Protein AF-0000000087411114 (afdb_homodimer)

Sequence (1046 aa):
MENKIKITYPSSEKIYMKGEIHPELRVGMRKINLTPTVMKVNGERKERANAPIMVYDTSGAYSDPTIDIDLRKGLPKLRNSWIAKRKGTQMYYAKLGVITEEMEYVAIRENMNCRELGVESRITPEFVREEVAAGRAVIPANIKHPESEPMIIGTNFLVKINTNIGNSHNNSGIEEEVEKAVWSCKWGGDTLMDLSTGENIHETREWILRNCPVPVGTVPMYQAFEKVNGKVEDLNWEVFRDTLVEQCEQGVDYFTIHCGIRLKNICLADGRLTGIVSRGGSIISKWCKIHQRENFLYSHFDEICDICAQYDAALSLGDGLRPGSTHDANDAAQFAELDTMGELVERAWKKNVQAFIEGPGHVPMNKIRENMERQVEKCHGAPFYTLGPIVTDIAPAYDHITSAIGAAMIGWYGTAMLCYVTPKEHLALPNKEDVREGVIAYKIAAHAADLAKGHPGARIRDNALSKARYEFRWKDQFNLSLDPEKALAYWKSSNKVGGKYCTMCGPNFCAMKISRELDECNDMENKIKITYPSSEKIYMKGEIHPELRVGMRKINLTPTVMKVNGERKERANAPIMVYDTSGAYSDPTIDIDLRKGLPKLRNSWIAKRKGTQMYYAKLGVITEEMEYVAIRENMNCRELGVESRITPEFVREEVAAGRAVIPANIKHPESEPMIIGTNFLVKINTNIGNSHNNSGIEEEVEKAVWSCKWGGDTLMDLSTGENIHETREWILRNCPVPVGTVPMYQAFEKVNGKVEDLNWEVFRDTLVEQCEQGVDYFTIHCGIRLKNICLADGRLTGIVSRGGSIISKWCKIHQRENFLYSHFDEICDICAQYDAALSLGDGLRPGSTHDANDAAQFAELDTMGELVERAWKKNVQAFIEGPGHVPMNKIRENMERQVEKCHGAPFYTLGPIVTDIAPAYDHITSAIGAAMIGWYGTAMLCYVTPKEHLALPNKEDVREGVIAYKIAAHAADLAKGHPGARIRDNALSKARYEFRWKDQFNLSLDPEKALAYWKSSNKVGGKYCTMCGPNFCAMKISRELDECND

Nearest PDB structures (foldseek):
  3epn-assembly1_B  TM=9.359E-01  e=6.806E-66  Caulobacter vibrioides
  3epo-assembly1_B  TM=9.364E-01  e=1.035E-65  Caulobacter vibrioides
  4n7q-assembly1_A  TM=9.557E-01  e=3.667E-63  Arabidopsis thaliana
  4s26-assembly1_A  TM=9.471E-01  e=1.671E-63  Arabidopsis thaliana
  4s2a-assembly1_A  TM=8.951E-01  e=4.030E-66  Caulobacter vibrioides CB15

Organism: NCBI:txid2508867

Structure (mmCIF, N/CA/C/O backbone):
data_AF-0000000087411114-model_v1
#
loop_
_entity.id
_entity.type
_entity.pdbx_description
1 polymer 'Phosphomethylpyrimidine synthase'
#
loop_
_atom_site.group_PDB
_atom_site.id
_atom_site.type_symbol
_atom_site.label_atom_id
_atom_site.label_alt_id
_atom_site.label_comp_id
_atom_site.label_asym_id
_atom_site.label_entity_id
_atom_site.label_seq_id
_atom_site.pdbx_PDB_ins_code
_atom_site.Cartn_x
_atom_site.Cartn_y
_atom_site.Cartn_z
_atom_site.occupancy
_atom_site.B_iso_or_equiv
_atom_site.auth_seq_id
_atom_site.auth_comp_id
_atom_site.auth_asym_id
_atom_site.auth_atom_id
_atom_site.pdbx_PDB_model_num
ATOM 1 N N . MET A 1 1 ? -3.324 -34.125 17.188 1 36.25 1 MET A N 1
ATOM 2 C CA . MET A 1 1 ? -2.596 -33.25 16.297 1 36.25 1 MET A CA 1
ATOM 3 C C . MET A 1 1 ? -3.48 -32.781 15.141 1 36.25 1 MET A C 1
ATOM 5 O O . MET A 1 1 ? -3.203 -31.781 14.5 1 36.25 1 MET A O 1
ATOM 9 N N . GLU A 1 2 ? -4.48 -33.844 14.695 1 48 2 GLU A N 1
ATOM 10 C CA . GLU A 1 2 ? -5.379 -33.938 13.547 1 48 2 GLU A CA 1
ATOM 11 C C . GLU A 1 2 ? -6.449 -32.844 13.594 1 48 2 GLU A C 1
ATOM 13 O O . GLU A 1 2 ? -6.773 -32.25 12.57 1 48 2 GLU A O 1
ATOM 18 N N . ASN A 1 3 ? -6.977 -32.594 14.812 1 54.03 3 ASN A N 1
ATOM 19 C CA . ASN A 1 3 ? -8.18 -31.781 14.953 1 54.03 3 ASN A CA 1
ATOM 20 C C . ASN A 1 3 ? -7.844 -30.297 14.906 1 54.03 3 ASN A C 1
ATOM 22 O O . ASN A 1 3 ? -8.711 -29.469 14.602 1 54.03 3 ASN A O 1
ATOM 26 N N . LYS A 1 4 ? -6.531 -29.969 14.82 1 70.44 4 LYS A N 1
ATOM 27 C CA . LYS A 1 4 ? -6.145 -28.562 15.016 1 70.44 4 LYS A CA 1
ATOM 28 C C . LYS A 1 4 ? -5.961 -27.859 13.68 1 70.44 4 LYS A C 1
ATOM 30 O O . LYS A 1 4 ? -5.684 -26.656 13.641 1 70.44 4 LYS A O 1
ATOM 35 N N . ILE A 1 5 ? -6.223 -28.516 12.539 1 89.19 5 ILE A N 1
ATOM 36 C CA . ILE A 1 5 ? -5.883 -27.938 11.25 1 89.19 5 ILE A CA 1
ATOM 37 C C . ILE A 1 5 ? -7.148 -27.406 10.57 1 89.19 5 ILE A C 1
ATOM 39 O O . ILE A 1 5 ? -7.074 -26.703 9.562 1 89.19 5 ILE A O 1
ATOM 43 N N . LYS A 1 6 ? -8.281 -27.562 11.109 1 93.38 6 LYS A N 1
ATOM 44 C CA . LYS A 1 6 ? -9.539 -27.047 10.586 1 93.38 6 LYS A CA 1
ATOM 45 C C . LYS A 1 6 ? -9.594 -25.531 10.68 1 93.38 6 LYS A C 1
ATOM 47 O O . LYS A 1 6 ? -8.93 -24.922 11.531 1 93.38 6 LYS A O 1
ATOM 52 N N . ILE A 1 7 ? -10.32 -25.016 9.773 1 95.62 7 ILE A N 1
ATOM 53 C CA . ILE A 1 7 ? -10.469 -23.562 9.711 1 95.62 7 ILE A CA 1
ATOM 54 C C . ILE A 1 7 ? -11.891 -23.172 10.102 1 95.62 7 ILE A C 1
ATOM 56 O O . ILE A 1 7 ? -12.859 -23.766 9.617 1 95.62 7 ILE A O 1
ATOM 60 N N . THR A 1 8 ? -12.039 -22.281 11.039 1 94.81 8 THR A N 1
ATOM 61 C CA . THR A 1 8 ? -13.32 -21.688 11.391 1 94.81 8 THR A CA 1
ATOM 62 C C . THR A 1 8 ? -13.281 -20.172 11.219 1 94.81 8 THR A C 1
ATOM 64 O O . THR A 1 8 ? -12.344 -19.516 11.672 1 94.81 8 THR A O 1
ATOM 67 N N . TYR A 1 9 ? -14.258 -19.625 10.555 1 95.69 9 TYR A N 1
ATOM 68 C CA . TYR A 1 9 ? -14.43 -18.188 10.414 1 95.69 9 TYR A CA 1
ATOM 69 C C . TYR A 1 9 ? -15.594 -17.703 11.273 1 95.69 9 TYR A C 1
ATOM 71 O O . TYR A 1 9 ? -16.625 -18.375 11.383 1 95.69 9 TYR A O 1
ATOM 79 N N . PRO A 1 10 ? -15.414 -16.547 11.844 1 96.94 10 PRO A N 1
ATOM 80 C CA . PRO A 1 10 ? -16.516 -16.062 12.688 1 96.94 10 PRO A CA 1
ATOM 81 C C . PRO A 1 10 ? -17.766 -15.727 11.891 1 96.94 10 PRO A C 1
ATOM 83 O O . PRO A 1 10 ? -17.688 -15.195 10.773 1 96.94 10 PRO A O 1
ATOM 86 N N . SER A 1 11 ? -18.953 -16.141 12.5 1 97.69 11 SER A N 1
ATOM 87 C CA . SER A 1 11 ? -20.266 -15.844 11.945 1 97.69 11 SER A CA 1
ATOM 88 C C . SER A 1 11 ? -20.359 -16.266 10.484 1 97.69 11 SER A C 1
ATOM 90 O O . SER A 1 11 ? -20.953 -15.547 9.664 1 97.69 11 SER A O 1
ATOM 92 N N . SER A 1 12 ? -19.703 -17.312 10.148 1 97.69 12 SER A N 1
ATOM 93 C CA . SER A 1 12 ? -19.625 -17.766 8.758 1 97.69 12 SER A CA 1
ATOM 94 C C . SER A 1 12 ? -20 -19.234 8.633 1 97.69 12 SER A C 1
ATOM 96 O O . SER A 1 12 ? -19.906 -19.984 9.602 1 97.69 12 SER A O 1
ATOM 98 N N . GLU A 1 13 ? -20.469 -19.609 7.551 1 96.94 13 GLU A N 1
ATOM 99 C CA . GLU A 1 13 ? -20.75 -21.016 7.227 1 96.94 13 GLU A CA 1
ATOM 100 C C . GLU A 1 13 ? -20.25 -21.359 5.828 1 96.94 13 GLU A C 1
ATOM 102 O O . GLU A 1 13 ? -20.234 -20.516 4.938 1 96.94 13 GLU A O 1
ATOM 107 N N . LYS A 1 14 ? -19.781 -22.625 5.695 1 97.5 14 LYS A N 1
ATOM 108 C CA . LYS A 1 14 ? -19.469 -23.156 4.371 1 97.5 14 LYS A CA 1
ATOM 109 C C . LYS A 1 14 ? -20.734 -23.5 3.604 1 97.5 14 LYS A C 1
ATOM 111 O O . LYS A 1 14 ? -21.625 -24.172 4.133 1 97.5 14 LYS A O 1
ATOM 116 N N . ILE A 1 15 ? -20.844 -22.969 2.418 1 96.69 15 ILE A N 1
ATOM 117 C CA . ILE A 1 15 ? -21.984 -23.297 1.577 1 96.69 15 ILE A CA 1
ATOM 118 C C . ILE A 1 15 ? -21.5 -23.781 0.213 1 96.69 15 ILE A C 1
ATOM 120 O O . ILE A 1 15 ? -20.344 -23.578 -0.15 1 96.69 15 ILE A O 1
ATOM 124 N N . TYR A 1 16 ? -22.328 -24.469 -0.508 1 96.94 16 TYR A N 1
ATOM 125 C CA . TYR A 1 16 ? -22 -25 -1.831 1 96.94 16 TYR A CA 1
ATOM 126 C C . TYR A 1 16 ? -23.047 -24.578 -2.855 1 96.94 16 TYR A C 1
ATOM 128 O O . TYR A 1 16 ? -24.25 -24.812 -2.656 1 96.94 16 TYR A O 1
ATOM 136 N N . MET A 1 17 ? -22.641 -23.938 -3.863 1 96.19 17 MET A N 1
ATOM 137 C CA . MET A 1 17 ? -23.516 -23.562 -4.969 1 96.19 17 MET A CA 1
ATOM 138 C C . MET A 1 17 ? -23.531 -24.656 -6.035 1 96.19 17 MET A C 1
ATOM 140 O O . MET A 1 17 ? -22.516 -25.281 -6.305 1 96.19 17 MET A O 1
ATOM 144 N N . LYS A 1 18 ? -24.656 -24.812 -6.703 1 95.5 18 LYS A N 1
ATOM 145 C CA . LYS A 1 18 ? -24.828 -25.891 -7.676 1 95.5 18 LYS A CA 1
ATOM 146 C C . LYS A 1 18 ? -24.594 -25.375 -9.094 1 95.5 18 LYS A C 1
ATOM 148 O O . LYS A 1 18 ? -24.797 -24.203 -9.383 1 95.5 18 LYS A O 1
ATOM 153 N N . GLY A 1 19 ? -24.141 -26.359 -9.953 1 96.06 19 GLY A N 1
ATOM 154 C CA . GLY A 1 19 ? -24.016 -26.047 -11.367 1 96.06 19 GLY A CA 1
ATOM 155 C C . GLY A 1 19 ? -25.328 -26.156 -12.117 1 96.06 19 GLY A C 1
ATOM 156 O O . GLY A 1 19 ? -26.312 -26.703 -11.602 1 96.06 19 GLY A O 1
ATOM 157 N N . GLU A 1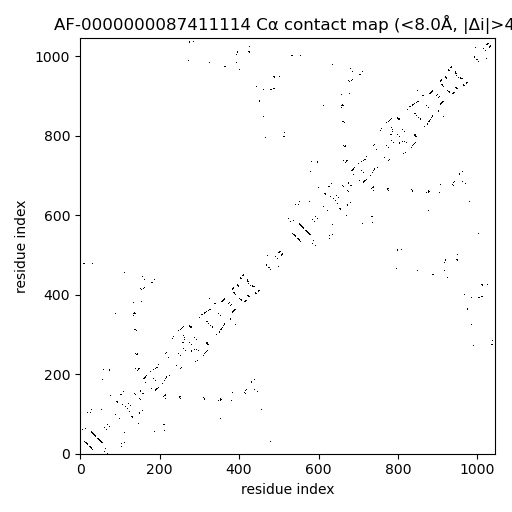 20 ? -25.391 -25.5 -13.258 1 95.62 20 GLU A N 1
ATOM 158 C CA . GLU A 1 20 ? -26.547 -25.609 -14.141 1 95.62 20 GLU A CA 1
ATOM 159 C C . GLU A 1 20 ? -26.281 -26.562 -15.297 1 95.62 20 GLU A C 1
ATOM 161 O O . GLU A 1 20 ? -27.141 -27.391 -15.625 1 95.62 20 GLU A O 1
ATOM 166 N N . ILE A 1 21 ? -25.125 -26.391 -15.891 1 97.81 21 ILE A N 1
ATOM 167 C CA . ILE A 1 21 ? -24.719 -27.281 -16.984 1 97.81 21 ILE A CA 1
ATOM 168 C C . ILE A 1 21 ? -24.344 -28.656 -16.422 1 97.81 21 ILE A C 1
ATOM 170 O O . ILE A 1 21 ? -24.766 -29.688 -16.953 1 97.81 21 ILE A O 1
ATOM 174 N N . HIS A 1 22 ? -23.609 -28.625 -15.312 1 97.56 22 HIS A N 1
ATOM 175 C CA . HIS A 1 22 ? -23.25 -29.812 -14.562 1 97.56 22 HIS A CA 1
ATOM 176 C C . HIS A 1 22 ? -23.875 -29.797 -13.172 1 97.56 22 HIS A C 1
ATOM 178 O O . HIS A 1 22 ? -23.234 -29.375 -12.203 1 97.56 22 HIS A O 1
ATOM 184 N N . PRO A 1 23 ? -24.969 -30.359 -12.961 1 96.38 23 PRO A N 1
ATOM 185 C CA . PRO A 1 23 ? -25.766 -30.219 -11.734 1 96.38 23 PRO A CA 1
ATOM 186 C C . PRO A 1 23 ? -25.078 -30.828 -10.516 1 96.38 23 PRO A C 1
ATOM 188 O O . PRO A 1 23 ? -25.453 -30.531 -9.375 1 96.38 23 PRO A O 1
ATOM 191 N N . GLU A 1 24 ? -24.188 -31.688 -10.734 1 94.69 24 GLU A N 1
ATOM 192 C CA . GLU A 1 24 ? -23.516 -32.375 -9.633 1 94.69 24 GLU A CA 1
ATOM 193 C C . GLU A 1 24 ? -22.438 -31.484 -9.008 1 94.69 24 GLU A C 1
ATOM 195 O O . GLU A 1 24 ? -21.891 -31.812 -7.953 1 94.69 24 GLU A O 1
ATOM 200 N N . LEU A 1 25 ? -22.141 -30.359 -9.617 1 96.94 25 LEU A N 1
ATOM 201 C CA . LEU A 1 25 ? -21.094 -29.469 -9.109 1 96.94 25 LEU A CA 1
ATOM 202 C C . LEU A 1 25 ? -21.469 -28.922 -7.734 1 96.94 25 LEU A C 1
ATOM 204 O O . LEU A 1 25 ? -22.641 -28.609 -7.484 1 96.94 25 LEU A O 1
ATOM 208 N N . ARG A 1 26 ? -20.531 -28.906 -6.852 1 95.94 26 ARG A N 1
ATOM 209 C CA . ARG A 1 26 ? -20.594 -28.266 -5.543 1 95.94 26 ARG A CA 1
ATOM 210 C C . ARG A 1 26 ? -19.484 -27.234 -5.379 1 95.94 26 ARG A C 1
ATOM 212 O O . ARG A 1 26 ? -18.391 -27.547 -4.918 1 95.94 26 ARG A O 1
ATOM 219 N N . VAL A 1 27 ? -19.812 -26 -5.68 1 97.5 27 VAL A N 1
ATOM 220 C CA . VAL A 1 27 ? -18.828 -24.922 -5.648 1 97.5 27 VAL A CA 1
ATOM 221 C C . VAL A 1 27 ? -18.781 -24.312 -4.25 1 97.5 27 VAL A C 1
ATOM 223 O O . VAL A 1 27 ? -19.734 -23.672 -3.811 1 97.5 27 VAL A O 1
ATOM 226 N N . GLY A 1 28 ? -17.641 -24.5 -3.537 1 96.12 28 GLY A N 1
ATOM 227 C CA . GLY A 1 28 ? -17.5 -24.031 -2.164 1 96.12 28 GLY A CA 1
ATOM 228 C C . GLY A 1 28 ? -17.375 -22.531 -2.047 1 96.12 28 GLY A C 1
ATOM 229 O O . GLY A 1 28 ? -16.625 -21.906 -2.803 1 96.12 28 GLY A O 1
ATOM 230 N N . MET A 1 29 ? -18.172 -21.906 -1.105 1 96.62 29 MET A N 1
ATOM 231 C CA . MET A 1 29 ? -18.141 -20.484 -0.763 1 96.62 29 MET A CA 1
ATOM 232 C C . MET A 1 29 ? -18.266 -20.281 0.744 1 96.62 29 MET A C 1
ATOM 234 O O . MET A 1 29 ? -18.578 -21.234 1.476 1 96.62 29 MET A O 1
ATOM 238 N N . ARG A 1 30 ? -17.891 -19.156 1.182 1 97.62 30 ARG A N 1
ATOM 239 C CA . ARG A 1 30 ? -18.109 -18.75 2.566 1 97.62 30 ARG A CA 1
ATOM 240 C C . ARG A 1 30 ? -19.25 -17.75 2.674 1 97.62 30 ARG A C 1
ATOM 242 O O . ARG A 1 30 ? -19.25 -16.719 1.985 1 97.62 30 ARG A O 1
ATOM 249 N N . LYS A 1 31 ? -20.234 -18.047 3.422 1 97.88 31 LYS A N 1
ATOM 250 C CA . LYS A 1 31 ? -21.359 -17.172 3.697 1 97.88 31 LYS A CA 1
ATOM 251 C C . LYS A 1 31 ? -21.203 -16.469 5.047 1 97.88 31 LYS A C 1
ATOM 253 O O . LYS A 1 31 ? -21.109 -17.125 6.086 1 97.88 31 LYS A O 1
ATOM 258 N N . ILE A 1 32 ? -21.109 -15.164 5.062 1 98.25 32 ILE A N 1
ATOM 259 C CA . ILE A 1 32 ? -20.969 -14.383 6.281 1 98.25 32 ILE A CA 1
ATOM 260 C C . ILE A 1 32 ? -22.344 -13.875 6.734 1 98.25 32 ILE A C 1
ATOM 262 O O . ILE A 1 32 ? -22.984 -13.102 6.023 1 98.25 32 ILE A O 1
ATOM 266 N N . ASN A 1 33 ? -22.734 -14.289 7.859 1 98.12 33 ASN A N 1
ATOM 267 C CA . ASN A 1 33 ? -24.016 -13.859 8.406 1 98.12 33 ASN A CA 1
ATOM 268 C C . ASN A 1 33 ? -23.891 -12.516 9.117 1 98.12 33 ASN A C 1
ATOM 270 O O . ASN A 1 33 ? -22.906 -12.266 9.828 1 98.12 33 ASN A O 1
ATOM 274 N N . LEU A 1 34 ? -24.859 -11.648 8.914 1 98.19 34 LEU A N 1
ATOM 275 C CA . LEU A 1 34 ? -24.797 -10.289 9.461 1 98.19 34 LEU A CA 1
ATOM 276 C C . LEU A 1 34 ? -25.906 -10.055 10.469 1 98.19 34 LEU A C 1
ATOM 278 O O . LEU A 1 34 ? -26.969 -10.672 10.375 1 98.19 34 LEU A O 1
ATOM 282 N N . THR A 1 35 ? -25.672 -9.203 11.398 1 97.19 35 THR A N 1
ATOM 283 C CA . THR A 1 35 ? -26.672 -8.781 12.359 1 97.19 35 THR A CA 1
ATOM 284 C C . THR A 1 35 ? -27.641 -7.773 11.727 1 97.19 35 THR A C 1
ATOM 286 O O . THR A 1 35 ? -27.312 -7.156 10.711 1 97.19 35 THR A O 1
ATOM 289 N N . PRO A 1 36 ? -28.797 -7.637 12.281 1 95.88 36 PRO A N 1
ATOM 290 C CA . PRO A 1 36 ? -29.781 -6.707 11.695 1 95.88 36 PRO A CA 1
ATOM 291 C C . PRO A 1 36 ? -29.422 -5.246 11.969 1 95.88 36 PRO A C 1
ATOM 293 O O . PRO A 1 36 ? -28.734 -4.938 12.938 1 95.88 36 PRO A O 1
ATOM 296 N N . THR A 1 37 ? -29.844 -4.355 11.086 1 94.5 37 THR A N 1
ATOM 297 C CA . THR A 1 37 ? -29.859 -2.918 11.336 1 94.5 37 THR A CA 1
ATOM 298 C C . THR A 1 37 ? -30.922 -2.559 12.367 1 94.5 37 THR A C 1
ATOM 300 O O . THR A 1 37 ? -32.062 -2.99 12.266 1 94.5 37 THR A O 1
ATOM 303 N N . VAL A 1 38 ? -30.484 -1.812 13.344 1 91 38 VAL A N 1
ATOM 304 C CA . VAL A 1 38 ? -31.422 -1.373 14.375 1 91 38 VAL A CA 1
ATOM 305 C C . VAL A 1 38 ? -31.703 0.119 14.219 1 91 38 VAL A C 1
ATOM 307 O O . VAL A 1 38 ? -30.781 0.931 14.156 1 91 38 VAL A O 1
ATOM 310 N N . MET A 1 39 ? -32.875 0.501 14.086 1 85.69 39 MET A N 1
ATOM 311 C CA . MET A 1 39 ? -33.281 1.898 13.961 1 85.69 39 MET A CA 1
ATOM 312 C C . MET A 1 39 ? -34.406 2.223 14.922 1 85.69 39 MET A C 1
ATOM 314 O O . MET A 1 39 ? -35.094 1.321 15.398 1 85.69 39 MET A O 1
ATOM 318 N N . LYS A 1 40 ? -34.5 3.465 15.352 1 80.75 40 LYS A N 1
ATOM 319 C CA . LYS A 1 40 ? -35.625 3.957 16.109 1 80.75 40 LYS A CA 1
ATOM 320 C C . LYS A 1 40 ? -36.656 4.66 15.211 1 80.75 40 LYS A C 1
ATOM 322 O O . LYS A 1 40 ? -36.312 5.641 14.539 1 80.75 40 LYS A O 1
ATOM 327 N N . VAL A 1 41 ? -37.688 4.129 15.008 1 79.06 41 VAL A N 1
ATOM 328 C CA . VAL A 1 41 ? -38.781 4.734 14.242 1 79.06 41 VAL A CA 1
ATOM 329 C C . VAL A 1 41 ? -39.938 5.086 15.18 1 79.06 41 VAL A C 1
ATOM 331 O O . VAL A 1 41 ? -40.5 4.207 15.82 1 79.06 41 VAL A O 1
ATOM 334 N N . ASN A 1 42 ? -40.281 6.348 15.188 1 84.12 42 ASN A N 1
ATOM 335 C CA . ASN A 1 42 ? -41.344 6.84 16.062 1 84.12 42 ASN A CA 1
ATOM 336 C C . ASN A 1 42 ? -41.125 6.367 17.5 1 84.12 42 ASN A C 1
ATOM 338 O O . ASN A 1 42 ? -42.062 5.891 18.141 1 84.12 42 ASN A O 1
ATOM 342 N N . GLY A 1 43 ? -39.875 6.395 17.938 1 79.25 43 GLY A N 1
ATOM 343 C CA . GLY A 1 43 ? -39.531 6.066 19.312 1 79.25 43 GLY A CA 1
ATOM 344 C C . GLY A 1 43 ? -39.469 4.574 19.562 1 79.25 43 GLY A C 1
ATOM 345 O O . GLY A 1 43 ? -39.094 4.145 20.656 1 79.25 43 GLY A O 1
ATOM 346 N N . GLU A 1 44 ? -39.844 3.791 18.609 1 84.88 44 GLU A N 1
ATOM 347 C CA . GLU A 1 44 ? -39.844 2.34 18.766 1 84.88 44 GLU A CA 1
ATOM 348 C C . GLU A 1 44 ? -38.656 1.706 18.047 1 84.88 44 GLU A C 1
ATOM 350 O O . GLU A 1 44 ? -38.281 2.137 16.953 1 84.88 44 GLU A O 1
ATOM 355 N N . ARG A 1 45 ? -38.125 0.736 18.734 1 87.69 45 ARG A N 1
ATOM 356 C CA . ARG A 1 45 ? -37 -0.027 18.172 1 87.69 45 ARG A CA 1
ATOM 357 C C . ARG A 1 45 ? -37.469 -0.928 17.031 1 87.69 45 ARG A C 1
ATOM 359 O O . ARG A 1 45 ? -38.406 -1.728 17.219 1 87.69 45 ARG A O 1
ATOM 366 N N . LYS A 1 46 ? -36.969 -0.738 15.859 1 91.31 46 LYS A N 1
ATOM 367 C CA . LYS A 1 46 ? -37.25 -1.575 14.695 1 91.31 46 LYS A CA 1
ATOM 368 C C . LYS A 1 46 ? -35.969 -2.199 14.148 1 91.31 46 LYS A C 1
ATOM 370 O O . LYS A 1 46 ? -34.906 -1.561 14.133 1 91.31 46 LYS A O 1
ATOM 375 N N . GLU A 1 47 ? -36.125 -3.432 13.734 1 93.06 47 GLU A N 1
ATOM 376 C CA . GLU A 1 47 ? -34.969 -4.156 13.188 1 93.06 47 GLU A CA 1
ATOM 377 C C . GLU A 1 47 ? -35.219 -4.551 11.734 1 93.06 47 GLU A C 1
ATOM 379 O O . GLU A 1 47 ? -36.312 -4.926 11.359 1 93.06 47 GLU A O 1
ATOM 384 N N . ARG A 1 48 ? -34.25 -4.301 10.945 1 94.75 48 ARG A N 1
ATOM 385 C CA . ARG A 1 48 ? -34.25 -4.746 9.555 1 94.75 48 ARG A CA 1
ATOM 386 C C . ARG A 1 48 ? -33.125 -5.715 9.289 1 94.75 48 ARG A C 1
ATOM 388 O O . ARG A 1 48 ? -31.953 -5.375 9.492 1 94.75 48 ARG A O 1
ATOM 395 N N . ALA A 1 49 ? -33.438 -6.859 8.812 1 95.19 49 ALA A N 1
ATOM 396 C CA . ALA A 1 49 ? -32.438 -7.883 8.547 1 95.19 49 ALA A CA 1
ATOM 397 C C . ALA A 1 49 ? -31.5 -7.449 7.43 1 95.19 49 ALA A C 1
ATOM 399 O O . ALA A 1 49 ? -31.922 -6.832 6.453 1 95.19 49 ALA A O 1
ATOM 400 N N . ASN A 1 50 ? -30.234 -7.742 7.551 1 96.06 50 ASN A N 1
ATOM 401 C CA . ASN A 1 50 ? -29.25 -7.586 6.48 1 96.06 50 ASN A CA 1
ATOM 402 C C . ASN A 1 50 ? -28.953 -8.914 5.801 1 96.06 50 ASN A C 1
ATOM 404 O O . ASN A 1 50 ? -28.734 -9.93 6.473 1 96.06 50 ASN A O 1
ATOM 408 N N . ALA A 1 51 ? -29.016 -8.969 4.508 1 94.56 51 ALA A N 1
ATOM 409 C CA . ALA A 1 51 ? -28.688 -10.188 3.771 1 94.56 51 ALA A CA 1
ATOM 410 C C . ALA A 1 51 ? -27.25 -10.609 4.023 1 94.56 51 ALA A C 1
ATOM 412 O O . ALA A 1 51 ? -26.359 -9.766 4.133 1 94.56 51 ALA A O 1
ATOM 413 N N . PRO A 1 52 ? -27 -11.977 4.168 1 96.25 52 PRO A N 1
ATOM 414 C CA . PRO A 1 52 ? -25.609 -12.445 4.273 1 96.25 52 PRO A CA 1
ATOM 415 C C . PRO A 1 52 ? -24.781 -12.125 3.029 1 96.25 52 PRO A C 1
ATOM 417 O O . PRO A 1 52 ? -25.344 -11.852 1.966 1 96.25 52 PRO A O 1
ATOM 420 N N . ILE A 1 53 ? -23.516 -12.109 3.203 1 96.81 53 ILE A N 1
ATOM 421 C CA . ILE A 1 53 ? -22.594 -11.836 2.113 1 96.81 53 ILE A CA 1
ATOM 422 C C . ILE A 1 53 ? -21.828 -13.109 1.755 1 96.81 53 ILE A C 1
ATOM 424 O O . ILE A 1 53 ? -21.219 -13.742 2.623 1 96.81 53 ILE A O 1
ATOM 428 N N . MET A 1 54 ? -21.859 -13.516 0.528 1 96.5 54 MET A N 1
ATOM 429 C CA . MET A 1 54 ? -21.062 -14.641 0.044 1 96.5 54 MET A CA 1
ATOM 430 C C . MET A 1 54 ? -19.703 -14.18 -0.457 1 96.5 54 MET A C 1
ATOM 432 O O . MET A 1 54 ? -19.609 -13.195 -1.196 1 96.5 54 MET A O 1
ATOM 436 N N . VAL A 1 55 ? -18.656 -14.852 0.004 1 96.31 55 VAL A N 1
ATOM 437 C CA . VAL A 1 55 ? -17.328 -14.445 -0.437 1 96.31 55 VAL A CA 1
ATOM 438 C C . VAL A 1 55 ? -16.578 -15.656 -0.979 1 96.31 55 VAL A C 1
ATOM 440 O O . VAL A 1 55 ? -16.906 -16.797 -0.66 1 96.31 55 VAL A O 1
ATOM 443 N N . TYR A 1 56 ? -15.586 -15.367 -1.886 1 95.81 56 TYR A N 1
ATOM 444 C CA . TYR A 1 56 ? -14.672 -16.375 -2.434 1 95.81 56 TYR A CA 1
ATOM 445 C C . TYR A 1 56 ? -13.93 -17.094 -1.32 1 95.81 56 TYR A C 1
ATOM 447 O O . TYR A 1 56 ? -13.367 -16.469 -0.424 1 95.81 56 TYR A O 1
ATOM 455 N N . ASP A 1 57 ? -13.961 -18.406 -1.312 1 95.44 57 ASP A N 1
ATOM 456 C CA . ASP A 1 57 ? -13.398 -19.219 -0.232 1 95.44 57 ASP A CA 1
ATOM 457 C C . ASP A 1 57 ? -12.289 -20.125 -0.747 1 95.44 57 ASP A C 1
ATOM 459 O O . ASP A 1 57 ? -12.531 -21.016 -1.573 1 95.44 57 ASP A O 1
ATOM 463 N N . THR A 1 58 ? -11.078 -19.938 -0.218 1 97.81 58 THR A N 1
ATOM 464 C CA . THR A 1 58 ? -9.938 -20.734 -0.663 1 97.81 58 THR A CA 1
ATOM 465 C C . THR A 1 58 ? -9.625 -21.844 0.341 1 97.81 58 THR A C 1
ATOM 467 O O . THR A 1 58 ? -8.664 -22.594 0.164 1 97.81 58 THR A O 1
ATOM 470 N N . SER A 1 59 ? -10.43 -22.094 1.38 1 97.19 59 SER A N 1
ATOM 471 C CA . SER A 1 59 ? -10.094 -22.984 2.479 1 97.19 59 SER A CA 1
ATOM 472 C C . SER A 1 59 ? -10.445 -24.438 2.143 1 97.19 59 SER A C 1
ATOM 474 O O . SER A 1 59 ? -10.039 -25.359 2.846 1 97.19 59 SER A O 1
ATOM 476 N N . GLY A 1 60 ? -11.164 -24.625 1.015 1 96.94 60 GLY A N 1
ATOM 477 C CA . GLY A 1 60 ? -11.539 -25.984 0.632 1 96.94 60 GLY A CA 1
ATOM 478 C C . GLY A 1 60 ? -12.281 -26.719 1.726 1 96.94 60 GLY A C 1
ATOM 479 O O . GLY A 1 60 ? -13.164 -26.156 2.375 1 96.94 60 GLY A O 1
ATOM 480 N N . ALA A 1 61 ? -11.938 -27.969 1.922 1 96.94 61 ALA A N 1
ATOM 481 C CA . ALA A 1 61 ? -12.625 -28.844 2.863 1 96.94 61 ALA A CA 1
ATOM 482 C C . ALA A 1 61 ? -12.297 -28.469 4.305 1 96.94 61 ALA A C 1
ATOM 484 O O . ALA A 1 61 ? -12.977 -28.906 5.238 1 96.94 61 ALA A O 1
ATOM 485 N N . TYR A 1 62 ? -11.281 -27.656 4.52 1 97.56 62 TYR A N 1
ATOM 486 C CA . TYR A 1 62 ? -10.805 -27.344 5.867 1 97.56 62 TYR A CA 1
ATOM 487 C C . TYR A 1 62 ? -11.836 -26.531 6.633 1 97.56 62 TYR A C 1
ATOM 489 O O . TYR A 1 62 ? -11.844 -26.531 7.867 1 97.56 62 TYR A O 1
ATOM 497 N N . SER A 1 63 ? -12.695 -25.797 5.949 1 97.12 63 SER A N 1
ATOM 498 C CA . SER A 1 63 ? -13.68 -24.953 6.613 1 97.12 63 SER A CA 1
ATOM 499 C C . SER A 1 63 ? -15.055 -25.609 6.625 1 97.12 63 SER A C 1
ATOM 501 O O . SER A 1 63 ? -16.047 -25 7.039 1 97.12 63 SER A O 1
ATOM 503 N N . ASP A 1 64 ? -15.18 -26.812 6.07 1 96.94 64 ASP A N 1
ATOM 504 C CA . ASP A 1 64 ? -16.422 -27.594 6.105 1 96.94 64 ASP A CA 1
ATOM 505 C C . ASP A 1 64 ? -16.5 -28.438 7.371 1 96.94 64 ASP A C 1
ATOM 507 O O . ASP A 1 64 ? -15.758 -29.406 7.531 1 96.94 64 ASP A O 1
ATOM 511 N N . PRO A 1 65 ? -17.406 -28.141 8.242 1 95.25 65 PRO A N 1
ATOM 512 C CA . PRO A 1 65 ? -17.484 -28.859 9.516 1 95.25 65 PRO A CA 1
ATOM 513 C C . PRO A 1 65 ? -17.906 -30.312 9.344 1 95.25 65 PRO A C 1
ATOM 515 O O . PRO A 1 65 ? -17.719 -31.125 10.25 1 95.25 65 PRO A O 1
ATOM 518 N N . THR A 1 66 ? -18.438 -30.703 8.273 1 95.5 66 THR A N 1
ATOM 519 C CA . THR A 1 66 ? -18.984 -32.062 8.062 1 95.5 66 THR A CA 1
ATOM 520 C C . THR A 1 66 ? -17.922 -33 7.508 1 95.5 66 THR A C 1
ATOM 522 O O . THR A 1 66 ? -18.141 -34.188 7.406 1 95.5 66 THR A O 1
ATOM 525 N N . ILE A 1 67 ? -16.828 -32.469 7.129 1 95.5 67 ILE A N 1
ATOM 526 C CA . ILE A 1 67 ? -15.758 -33.281 6.551 1 95.5 67 ILE A CA 1
ATOM 527 C C . ILE A 1 67 ? -14.656 -33.5 7.586 1 95.5 67 ILE A C 1
ATOM 529 O O . ILE A 1 67 ? -14.148 -32.531 8.164 1 95.5 67 ILE A O 1
ATOM 533 N N . ASP A 1 68 ? -14.289 -34.75 7.777 1 93.75 68 ASP A N 1
ATOM 534 C CA . ASP A 1 68 ? -13.156 -35.062 8.648 1 93.75 68 ASP A CA 1
ATOM 535 C C . ASP A 1 68 ? -11.836 -34.969 7.895 1 93.75 68 ASP A C 1
ATOM 537 O O . ASP A 1 68 ? -11.711 -35.438 6.766 1 93.75 68 ASP A O 1
ATOM 541 N N . ILE A 1 69 ? -10.938 -34.344 8.477 1 94.5 69 ILE A N 1
ATOM 542 C CA . ILE A 1 69 ? -9.641 -34.125 7.836 1 94.5 69 ILE A CA 1
ATOM 543 C C . ILE A 1 69 ? -8.617 -35.125 8.398 1 94.5 69 ILE A C 1
ATOM 545 O O . ILE A 1 69 ? -8.375 -35.125 9.602 1 94.5 69 ILE A O 1
ATOM 549 N N . ASP A 1 70 ? -8.078 -35.969 7.633 1 94.06 70 ASP A N 1
ATOM 550 C CA . ASP A 1 70 ? -6.945 -36.844 7.891 1 94.06 70 ASP A CA 1
ATOM 551 C C . ASP A 1 70 ? -5.828 -36.625 6.875 1 94.06 70 ASP A C 1
ATOM 553 O O . ASP A 1 70 ? -5.926 -37.062 5.727 1 94.06 70 ASP A O 1
ATOM 557 N N . LEU A 1 71 ? -4.789 -36.031 7.289 1 93 71 LEU A N 1
ATOM 558 C CA . LEU A 1 71 ? -3.711 -35.625 6.387 1 93 71 LEU A CA 1
ATOM 559 C C . LEU A 1 71 ? -3.127 -36.844 5.676 1 93 71 LEU A C 1
ATOM 561 O O . LEU A 1 71 ? -2.574 -36.719 4.578 1 93 71 LEU A O 1
ATOM 565 N N . ARG A 1 72 ? -3.199 -37.969 6.25 1 93.81 72 ARG A N 1
ATOM 566 C CA . ARG A 1 72 ? -2.648 -39.188 5.652 1 93.81 72 ARG A CA 1
ATOM 567 C C . ARG A 1 72 ? -3.506 -39.656 4.48 1 93.81 72 ARG A C 1
ATOM 569 O O . ARG A 1 72 ? -2.996 -40.25 3.535 1 93.81 72 ARG A O 1
ATOM 576 N N . LYS A 1 73 ? -4.75 -39.344 4.59 1 95 73 LYS A N 1
ATOM 577 C CA . LYS A 1 73 ? -5.672 -39.719 3.533 1 95 73 LYS A CA 1
ATOM 578 C C . LYS A 1 73 ? -5.785 -38.656 2.461 1 95 73 LYS A C 1
ATOM 580 O O . LYS A 1 73 ? -6.207 -38.938 1.334 1 95 73 LYS A O 1
ATOM 585 N N . GLY A 1 74 ? -5.434 -37.438 2.789 1 96.06 74 GLY A N 1
ATOM 586 C CA . GLY A 1 74 ? -5.59 -36.312 1.878 1 96.06 74 GLY A CA 1
ATOM 587 C C . GLY A 1 74 ? -7.008 -35.781 1.838 1 96.06 74 GLY A C 1
ATOM 588 O O . GLY A 1 74 ? -7.902 -36.312 2.502 1 96.06 74 GLY A O 1
ATOM 589 N N . LEU A 1 75 ? -7.195 -34.719 1.11 1 97.62 75 LEU A N 1
ATOM 590 C CA . LEU A 1 75 ? -8.5 -34.094 0.95 1 97.62 75 LEU A CA 1
ATOM 591 C C . LEU A 1 75 ? -9.391 -34.906 0.023 1 97.62 75 LEU A C 1
ATOM 593 O O . LEU A 1 75 ? -8.906 -35.75 -0.714 1 97.62 75 LEU A O 1
ATOM 597 N N . PRO A 1 76 ? -10.742 -34.656 0.118 1 96.94 76 PRO A N 1
ATOM 598 C CA . PRO A 1 76 ? -11.625 -35.312 -0.86 1 96.94 76 PRO A CA 1
ATOM 599 C C . PRO A 1 76 ? -11.227 -35 -2.303 1 96.94 76 PRO A C 1
ATOM 601 O O . PRO A 1 76 ? -10.82 -33.875 -2.613 1 96.94 76 PRO A O 1
ATOM 604 N N . LYS A 1 77 ? -11.289 -36.031 -3.121 1 97.38 77 LYS A N 1
ATOM 605 C CA . LYS A 1 77 ? -10.922 -35.875 -4.531 1 97.38 77 LYS A CA 1
ATOM 606 C C . LYS A 1 77 ? -12.109 -35.406 -5.359 1 97.38 77 LYS A C 1
ATOM 608 O O . LYS A 1 77 ? -12.68 -36.156 -6.141 1 97.38 77 LYS A O 1
ATOM 613 N N . LEU A 1 78 ? -12.336 -34.156 -5.293 1 95.06 78 LEU A N 1
ATOM 614 C CA . LEU A 1 78 ? -13.508 -33.5 -5.836 1 95.06 78 LEU A CA 1
ATOM 615 C C . LEU A 1 78 ? -13.609 -33.719 -7.344 1 95.06 78 LEU A C 1
ATOM 617 O O . LEU A 1 78 ? -14.711 -33.875 -7.879 1 95.06 78 LEU A O 1
ATOM 621 N N . ARG A 1 79 ? -12.477 -33.781 -8.109 1 97.25 79 ARG A N 1
ATOM 622 C CA . ARG A 1 79 ? -12.492 -33.75 -9.57 1 97.25 79 ARG A CA 1
ATOM 623 C C . ARG A 1 79 ? -12.336 -35.125 -10.156 1 97.25 79 ARG A C 1
ATOM 625 O O . ARG A 1 79 ? -12.352 -35.312 -11.383 1 97.25 79 ARG A O 1
ATOM 632 N N . ASN A 1 80 ? -12.242 -36.125 -9.352 1 96.88 80 ASN A N 1
ATOM 633 C CA . ASN A 1 80 ? -11.945 -37.469 -9.828 1 96.88 80 ASN A CA 1
ATOM 634 C C . ASN A 1 80 ? -12.93 -37.906 -10.906 1 96.88 80 ASN A C 1
ATOM 636 O O . ASN A 1 80 ? -12.523 -38.375 -11.969 1 96.88 80 ASN A O 1
ATOM 640 N N . SER A 1 81 ? -14.18 -37.75 -10.664 1 96.75 81 SER A N 1
ATOM 641 C CA . SER A 1 81 ? -15.195 -38.188 -11.617 1 96.75 81 SER A CA 1
ATOM 642 C C . SER A 1 81 ? -15.195 -37.312 -12.875 1 96.75 81 SER A C 1
ATOM 644 O O . SER A 1 81 ? -15.555 -37.781 -13.953 1 96.75 81 SER A O 1
ATOM 646 N N . TRP A 1 82 ? -14.82 -36 -12.719 1 97.06 82 TRP A N 1
ATOM 647 C CA . TRP A 1 82 ? -14.75 -35.094 -13.859 1 97.06 82 TRP A CA 1
ATOM 648 C C . TRP A 1 82 ? -13.641 -35.5 -14.812 1 97.06 82 TRP A C 1
ATOM 650 O O . TRP A 1 82 ? -13.844 -35.594 -16.031 1 97.06 82 TRP A O 1
ATOM 660 N N . ILE A 1 83 ? -12.5 -35.844 -14.219 1 96.56 83 ILE A N 1
ATOM 661 C CA . ILE A 1 83 ? -11.273 -36.188 -14.938 1 96.56 83 ILE A CA 1
ATOM 662 C C . ILE A 1 83 ? -11.461 -37.5 -15.688 1 96.56 83 ILE A C 1
ATOM 664 O O . ILE A 1 83 ? -10.969 -37.656 -16.797 1 96.56 83 ILE A O 1
ATOM 668 N N . ALA A 1 84 ? -12.18 -38.406 -15.117 1 95.81 84 ALA A N 1
ATOM 669 C CA . ALA A 1 84 ? -12.383 -39.719 -15.695 1 95.81 84 ALA A CA 1
ATOM 670 C C . ALA A 1 84 ? -13.156 -39.625 -17.016 1 95.81 84 ALA A C 1
ATOM 672 O O . ALA A 1 84 ? -13.039 -40.5 -17.875 1 95.81 84 ALA A O 1
ATOM 673 N N . LYS A 1 85 ? -13.82 -38.531 -17.203 1 92.81 85 LYS A N 1
ATOM 674 C CA . LYS A 1 85 ? -14.688 -38.375 -18.375 1 92.81 85 LYS A CA 1
ATOM 675 C C . LYS A 1 85 ? -13.914 -37.781 -19.562 1 92.81 85 LYS A C 1
ATOM 677 O O . LYS A 1 85 ? -14.391 -37.844 -20.688 1 92.81 85 LYS A O 1
ATOM 682 N N . ARG A 1 86 ? -12.742 -37.375 -19.281 1 92 86 ARG A N 1
ATOM 683 C CA . ARG A 1 86 ? -12.086 -36.594 -20.312 1 92 86 ARG A CA 1
ATOM 684 C C . ARG A 1 86 ? -10.641 -37.031 -20.516 1 92 86 ARG A C 1
ATOM 686 O O . ARG A 1 86 ? -10.023 -37.594 -19.594 1 92 86 ARG A O 1
ATOM 693 N N . LYS A 1 87 ? -10.062 -36.781 -21.766 1 89.69 87 LYS A N 1
ATOM 694 C CA . LYS A 1 87 ? -8.688 -37.156 -22.078 1 89.69 87 LYS A CA 1
ATOM 695 C C . LYS A 1 87 ? -7.875 -35.938 -22.531 1 89.69 87 LYS A C 1
ATOM 697 O O . LYS A 1 87 ? -6.645 -36 -22.562 1 89.69 87 LYS A O 1
ATOM 702 N N . GLY A 1 88 ? -8.398 -34.812 -22.766 1 94.25 88 GLY A N 1
ATOM 703 C CA . GLY A 1 88 ? -7.684 -33.656 -23.25 1 94.25 88 GLY A CA 1
ATOM 704 C C . GLY A 1 88 ? -7.52 -32.562 -22.188 1 94.25 88 GLY A C 1
ATOM 705 O O . GLY A 1 88 ? -7.918 -32.75 -21.031 1 94.25 88 GLY A O 1
ATOM 706 N N . THR A 1 89 ? -6.781 -31.5 -22.547 1 98.19 89 THR A N 1
ATOM 707 C CA . THR A 1 89 ? -6.547 -30.375 -21.641 1 98.19 89 THR A CA 1
ATOM 708 C C . THR A 1 89 ? -7.77 -29.469 -21.578 1 98.19 89 THR A C 1
ATOM 710 O O . THR A 1 89 ? -8.688 -29.594 -22.391 1 98.19 89 THR A O 1
ATOM 713 N N . GLN A 1 90 ? -7.863 -28.609 -20.562 1 98.56 90 GLN A N 1
ATOM 714 C CA . GLN A 1 90 ? -8.914 -27.594 -20.469 1 98.56 90 GLN A CA 1
ATOM 715 C C . GLN A 1 90 ? -8.969 -26.75 -21.734 1 98.56 90 GLN A C 1
ATOM 717 O O . GLN A 1 90 ? -10.047 -26.469 -22.266 1 98.56 90 GLN A O 1
ATOM 722 N N . MET A 1 91 ? -7.777 -26.312 -22.25 1 98.81 91 MET A N 1
ATOM 723 C CA . MET A 1 91 ? -7.73 -25.484 -23.469 1 98.81 91 MET A CA 1
ATOM 724 C C . MET A 1 91 ? -8.242 -26.266 -24.672 1 98.81 91 MET A C 1
ATOM 726 O O . MET A 1 91 ? -8.93 -25.719 -25.531 1 98.81 91 MET A O 1
ATOM 730 N N . TYR A 1 92 ? -7.871 -27.547 -24.781 1 98.56 92 TYR A N 1
ATOM 731 C CA . TYR A 1 92 ? -8.352 -28.406 -25.859 1 98.56 92 TYR A CA 1
ATOM 732 C C . TYR A 1 92 ? -9.875 -28.422 -25.906 1 98.56 92 TYR A C 1
ATOM 734 O O . TYR A 1 92 ? -10.469 -28.188 -26.969 1 98.56 92 TYR A O 1
ATOM 742 N N . TYR A 1 93 ? -10.508 -28.672 -24.797 1 98.5 93 TYR A N 1
ATOM 743 C CA . TYR A 1 93 ? -11.961 -28.734 -24.734 1 98.5 93 TYR A CA 1
ATOM 744 C C . TYR A 1 93 ? -12.578 -27.359 -24.984 1 98.5 93 TYR A C 1
ATOM 746 O O . TYR A 1 93 ? -13.617 -27.25 -25.641 1 98.5 93 TYR A O 1
ATOM 754 N N . ALA A 1 94 ? -11.969 -26.328 -24.406 1 98.88 94 ALA A N 1
ATOM 755 C CA . ALA A 1 94 ? -12.453 -24.969 -24.641 1 98.88 94 ALA A CA 1
ATOM 756 C C . ALA A 1 94 ? -12.492 -24.672 -26.141 1 98.88 94 ALA A C 1
ATOM 758 O O . ALA A 1 94 ? -13.469 -24.109 -26.641 1 98.88 94 ALA A O 1
ATOM 759 N N . LYS A 1 95 ? -11.438 -24.953 -26.812 1 98.69 95 LYS A N 1
ATOM 760 C CA . LYS A 1 95 ? -11.336 -24.703 -28.25 1 98.69 95 LYS A CA 1
ATOM 761 C C . LYS A 1 95 ? -12.375 -25.516 -29.031 1 98.69 95 LYS A C 1
ATOM 763 O O . LYS A 1 95 ? -12.812 -25.109 -30.094 1 98.69 95 LYS A O 1
ATOM 768 N N . LEU A 1 96 ? -12.82 -26.625 -28.516 1 98.31 96 LEU A N 1
ATOM 769 C CA . LEU A 1 96 ? -13.828 -27.469 -29.141 1 98.31 96 LEU A CA 1
ATOM 770 C C . LEU A 1 96 ? -15.234 -26.969 -28.828 1 98.31 96 LEU A C 1
ATOM 772 O O . LEU A 1 96 ? -16.219 -27.547 -29.281 1 98.31 96 LEU A O 1
ATOM 776 N N . GLY A 1 97 ? -15.352 -25.969 -27.969 1 98.38 97 GLY A N 1
ATOM 777 C CA . GLY A 1 97 ? -16.656 -25.422 -27.609 1 98.38 97 GLY A CA 1
ATOM 778 C C . GLY A 1 97 ? -17.312 -26.156 -26.453 1 98.38 97 GLY A C 1
ATOM 779 O O . GLY A 1 97 ? -18.516 -25.984 -26.219 1 98.38 97 GLY A O 1
ATOM 780 N N . VAL A 1 98 ? -16.578 -26.969 -25.75 1 98.25 98 VAL A N 1
ATOM 781 C CA . VAL A 1 98 ? -17.125 -27.75 -24.641 1 98.25 98 VAL A CA 1
ATOM 782 C C . VAL A 1 98 ? -16.906 -27.016 -23.328 1 98.25 98 VAL A C 1
ATOM 784 O O . VAL A 1 98 ? -15.797 -26.562 -23.031 1 98.25 98 VAL A O 1
ATOM 787 N N . ILE A 1 99 ? -17.938 -26.828 -22.547 1 98.62 99 ILE A N 1
ATOM 788 C CA . ILE A 1 99 ? -17.828 -26.266 -21.203 1 98.62 99 ILE A CA 1
ATOM 789 C C . ILE A 1 99 ? -17.625 -27.391 -20.203 1 98.62 99 ILE A C 1
ATOM 791 O O . ILE A 1 99 ? -18.547 -28.141 -19.906 1 98.62 99 ILE A O 1
ATOM 795 N N . THR A 1 100 ? -16.469 -27.516 -19.688 1 98.5 100 THR A N 1
ATOM 796 C CA . THR A 1 100 ? -16.141 -28.562 -18.734 1 98.5 100 THR A CA 1
ATOM 797 C C . THR A 1 100 ? -16.688 -28.234 -17.344 1 98.5 100 THR A C 1
ATOM 799 O O . THR A 1 100 ? -17.172 -27.125 -17.125 1 98.5 100 THR A O 1
ATOM 802 N N . GLU A 1 101 ? -16.672 -29.219 -16.406 1 98.5 101 GLU A N 1
ATOM 803 C CA . GLU A 1 101 ? -17.062 -29 -15.016 1 98.5 101 GLU A CA 1
ATOM 804 C C . GLU A 1 101 ? -16.188 -27.922 -14.375 1 98.5 101 GLU A C 1
ATOM 806 O O . GLU A 1 101 ? -16.703 -27.062 -13.648 1 98.5 101 GLU A O 1
ATOM 811 N N . GLU A 1 102 ? -14.883 -27.953 -14.664 1 98.56 102 GLU A N 1
ATOM 812 C CA . GLU A 1 102 ? -13.977 -26.938 -14.133 1 98.56 102 GLU A CA 1
ATOM 813 C C . GLU A 1 102 ? -14.375 -25.547 -14.586 1 98.56 102 GLU A C 1
ATOM 815 O O . GLU A 1 102 ? -14.352 -24.594 -13.797 1 98.56 102 GLU A O 1
ATOM 820 N N . MET A 1 103 ? -14.734 -25.375 -15.82 1 98.81 103 MET A N 1
ATOM 821 C CA . MET A 1 103 ? -15.07 -24.062 -16.391 1 98.81 103 MET A CA 1
ATOM 822 C C . MET A 1 103 ? -16.344 -23.516 -15.758 1 98.81 103 MET A C 1
ATOM 824 O O . MET A 1 103 ? -16.406 -22.312 -15.445 1 98.81 103 MET A O 1
ATOM 828 N N . GLU A 1 104 ? -17.375 -24.375 -15.602 1 98.69 104 GLU A N 1
ATOM 829 C CA . GLU A 1 104 ? -18.578 -23.891 -14.922 1 98.69 104 GLU A CA 1
ATOM 830 C C . GLU A 1 104 ? -18.297 -23.594 -13.453 1 98.69 104 GLU A C 1
ATOM 832 O O . GLU A 1 104 ? -18.828 -22.625 -12.898 1 98.69 104 GLU A O 1
ATOM 837 N N . TYR A 1 105 ? -17.484 -24.422 -12.805 1 98.44 105 TYR A N 1
ATOM 838 C CA . TYR A 1 105 ? -17.109 -24.219 -11.406 1 98.44 105 TYR A CA 1
ATOM 839 C C . TYR A 1 105 ? -16.547 -22.828 -11.195 1 98.44 105 TYR A C 1
ATOM 841 O O . TYR A 1 105 ? -16.984 -22.094 -10.312 1 98.44 105 TYR A O 1
ATOM 849 N N . VAL A 1 106 ? -15.562 -22.406 -12.039 1 98.56 106 VAL A N 1
ATOM 850 C CA . VAL A 1 106 ? -14.883 -21.141 -11.828 1 98.56 106 VAL A CA 1
ATOM 851 C C . VAL A 1 106 ? -15.82 -19.984 -12.195 1 98.56 106 VAL A C 1
ATOM 853 O O . VAL A 1 106 ? -15.734 -18.906 -11.617 1 98.56 106 VAL A O 1
ATOM 856 N N . ALA A 1 107 ? -16.703 -20.156 -13.133 1 98.06 107 ALA A N 1
ATOM 857 C CA . ALA A 1 107 ? -17.688 -19.141 -13.453 1 98.06 107 ALA A CA 1
ATOM 858 C C . ALA A 1 107 ? -18.562 -18.828 -12.25 1 98.06 107 ALA A C 1
ATOM 860 O O . ALA A 1 107 ? -18.797 -17.656 -11.922 1 98.06 107 ALA A O 1
ATOM 861 N N . ILE A 1 108 ? -19.016 -19.922 -11.617 1 97.12 108 ILE A N 1
ATOM 862 C CA . ILE A 1 108 ? -19.875 -19.781 -10.445 1 97.12 108 ILE A CA 1
ATOM 863 C C . ILE A 1 108 ? -19.094 -19.109 -9.312 1 97.12 108 ILE A C 1
ATOM 865 O O . ILE A 1 108 ? -19.594 -18.188 -8.672 1 97.12 108 ILE A O 1
ATOM 869 N N . ARG A 1 109 ? -17.906 -19.516 -9.109 1 96.62 109 ARG A N 1
ATOM 870 C CA . ARG A 1 109 ? -17.078 -19.016 -8.031 1 96.62 109 ARG A CA 1
ATOM 871 C C . ARG A 1 109 ? -16.781 -17.516 -8.211 1 96.62 109 ARG A C 1
ATOM 873 O O . ARG A 1 109 ? -16.859 -16.75 -7.25 1 96.62 109 ARG A O 1
ATOM 880 N N . GLU A 1 110 ? -16.469 -17.094 -9.406 1 96.88 110 GLU A N 1
ATOM 881 C CA . GLU A 1 110 ? -16.125 -15.711 -9.727 1 96.88 110 GLU A CA 1
ATOM 882 C C . GLU A 1 110 ? -17.297 -14.781 -9.477 1 96.88 110 GLU A C 1
ATOM 884 O O . GLU A 1 110 ? -17.125 -13.609 -9.141 1 96.88 110 GLU A O 1
ATOM 889 N N . ASN A 1 111 ? -18.484 -15.289 -9.633 1 92.88 111 ASN A N 1
ATOM 890 C CA . ASN A 1 111 ? -19.688 -14.484 -9.5 1 92.88 111 ASN A CA 1
ATOM 891 C C . ASN A 1 111 ? -20.188 -14.43 -8.055 1 92.88 111 ASN A C 1
ATOM 893 O O . ASN A 1 111 ? -20.922 -13.516 -7.68 1 92.88 111 ASN A O 1
ATOM 897 N N . MET A 1 112 ? -19.719 -15.391 -7.34 1 90.5 112 MET A N 1
ATOM 898 C CA . MET A 1 112 ? -20.234 -15.531 -5.98 1 90.5 112 MET A CA 1
ATOM 899 C C . MET A 1 112 ? -21.766 -15.5 -5.98 1 90.5 112 MET A C 1
ATOM 901 O O . MET A 1 112 ? -22.406 -16.406 -6.523 1 90.5 112 MET A O 1
ATOM 905 N N . ASN A 1 113 ? -22.484 -14.531 -5.551 1 88.56 113 ASN A N 1
ATOM 906 C CA . ASN A 1 113 ? -23.938 -14.484 -5.477 1 88.56 113 ASN A CA 1
ATOM 907 C C . ASN A 1 113 ? -24.5 -13.281 -6.227 1 88.56 113 ASN A C 1
ATOM 909 O O . ASN A 1 113 ? -25.578 -12.773 -5.883 1 88.56 113 ASN A O 1
ATOM 913 N N . CYS A 1 114 ? -23.797 -12.898 -7.219 1 91.38 114 CYS A N 1
ATOM 914 C CA . CYS A 1 114 ? -24.172 -11.703 -7.973 1 91.38 114 CYS A CA 1
ATOM 915 C C . CYS A 1 114 ? -25.578 -11.836 -8.547 1 91.38 114 CYS A C 1
ATOM 917 O O . CYS A 1 114 ? -26.375 -10.906 -8.461 1 91.38 114 CYS A O 1
ATOM 919 N N . ARG A 1 115 ? -25.906 -12.945 -9.055 1 88.5 115 ARG A N 1
ATOM 920 C CA . ARG A 1 115 ? -27.203 -13.156 -9.68 1 88.5 115 ARG A CA 1
ATOM 921 C C . ARG A 1 115 ? -28.344 -12.945 -8.672 1 88.5 115 ARG A C 1
ATOM 923 O O . ARG A 1 115 ? -29.281 -12.203 -8.945 1 88.5 115 ARG A O 1
ATOM 930 N N . GLU A 1 116 ? -28.234 -13.523 -7.566 1 88.12 116 GLU A N 1
ATOM 931 C CA . GLU A 1 116 ? -29.25 -13.406 -6.531 1 88.12 116 GLU A CA 1
ATOM 932 C C . GLU A 1 116 ? -29.359 -11.977 -6.016 1 88.12 116 GLU A C 1
ATOM 934 O O . GLU A 1 116 ? -30.422 -11.555 -5.555 1 88.12 116 GLU A O 1
ATOM 939 N N . LEU A 1 117 ? -28.281 -11.242 -6.117 1 90.38 117 LEU A N 1
ATOM 940 C CA . LEU A 1 117 ? -28.25 -9.867 -5.629 1 90.38 117 LEU A CA 1
ATOM 941 C C . LEU A 1 117 ? -28.656 -8.891 -6.73 1 90.38 117 LEU A C 1
ATOM 943 O O . LEU A 1 117 ? -28.641 -7.672 -6.527 1 90.38 117 LEU A O 1
ATOM 947 N N . GLY A 1 118 ? -28.938 -9.398 -7.852 1 90.62 118 GLY A N 1
ATOM 948 C CA . GLY A 1 118 ? -29.359 -8.57 -8.969 1 90.62 118 GLY A CA 1
ATOM 949 C C . GLY A 1 118 ? -28.219 -7.832 -9.633 1 90.62 118 GLY A C 1
ATOM 950 O O . GLY A 1 118 ? -28.422 -6.805 -10.281 1 90.62 118 GLY A O 1
ATOM 951 N N . VAL A 1 119 ? -27.031 -8.312 -9.422 1 92.56 119 VAL A N 1
ATOM 952 C CA . VAL A 1 119 ? -25.859 -7.715 -10.031 1 92.56 119 VAL A CA 1
ATOM 953 C C . VAL A 1 119 ? -25.547 -8.414 -11.359 1 92.56 119 VAL A C 1
ATOM 955 O O . VAL A 1 119 ? -25.359 -9.633 -11.398 1 92.56 119 VAL A O 1
ATOM 958 N N . GLU A 1 120 ? -25.547 -7.641 -12.422 1 93 120 GLU A N 1
ATOM 959 C CA . GLU A 1 120 ? -25.219 -8.195 -13.734 1 93 120 GLU A CA 1
ATOM 960 C C . GLU A 1 120 ? -23.734 -8.523 -13.844 1 93 120 GLU A C 1
ATOM 962 O O . GLU A 1 120 ? -22.891 -7.746 -13.406 1 93 120 GLU A O 1
ATOM 967 N N . SER A 1 121 ? -23.469 -9.789 -14.352 1 94.56 121 SER A N 1
ATOM 968 C CA . SER A 1 121 ? -22.094 -10.219 -14.539 1 94.56 121 SER A CA 1
ATOM 969 C C . SER A 1 121 ? -21.875 -10.82 -15.922 1 94.56 121 SER A C 1
ATOM 971 O O . SER A 1 121 ? -22.719 -11.578 -16.406 1 94.56 121 SER A O 1
ATOM 973 N N . ARG A 1 122 ? -20.797 -10.453 -16.531 1 94.38 122 ARG A N 1
ATOM 974 C CA . ARG A 1 122 ? -20.453 -11.023 -17.828 1 94.38 122 ARG A CA 1
ATOM 975 C C . ARG A 1 122 ? -19.75 -12.367 -17.672 1 94.38 122 ARG A C 1
ATOM 977 O O . ARG A 1 122 ? -19.469 -13.055 -18.656 1 94.38 122 ARG A O 1
ATOM 984 N N . ILE A 1 123 ? -19.469 -12.836 -16.484 1 97.5 123 ILE A N 1
ATOM 985 C CA . ILE A 1 123 ? -18.703 -14.055 -16.234 1 97.5 123 ILE A CA 1
ATOM 986 C C . ILE A 1 123 ? -19.625 -15.266 -16.25 1 97.5 123 ILE A C 1
ATOM 988 O O . ILE A 1 123 ? -20.094 -15.719 -15.203 1 97.5 123 ILE A O 1
ATOM 992 N N . THR A 1 124 ? -19.906 -15.719 -17.391 1 97.69 124 THR A N 1
ATOM 993 C CA . THR A 1 124 ? -20.672 -16.938 -17.609 1 97.69 124 THR A CA 1
ATOM 994 C C . THR A 1 124 ? -19.75 -18.109 -17.938 1 97.69 124 THR A C 1
ATOM 996 O O . THR A 1 124 ? -18.578 -17.906 -18.25 1 97.69 124 THR A O 1
ATOM 999 N N . PRO A 1 125 ? -20.25 -19.359 -17.781 1 98.38 125 PRO A N 1
ATOM 1000 C CA . PRO A 1 125 ? -19.438 -20.484 -18.203 1 98.38 125 PRO A CA 1
ATOM 1001 C C . PRO A 1 125 ? -18.953 -20.359 -19.656 1 98.38 125 PRO A C 1
ATOM 1003 O O . PRO A 1 125 ? -17.812 -20.703 -19.969 1 98.38 125 PRO A O 1
ATOM 1006 N N . GLU A 1 126 ? -19.812 -19.828 -20.484 1 98.75 126 GLU A N 1
ATOM 1007 C CA . GLU A 1 126 ? -19.438 -19.609 -21.875 1 98.75 126 GLU A CA 1
ATOM 1008 C C . GLU A 1 126 ? -18.312 -18.578 -22 1 98.75 126 GLU A C 1
ATOM 1010 O O . GLU A 1 126 ? -17.391 -18.75 -22.797 1 98.75 126 GLU A O 1
ATOM 1015 N N . PHE A 1 127 ? -18.422 -17.531 -21.266 1 98.69 127 PHE A N 1
ATOM 1016 C CA . PHE A 1 127 ? -17.375 -16.516 -21.266 1 98.69 127 PHE A CA 1
ATOM 1017 C C . PHE A 1 127 ? -16.047 -17.109 -20.812 1 98.69 127 PHE A C 1
ATOM 1019 O O . PHE A 1 127 ? -15 -16.844 -21.406 1 98.69 127 PHE A O 1
ATOM 1026 N N . VAL A 1 128 ? -16.125 -17.906 -19.719 1 98.81 128 VAL A N 1
ATOM 1027 C CA . VAL A 1 128 ? -14.938 -18.594 -19.219 1 98.81 128 VAL A CA 1
ATOM 1028 C C . VAL A 1 128 ? -14.344 -19.469 -20.328 1 98.81 128 VAL A C 1
ATOM 1030 O O . VAL A 1 128 ? -13.133 -19.406 -20.594 1 98.81 128 VAL A O 1
ATOM 1033 N N . ARG A 1 129 ? -15.188 -20.266 -20.984 1 98.88 129 ARG A N 1
ATOM 1034 C CA . ARG A 1 129 ? -14.75 -21.125 -22.062 1 98.88 129 ARG A CA 1
ATOM 1035 C C . ARG A 1 129 ? -14.047 -20.328 -23.156 1 98.88 129 ARG A C 1
ATOM 1037 O O . ARG A 1 129 ? -12.977 -20.719 -23.641 1 98.88 129 ARG A O 1
ATOM 1044 N N . GLU A 1 130 ? -14.586 -19.188 -23.562 1 98.88 130 GLU A N 1
ATOM 1045 C CA . GLU A 1 130 ? -14.031 -18.344 -24.609 1 98.88 130 GLU A CA 1
ATOM 1046 C C . GLU A 1 130 ? -12.656 -17.797 -24.203 1 98.88 130 GLU A C 1
ATOM 1048 O O . GLU A 1 130 ? -11.734 -17.781 -25.016 1 98.88 130 GLU A O 1
ATOM 1053 N N . GLU A 1 131 ? -12.555 -17.375 -22.984 1 98.88 131 GLU A N 1
ATOM 1054 C CA . GLU A 1 131 ? -11.297 -16.812 -22.5 1 98.88 131 GLU A CA 1
ATOM 1055 C C . GLU A 1 131 ? -10.203 -17.875 -22.453 1 98.88 131 GLU A C 1
ATOM 1057 O O . GLU A 1 131 ? -9.047 -17.594 -22.781 1 98.88 131 GLU A O 1
ATOM 1062 N N . VAL A 1 132 ? -10.562 -19.078 -22 1 98.88 132 VAL A N 1
ATOM 1063 C CA . VAL A 1 132 ? -9.602 -20.172 -21.938 1 98.88 132 VAL A CA 1
ATOM 1064 C C . VAL A 1 132 ? -9.195 -20.578 -23.344 1 98.88 132 VAL A C 1
ATOM 1066 O O . VAL A 1 132 ? -8.016 -20.797 -23.625 1 98.88 132 VAL A O 1
ATOM 1069 N N . ALA A 1 133 ? -10.141 -20.625 -24.266 1 98.88 133 ALA A N 1
ATOM 1070 C CA . ALA A 1 133 ? -9.875 -20.984 -25.656 1 98.88 133 ALA A CA 1
ATOM 1071 C C . ALA A 1 133 ? -8.922 -19.984 -26.312 1 98.88 133 ALA A C 1
ATOM 1073 O O . ALA A 1 133 ? -8.055 -20.375 -27.094 1 98.88 133 ALA A O 1
ATOM 1074 N N . ALA A 1 134 ? -9.109 -18.75 -25.953 1 98.69 134 ALA A N 1
ATOM 1075 C CA . ALA A 1 134 ? -8.328 -17.672 -26.562 1 98.69 134 ALA A CA 1
ATOM 1076 C C . ALA A 1 134 ? -6.973 -17.531 -25.875 1 98.69 134 ALA A C 1
ATOM 1078 O O . ALA A 1 134 ? -6.109 -16.781 -26.344 1 98.69 134 ALA A O 1
ATOM 1079 N N . GLY A 1 135 ? -6.75 -18.25 -24.797 1 98.75 135 GLY A N 1
ATOM 1080 C CA . GLY A 1 135 ? -5.496 -18.188 -24.062 1 98.75 135 GLY A CA 1
ATOM 1081 C C . GLY A 1 135 ? -5.418 -17 -23.109 1 98.75 135 GLY A C 1
ATOM 1082 O O . GLY A 1 135 ? -4.371 -16.75 -22.516 1 98.75 135 GLY A O 1
ATOM 1083 N N . ARG A 1 136 ? -6.496 -16.312 -22.906 1 98.69 136 ARG A N 1
ATOM 1084 C CA . ARG A 1 136 ? -6.523 -15.102 -22.094 1 98.69 136 ARG A CA 1
ATOM 1085 C C . ARG A 1 136 ? -6.859 -15.438 -20.641 1 98.69 136 ARG A C 1
ATOM 1087 O O . ARG A 1 136 ? -6.879 -14.555 -19.781 1 98.69 136 ARG A O 1
ATOM 1094 N N . ALA A 1 137 ? -7.125 -16.672 -20.344 1 98.88 137 ALA A N 1
ATOM 1095 C CA . ALA A 1 137 ? -7.297 -17.188 -18.984 1 98.88 137 ALA A CA 1
ATOM 1096 C C . ALA A 1 137 ? -6.77 -18.625 -18.875 1 98.88 137 ALA A C 1
ATOM 1098 O O . ALA A 1 137 ? -6.68 -19.328 -19.875 1 98.88 137 ALA A O 1
ATOM 1099 N N . VAL A 1 138 ? -6.414 -18.953 -17.672 1 98.88 138 VAL A N 1
ATOM 1100 C CA . VAL A 1 138 ? -5.852 -20.266 -17.391 1 98.88 138 VAL A CA 1
ATOM 1101 C C . VAL A 1 138 ? -6.566 -20.891 -16.188 1 98.88 138 VAL A C 1
ATOM 1103 O O . VAL A 1 138 ? -6.898 -20.188 -15.234 1 98.88 138 VAL A O 1
ATOM 1106 N N . ILE A 1 139 ? -6.875 -22.156 -16.266 1 98.88 139 ILE A N 1
ATOM 1107 C CA . ILE A 1 139 ? -7.348 -22.969 -15.156 1 98.88 139 ILE A CA 1
ATOM 1108 C C . ILE A 1 139 ? -6.34 -24.062 -14.852 1 98.88 139 ILE A C 1
ATOM 1110 O O . ILE A 1 139 ? -6.387 -25.141 -15.445 1 98.88 139 ILE A O 1
ATOM 1114 N N . PRO A 1 140 ? -5.379 -23.766 -13.961 1 98.62 140 PRO A N 1
ATOM 1115 C CA . PRO A 1 140 ? -4.445 -24.828 -13.609 1 98.62 140 PRO A CA 1
ATOM 1116 C C . PRO A 1 140 ? -5.137 -26.016 -12.938 1 98.62 140 PRO A C 1
ATOM 1118 O O . PRO A 1 140 ? -5.668 -25.891 -11.836 1 98.62 140 PRO A O 1
ATOM 1121 N N . ALA A 1 141 ? -5.113 -27.156 -13.609 1 96.31 141 ALA A N 1
ATOM 1122 C CA . ALA A 1 141 ? -5.887 -28.312 -13.148 1 96.31 141 ALA A CA 1
ATOM 1123 C C . ALA A 1 141 ? -5.234 -29.625 -13.578 1 96.31 141 ALA A C 1
ATOM 1125 O O . ALA A 1 141 ? -5.848 -30.422 -14.289 1 96.31 141 ALA A O 1
ATOM 1126 N N . ASN A 1 142 ? -4.059 -29.859 -13.078 1 98.56 142 ASN A N 1
ATOM 1127 C CA . ASN A 1 142 ? -3.424 -31.141 -13.359 1 98.56 142 ASN A CA 1
ATOM 1128 C C . ASN A 1 142 ? -4.344 -32.312 -13.023 1 98.56 142 ASN A C 1
ATOM 1130 O O . ASN A 1 142 ? -4.977 -32.344 -11.961 1 98.56 142 ASN A O 1
ATOM 1134 N N . ILE A 1 143 ? -4.449 -33.344 -13.906 1 98.25 143 ILE A N 1
ATOM 1135 C CA . ILE A 1 143 ? -5.379 -34.469 -13.773 1 98.25 143 ILE A CA 1
ATOM 1136 C C . ILE A 1 143 ? -4.953 -35.344 -12.609 1 98.25 143 ILE A C 1
ATOM 1138 O O . ILE A 1 143 ? -5.734 -36.188 -12.133 1 98.25 143 ILE A O 1
ATOM 1142 N N . LYS A 1 144 ? -3.713 -35.188 -12.109 1 98.38 144 LYS A N 1
ATOM 1143 C CA . LYS A 1 144 ? -3.199 -36 -10.992 1 98.38 144 LYS A CA 1
ATOM 1144 C C . LYS A 1 144 ? -3.354 -35.25 -9.672 1 98.38 144 LYS A C 1
ATOM 1146 O O . LYS A 1 144 ? -2.873 -35.688 -8.633 1 98.38 144 LYS A O 1
ATOM 1151 N N . HIS A 1 145 ? -4 -34.094 -9.586 1 98.38 145 HIS A N 1
ATOM 1152 C CA . HIS A 1 145 ? -4.344 -33.344 -8.391 1 98.38 145 HIS A CA 1
ATOM 1153 C C . HIS A 1 145 ? -5.855 -33.156 -8.273 1 98.38 145 HIS A C 1
ATOM 1155 O O . HIS A 1 145 ? -6.344 -32.031 -8.25 1 98.38 145 HIS A O 1
ATOM 1161 N N . PRO A 1 146 ? -6.586 -34.188 -8.125 1 98.12 146 PRO A N 1
ATOM 1162 C CA . PRO A 1 146 ? -8.047 -34.125 -8.125 1 98.12 146 PRO A CA 1
ATOM 1163 C C . PRO A 1 146 ? -8.617 -33.469 -6.871 1 98.12 146 PRO A C 1
ATOM 1165 O O . PRO A 1 146 ? -9.805 -33.156 -6.812 1 98.12 146 PRO A O 1
ATOM 1168 N N . GLU A 1 147 ? -7.781 -33.281 -5.844 1 97.69 147 GLU A N 1
ATOM 1169 C CA . GLU A 1 147 ? -8.203 -32.625 -4.598 1 97.69 147 GLU A CA 1
ATOM 1170 C C . GLU A 1 147 ? -8.422 -31.141 -4.781 1 97.69 147 GLU A C 1
ATOM 1172 O O . GLU A 1 147 ? -9.141 -30.516 -4.004 1 97.69 147 GLU A O 1
ATOM 1177 N N . SER A 1 148 ? -7.766 -30.516 -5.758 1 97.44 148 SER A N 1
ATOM 1178 C CA . SER A 1 148 ? -7.738 -29.062 -5.926 1 97.44 148 SER A CA 1
ATOM 1179 C C . SER A 1 148 ? -9.07 -28.547 -6.453 1 97.44 148 SER A C 1
ATOM 1181 O O . SER A 1 148 ? -9.641 -29.109 -7.387 1 97.44 148 SER A O 1
ATOM 1183 N N . GLU A 1 149 ? -9.57 -27.484 -5.809 1 97.88 149 GLU A N 1
ATOM 1184 C CA . GLU A 1 149 ? -10.719 -26.75 -6.344 1 97.88 149 GLU A CA 1
ATOM 1185 C C . GLU A 1 149 ? -10.312 -25.875 -7.527 1 97.88 149 GLU A C 1
ATOM 1187 O O . GLU A 1 149 ? -9.305 -25.172 -7.469 1 97.88 149 GLU A O 1
ATOM 1192 N N . PRO A 1 150 ? -11.086 -25.953 -8.625 1 98.19 150 PRO A N 1
ATOM 1193 C CA . PRO A 1 150 ? -10.734 -25.156 -9.805 1 98.19 150 PRO A CA 1
ATOM 1194 C C . PRO A 1 150 ? -10.719 -23.656 -9.531 1 98.19 150 PRO A C 1
ATOM 1196 O O . PRO A 1 150 ? -11.562 -23.156 -8.781 1 98.19 150 PRO A O 1
ATOM 1199 N N . MET A 1 151 ? -9.812 -23 -10.07 1 97.38 151 MET A N 1
ATOM 1200 C CA . MET A 1 151 ? -9.68 -21.547 -10.031 1 97.38 151 MET A CA 1
ATOM 1201 C C . MET A 1 151 ? -9.219 -21 -11.383 1 97.38 151 MET A C 1
ATOM 1203 O O . MET A 1 151 ? -8.594 -21.734 -12.164 1 97.38 151 MET A O 1
ATOM 1207 N N . ILE A 1 152 ? -9.586 -19.797 -11.68 1 98.81 152 ILE A N 1
ATOM 1208 C CA . ILE A 1 152 ? -9.25 -19.234 -12.984 1 98.81 152 ILE A CA 1
ATOM 1209 C C . ILE A 1 152 ? -8.32 -18.031 -12.812 1 98.81 152 ILE A C 1
ATOM 1211 O O . ILE A 1 152 ? -8.484 -17.25 -11.875 1 98.81 152 ILE A O 1
ATOM 1215 N N . ILE A 1 153 ? -7.293 -17.922 -13.594 1 98.88 153 ILE A N 1
ATOM 1216 C CA . ILE A 1 153 ? -6.352 -16.812 -13.656 1 98.88 153 ILE A CA 1
ATOM 1217 C C . ILE A 1 153 ? -6.5 -16.078 -14.984 1 98.88 153 ILE A C 1
ATOM 1219 O O . ILE A 1 153 ? -6.207 -16.641 -16.047 1 98.88 153 ILE A O 1
ATOM 1223 N N . GLY A 1 154 ? -6.957 -14.844 -14.93 1 98.69 154 GLY A N 1
ATOM 1224 C CA . GLY A 1 154 ? -7.133 -14.039 -16.125 1 98.69 154 GLY A CA 1
ATOM 1225 C C . GLY A 1 154 ? -7.492 -12.594 -15.836 1 98.69 154 GLY A C 1
ATOM 1226 O O . GLY A 1 154 ? -8.016 -12.289 -14.766 1 98.69 154 GLY A O 1
ATOM 1227 N N . THR A 1 155 ? -7.273 -11.781 -16.812 1 97.81 155 THR A N 1
ATOM 1228 C CA . THR A 1 155 ? -7.41 -10.336 -16.656 1 97.81 155 THR A CA 1
ATOM 1229 C C . THR A 1 155 ? -8.852 -9.961 -16.328 1 97.81 155 THR A C 1
ATOM 1231 O O . THR A 1 155 ? -9.094 -8.992 -15.609 1 97.81 155 THR A O 1
ATOM 1234 N N . ASN A 1 156 ? -9.82 -10.703 -16.828 1 97.62 156 ASN A N 1
ATOM 1235 C CA . ASN A 1 156 ? -11.219 -10.305 -16.75 1 97.62 156 ASN A CA 1
ATOM 1236 C C . ASN A 1 156 ? -11.891 -10.906 -15.508 1 97.62 156 ASN A C 1
ATOM 1238 O O . ASN A 1 156 ? -13.102 -10.766 -15.328 1 97.62 156 ASN A O 1
ATOM 1242 N N . PHE A 1 157 ? -11.172 -11.531 -14.672 1 98.5 157 PHE A N 1
ATOM 1243 C CA . PHE A 1 157 ? -11.672 -12.172 -13.461 1 98.5 157 PHE A CA 1
ATOM 1244 C C . PHE A 1 157 ? -11.078 -11.523 -12.219 1 98.5 157 PHE A C 1
ATOM 1246 O O . PHE A 1 157 ? -10.398 -10.5 -12.312 1 98.5 157 PHE A O 1
ATOM 1253 N N . LEU A 1 158 ? -11.383 -12.016 -11.008 1 98.31 158 LEU A N 1
ATOM 1254 C CA . LEU A 1 158 ? -10.766 -11.523 -9.781 1 98.31 158 LEU A CA 1
ATOM 1255 C C . LEU A 1 158 ? -9.25 -11.68 -9.836 1 98.31 158 LEU A C 1
ATOM 1257 O O . LEU A 1 158 ? -8.742 -12.68 -10.344 1 98.31 158 LEU A O 1
ATOM 1261 N N . VAL A 1 159 ? -8.555 -10.703 -9.359 1 98.75 159 VAL A N 1
ATOM 1262 C CA . VAL A 1 159 ? -7.105 -10.812 -9.266 1 98.75 159 VAL A CA 1
ATOM 1263 C C . VAL A 1 159 ? -6.73 -11.867 -8.227 1 98.75 159 VAL A C 1
ATOM 1265 O O . VAL A 1 159 ? -7.195 -11.82 -7.086 1 98.75 159 VAL A O 1
ATOM 1268 N N . LYS A 1 160 ? -5.938 -12.82 -8.609 1 98.81 160 LYS A N 1
ATOM 1269 C CA . LYS A 1 160 ? -5.535 -13.906 -7.719 1 98.81 160 LYS A CA 1
ATOM 1270 C C . LYS A 1 160 ? -4.203 -13.586 -7.039 1 98.81 160 LYS A C 1
ATOM 1272 O O . LYS A 1 160 ? -3.441 -12.742 -7.52 1 98.81 160 LYS A O 1
ATOM 1277 N N . ILE A 1 161 ? -3.941 -14.195 -5.918 1 98.56 161 ILE A N 1
ATOM 1278 C CA . ILE A 1 161 ? -2.641 -14.07 -5.27 1 98.56 161 ILE A CA 1
ATOM 1279 C C . ILE A 1 161 ? -2.008 -15.453 -5.113 1 98.56 161 ILE A C 1
ATOM 1281 O O . ILE A 1 161 ? -2.705 -16.438 -4.848 1 98.56 161 ILE A O 1
ATOM 1285 N N . ASN A 1 162 ? -0.764 -15.492 -5.328 1 98.5 162 ASN A N 1
ATOM 1286 C CA . ASN A 1 162 ? 0.03 -16.688 -5.09 1 98.5 162 ASN A CA 1
ATOM 1287 C C . ASN A 1 162 ? 0.884 -16.562 -3.832 1 98.5 162 ASN A C 1
ATOM 1289 O O . ASN A 1 162 ? 1.447 -15.492 -3.568 1 98.5 162 ASN A O 1
ATOM 1293 N N . THR A 1 163 ? 0.878 -17.609 -3.055 1 97 163 THR A N 1
ATOM 1294 C CA . THR A 1 163 ? 1.763 -17.641 -1.896 1 97 163 THR A CA 1
ATOM 1295 C C . THR A 1 163 ? 2.883 -18.656 -2.105 1 97 163 THR A C 1
ATOM 1297 O O . THR A 1 163 ? 2.729 -19.609 -2.871 1 97 163 THR A O 1
ATOM 1300 N N . ASN A 1 164 ? 3.99 -18.375 -1.52 1 93.25 164 ASN A N 1
ATOM 1301 C CA . ASN A 1 164 ? 5.145 -19.25 -1.61 1 93.25 164 ASN A CA 1
ATOM 1302 C C . ASN A 1 164 ? 5.488 -19.859 -0.254 1 93.25 164 ASN A C 1
ATOM 1304 O O . ASN A 1 164 ? 5.496 -19.172 0.761 1 93.25 164 ASN A O 1
ATOM 1308 N N . ILE A 1 165 ? 5.645 -21.188 -0.317 1 87.5 165 ILE A N 1
ATOM 1309 C CA . ILE A 1 165 ? 6.125 -21.859 0.888 1 87.5 165 ILE A CA 1
ATOM 1310 C C . ILE A 1 165 ? 7.387 -22.656 0.569 1 87.5 165 ILE A C 1
ATOM 1312 O O . ILE A 1 165 ? 7.691 -22.906 -0.599 1 87.5 165 ILE A O 1
ATOM 1316 N N . GLY A 1 166 ? 8.219 -22.875 1.525 1 77.56 166 GLY A N 1
ATOM 1317 C CA . GLY A 1 166 ? 9.406 -23.703 1.317 1 77.56 166 GLY A CA 1
ATOM 1318 C C . GLY A 1 166 ? 10.047 -24.156 2.613 1 77.56 166 GLY A C 1
ATOM 1319 O O . GLY A 1 166 ? 9.758 -23.625 3.684 1 77.56 166 GLY A O 1
ATOM 1320 N N . ASN A 1 167 ? 10.625 -25.484 2.59 1 65.81 167 ASN A N 1
ATOM 1321 C CA . ASN A 1 167 ? 11.367 -26.016 3.732 1 65.81 167 ASN A CA 1
ATOM 1322 C C . ASN A 1 167 ? 12.789 -25.469 3.777 1 65.81 167 ASN A C 1
ATOM 1324 O O . ASN A 1 167 ? 13.375 -25.156 2.736 1 65.81 167 ASN A O 1
ATOM 1328 N N . SER A 1 168 ? 13.125 -24.672 4.836 1 55.12 168 SER A N 1
ATOM 1329 C CA . SER A 1 168 ? 14.57 -24.453 4.887 1 55.12 168 SER A CA 1
ATOM 1330 C C . SER A 1 168 ? 15.289 -25.703 5.383 1 55.12 168 SER A C 1
ATOM 1332 O O . SER A 1 168 ? 14.672 -26.594 5.984 1 55.12 168 SER A O 1
ATOM 1334 N N . HIS A 1 169 ? 16.547 -26.016 4.918 1 49.97 169 HIS A N 1
ATOM 1335 C CA . HIS A 1 169 ? 17.438 -27.141 5.152 1 49.97 169 HIS A CA 1
ATOM 1336 C C . HIS A 1 169 ? 17.125 -27.812 6.492 1 49.97 169 HIS A C 1
ATOM 1338 O O . HIS A 1 169 ? 17.297 -29.016 6.637 1 49.97 169 HIS A O 1
ATOM 1344 N N . ASN A 1 170 ? 16.969 -27.031 7.582 1 48.28 170 ASN A N 1
ATOM 1345 C CA . ASN A 1 170 ? 17.266 -27.688 8.852 1 48.28 170 ASN A CA 1
ATOM 1346 C C . ASN A 1 170 ? 16 -28.188 9.547 1 48.28 170 ASN A C 1
ATOM 1348 O O . ASN A 1 170 ? 16.062 -28.922 10.523 1 48.28 170 ASN A O 1
ATOM 1352 N N . ASN A 1 171 ? 14.773 -27.641 9.445 1 51.88 171 ASN A N 1
ATOM 1353 C CA . ASN A 1 171 ? 13.945 -27.922 10.617 1 51.88 171 ASN A CA 1
ATOM 1354 C C . ASN A 1 171 ? 12.508 -28.219 10.227 1 51.88 171 ASN A C 1
ATOM 1356 O O . ASN A 1 171 ? 11.641 -28.359 11.094 1 51.88 171 ASN A O 1
ATOM 1360 N N . SER A 1 172 ? 11.992 -28.141 8.961 1 60.28 172 SER A N 1
ATOM 1361 C CA . SER A 1 172 ? 10.539 -28.219 9.031 1 60.28 172 SER A CA 1
ATOM 1362 C C . SER A 1 172 ? 10.023 -29.594 8.648 1 60.28 172 SER A C 1
ATOM 1364 O O . SER A 1 172 ? 10.492 -30.188 7.676 1 60.28 172 SER A O 1
ATOM 1366 N N . GLY A 1 173 ? 9.328 -30.359 9.664 1 71.19 173 GLY A N 1
ATOM 1367 C CA . GLY A 1 173 ? 8.641 -31.609 9.375 1 71.19 173 GLY A CA 1
ATOM 1368 C C . GLY A 1 173 ? 7.531 -31.453 8.352 1 71.19 173 GLY A C 1
ATOM 1369 O O . GLY A 1 173 ? 7.121 -30.328 8.031 1 71.19 173 GLY A O 1
ATOM 1370 N N . ILE A 1 174 ? 7.176 -32.469 7.562 1 79.31 174 ILE A N 1
ATOM 1371 C CA . ILE A 1 174 ? 6.176 -32.562 6.504 1 79.31 174 ILE A CA 1
ATOM 1372 C C . ILE A 1 174 ? 4.855 -31.969 6.992 1 79.31 174 ILE A C 1
ATOM 1374 O O . ILE A 1 174 ? 4.203 -31.219 6.27 1 79.31 174 ILE A O 1
ATOM 1378 N N . GLU A 1 175 ? 4.551 -32.219 8.203 1 84.56 175 GLU A N 1
ATOM 1379 C CA . GLU A 1 175 ? 3.307 -31.703 8.773 1 84.56 175 GLU A CA 1
ATOM 1380 C C . GLU A 1 175 ? 3.346 -30.172 8.883 1 84.56 175 GLU A C 1
ATOM 1382 O O . GLU A 1 175 ? 2.33 -29.516 8.68 1 84.56 175 GLU A O 1
ATOM 1387 N N . GLU A 1 176 ? 4.457 -29.719 9.125 1 86 176 GLU A N 1
ATOM 1388 C CA . GLU A 1 176 ? 4.617 -28.281 9.242 1 86 176 GLU A CA 1
ATOM 1389 C C . GLU A 1 176 ? 4.434 -27.578 7.895 1 86 176 GLU A C 1
ATOM 1391 O O . GLU A 1 176 ? 3.869 -26.484 7.82 1 86 176 GLU A O 1
ATOM 1396 N N . GLU A 1 177 ? 4.898 -28.234 6.883 1 86.69 177 GLU A N 1
ATOM 1397 C CA . GLU A 1 177 ? 4.75 -27.641 5.555 1 86.69 177 GLU A CA 1
ATOM 1398 C C . GLU A 1 177 ? 3.287 -27.641 5.117 1 86.69 177 GLU A C 1
ATOM 1400 O O . GLU A 1 177 ? 2.826 -26.688 4.492 1 86.69 177 GLU A O 1
ATOM 1405 N N . VAL A 1 178 ? 2.654 -28.672 5.426 1 91.62 178 VAL A N 1
ATOM 1406 C CA . VAL A 1 178 ? 1.231 -28.75 5.109 1 91.62 178 VAL A CA 1
ATOM 1407 C C . VAL A 1 178 ? 0.477 -27.672 5.891 1 91.62 178 VAL A C 1
ATOM 1409 O O . VAL A 1 178 ? -0.428 -27.031 5.355 1 91.62 178 VAL A O 1
ATOM 1412 N N . GLU A 1 179 ? 0.894 -27.5 7.098 1 92.12 179 GLU A N 1
ATOM 1413 C CA . GLU A 1 179 ? 0.254 -26.484 7.922 1 92.12 179 GLU A CA 1
ATOM 1414 C C . GLU A 1 179 ? 0.453 -25.078 7.336 1 92.12 179 GLU A C 1
ATOM 1416 O O . GLU A 1 179 ? -0.445 -24.25 7.402 1 92.12 179 GLU A O 1
ATOM 1421 N N . LYS A 1 180 ? 1.586 -24.859 6.789 1 90.69 180 LYS A N 1
ATOM 1422 C CA . LYS A 1 180 ? 1.854 -23.578 6.145 1 90.69 180 LYS A CA 1
ATOM 1423 C C . LYS A 1 180 ? 0.934 -23.359 4.945 1 90.69 180 LYS A C 1
ATOM 1425 O O . LYS A 1 180 ? 0.436 -22.25 4.73 1 90.69 180 LYS A O 1
ATOM 1430 N N . ALA A 1 181 ? 0.803 -24.406 4.215 1 94.06 181 ALA A N 1
ATOM 1431 C CA . ALA A 1 181 ? -0.082 -24.344 3.057 1 94.06 181 ALA A CA 1
ATOM 1432 C C . ALA A 1 181 ? -1.513 -24.016 3.479 1 94.06 181 ALA A C 1
ATOM 1434 O O . ALA A 1 181 ? -2.148 -23.125 2.908 1 94.06 181 ALA A O 1
ATOM 1435 N N . VAL A 1 182 ? -1.967 -24.719 4.465 1 95.94 182 VAL A N 1
ATOM 1436 C CA . VAL A 1 182 ? -3.326 -24.516 4.965 1 95.94 182 VAL A CA 1
ATOM 1437 C C . VAL A 1 182 ? -3.479 -23.109 5.527 1 95.94 182 VAL A C 1
ATOM 1439 O O . VAL A 1 182 ? -4.516 -22.469 5.344 1 95.94 182 VAL A O 1
ATOM 1442 N N . TRP A 1 183 ? -2.436 -22.656 6.195 1 95.88 183 TRP A N 1
ATOM 1443 C CA . TRP A 1 183 ? -2.414 -21.312 6.758 1 95.88 183 TRP A CA 1
ATOM 1444 C C . TRP A 1 183 ? -2.572 -20.266 5.664 1 95.88 183 TRP A C 1
ATOM 1446 O O . TRP A 1 183 ? -3.342 -19.312 5.816 1 95.88 183 TRP A O 1
ATOM 1456 N N . SER A 1 184 ? -1.91 -20.453 4.57 1 96.44 184 SER A N 1
ATOM 1457 C CA . SER A 1 184 ? -2.029 -19.562 3.424 1 96.44 184 SER A CA 1
ATOM 1458 C C . SER A 1 184 ? -3.447 -19.562 2.863 1 96.44 184 SER A C 1
ATOM 1460 O O . SER A 1 184 ? -3.998 -18.516 2.543 1 96.44 184 SER A O 1
ATOM 1462 N N . CYS A 1 185 ? -4.012 -20.688 2.773 1 97.56 185 CYS A N 1
ATOM 1463 C CA . CYS A 1 185 ? -5.363 -20.812 2.244 1 97.56 185 CYS A CA 1
ATOM 1464 C C . CYS A 1 185 ? -6.379 -20.172 3.17 1 97.56 185 CYS A C 1
ATOM 1466 O O . CYS A 1 185 ? -7.34 -19.547 2.705 1 97.56 185 CYS A O 1
ATOM 1468 N N . LYS A 1 186 ? -6.18 -20.297 4.473 1 97.12 186 LYS A N 1
ATOM 1469 C CA . LYS A 1 186 ? -7.062 -19.688 5.457 1 97.12 186 LYS A CA 1
ATOM 1470 C C . LYS A 1 186 ? -7.211 -18.188 5.215 1 97.12 186 LYS A C 1
ATOM 1472 O O . LYS A 1 186 ? -8.312 -17.641 5.324 1 97.12 186 LYS A O 1
ATOM 1477 N N . TRP A 1 187 ? -6.094 -17.609 4.824 1 97.44 187 TRP A N 1
ATOM 1478 C CA . TRP A 1 187 ? -6.074 -16.141 4.75 1 97.44 187 TRP A CA 1
ATOM 1479 C C . TRP A 1 187 ? -6.336 -15.672 3.326 1 97.44 187 TRP A C 1
ATOM 1481 O O . TRP A 1 187 ? -6.363 -14.469 3.062 1 97.44 187 TRP A O 1
ATOM 1491 N N . GLY A 1 188 ? -6.48 -16.609 2.41 1 97.44 188 GLY A N 1
ATOM 1492 C CA . GLY A 1 188 ? -7 -16.203 1.114 1 97.44 188 GLY A CA 1
ATOM 1493 C C . GLY A 1 188 ? -6.039 -16.484 -0.026 1 97.44 188 GLY A C 1
ATOM 1494 O O . GLY A 1 188 ? -6.234 -15.992 -1.143 1 97.44 188 GLY A O 1
ATOM 1495 N N . GLY A 1 189 ? -4.922 -17.219 0.174 1 98.06 189 GLY A N 1
ATOM 1496 C CA . GLY A 1 189 ? -4.059 -17.609 -0.931 1 98.06 189 GLY A CA 1
ATOM 1497 C C . GLY A 1 189 ? -4.785 -18.391 -2.008 1 98.06 189 GLY A C 1
ATOM 1498 O O . GLY A 1 189 ? -5.391 -19.422 -1.728 1 98.06 189 GLY A O 1
ATOM 1499 N N . ASP A 1 190 ? -4.691 -17.906 -3.25 1 98.5 190 ASP A N 1
ATOM 1500 C CA . ASP A 1 190 ? -5.449 -18.531 -4.336 1 98.5 190 ASP A CA 1
ATOM 1501 C C . ASP A 1 190 ? -4.676 -19.688 -4.953 1 98.5 190 ASP A C 1
ATOM 1503 O O . ASP A 1 190 ? -5.27 -20.625 -5.488 1 98.5 190 ASP A O 1
ATOM 1507 N N . THR A 1 191 ? -3.41 -19.531 -5 1 98.44 191 THR A N 1
ATOM 1508 C CA . THR A 1 191 ? -2.486 -20.578 -5.414 1 98.44 191 THR A CA 1
ATOM 1509 C C . THR A 1 191 ? -1.293 -20.656 -4.469 1 98.44 191 THR A C 1
ATOM 1511 O O . THR A 1 191 ? -1.094 -19.766 -3.639 1 98.44 191 THR A O 1
ATOM 1514 N N . LEU A 1 192 ? -0.637 -21.812 -4.559 1 97.56 192 LEU A N 1
ATOM 1515 C CA . LEU A 1 192 ? 0.523 -22.047 -3.705 1 97.56 192 LEU A CA 1
ATOM 1516 C C . LEU A 1 192 ? 1.701 -22.562 -4.52 1 97.56 192 LEU A C 1
ATOM 1518 O O . LEU A 1 192 ? 1.54 -23.469 -5.344 1 97.56 192 LEU A O 1
ATOM 1522 N N . MET A 1 193 ? 2.83 -21.953 -4.352 1 96.75 193 MET A N 1
ATOM 1523 C CA . MET A 1 193 ? 4.031 -22.547 -4.945 1 96.75 193 MET A CA 1
ATOM 1524 C C . MET A 1 193 ? 4.902 -23.188 -3.877 1 96.75 193 MET A C 1
ATOM 1526 O O . MET A 1 193 ? 5.207 -22.578 -2.855 1 96.75 193 MET A O 1
ATOM 1530 N N . ASP A 1 194 ? 5.262 -24.375 -4.059 1 93.69 194 ASP A N 1
ATOM 1531 C CA . ASP A 1 194 ? 6.211 -25.109 -3.227 1 93.69 194 ASP A CA 1
ATOM 1532 C C . ASP A 1 194 ? 7.641 -24.906 -3.717 1 93.69 194 ASP A C 1
ATOM 1534 O O . ASP A 1 194 ? 8.047 -25.484 -4.73 1 93.69 194 ASP A O 1
ATOM 1538 N N . LEU A 1 195 ? 8.406 -24.156 -2.99 1 86.81 195 LEU A N 1
ATOM 1539 C CA . LEU A 1 195 ? 9.773 -23.844 -3.367 1 86.81 195 LEU A CA 1
ATOM 1540 C C . LEU A 1 195 ? 10.773 -24.578 -2.473 1 86.81 195 LEU A C 1
ATOM 1542 O O . LEU A 1 195 ? 11.898 -24.109 -2.289 1 86.81 195 LEU A O 1
ATOM 1546 N N . SER A 1 196 ? 10.312 -25.641 -1.983 1 81.25 196 SER A N 1
ATOM 1547 C CA . SER A 1 196 ? 11.133 -26.453 -1.09 1 81.25 196 SER A CA 1
ATOM 1548 C C . SER A 1 196 ? 12.398 -26.938 -1.788 1 81.25 196 SER A C 1
ATOM 1550 O O . SER A 1 196 ? 12.383 -27.219 -2.986 1 81.25 196 SER A O 1
ATOM 1552 N N . THR A 1 197 ? 13.414 -26.906 -1.022 1 73.81 197 THR A N 1
ATOM 1553 C CA . THR A 1 197 ? 14.688 -27.469 -1.44 1 73.81 197 THR A CA 1
ATOM 1554 C C . THR A 1 197 ? 15.219 -28.438 -0.388 1 73.81 197 THR A C 1
ATOM 1556 O O . THR A 1 197 ? 14.695 -28.5 0.724 1 73.81 197 THR A O 1
ATOM 1559 N N . GLY A 1 198 ? 16.094 -29.375 -0.783 1 73.38 198 GLY A N 1
ATOM 1560 C CA . GLY A 1 198 ? 16.734 -30.25 0.198 1 73.38 198 GLY A CA 1
ATOM 1561 C C . GLY A 1 198 ? 16.375 -31.719 0.013 1 73.38 198 GLY A C 1
ATOM 1562 O O . GLY A 1 198 ? 16.016 -32.125 -1.089 1 73.38 198 GLY A O 1
ATOM 1563 N N . GLU A 1 199 ? 16.5 -32.531 1.08 1 70.94 199 GLU A N 1
ATOM 1564 C CA . GLU A 1 199 ? 16.562 -34 0.982 1 70.94 199 GLU A CA 1
ATOM 1565 C C . GLU A 1 199 ? 15.164 -34.594 0.794 1 70.94 199 GLU A C 1
ATOM 1567 O O . GLU A 1 199 ? 15 -35.625 0.135 1 70.94 199 GLU A O 1
ATOM 1572 N N . ASN A 1 200 ? 14.055 -34 1.269 1 82.44 200 ASN A N 1
ATOM 1573 C CA . ASN A 1 200 ? 12.742 -34.656 1.208 1 82.44 200 ASN A CA 1
ATOM 1574 C C . ASN A 1 200 ? 11.758 -33.844 0.369 1 82.44 200 ASN A C 1
ATOM 1576 O O . ASN A 1 200 ? 10.586 -33.719 0.725 1 82.44 200 ASN A O 1
ATOM 1580 N N . ILE A 1 201 ? 12.266 -33.438 -0.797 1 87.94 201 ILE A N 1
ATOM 1581 C CA . ILE A 1 201 ? 11.461 -32.562 -1.624 1 87.94 201 ILE A CA 1
ATOM 1582 C C . ILE A 1 201 ? 10.273 -33.312 -2.213 1 87.94 201 ILE A C 1
ATOM 1584 O O . ILE A 1 201 ? 9.148 -32.844 -2.217 1 87.94 201 ILE A O 1
ATOM 1588 N N . HIS A 1 202 ? 10.523 -34.531 -2.695 1 91.06 202 HIS A N 1
ATOM 1589 C CA . HIS A 1 202 ? 9.484 -35.344 -3.334 1 91.06 202 HIS A CA 1
ATOM 1590 C C . HIS A 1 202 ? 8.359 -35.656 -2.354 1 91.06 202 HIS A C 1
ATOM 1592 O O . HIS A 1 202 ? 7.184 -35.469 -2.662 1 91.06 202 HIS A O 1
ATOM 1598 N N . GLU A 1 203 ? 8.695 -36.156 -1.224 1 91.56 203 GLU A N 1
ATOM 1599 C CA . GLU A 1 203 ? 7.707 -36.562 -0.218 1 91.56 203 GLU A CA 1
ATOM 1600 C C . GLU A 1 203 ? 6.934 -35.344 0.293 1 91.56 203 GLU A C 1
ATOM 1602 O O . GLU A 1 203 ? 5.719 -35.406 0.486 1 91.56 203 GLU A O 1
ATOM 1607 N N . THR A 1 204 ? 7.664 -34.281 0.559 1 91.12 204 THR A N 1
ATOM 1608 C CA . THR A 1 204 ? 7.027 -33.062 1.027 1 91.12 204 THR A CA 1
ATOM 1609 C C . THR A 1 204 ? 5.996 -32.562 0.017 1 91.12 204 THR A C 1
ATOM 1611 O O . THR A 1 204 ? 4.867 -32.25 0.385 1 91.12 204 THR A O 1
ATOM 1614 N N . ARG A 1 205 ? 6.375 -32.562 -1.209 1 95.06 205 ARG A N 1
ATOM 1615 C CA . ARG A 1 205 ? 5.488 -32.094 -2.268 1 95.06 205 ARG A CA 1
ATOM 1616 C C . ARG A 1 205 ? 4.25 -32.969 -2.383 1 95.06 205 ARG A C 1
ATOM 1618 O O . ARG A 1 205 ? 3.145 -32.469 -2.607 1 95.06 205 ARG A O 1
ATOM 1625 N N . GLU A 1 206 ? 4.453 -34.281 -2.275 1 95.62 206 GLU A N 1
ATOM 1626 C CA . GLU A 1 206 ? 3.324 -35.219 -2.318 1 95.62 206 GLU A CA 1
ATOM 1627 C C . GLU A 1 206 ? 2.301 -34.875 -1.235 1 95.62 206 GLU A C 1
ATOM 1629 O O . GLU A 1 206 ? 1.098 -34.844 -1.501 1 95.62 206 GLU A O 1
ATOM 1634 N N . TRP A 1 207 ? 2.795 -34.656 -0.059 1 93.94 207 TRP A N 1
ATOM 1635 C CA . TRP A 1 207 ? 1.925 -34.312 1.063 1 93.94 207 TRP A CA 1
ATOM 1636 C C . TRP A 1 207 ? 1.189 -33 0.807 1 93.94 207 TRP A C 1
ATOM 1638 O O . TRP A 1 207 ? -0.001 -32.875 1.108 1 93.94 207 TRP A O 1
ATOM 1648 N N . ILE A 1 208 ? 1.896 -32 0.292 1 95.62 208 ILE A N 1
ATOM 1649 C CA . ILE A 1 208 ? 1.283 -30.719 0.001 1 95.62 208 ILE A CA 1
ATOM 1650 C C . ILE A 1 208 ? 0.185 -30.891 -1.045 1 95.62 208 ILE A C 1
ATOM 1652 O O . ILE A 1 208 ? -0.937 -30.422 -0.861 1 95.62 208 ILE A O 1
ATOM 1656 N N . LEU A 1 209 ? 0.457 -31.656 -2.076 1 97.56 209 LEU A N 1
ATOM 1657 C CA . LEU A 1 209 ? -0.476 -31.828 -3.186 1 97.56 209 LEU A CA 1
ATOM 1658 C C . LEU A 1 209 ? -1.746 -32.531 -2.719 1 97.56 209 LEU A C 1
ATOM 1660 O O . LEU A 1 209 ? -2.854 -32.125 -3.07 1 97.56 209 LEU A O 1
ATOM 1664 N N . ARG A 1 210 ? -1.61 -33.531 -1.876 1 97.88 210 ARG A N 1
ATOM 1665 C CA . ARG A 1 210 ? -2.762 -34.312 -1.422 1 97.88 210 ARG A CA 1
ATOM 1666 C C . ARG A 1 210 ? -3.598 -33.531 -0.426 1 97.88 210 ARG A C 1
ATOM 1668 O O . ARG A 1 210 ? -4.785 -33.781 -0.24 1 97.88 210 ARG A O 1
ATOM 1675 N N . ASN A 1 211 ? -2.973 -32.5 0.133 1 97.19 211 ASN A N 1
ATOM 1676 C CA . ASN A 1 211 ? -3.65 -31.797 1.226 1 97.19 211 ASN A CA 1
ATOM 1677 C C . ASN A 1 211 ? -3.9 -30.328 0.895 1 97.19 211 ASN A C 1
ATOM 1679 O O . ASN A 1 211 ? -4.266 -29.547 1.772 1 97.19 211 ASN A O 1
ATOM 1683 N N . CYS A 1 212 ? -3.691 -29.891 -0.268 1 97.12 212 CYS A N 1
ATOM 1684 C CA . CYS A 1 212 ? -3.881 -28.5 -0.66 1 97.12 212 CYS A CA 1
ATOM 1685 C C . CYS A 1 212 ? -5.129 -28.328 -1.518 1 97.12 212 CYS A C 1
ATOM 1687 O O . CYS A 1 212 ? -5.25 -28.969 -2.568 1 97.12 212 CYS A O 1
ATOM 1689 N N . PRO A 1 213 ? -6.012 -27.453 -1.092 1 97.88 213 PRO A N 1
ATOM 1690 C CA . PRO A 1 213 ? -7.27 -27.312 -1.826 1 97.88 213 PRO A CA 1
ATOM 1691 C C . PRO A 1 213 ? -7.145 -26.375 -3.029 1 97.88 213 PRO A C 1
ATOM 1693 O O . PRO A 1 213 ? -8.086 -26.25 -3.818 1 97.88 213 PRO A O 1
ATOM 1696 N N . VAL A 1 214 ? -6.016 -25.688 -3.18 1 98.38 214 VAL A N 1
ATOM 1697 C CA . VAL A 1 214 ? -5.82 -24.766 -4.293 1 98.38 214 VAL A CA 1
ATOM 1698 C C . VAL A 1 214 ? -4.719 -25.297 -5.211 1 98.38 214 VAL A C 1
ATOM 1700 O O . VAL A 1 214 ? -3.938 -26.156 -4.82 1 98.38 214 VAL A O 1
ATOM 1703 N N . PRO A 1 215 ? -4.633 -24.766 -6.453 1 98.75 215 PRO A N 1
ATOM 1704 C CA . PRO A 1 215 ? -3.576 -25.219 -7.359 1 98.75 215 PRO A CA 1
ATOM 1705 C C . PRO A 1 215 ? -2.176 -25 -6.793 1 98.75 215 PRO A C 1
ATOM 1707 O O . PRO A 1 215 ? -1.929 -23.969 -6.145 1 98.75 215 PRO A O 1
ATOM 1710 N N . VAL A 1 216 ? -1.298 -25.953 -7.051 1 98.56 216 VAL A N 1
ATOM 1711 C CA . VAL A 1 216 ? 0.068 -25.922 -6.539 1 98.56 216 VAL A CA 1
ATOM 1712 C C . VAL A 1 216 ? 1.052 -25.812 -7.703 1 98.56 216 VAL A C 1
ATOM 1714 O O . VAL A 1 216 ? 0.953 -26.562 -8.68 1 98.56 216 VAL A O 1
ATOM 1717 N N . GLY A 1 217 ? 1.926 -24.812 -7.605 1 98.38 217 GLY A N 1
ATOM 1718 C CA . GLY A 1 217 ? 2.99 -24.656 -8.586 1 98.38 217 GLY A CA 1
ATOM 1719 C C . GLY A 1 217 ? 4.371 -24.938 -8.016 1 98.38 217 GLY A C 1
ATOM 1720 O O . GLY A 1 217 ? 4.543 -25 -6.797 1 98.38 217 GLY A O 1
ATOM 1721 N N . THR A 1 218 ? 5.316 -25.188 -8.852 1 97.69 218 THR A N 1
ATOM 1722 C CA . THR A 1 218 ? 6.719 -25.344 -8.477 1 97.69 218 THR A CA 1
ATOM 1723 C C . THR A 1 218 ? 7.637 -24.688 -9.508 1 97.69 218 THR A C 1
ATOM 1725 O O . THR A 1 218 ? 7.168 -24.203 -10.539 1 97.69 218 THR A O 1
ATOM 1728 N N . VAL A 1 219 ? 8.906 -24.656 -9.164 1 96.56 219 VAL A N 1
ATOM 1729 C CA . VAL A 1 219 ? 10 -24.344 -10.078 1 96.56 219 VAL A CA 1
ATOM 1730 C C . VAL A 1 219 ? 10.891 -25.562 -10.266 1 96.56 219 VAL A C 1
ATOM 1732 O O . VAL A 1 219 ? 11.867 -25.75 -9.531 1 96.56 219 VAL A O 1
ATOM 1735 N N . PRO A 1 220 ? 10.648 -26.312 -11.312 1 97.31 220 PRO A N 1
ATOM 1736 C CA . PRO A 1 220 ? 11.352 -27.594 -11.461 1 97.31 220 PRO A CA 1
ATOM 1737 C C . PRO A 1 220 ? 12.867 -27.453 -11.453 1 97.31 220 PRO A C 1
ATOM 1739 O O . PRO A 1 220 ? 13.586 -28.359 -11.016 1 97.31 220 PRO A O 1
ATOM 1742 N N . MET A 1 221 ? 13.336 -26.328 -11.875 1 95.75 221 MET A N 1
ATOM 1743 C CA . MET A 1 221 ? 14.773 -26.078 -11.922 1 95.75 221 MET A CA 1
ATOM 1744 C C . MET A 1 221 ? 15.398 -26.25 -10.547 1 95.75 221 MET A C 1
ATOM 1746 O O . MET A 1 221 ? 16.547 -26.688 -10.43 1 95.75 221 MET A O 1
ATOM 1750 N N . TYR A 1 222 ? 14.68 -25.906 -9.5 1 92.12 222 TYR A N 1
ATOM 1751 C CA . TYR A 1 222 ? 15.234 -25.984 -8.148 1 92.12 222 TYR A CA 1
ATOM 1752 C C . TYR A 1 222 ? 15.562 -27.438 -7.781 1 92.12 222 TYR A C 1
ATOM 1754 O O . TYR A 1 222 ? 16.656 -27.719 -7.293 1 92.12 222 TYR A O 1
ATOM 1762 N N . GLN A 1 223 ? 14.656 -28.328 -8.016 1 93.88 223 GLN A N 1
ATOM 1763 C CA . GLN A 1 223 ? 14.914 -29.75 -7.742 1 93.88 223 GLN A CA 1
ATOM 1764 C C . GLN A 1 223 ? 15.945 -30.312 -8.711 1 93.88 223 GLN A C 1
ATOM 1766 O O . GLN A 1 223 ? 16.797 -31.109 -8.312 1 93.88 223 GLN A O 1
ATOM 1771 N N . ALA A 1 224 ? 15.82 -29.953 -9.992 1 95.94 224 ALA A N 1
ATOM 1772 C CA . ALA A 1 224 ? 16.812 -30.406 -10.969 1 95.94 224 ALA A CA 1
ATOM 1773 C C . ALA A 1 224 ? 18.219 -30.016 -10.547 1 95.94 224 ALA A C 1
ATOM 1775 O O . ALA A 1 224 ? 19.156 -30.812 -10.688 1 95.94 224 ALA A O 1
ATOM 1776 N N . PHE A 1 225 ? 18.375 -28.797 -10.062 1 93.62 225 PHE A N 1
ATOM 1777 C CA . PHE A 1 225 ? 19.656 -28.281 -9.617 1 93.62 225 PHE A CA 1
ATOM 1778 C C . PHE A 1 225 ? 20.188 -29.078 -8.438 1 93.62 225 PHE A C 1
ATOM 1780 O O . PHE A 1 225 ? 21.375 -29.359 -8.344 1 93.62 225 PHE A O 1
ATOM 1787 N N . GLU A 1 226 ? 19.281 -29.484 -7.598 1 90.75 226 GLU A N 1
ATOM 1788 C CA . GLU A 1 226 ? 19.656 -30.312 -6.465 1 90.75 226 GLU A CA 1
ATOM 1789 C C . GLU A 1 226 ? 20.141 -31.688 -6.934 1 90.75 226 GLU A C 1
ATOM 1791 O O . GLU A 1 226 ? 21.078 -32.25 -6.367 1 90.75 226 GLU A O 1
ATOM 1796 N N . LYS A 1 227 ? 19.516 -32.219 -7.93 1 93.69 227 LYS A N 1
ATOM 1797 C CA . LYS A 1 227 ? 19.844 -33.562 -8.445 1 93.69 227 LYS A CA 1
ATOM 1798 C C . LYS A 1 227 ? 21.266 -33.594 -9.016 1 93.69 227 LYS A C 1
ATOM 1800 O O . LYS A 1 227 ? 21.875 -34.656 -9.133 1 93.69 227 LYS A O 1
ATOM 1805 N N . VAL A 1 228 ? 21.781 -32.469 -9.375 1 95.31 228 VAL A N 1
ATOM 1806 C CA . VAL A 1 228 ? 23.156 -32.406 -9.891 1 95.31 228 VAL A CA 1
ATOM 1807 C C . VAL A 1 228 ? 24.078 -31.797 -8.844 1 95.31 228 VAL A C 1
ATOM 1809 O O . VAL A 1 228 ? 25.078 -31.156 -9.18 1 95.31 228 VAL A O 1
ATOM 1812 N N . ASN A 1 229 ? 23.688 -31.75 -7.598 1 92.06 229 ASN A N 1
ATOM 1813 C CA . ASN A 1 229 ? 24.453 -31.328 -6.438 1 92.06 229 ASN A CA 1
ATOM 1814 C C . ASN A 1 229 ? 24.844 -29.844 -6.535 1 92.06 229 ASN A C 1
ATOM 1816 O O . ASN A 1 229 ? 25.953 -29.469 -6.168 1 92.06 229 ASN A O 1
ATOM 1820 N N . GLY A 1 230 ? 23.984 -29.109 -7.18 1 90 230 GLY A N 1
ATOM 1821 C CA . GLY A 1 230 ? 24.188 -27.672 -7.254 1 90 230 GLY A CA 1
ATOM 1822 C C . GLY A 1 230 ? 25.234 -27.266 -8.281 1 90 230 GLY A C 1
ATOM 1823 O O . GLY A 1 230 ? 25.734 -26.141 -8.266 1 90 230 GLY A O 1
ATOM 1824 N N . LYS A 1 231 ? 25.641 -28.141 -9.133 1 94.44 231 LYS A N 1
ATOM 1825 C CA . LYS A 1 231 ? 26.609 -27.844 -10.188 1 94.44 231 LYS A CA 1
ATOM 1826 C C . LYS A 1 231 ? 25.906 -27.484 -11.492 1 94.44 231 LYS A C 1
ATOM 1828 O O . LYS A 1 231 ? 25.406 -28.375 -12.203 1 94.44 231 LYS A O 1
ATOM 1833 N N . VAL A 1 232 ? 26.016 -26.266 -11.797 1 95.25 232 VAL A N 1
ATOM 1834 C CA . VAL A 1 232 ? 25.312 -25.734 -12.961 1 95.25 232 VAL A CA 1
ATOM 1835 C C . VAL A 1 232 ? 25.75 -26.469 -14.219 1 95.25 232 VAL A C 1
ATOM 1837 O O . VAL A 1 232 ? 24.938 -26.766 -15.102 1 95.25 232 VAL A O 1
ATOM 1840 N N . GLU A 1 233 ? 27.031 -26.797 -14.312 1 95.19 233 GLU A N 1
ATOM 1841 C CA . GLU A 1 233 ? 27.609 -27.406 -15.508 1 95.19 233 GLU A CA 1
ATOM 1842 C C . GLU A 1 233 ? 27.047 -28.797 -15.758 1 95.19 233 GLU A C 1
ATOM 1844 O O . GLU A 1 233 ? 27.078 -29.297 -16.891 1 95.19 233 GLU A O 1
ATOM 1849 N N . ASP A 1 234 ? 26.484 -29.391 -14.719 1 97.31 234 ASP A N 1
ATOM 1850 C CA . ASP A 1 234 ? 26 -30.766 -14.812 1 97.31 234 ASP A CA 1
ATOM 1851 C C . ASP A 1 234 ? 24.516 -30.797 -15.172 1 97.31 234 ASP A C 1
ATOM 1853 O O . ASP A 1 234 ? 23.953 -31.859 -15.445 1 97.31 234 ASP A O 1
ATOM 1857 N N . LEU A 1 235 ? 23.859 -29.672 -15.195 1 97.56 235 LEU A N 1
ATOM 1858 C CA . LEU A 1 235 ? 22.469 -29.578 -15.625 1 97.56 235 LEU A CA 1
ATOM 1859 C C . LEU A 1 235 ? 22.344 -29.906 -17.109 1 97.56 235 LEU A C 1
ATOM 1861 O O . LEU A 1 235 ? 23.219 -29.547 -17.906 1 97.56 235 LEU A O 1
ATOM 1865 N N . ASN A 1 236 ? 21.328 -30.562 -17.438 1 97.75 236 ASN A N 1
ATOM 1866 C CA . ASN A 1 236 ? 21 -30.828 -18.844 1 97.75 236 ASN A CA 1
ATOM 1867 C C . ASN A 1 236 ? 19.516 -31.141 -19.016 1 97.75 236 ASN A C 1
ATOM 1869 O O . ASN A 1 236 ? 18.766 -31.188 -18.047 1 97.75 236 ASN A O 1
ATOM 1873 N N . TRP A 1 237 ? 19.125 -31.312 -20.234 1 98.25 237 TRP A N 1
ATOM 1874 C CA . TRP A 1 237 ? 17.719 -31.531 -20.578 1 98.25 237 TRP A CA 1
ATOM 1875 C C . TRP A 1 237 ? 17.188 -32.781 -19.906 1 98.25 237 TRP A C 1
ATOM 1877 O O . TRP A 1 237 ? 16.062 -32.781 -19.375 1 98.25 237 TRP A O 1
ATOM 1887 N N . GLU A 1 238 ? 17.922 -33.812 -19.875 1 98.5 238 GLU A N 1
ATOM 1888 C CA . GLU A 1 238 ? 17.469 -35.125 -19.375 1 98.5 238 GLU A CA 1
ATOM 1889 C C . GLU A 1 238 ? 17.109 -35.031 -17.891 1 98.5 238 GLU A C 1
ATOM 1891 O O . GLU A 1 238 ? 16.062 -35.531 -17.469 1 98.5 238 GLU A O 1
ATOM 1896 N N . VAL A 1 239 ? 18.016 -34.375 -17.156 1 98.25 239 VAL A N 1
ATOM 1897 C CA . VAL A 1 239 ? 17.766 -34.219 -15.719 1 98.25 239 VAL A CA 1
ATOM 1898 C C . VAL A 1 239 ? 16.516 -33.375 -15.508 1 98.25 239 VAL A C 1
ATOM 1900 O O . VAL A 1 239 ? 15.695 -33.688 -14.633 1 98.25 239 VAL A O 1
ATOM 1903 N N . PHE A 1 240 ? 16.422 -32.375 -16.266 1 98.44 240 PHE A N 1
ATOM 1904 C CA . PHE A 1 240 ? 15.266 -31.484 -16.141 1 98.44 240 PHE A CA 1
ATOM 1905 C C . PHE A 1 240 ? 13.984 -32.219 -16.547 1 98.44 240 PHE A C 1
ATOM 1907 O O . PHE A 1 240 ? 12.977 -32.125 -15.836 1 98.44 240 PHE A O 1
ATOM 1914 N N . ARG A 1 241 ? 14.031 -32.844 -17.719 1 98.69 241 ARG A N 1
ATOM 1915 C CA . ARG A 1 241 ? 12.883 -33.594 -18.234 1 98.69 241 ARG A CA 1
ATOM 1916 C C . ARG A 1 241 ? 12.383 -34.594 -17.203 1 98.69 241 ARG A C 1
ATOM 1918 O O . ARG A 1 241 ? 11.18 -34.688 -16.953 1 98.69 241 ARG A O 1
ATOM 1925 N N . ASP A 1 242 ? 13.289 -35.312 -16.609 1 98.44 242 ASP A N 1
ATOM 1926 C CA . ASP A 1 242 ? 12.922 -36.312 -15.625 1 98.44 242 ASP A CA 1
ATOM 1927 C C . ASP A 1 242 ? 12.25 -35.688 -14.414 1 98.44 242 ASP A C 1
ATOM 1929 O O . ASP A 1 242 ? 11.289 -36.219 -13.867 1 98.44 242 ASP A O 1
ATOM 1933 N N . THR A 1 243 ? 12.781 -34.562 -14.039 1 98.06 243 THR A N 1
ATOM 1934 C CA . THR A 1 243 ? 12.211 -33.812 -12.922 1 98.06 243 THR A CA 1
ATOM 1935 C C . THR A 1 243 ? 10.805 -33.344 -13.258 1 98.06 243 THR A C 1
ATOM 1937 O O . THR A 1 243 ? 9.898 -33.438 -12.43 1 98.06 243 THR A O 1
ATOM 1940 N N . LEU A 1 244 ? 10.633 -32.812 -14.438 1 98.69 244 LEU A N 1
ATOM 1941 C CA . LEU A 1 244 ? 9.344 -32.312 -14.891 1 98.69 244 LEU A CA 1
ATOM 1942 C C . LEU A 1 244 ? 8.297 -33.406 -14.906 1 98.69 244 LEU A C 1
ATOM 1944 O O . LEU A 1 244 ? 7.184 -33.219 -14.398 1 98.69 244 LEU A O 1
ATOM 1948 N N . VAL A 1 245 ? 8.648 -34.562 -15.453 1 98.75 245 VAL A N 1
ATOM 1949 C CA . VAL A 1 245 ? 7.738 -35.688 -15.539 1 98.75 245 VAL A CA 1
ATOM 1950 C C . VAL A 1 245 ? 7.367 -36.188 -14.133 1 98.75 245 VAL A C 1
ATOM 1952 O O . VAL A 1 245 ? 6.195 -36.438 -13.852 1 98.75 245 VAL A O 1
ATOM 1955 N N . GLU A 1 246 ? 8.383 -36.25 -13.289 1 98.12 246 GLU A N 1
ATOM 1956 C CA . GLU A 1 246 ? 8.164 -36.656 -11.898 1 98.12 246 GLU A CA 1
ATOM 1957 C C . GLU A 1 246 ? 7.125 -35.75 -11.227 1 98.12 246 GLU A C 1
ATOM 1959 O O . GLU A 1 246 ? 6.199 -36.25 -10.578 1 98.12 246 GLU A O 1
ATOM 1964 N N . GLN A 1 247 ? 7.285 -34.5 -11.367 1 98.5 247 GLN A N 1
ATOM 1965 C CA . GLN A 1 247 ? 6.398 -33.531 -10.719 1 98.5 247 GLN A CA 1
ATOM 1966 C C . GLN A 1 247 ? 5.016 -33.531 -11.367 1 98.5 247 GLN A C 1
ATOM 1968 O O . GLN A 1 247 ? 4.004 -33.375 -10.68 1 98.5 247 GLN A O 1
ATOM 1973 N N . CYS A 1 248 ? 4.953 -33.688 -12.68 1 98.62 248 CYS A N 1
ATOM 1974 C CA . CYS A 1 248 ? 3.67 -33.844 -13.352 1 98.62 248 CYS A CA 1
ATOM 1975 C C . CYS A 1 248 ? 2.893 -35.031 -12.789 1 98.62 248 CYS A C 1
ATOM 1977 O O . CYS A 1 248 ? 1.698 -34.906 -12.516 1 98.62 248 CYS A O 1
ATOM 1979 N N . GLU A 1 249 ? 3.588 -36.125 -12.609 1 98.62 249 GLU A N 1
ATOM 1980 C CA . GLU A 1 249 ? 2.973 -37.344 -12.141 1 98.62 249 GLU A CA 1
ATOM 1981 C C . GLU A 1 249 ? 2.455 -37.219 -10.711 1 98.62 249 GLU A C 1
ATOM 1983 O O . GLU A 1 249 ? 1.453 -37.812 -10.344 1 98.62 249 GLU A O 1
ATOM 1988 N N . GLN A 1 250 ? 3.113 -36.344 -9.961 1 98.25 250 GLN A N 1
ATOM 1989 C CA . GLN A 1 250 ? 2.654 -36.094 -8.602 1 98.25 250 GLN A CA 1
ATOM 1990 C C . GLN A 1 250 ? 1.401 -35.219 -8.602 1 98.25 250 GLN A C 1
ATOM 1992 O O . GLN A 1 250 ? 0.604 -35.281 -7.66 1 98.25 250 GLN A O 1
ATOM 1997 N N . GLY A 1 251 ? 1.304 -34.312 -9.586 1 98.75 251 GLY A N 1
ATOM 1998 C CA . GLY A 1 251 ? 0.068 -33.531 -9.664 1 98.75 251 GLY A CA 1
ATOM 1999 C C . GLY A 1 251 ? 0.288 -32.031 -9.625 1 98.75 251 GLY A C 1
ATOM 2000 O O . GLY A 1 251 ? -0.646 -31.281 -9.367 1 98.75 251 GLY A O 1
ATOM 2001 N N . VAL A 1 252 ? 1.544 -31.562 -9.82 1 98.81 252 VAL A N 1
ATOM 2002 C CA . VAL A 1 252 ? 1.804 -30.125 -9.836 1 98.81 252 VAL A CA 1
ATOM 2003 C C . VAL A 1 252 ? 0.95 -29.469 -10.914 1 98.81 252 VAL A C 1
ATOM 2005 O O . VAL A 1 252 ? 0.932 -29.906 -12.062 1 98.81 252 VAL A O 1
ATOM 2008 N N . ASP A 1 253 ? 0.272 -28.391 -10.531 1 98.88 253 ASP A N 1
ATOM 2009 C CA . ASP A 1 253 ? -0.755 -27.812 -11.391 1 98.88 253 ASP A CA 1
ATOM 2010 C C . ASP A 1 253 ? -0.142 -26.859 -12.414 1 98.88 253 ASP A C 1
ATOM 2012 O O . ASP A 1 253 ? -0.696 -26.656 -13.5 1 98.88 253 ASP A O 1
ATOM 2016 N N . TYR A 1 254 ? 0.924 -26.203 -12.047 1 98.81 254 TYR A N 1
ATOM 2017 C CA . TYR A 1 254 ? 1.604 -25.312 -12.984 1 98.81 254 TYR A CA 1
ATOM 2018 C C . TYR A 1 254 ? 3.086 -25.203 -12.648 1 98.81 254 TYR A C 1
ATOM 2020 O O . TYR A 1 254 ? 3.488 -25.391 -11.5 1 98.81 254 TYR A O 1
ATOM 2028 N N . PHE A 1 255 ? 3.895 -24.922 -13.688 1 98.81 255 PHE A N 1
ATOM 2029 C CA . PHE A 1 255 ? 5.344 -24.859 -13.555 1 98.81 255 PHE A CA 1
ATOM 2030 C C . PHE A 1 255 ? 5.867 -23.5 -13.984 1 98.81 255 PHE A C 1
ATOM 2032 O O . PHE A 1 255 ? 5.531 -23.016 -15.062 1 98.81 255 PHE A O 1
ATOM 2039 N N . THR A 1 256 ? 6.672 -22.891 -13.078 1 98.56 256 THR A N 1
ATOM 2040 C CA . THR A 1 256 ? 7.48 -21.766 -13.531 1 98.56 256 THR A CA 1
ATOM 2041 C C . THR A 1 256 ? 8.758 -22.25 -14.211 1 98.56 256 THR A C 1
ATOM 2043 O O . THR A 1 256 ? 9.578 -22.938 -13.586 1 98.56 256 THR A O 1
ATOM 2046 N N . ILE A 1 257 ? 8.922 -21.984 -15.422 1 98.69 257 ILE A N 1
ATOM 2047 C CA . ILE A 1 257 ? 10.094 -22.391 -16.188 1 98.69 257 ILE A CA 1
ATOM 2048 C C . ILE A 1 257 ? 10.672 -21.188 -16.922 1 98.69 257 ILE A C 1
ATOM 2050 O O . ILE A 1 257 ? 9.945 -20.469 -17.625 1 98.69 257 ILE A O 1
ATOM 2054 N N . HIS A 1 258 ? 11.961 -20.953 -16.812 1 98.25 258 HIS A N 1
ATOM 2055 C CA . HIS A 1 258 ? 12.633 -19.781 -17.359 1 98.25 258 HIS A CA 1
ATOM 2056 C C . HIS A 1 258 ? 13.055 -20.016 -18.797 1 98.25 258 HIS A C 1
ATOM 2058 O O . HIS A 1 258 ? 14.234 -19.875 -19.141 1 98.25 258 HIS A O 1
ATOM 2064 N N . CYS A 1 259 ? 12.125 -20.203 -19.641 1 98.12 259 CYS A N 1
ATOM 2065 C CA . CYS A 1 259 ? 12.344 -20.562 -21.047 1 98.12 259 CYS A CA 1
ATOM 2066 C C . CYS A 1 259 ? 12.609 -19.312 -21.891 1 98.12 259 CYS A C 1
ATOM 2068 O O . CYS A 1 259 ? 13.109 -19.422 -23 1 98.12 259 CYS A O 1
ATOM 2070 N N . GLY A 1 260 ? 12.352 -18.141 -21.344 1 98.19 260 GLY A N 1
ATOM 2071 C CA . GLY A 1 260 ? 12.414 -16.922 -22.141 1 98.19 260 GLY A CA 1
ATOM 2072 C C . GLY A 1 260 ? 13.812 -16.344 -22.25 1 98.19 260 GLY A C 1
ATOM 2073 O O . GLY A 1 260 ? 14.062 -15.453 -23.047 1 98.19 260 GLY A O 1
ATOM 2074 N N . ILE A 1 261 ? 14.75 -16.891 -21.484 1 98.12 261 ILE A N 1
ATOM 2075 C CA . ILE A 1 261 ? 16.125 -16.422 -21.516 1 98.12 261 ILE A CA 1
ATOM 2076 C C . ILE A 1 261 ? 16.844 -16.984 -22.734 1 98.12 261 ILE A C 1
ATOM 2078 O O . ILE A 1 261 ? 16.875 -18.188 -22.953 1 98.12 261 ILE A O 1
ATOM 2082 N N . ARG A 1 262 ? 17.391 -16.125 -23.578 1 98.38 262 ARG A N 1
ATOM 2083 C CA . ARG A 1 262 ? 18.188 -16.5 -24.75 1 98.38 262 ARG A CA 1
ATOM 2084 C C . ARG A 1 262 ? 19.656 -16.172 -24.531 1 98.38 262 ARG A C 1
ATOM 2086 O O . ARG A 1 262 ? 20 -15.133 -23.969 1 98.38 262 ARG A O 1
ATOM 2093 N N . LEU A 1 263 ? 20.5 -17.016 -25.047 1 98.12 263 LEU A N 1
ATOM 2094 C CA . LEU A 1 263 ? 21.938 -16.797 -24.922 1 98.12 263 LEU A CA 1
ATOM 2095 C C . LEU A 1 263 ? 22.312 -15.398 -25.375 1 98.12 263 LEU A C 1
ATOM 2097 O O . LEU A 1 263 ? 23.062 -14.695 -24.703 1 98.12 263 LEU A O 1
ATOM 2101 N N . LYS A 1 264 ? 21.812 -14.875 -26.438 1 97.31 264 LYS A N 1
ATOM 2102 C CA . LYS A 1 264 ? 22.188 -13.602 -27.062 1 97.31 264 LYS A CA 1
ATOM 2103 C C . LYS A 1 264 ? 21.719 -12.422 -26.219 1 97.31 264 LYS A C 1
ATOM 2105 O O . LYS A 1 264 ? 22.188 -11.297 -26.391 1 97.31 264 LYS A O 1
ATOM 2110 N N . ASN A 1 265 ? 20.766 -12.648 -25.281 1 96.94 265 ASN A N 1
ATOM 2111 C CA . ASN A 1 265 ? 20.172 -11.539 -24.547 1 96.94 265 ASN A CA 1
ATOM 2112 C C . ASN A 1 265 ? 20.734 -11.453 -23.125 1 96.94 265 ASN A C 1
ATOM 2114 O O . ASN A 1 265 ? 20.469 -10.477 -22.422 1 96.94 265 ASN A O 1
ATOM 2118 N N . ILE A 1 266 ? 21.453 -12.445 -22.672 1 97.25 266 ILE A N 1
ATOM 2119 C CA . ILE A 1 266 ? 21.953 -12.492 -21.312 1 97.25 266 ILE A CA 1
ATOM 2120 C C . ILE A 1 266 ? 22.844 -11.273 -21.047 1 97.25 266 ILE A C 1
ATOM 2122 O O . ILE A 1 266 ? 22.781 -10.688 -19.969 1 97.25 266 ILE A O 1
ATOM 2126 N N . CYS A 1 267 ? 23.594 -10.789 -22.031 1 96.19 267 CYS A N 1
ATOM 2127 C CA . CYS A 1 267 ? 24.531 -9.688 -21.891 1 96.19 267 CYS A CA 1
ATOM 2128 C C . CYS A 1 267 ? 23.812 -8.367 -21.688 1 96.19 267 CYS A C 1
ATOM 2130 O O . CYS A 1 267 ? 24.406 -7.383 -21.25 1 96.19 267 CYS A O 1
ATOM 2132 N N . LEU A 1 268 ? 22.531 -8.344 -22.016 1 97.38 268 LEU A N 1
ATOM 2133 C CA . LEU A 1 268 ? 21.75 -7.125 -21.812 1 97.38 268 LEU A CA 1
ATOM 2134 C C . LEU A 1 268 ? 21.625 -6.789 -20.344 1 97.38 268 LEU A C 1
ATOM 2136 O O . LEU A 1 268 ? 21.281 -5.66 -19.984 1 97.38 268 LEU A O 1
ATOM 2140 N N . ALA A 1 269 ? 21.828 -7.738 -19.453 1 95.88 269 ALA A N 1
ATOM 2141 C CA . ALA A 1 269 ? 21.75 -7.516 -18.016 1 95.88 269 ALA A CA 1
ATOM 2142 C C . ALA A 1 269 ? 23.094 -7.023 -17.469 1 95.88 269 ALA A C 1
ATOM 2144 O O . ALA A 1 269 ? 23.203 -6.676 -16.297 1 95.88 269 ALA A O 1
ATOM 2145 N N . ASP A 1 270 ? 24.047 -6.961 -18.453 1 93.56 270 ASP A N 1
ATOM 2146 C CA . ASP A 1 270 ? 25.359 -6.457 -18.031 1 93.56 270 ASP A CA 1
ATOM 2147 C C . ASP A 1 270 ? 25.281 -4.977 -17.672 1 93.56 270 ASP A C 1
ATOM 2149 O O . ASP A 1 270 ? 24.641 -4.191 -18.359 1 93.56 270 ASP A O 1
ATOM 2153 N N . GLY A 1 271 ? 25.781 -4.566 -16.578 1 92.75 271 GLY A N 1
ATOM 2154 C CA . GLY A 1 271 ? 25.812 -3.172 -16.172 1 92.75 271 GLY A CA 1
ATOM 2155 C C . GLY A 1 271 ? 24.656 -2.799 -15.258 1 92.75 271 GLY A C 1
ATOM 2156 O O . GLY A 1 271 ? 24.594 -1.674 -14.758 1 92.75 271 GLY A O 1
ATOM 2157 N N . ARG A 1 272 ? 23.719 -3.738 -15.109 1 96.31 272 ARG A N 1
ATOM 2158 C CA . ARG A 1 272 ? 22.656 -3.5 -14.141 1 96.31 272 ARG A CA 1
ATOM 2159 C C . ARG A 1 272 ? 23.219 -3.156 -12.766 1 96.31 272 ARG A C 1
ATOM 2161 O O . ARG A 1 272 ? 24.281 -3.666 -12.383 1 96.31 272 ARG A O 1
ATOM 2168 N N . LEU A 1 273 ? 22.453 -2.283 -12.07 1 97.31 273 LEU A N 1
ATOM 2169 C CA . LEU A 1 273 ? 22.797 -1.971 -10.688 1 97.31 273 LEU A CA 1
ATOM 2170 C C . LEU A 1 273 ? 22.766 -3.227 -9.82 1 97.31 273 LEU A C 1
ATOM 2172 O O . LEU A 1 273 ? 23.609 -3.391 -8.93 1 97.31 273 LEU A O 1
ATOM 2176 N N . THR A 1 274 ? 21.75 -4.199 -10.078 1 96.12 274 THR A N 1
ATOM 2177 C CA . THR A 1 274 ? 21.594 -5.367 -9.219 1 96.12 274 THR A CA 1
ATOM 2178 C C . THR A 1 274 ? 21.688 -6.656 -10.031 1 96.12 274 THR A C 1
ATOM 2180 O O . THR A 1 274 ? 21.188 -7.695 -9.617 1 96.12 274 THR A O 1
ATOM 2183 N N . GLY A 1 275 ? 22.234 -6.66 -11.211 1 94.81 275 GLY A N 1
ATOM 2184 C CA . GLY A 1 275 ? 22.469 -7.859 -11.992 1 94.81 275 GLY A CA 1
ATOM 2185 C C . GLY A 1 275 ? 21.219 -8.695 -12.203 1 94.81 275 GLY A C 1
ATOM 2186 O O . GLY A 1 275 ? 20.156 -8.156 -12.508 1 94.81 275 GLY A O 1
ATOM 2187 N N . ILE A 1 276 ? 21.422 -10.008 -12.242 1 95.31 276 ILE A N 1
ATOM 2188 C CA . ILE A 1 276 ? 20.328 -10.969 -12.344 1 95.31 276 ILE A CA 1
ATOM 2189 C C . ILE A 1 276 ? 19.922 -11.438 -10.953 1 95.31 276 ILE A C 1
ATOM 2191 O O . ILE A 1 276 ? 20.734 -12.016 -10.219 1 95.31 276 ILE A O 1
ATOM 2195 N N . VAL A 1 277 ? 18.641 -11.172 -10.602 1 93.19 277 VAL A N 1
ATOM 2196 C CA . VAL A 1 277 ? 18.234 -11.422 -9.227 1 93.19 277 VAL A CA 1
ATOM 2197 C C . VAL A 1 277 ? 17.297 -12.617 -9.164 1 93.19 277 VAL A C 1
ATOM 2199 O O . VAL A 1 277 ? 16.859 -13.023 -8.078 1 93.19 277 VAL A O 1
ATOM 2202 N N . SER A 1 278 ? 16.859 -13.195 -10.242 1 93.81 278 SER A N 1
ATOM 2203 C CA . SER A 1 278 ? 16.078 -14.422 -10.305 1 93.81 278 SER A CA 1
ATOM 2204 C C . SER A 1 278 ? 16.953 -15.656 -10.109 1 93.81 278 SER A C 1
ATOM 2206 O O . SER A 1 278 ? 17.906 -15.867 -10.844 1 93.81 278 SER A O 1
ATOM 2208 N N . ARG A 1 279 ? 16.578 -16.469 -9.148 1 90.56 279 ARG A N 1
ATOM 2209 C CA . ARG A 1 279 ? 17.359 -17.672 -8.891 1 90.56 279 ARG A CA 1
ATOM 2210 C C . ARG A 1 279 ? 17.359 -18.594 -10.109 1 90.56 279 ARG A C 1
ATOM 2212 O O . ARG A 1 279 ? 18.438 -18.969 -10.594 1 90.56 279 ARG A O 1
ATOM 2219 N N . GLY A 1 280 ? 16.156 -18.906 -10.602 1 93 280 GLY A N 1
ATOM 2220 C CA . GLY A 1 280 ? 16.094 -19.719 -11.805 1 93 280 GLY A CA 1
ATOM 2221 C C . GLY A 1 280 ? 16.75 -19.078 -13 1 93 280 GLY A C 1
ATOM 2222 O O . GLY A 1 280 ? 17.438 -19.75 -13.773 1 93 280 GLY A O 1
ATOM 2223 N N . GLY A 1 281 ? 16.594 -17.781 -13.109 1 94.75 281 GLY A N 1
ATOM 2224 C CA . GLY A 1 281 ? 17.203 -17.047 -14.203 1 94.75 281 GLY A CA 1
ATOM 2225 C C . GLY A 1 281 ? 18.719 -17.047 -14.141 1 94.75 281 GLY A C 1
ATOM 2226 O O . GLY A 1 281 ? 19.391 -17.188 -15.164 1 94.75 281 GLY A O 1
ATOM 2227 N N . SER A 1 282 ? 19.25 -16.891 -12.961 1 94.94 282 SER A N 1
ATOM 2228 C CA . SER A 1 282 ? 20.688 -16.859 -12.805 1 94.94 282 SER A CA 1
ATOM 2229 C C . SER A 1 282 ? 21.312 -18.219 -13.117 1 94.94 282 SER A C 1
ATOM 2231 O O . SER A 1 282 ? 22.375 -18.297 -13.727 1 94.94 282 SER A O 1
ATOM 2233 N N . ILE A 1 283 ? 20.625 -19.312 -12.711 1 94.62 283 ILE A N 1
ATOM 2234 C CA . ILE A 1 283 ? 21.125 -20.672 -12.93 1 94.62 283 ILE A CA 1
ATOM 2235 C C . ILE A 1 283 ? 21.219 -20.953 -14.43 1 94.62 283 ILE A C 1
ATOM 2237 O O . ILE A 1 283 ? 22.266 -21.344 -14.938 1 94.62 283 ILE A O 1
ATOM 2241 N N . ILE A 1 284 ? 20.156 -20.688 -15.148 1 96.88 284 ILE A N 1
ATOM 2242 C CA . ILE A 1 284 ? 20.125 -21.031 -16.562 1 96.88 284 ILE A CA 1
ATOM 2243 C C . ILE A 1 284 ? 21.031 -20.094 -17.344 1 96.88 284 ILE A C 1
ATOM 2245 O O . ILE A 1 284 ? 21.641 -20.5 -18.344 1 96.88 284 ILE A O 1
ATOM 2249 N N . SER A 1 285 ? 21.125 -18.812 -16.953 1 96.69 285 SER A N 1
ATOM 2250 C CA . SER A 1 285 ? 22.047 -17.875 -17.594 1 96.69 285 SER A CA 1
ATOM 2251 C C . SER A 1 285 ? 23.5 -18.344 -17.453 1 96.69 285 SER A C 1
ATOM 2253 O O . SER A 1 285 ? 24.25 -18.312 -18.422 1 96.69 285 SER A O 1
ATOM 2255 N N . LYS A 1 286 ? 23.844 -18.75 -16.25 1 95.94 286 LYS A N 1
ATOM 2256 C CA . LYS A 1 286 ? 25.188 -19.266 -16.016 1 95.94 286 LYS A CA 1
ATOM 2257 C C . LYS A 1 286 ? 25.453 -20.531 -16.859 1 95.94 286 LYS A C 1
ATOM 2259 O O . LYS A 1 286 ? 26.531 -20.688 -17.422 1 95.94 286 LYS A O 1
ATOM 2264 N N . TRP A 1 287 ? 24.484 -21.422 -16.922 1 97.44 287 TRP A N 1
ATOM 2265 C CA . TRP A 1 287 ? 24.594 -22.641 -17.734 1 97.44 287 TRP A CA 1
ATOM 2266 C C . TRP A 1 287 ? 24.906 -22.281 -19.188 1 97.44 287 TRP A C 1
ATOM 2268 O O . TRP A 1 287 ? 25.812 -22.859 -19.781 1 97.44 287 TRP A O 1
ATOM 2278 N N . CYS A 1 288 ? 24.141 -21.359 -19.766 1 97.75 288 CYS A N 1
ATOM 2279 C CA . CYS A 1 288 ? 24.328 -20.938 -21.141 1 97.75 288 CYS A CA 1
ATOM 2280 C C . CYS A 1 288 ? 25.734 -20.391 -21.359 1 97.75 288 CYS A C 1
ATOM 2282 O O . CYS A 1 288 ? 26.375 -20.719 -22.375 1 97.75 288 CYS A O 1
ATOM 2284 N N . LYS A 1 289 ? 26.156 -19.656 -20.453 1 95.5 289 LYS A N 1
ATOM 2285 C CA . LYS A 1 289 ? 27.469 -19.016 -20.578 1 95.5 289 LYS A CA 1
ATOM 2286 C C . LYS A 1 289 ? 28.594 -20.047 -20.484 1 95.5 289 LYS A C 1
ATOM 2288 O O . LYS A 1 289 ? 29.562 -20 -21.234 1 95.5 289 LYS A O 1
ATOM 2293 N N . ILE A 1 290 ? 28.484 -20.969 -19.531 1 95.94 290 ILE A N 1
ATOM 2294 C CA . ILE A 1 290 ? 29.484 -22 -19.328 1 95.94 290 ILE A CA 1
ATOM 2295 C C . ILE A 1 290 ? 29.594 -22.875 -20.578 1 95.94 290 ILE A C 1
ATOM 2297 O O . ILE A 1 290 ? 30.688 -23.172 -21.031 1 95.94 290 ILE A O 1
ATOM 2301 N N . HIS A 1 291 ? 28.484 -23.281 -21.094 1 97.19 291 HIS A N 1
ATOM 2302 C CA . HIS A 1 291 ? 28.453 -24.219 -22.188 1 97.19 291 HIS A CA 1
ATOM 2303 C C . HIS A 1 291 ? 28.484 -23.5 -23.531 1 97.19 291 HIS A C 1
ATOM 2305 O O . HIS A 1 291 ? 28.672 -24.125 -24.578 1 97.19 291 HIS A O 1
ATOM 2311 N N . GLN A 1 292 ? 28.281 -22.188 -23.516 1 97.06 292 GLN A N 1
ATOM 2312 C CA . GLN A 1 292 ? 28.172 -21.406 -24.75 1 97.06 292 GLN A CA 1
ATOM 2313 C C . GLN A 1 292 ? 27.141 -22.031 -25.703 1 97.06 292 GLN A C 1
ATOM 2315 O O . GLN A 1 292 ? 27.438 -22.234 -26.875 1 97.06 292 GLN A O 1
ATOM 2320 N N . ARG A 1 293 ? 26.047 -22.375 -25.141 1 98.12 293 ARG A N 1
ATOM 2321 C CA . ARG A 1 293 ? 24.922 -22.984 -25.859 1 98.12 293 ARG A CA 1
ATOM 2322 C C . ARG A 1 293 ? 23.609 -22.297 -25.516 1 98.12 293 ARG A C 1
ATOM 2324 O O . ARG A 1 293 ? 23.5 -21.656 -24.469 1 98.12 293 ARG A O 1
ATOM 2331 N N . GLU A 1 294 ? 22.703 -22.375 -26.422 1 98.44 294 GLU A N 1
ATOM 2332 C CA . GLU A 1 294 ? 21.375 -21.828 -26.172 1 98.44 294 GLU A CA 1
ATOM 2333 C C . GLU A 1 294 ? 20.719 -22.5 -24.984 1 98.44 294 GLU A C 1
ATOM 2335 O O . GLU A 1 294 ? 21 -23.672 -24.688 1 98.44 294 GLU A O 1
ATOM 2340 N N . ASN A 1 295 ? 19.859 -21.766 -24.281 1 98.25 295 ASN A N 1
ATOM 2341 C CA . ASN A 1 295 ? 19.016 -22.25 -23.188 1 98.25 295 ASN A CA 1
ATOM 2342 C C . ASN A 1 295 ? 18.312 -23.547 -23.562 1 98.25 295 ASN A C 1
ATOM 2344 O O . ASN A 1 295 ? 17.469 -23.578 -24.453 1 98.25 295 ASN A O 1
ATOM 2348 N N . PHE A 1 296 ? 18.703 -24.641 -22.859 1 98.5 296 PHE A N 1
ATOM 2349 C CA . PHE A 1 296 ? 18.141 -25.922 -23.25 1 98.5 296 PHE A CA 1
ATOM 2350 C C . PHE A 1 296 ? 16.641 -25.969 -22.984 1 98.5 296 PHE A C 1
ATOM 2352 O O . PHE A 1 296 ? 15.914 -26.781 -23.578 1 98.5 296 PHE A O 1
ATOM 2359 N N . LEU A 1 297 ? 16.094 -25.078 -22.094 1 98.69 297 LEU A N 1
ATOM 2360 C CA . LEU A 1 297 ? 14.656 -24.984 -21.859 1 98.69 297 LEU A CA 1
ATOM 2361 C C . LEU A 1 297 ? 13.953 -24.375 -23.062 1 98.69 297 LEU A C 1
ATOM 2363 O O . LEU A 1 297 ? 12.836 -24.766 -23.406 1 98.69 297 LEU A O 1
ATOM 2367 N N . TYR A 1 298 ? 14.578 -23.359 -23.625 1 98.62 298 TYR A N 1
ATOM 2368 C CA . TYR A 1 298 ? 14.055 -22.781 -24.844 1 98.62 298 TYR A CA 1
ATOM 2369 C C . TYR A 1 298 ? 14.094 -23.781 -26 1 98.62 298 TYR A C 1
ATOM 2371 O O . TYR A 1 298 ? 13.109 -23.953 -26.719 1 98.62 298 TYR A O 1
ATOM 2379 N N . SER A 1 299 ? 15.188 -24.484 -26.156 1 98.62 299 SER A N 1
ATOM 2380 C CA . SER A 1 299 ? 15.414 -25.406 -27.266 1 98.62 299 SER A CA 1
ATOM 2381 C C . SER A 1 299 ? 14.438 -26.578 -27.203 1 98.62 299 SER A C 1
ATOM 2383 O O . SER A 1 299 ? 14.047 -27.125 -28.25 1 98.62 299 SER A O 1
ATOM 2385 N N . HIS A 1 300 ? 14.102 -26.953 -26 1 98.75 300 HIS A N 1
ATOM 2386 C CA . HIS A 1 300 ? 13.227 -28.109 -25.844 1 98.75 300 HIS A CA 1
ATOM 2387 C C . HIS A 1 300 ? 11.828 -27.688 -25.391 1 98.75 300 HIS A C 1
ATOM 2389 O O . HIS A 1 300 ? 11.125 -28.469 -24.75 1 98.75 300 HIS A O 1
ATOM 2395 N N . PHE A 1 301 ? 11.438 -26.531 -25.719 1 98.81 301 PHE A N 1
ATOM 2396 C CA . PHE A 1 301 ? 10.188 -25.969 -25.234 1 98.81 301 PHE A CA 1
ATOM 2397 C C . PHE A 1 301 ? 9 -26.812 -25.719 1 98.81 301 PHE A C 1
ATOM 2399 O O . PHE A 1 301 ? 8.062 -27.047 -24.953 1 98.81 301 PHE A O 1
ATOM 2406 N N . ASP A 1 302 ? 9.008 -27.172 -26.953 1 98.81 302 ASP A N 1
ATOM 2407 C CA . ASP A 1 302 ? 7.902 -27.953 -27.5 1 98.81 302 ASP A CA 1
ATOM 2408 C C . ASP A 1 302 ? 7.766 -29.281 -26.766 1 98.81 302 ASP A C 1
ATOM 2410 O O . ASP A 1 302 ? 6.648 -29.766 -26.531 1 98.81 302 ASP A O 1
ATOM 2414 N N . GLU A 1 303 ? 8.875 -29.906 -26.422 1 98.75 303 GLU A N 1
ATOM 2415 C CA . GLU A 1 303 ? 8.836 -31.141 -25.641 1 98.75 303 GLU A CA 1
ATOM 2416 C C . GLU A 1 303 ? 8.258 -30.906 -24.25 1 98.75 303 GLU A C 1
ATOM 2418 O O . GLU A 1 303 ? 7.543 -31.75 -23.703 1 98.75 303 GLU A O 1
ATOM 2423 N N . ILE A 1 304 ? 8.633 -29.781 -23.656 1 98.94 304 ILE A N 1
ATOM 2424 C CA . ILE A 1 304 ? 8.062 -29.375 -22.375 1 98.94 304 ILE A CA 1
ATOM 2425 C C . ILE A 1 304 ? 6.539 -29.297 -22.484 1 98.94 304 ILE A C 1
ATOM 2427 O O . ILE A 1 304 ? 5.82 -29.828 -21.641 1 98.94 304 ILE A O 1
ATOM 2431 N N . CYS A 1 305 ? 6.047 -28.672 -23.547 1 98.88 305 CYS A N 1
ATOM 2432 C CA . CYS A 1 305 ? 4.613 -28.531 -23.781 1 98.88 305 CYS A CA 1
ATOM 2433 C C . CYS A 1 305 ? 3.959 -29.906 -23.938 1 98.88 305 CYS A C 1
ATOM 2435 O O . CYS A 1 305 ? 2.869 -30.141 -23.406 1 98.88 305 CYS A O 1
ATOM 2437 N N . ASP A 1 306 ? 4.633 -30.797 -24.672 1 98.81 306 ASP A N 1
ATOM 2438 C CA . ASP A 1 306 ? 4.102 -32.156 -24.859 1 98.81 306 ASP A CA 1
ATOM 2439 C C . ASP A 1 306 ? 3.916 -32.844 -23.516 1 98.81 306 ASP A C 1
ATOM 2441 O O . ASP A 1 306 ? 2.902 -33.531 -23.297 1 98.81 306 ASP A O 1
ATOM 2445 N N . ILE A 1 307 ? 4.887 -32.688 -22.688 1 98.81 307 ILE A N 1
ATOM 2446 C CA . ILE A 1 307 ? 4.828 -33.312 -21.359 1 98.81 307 ILE A CA 1
ATOM 2447 C C . ILE A 1 307 ? 3.676 -32.719 -20.562 1 98.81 307 ILE A C 1
ATOM 2449 O O . ILE A 1 307 ? 2.857 -33.469 -20 1 98.81 307 ILE A O 1
ATOM 2453 N N . CYS A 1 308 ? 3.594 -31.406 -20.516 1 98.81 308 CYS A N 1
ATOM 2454 C CA . CYS A 1 308 ? 2.561 -30.719 -19.734 1 98.81 308 CYS A CA 1
ATOM 2455 C C . CYS A 1 308 ? 1.171 -31.078 -20.25 1 98.81 308 CYS A C 1
ATOM 2457 O O . CYS A 1 308 ? 0.234 -31.234 -19.469 1 98.81 308 CYS A O 1
ATOM 2459 N N . ALA A 1 309 ? 0.997 -31.203 -21.562 1 98.56 309 ALA A N 1
ATOM 2460 C CA . ALA A 1 309 ? -0.288 -31.5 -22.188 1 98.56 309 ALA A CA 1
ATOM 2461 C C . ALA A 1 309 ? -0.829 -32.844 -21.719 1 98.56 309 ALA A C 1
ATOM 2463 O O . ALA A 1 309 ? -2.041 -33.031 -21.578 1 98.56 309 ALA A O 1
ATOM 2464 N N . GLN A 1 310 ? 0.083 -33.812 -21.469 1 98.19 310 GLN A N 1
ATOM 2465 C CA . GLN A 1 310 ? -0.322 -35.156 -21.062 1 98.19 310 GLN A CA 1
ATOM 2466 C C . GLN A 1 310 ? -1.028 -35.125 -19.703 1 98.19 310 GLN A C 1
ATOM 2468 O O . GLN A 1 310 ? -1.825 -36 -19.406 1 98.19 310 GLN A O 1
ATOM 2473 N N . TYR A 1 311 ? -0.79 -34.094 -18.922 1 98.31 311 TYR A N 1
ATOM 2474 C CA . TYR A 1 311 ? -1.301 -34.062 -17.562 1 98.31 311 TYR A CA 1
ATOM 2475 C C . TYR A 1 311 ? -2.223 -32.875 -17.344 1 98.31 311 TYR A C 1
ATOM 2477 O O . TYR A 1 311 ? -2.781 -32.688 -16.266 1 98.31 311 TYR A O 1
ATOM 2485 N N . ASP A 1 312 ? -2.338 -31.984 -18.328 1 98.31 312 ASP A N 1
ATOM 2486 C CA . ASP A 1 312 ? -3.059 -30.719 -18.266 1 98.31 312 ASP A CA 1
ATOM 2487 C C . ASP A 1 312 ? -2.416 -29.766 -17.25 1 98.31 312 ASP A C 1
ATOM 2489 O O . ASP A 1 312 ? -3.117 -29.062 -16.531 1 98.31 312 ASP A O 1
ATOM 2493 N N . ALA A 1 313 ? -1.115 -29.828 -17.078 1 98.75 313 ALA A N 1
ATOM 2494 C CA . ALA A 1 313 ? -0.375 -28.844 -16.297 1 98.75 313 ALA A CA 1
ATOM 2495 C C . ALA A 1 313 ? -0.183 -27.547 -17.078 1 98.75 313 ALA A C 1
ATOM 2497 O O . ALA A 1 313 ? 0.051 -27.578 -18.281 1 98.75 313 ALA A O 1
ATOM 2498 N N . ALA A 1 314 ? -0.316 -26.422 -16.375 1 98.88 314 ALA A N 1
ATOM 2499 C CA . ALA A 1 314 ? -0.135 -25.125 -17.016 1 98.88 314 ALA A CA 1
ATOM 2500 C C . ALA A 1 314 ? 1.313 -24.656 -16.906 1 98.88 314 ALA A C 1
ATOM 2502 O O . ALA A 1 314 ? 2.098 -25.219 -16.141 1 98.88 314 ALA A O 1
ATOM 2503 N N . LEU A 1 315 ? 1.661 -23.719 -17.766 1 98.88 315 LEU A N 1
ATOM 2504 C CA . LEU A 1 315 ? 3.006 -23.141 -17.766 1 98.88 315 LEU A CA 1
ATOM 2505 C C . LEU A 1 315 ? 2.979 -21.688 -17.312 1 98.88 315 LEU A C 1
ATOM 2507 O O . LEU A 1 315 ? 2.176 -20.891 -17.812 1 98.88 315 LEU A O 1
ATOM 2511 N N . SER A 1 316 ? 3.754 -21.406 -16.297 1 98.69 316 SER A N 1
ATOM 2512 C CA . SER A 1 316 ? 4.125 -20.031 -15.945 1 98.69 316 SER A CA 1
ATOM 2513 C C . SER A 1 316 ? 5.496 -19.672 -16.5 1 98.69 316 SER A C 1
ATOM 2515 O O . SER A 1 316 ? 6.523 -20.062 -15.938 1 98.69 316 SER A O 1
ATOM 2517 N N . LEU A 1 317 ? 5.488 -18.922 -17.547 1 98.75 317 LEU A N 1
ATOM 2518 C CA . LEU A 1 317 ? 6.77 -18.578 -18.172 1 98.75 317 LEU A CA 1
ATOM 2519 C C . LEU A 1 317 ? 7.531 -17.578 -17.312 1 98.75 317 LEU A C 1
ATOM 2521 O O . LEU A 1 317 ? 7.133 -16.406 -17.219 1 98.75 317 LEU A O 1
ATOM 2525 N N . GLY A 1 318 ? 8.648 -18.047 -16.781 1 97.38 318 GLY A N 1
ATOM 2526 C CA . GLY A 1 318 ? 9.383 -17.328 -15.766 1 97.38 318 GLY A CA 1
ATOM 2527 C C . GLY A 1 318 ? 10.07 -16.078 -16.297 1 97.38 318 GLY A C 1
ATOM 2528 O O . GLY A 1 318 ? 10.469 -16.031 -17.469 1 97.38 318 GLY A O 1
ATOM 2529 N N . ASP A 1 319 ? 10.258 -15.133 -15.406 1 96.19 319 ASP A N 1
ATOM 2530 C CA . ASP A 1 319 ? 10.938 -13.875 -15.688 1 96.19 319 ASP A CA 1
ATOM 2531 C C . ASP A 1 319 ? 12.336 -13.852 -15.07 1 96.19 319 ASP A C 1
ATOM 2533 O O . ASP A 1 319 ? 12.562 -13.18 -14.07 1 96.19 319 ASP A O 1
ATOM 2537 N N . GLY A 1 320 ? 13.195 -14.461 -15.828 1 96.62 320 GLY A N 1
ATOM 2538 C CA . GLY A 1 320 ? 14.539 -14.688 -15.312 1 96.62 320 GLY A CA 1
ATOM 2539 C C . GLY A 1 320 ? 15.391 -13.43 -15.281 1 96.62 320 GLY A C 1
ATOM 2540 O O . GLY A 1 320 ? 16.359 -13.344 -14.523 1 96.62 320 GLY A O 1
ATOM 2541 N N . LEU A 1 321 ? 15.094 -12.469 -16.109 1 97.44 321 LEU A N 1
ATOM 2542 C CA . LEU A 1 321 ? 15.867 -11.234 -16.188 1 97.44 321 LEU A CA 1
ATOM 2543 C C . LEU A 1 321 ? 15.07 -10.062 -15.625 1 97.44 321 LEU A C 1
ATOM 2545 O O . LEU A 1 321 ? 15.188 -8.93 -16.109 1 97.44 321 LEU A O 1
ATOM 2549 N N . ARG A 1 322 ? 14.195 -10.375 -14.664 1 96.44 322 ARG A N 1
ATOM 2550 C CA . ARG A 1 322 ? 13.43 -9.312 -14.016 1 96.44 322 ARG A CA 1
ATOM 2551 C C . ARG A 1 322 ? 14.352 -8.32 -13.312 1 96.44 322 ARG A C 1
ATOM 2553 O O . ARG A 1 322 ? 15.438 -8.695 -12.859 1 96.44 322 ARG A O 1
ATOM 2560 N N . PRO A 1 323 ? 13.93 -7.062 -13.219 1 97.31 323 PRO A N 1
ATOM 2561 C CA . PRO A 1 323 ? 14.734 -6.09 -12.484 1 97.31 323 PRO A CA 1
ATOM 2562 C C . PRO A 1 323 ? 14.719 -6.332 -10.977 1 97.31 323 PRO A C 1
ATOM 2564 O O . PRO A 1 323 ? 13.68 -6.707 -10.422 1 97.31 323 PRO A O 1
ATOM 2567 N N . GLY A 1 324 ? 15.875 -6.137 -10.328 1 96 324 GLY A N 1
ATOM 2568 C CA . GLY A 1 324 ? 16 -6.293 -8.891 1 96 324 GLY A CA 1
ATOM 2569 C C . GLY A 1 324 ? 16.078 -4.973 -8.148 1 96 324 GLY A C 1
ATOM 2570 O O . GLY A 1 324 ? 16.344 -4.945 -6.941 1 96 324 GLY A O 1
ATOM 2571 N N . SER A 1 325 ? 15.969 -3.852 -8.859 1 97.81 325 SER A N 1
ATOM 2572 C CA . SER A 1 325 ? 15.945 -2.492 -8.328 1 97.81 325 SER A CA 1
ATOM 2573 C C . SER A 1 325 ? 15.086 -1.58 -9.195 1 97.81 325 SER A C 1
ATOM 2575 O O . SER A 1 325 ? 14.844 -1.872 -10.367 1 97.81 325 SER A O 1
ATOM 2577 N N . THR A 1 326 ? 14.602 -0.543 -8.594 1 98.19 326 THR A N 1
ATOM 2578 C CA . THR A 1 326 ? 13.836 0.424 -9.375 1 98.19 326 THR A CA 1
ATOM 2579 C C . THR A 1 326 ? 14.695 1.041 -10.469 1 98.19 326 THR A C 1
ATOM 2581 O O . THR A 1 326 ? 14.195 1.407 -11.531 1 98.19 326 THR A O 1
ATOM 2584 N N . HIS A 1 327 ? 15.984 1.089 -10.266 1 98.06 327 HIS A N 1
ATOM 2585 C CA . HIS A 1 327 ? 16.938 1.615 -11.234 1 98.06 327 HIS A CA 1
ATOM 2586 C C . HIS A 1 327 ? 16.938 0.784 -12.516 1 98.06 327 HIS A C 1
ATOM 2588 O O . HIS A 1 327 ? 17.047 1.327 -13.617 1 98.06 327 HIS A O 1
ATOM 2594 N N . ASP A 1 328 ? 16.797 -0.522 -12.383 1 98.19 328 ASP A N 1
ATOM 2595 C CA . ASP A 1 328 ? 16.922 -1.456 -13.5 1 98.19 328 ASP A CA 1
ATOM 2596 C C . ASP A 1 328 ? 15.578 -1.704 -14.172 1 98.19 328 ASP A C 1
ATOM 2598 O O . ASP A 1 328 ? 15.461 -2.566 -15.039 1 98.19 328 ASP A O 1
ATOM 2602 N N . ALA A 1 329 ? 14.531 -0.981 -13.828 1 98.12 329 ALA A N 1
ATOM 2603 C CA . ALA A 1 329 ? 13.172 -1.252 -14.273 1 98.12 329 ALA A CA 1
ATOM 2604 C C . ALA A 1 329 ? 13.023 -1.017 -15.773 1 98.12 329 ALA A C 1
ATOM 2606 O O . ALA A 1 329 ? 13.547 -0.04 -16.312 1 98.12 329 ALA A O 1
ATOM 2607 N N . ASN A 1 330 ? 12.312 -1.868 -16.422 1 97.94 330 ASN A N 1
ATOM 2608 C CA . ASN A 1 330 ? 11.922 -1.757 -17.828 1 97.94 330 ASN A CA 1
ATOM 2609 C C . ASN A 1 330 ? 13.141 -1.677 -18.734 1 97.94 330 ASN A C 1
ATOM 2611 O O . ASN A 1 330 ? 13.148 -0.917 -19.719 1 97.94 330 ASN A O 1
ATOM 2615 N N . ASP A 1 331 ? 14.156 -2.396 -18.359 1 97.62 331 ASP A N 1
ATOM 2616 C CA . ASP A 1 331 ? 15.375 -2.324 -19.156 1 97.62 331 ASP A CA 1
ATOM 2617 C C . ASP A 1 331 ? 15.305 -3.287 -20.344 1 97.62 331 ASP A C 1
ATOM 2619 O O . ASP A 1 331 ? 14.297 -3.982 -20.531 1 97.62 331 ASP A O 1
ATOM 2623 N N . ALA A 1 332 ? 16.344 -3.275 -21.109 1 98.06 332 ALA A N 1
ATOM 2624 C CA . ALA A 1 332 ? 16.375 -4.07 -22.328 1 98.06 332 ALA A CA 1
ATOM 2625 C C . ALA A 1 332 ? 16.375 -5.566 -22.016 1 98.06 332 ALA A C 1
ATOM 2627 O O . ALA A 1 332 ? 15.797 -6.359 -22.766 1 98.06 332 ALA A O 1
ATOM 2628 N N . ALA A 1 333 ? 16.969 -5.973 -20.938 1 97.75 333 ALA A N 1
ATOM 2629 C CA . ALA A 1 333 ? 17.062 -7.387 -20.578 1 97.75 333 ALA A CA 1
ATOM 2630 C C . ALA A 1 333 ? 15.68 -7.957 -20.266 1 97.75 333 ALA A C 1
ATOM 2632 O O . ALA A 1 333 ? 15.297 -8.992 -20.812 1 97.75 333 ALA A O 1
ATOM 2633 N N . GLN A 1 334 ? 14.984 -7.289 -19.391 1 97.69 334 GLN A N 1
ATOM 2634 C CA . GLN A 1 334 ? 13.641 -7.738 -19.016 1 97.69 334 GLN A CA 1
ATOM 2635 C C . GLN A 1 334 ? 12.727 -7.816 -20.234 1 97.69 334 GLN A C 1
ATOM 2637 O O . GLN A 1 334 ? 12.008 -8.797 -20.422 1 97.69 334 GLN A O 1
ATOM 2642 N N . PHE A 1 335 ? 12.734 -6.793 -21.109 1 98.12 335 PHE A N 1
ATOM 2643 C CA . PHE A 1 335 ? 11.789 -6.703 -22.219 1 98.12 335 PHE A CA 1
ATOM 2644 C C . PHE A 1 335 ? 12.156 -7.691 -23.328 1 98.12 335 PHE A C 1
ATOM 2646 O O . PHE A 1 335 ? 11.281 -8.227 -24.016 1 98.12 335 PHE A O 1
ATOM 2653 N N . ALA A 1 336 ? 13.453 -7.926 -23.5 1 98.31 336 ALA A N 1
ATOM 2654 C CA . ALA A 1 336 ? 13.859 -8.945 -24.453 1 98.31 336 ALA A CA 1
ATOM 2655 C C . ALA A 1 336 ? 13.328 -10.32 -24.062 1 98.31 336 ALA A C 1
ATOM 2657 O O . ALA A 1 336 ? 12.867 -11.078 -24.922 1 98.31 336 ALA A O 1
ATOM 2658 N N . GLU A 1 337 ? 13.391 -10.609 -22.844 1 98.31 337 GLU A N 1
ATOM 2659 C CA . GLU A 1 337 ? 12.859 -11.883 -22.359 1 98.31 337 GLU A CA 1
ATOM 2660 C C . GLU A 1 337 ? 11.336 -11.938 -22.516 1 98.31 337 GLU A C 1
ATOM 2662 O O . GLU A 1 337 ? 10.789 -12.953 -22.953 1 98.31 337 GLU A O 1
ATOM 2667 N N . LEU A 1 338 ? 10.656 -10.844 -22.203 1 98.38 338 LEU A N 1
ATOM 2668 C CA . LEU A 1 338 ? 9.211 -10.758 -22.344 1 98.38 338 LEU A CA 1
ATOM 2669 C C . LEU A 1 338 ? 8.789 -11.016 -23.797 1 98.38 338 LEU A C 1
ATOM 2671 O O . LEU A 1 338 ? 7.812 -11.734 -24.031 1 98.38 338 LEU A O 1
ATOM 2675 N N . ASP A 1 339 ? 9.516 -10.445 -24.719 1 98.19 339 ASP A N 1
ATOM 2676 C CA . ASP A 1 339 ? 9.227 -10.633 -26.141 1 98.19 339 ASP A CA 1
ATOM 2677 C C . ASP A 1 339 ? 9.375 -12.102 -26.531 1 98.19 339 ASP A C 1
ATOM 2679 O O . ASP A 1 339 ? 8.562 -12.625 -27.297 1 98.19 339 ASP A O 1
ATOM 2683 N N . THR A 1 340 ? 10.383 -12.711 -26 1 98.69 340 THR A N 1
ATOM 2684 C CA . THR A 1 340 ? 10.57 -14.133 -26.266 1 98.69 340 THR A CA 1
ATOM 2685 C C . THR A 1 340 ? 9.422 -14.953 -25.703 1 98.69 340 THR A C 1
ATOM 2687 O O . THR A 1 340 ? 8.953 -15.906 -26.328 1 98.69 340 THR A O 1
ATOM 2690 N N . MET A 1 341 ? 8.945 -14.57 -24.547 1 98.62 341 MET A N 1
ATOM 2691 C CA . MET A 1 341 ? 7.832 -15.281 -23.922 1 98.62 341 MET A CA 1
ATOM 2692 C C . MET A 1 341 ? 6.566 -15.141 -24.766 1 98.62 341 MET A C 1
ATOM 2694 O O . MET A 1 341 ? 5.734 -16.047 -24.797 1 98.62 341 MET A O 1
ATOM 2698 N N . GLY A 1 342 ? 6.449 -14.039 -25.438 1 98.5 342 GLY A N 1
ATOM 2699 C CA . GLY A 1 342 ? 5.34 -13.875 -26.375 1 98.5 342 GLY A CA 1
ATOM 2700 C C . GLY A 1 342 ? 5.332 -14.922 -27.469 1 98.5 342 GLY A C 1
ATOM 2701 O O . GLY A 1 342 ? 4.277 -15.445 -27.828 1 98.5 342 GLY A O 1
ATOM 2702 N N . GLU A 1 343 ? 6.477 -15.234 -27.938 1 98.31 343 GLU A N 1
ATOM 2703 C CA . GLU A 1 343 ? 6.617 -16.281 -28.953 1 98.31 343 GLU A CA 1
ATOM 2704 C C . GLU A 1 343 ? 6.289 -17.656 -28.375 1 98.31 343 GLU A C 1
ATOM 2706 O O . GLU A 1 343 ? 5.617 -18.469 -29.016 1 98.31 343 GLU A O 1
ATOM 2711 N N . LEU A 1 344 ? 6.75 -17.844 -27.219 1 98.88 344 LEU A N 1
ATOM 2712 C CA . LEU A 1 344 ? 6.613 -19.156 -26.578 1 98.88 344 LEU A CA 1
ATOM 2713 C C . LEU A 1 344 ? 5.16 -19.438 -26.219 1 98.88 344 LEU A C 1
ATOM 2715 O O . LEU A 1 344 ? 4.711 -20.578 -26.281 1 98.88 344 LEU A O 1
ATOM 2719 N N . VAL A 1 345 ? 4.457 -18.422 -25.828 1 98.62 345 VAL A N 1
ATOM 2720 C CA . VAL A 1 345 ? 3.074 -18.625 -25.422 1 98.62 345 VAL A CA 1
ATOM 2721 C C . VAL A 1 345 ? 2.238 -19.109 -26.609 1 98.62 345 VAL A C 1
ATOM 2723 O O . VAL A 1 345 ? 1.365 -19.953 -26.453 1 98.62 345 VAL A O 1
ATOM 2726 N N . GLU A 1 346 ? 2.479 -18.609 -27.781 1 98.56 346 GLU A N 1
ATOM 2727 C CA . GLU A 1 346 ? 1.777 -19.062 -28.984 1 98.56 346 GLU A CA 1
ATOM 2728 C C . GLU A 1 346 ? 2.09 -20.531 -29.281 1 98.56 346 GLU A C 1
ATOM 2730 O O . GLU A 1 346 ? 1.207 -21.297 -29.688 1 98.56 346 GLU A O 1
ATOM 2735 N N . ARG A 1 347 ? 3.314 -20.875 -29.062 1 98.81 347 ARG A N 1
ATOM 2736 C CA . ARG A 1 347 ? 3.709 -22.266 -29.25 1 98.81 347 ARG A CA 1
ATOM 2737 C C . ARG A 1 347 ? 3 -23.172 -28.25 1 98.81 347 ARG A C 1
ATOM 2739 O O . ARG A 1 347 ? 2.574 -24.281 -28.609 1 98.81 347 ARG A O 1
ATOM 2746 N N . ALA A 1 348 ? 2.902 -22.703 -27.031 1 98.94 348 ALA A N 1
ATOM 2747 C CA . ALA A 1 348 ? 2.168 -23.469 -26.016 1 98.94 348 ALA A CA 1
ATOM 2748 C C . ALA A 1 348 ? 0.707 -23.641 -26.422 1 98.94 348 ALA A C 1
ATOM 2750 O O . ALA A 1 348 ? 0.166 -24.75 -26.344 1 98.94 348 ALA A O 1
ATOM 2751 N N . TRP A 1 349 ? 0.083 -22.578 -26.891 1 98.81 349 TRP A N 1
ATOM 2752 C CA . TRP A 1 349 ? -1.324 -22.594 -27.281 1 98.81 349 TRP A CA 1
ATOM 2753 C C . TRP A 1 349 ? -1.562 -23.547 -28.438 1 98.81 349 TRP A C 1
ATOM 2755 O O . TRP A 1 349 ? -2.598 -24.219 -28.5 1 98.81 349 TRP A O 1
ATOM 2765 N N . LYS A 1 350 ? -0.637 -23.641 -29.359 1 98.56 350 LYS A N 1
ATOM 2766 C CA . LYS A 1 350 ? -0.753 -24.547 -30.5 1 98.56 350 LYS A CA 1
ATOM 2767 C C . LYS A 1 350 ? -0.821 -26 -30.031 1 98.56 350 LYS A C 1
ATOM 2769 O O . LYS A 1 350 ? -1.406 -26.844 -30.719 1 98.56 350 LYS A O 1
ATOM 2774 N N . LYS A 1 351 ? -0.31 -26.25 -28.875 1 98.62 351 LYS A N 1
ATOM 2775 C CA . LYS A 1 351 ? -0.299 -27.609 -28.328 1 98.62 351 LYS A CA 1
ATOM 2776 C C . LYS A 1 351 ? -1.355 -27.766 -27.234 1 98.62 351 LYS A C 1
ATOM 2778 O O . LYS A 1 351 ? -1.346 -28.766 -26.5 1 98.62 351 LYS A O 1
ATOM 2783 N N . ASN A 1 352 ? -2.217 -26.781 -27.094 1 98.62 352 ASN A N 1
ATOM 2784 C CA . ASN A 1 352 ? -3.312 -26.75 -26.125 1 98.62 352 ASN A CA 1
ATOM 2785 C C . ASN A 1 352 ? -2.797 -26.75 -24.688 1 98.62 352 ASN A C 1
ATOM 2787 O O . ASN A 1 352 ? -3.393 -27.391 -23.828 1 98.62 352 ASN A O 1
ATOM 2791 N N . VAL A 1 353 ? -1.659 -26.188 -24.484 1 98.88 353 VAL A N 1
ATOM 2792 C CA . VAL A 1 353 ? -1.129 -26.016 -23.141 1 98.88 353 VAL A CA 1
ATOM 2793 C C . VAL A 1 353 ? -1.418 -24.594 -22.641 1 98.88 353 VAL A C 1
ATOM 2795 O O . VAL A 1 353 ? -1.094 -23.625 -23.328 1 98.88 353 VAL A O 1
ATOM 2798 N N . GLN A 1 354 ? -2.117 -24.531 -21.5 1 98.88 354 GLN A N 1
ATOM 2799 C CA . GLN A 1 354 ? -2.402 -23.234 -20.891 1 98.88 354 GLN A CA 1
ATOM 2800 C C . GLN A 1 354 ? -1.127 -22.562 -20.391 1 98.88 354 GLN A C 1
ATOM 2802 O O . GLN A 1 354 ? -0.263 -23.234 -19.812 1 98.88 354 GLN A O 1
ATOM 2807 N N . ALA A 1 355 ? -0.987 -21.234 -20.656 1 98.81 355 ALA A N 1
ATOM 2808 C CA . ALA A 1 355 ? 0.24 -20.547 -20.266 1 98.81 355 ALA A CA 1
ATOM 2809 C C . ALA A 1 355 ? -0.057 -19.141 -19.75 1 98.81 355 ALA A C 1
ATOM 2811 O O . ALA A 1 355 ? -0.992 -18.484 -20.234 1 98.81 355 ALA A O 1
ATOM 2812 N N . PHE A 1 356 ? 0.638 -18.719 -18.734 1 98.69 356 PHE A N 1
ATOM 2813 C CA . PHE A 1 356 ? 0.634 -17.328 -18.297 1 98.69 356 PHE A CA 1
ATOM 2814 C C . PHE A 1 356 ? 2.057 -16.812 -18.094 1 98.69 356 PHE A C 1
ATOM 2816 O O . PHE A 1 356 ? 3.016 -17.578 -18.188 1 98.69 356 PHE A O 1
ATOM 2823 N N . ILE A 1 357 ? 2.195 -15.508 -18.016 1 98.69 357 ILE A N 1
ATOM 2824 C CA . ILE A 1 357 ? 3.475 -14.82 -18.172 1 98.69 357 ILE A CA 1
ATOM 2825 C C . ILE A 1 357 ? 3.887 -14.203 -16.828 1 98.69 357 ILE A C 1
ATOM 2827 O O . ILE A 1 357 ? 3.102 -13.484 -16.203 1 98.69 357 ILE A O 1
ATOM 2831 N N . GLU A 1 358 ? 5.105 -14.531 -16.391 1 98 358 GLU A N 1
ATOM 2832 C CA . GLU A 1 358 ? 5.609 -13.852 -15.195 1 98 358 GLU A CA 1
ATOM 2833 C C . GLU A 1 358 ? 6.203 -12.492 -15.547 1 98 358 GLU A C 1
ATOM 2835 O O . GLU A 1 358 ? 6.734 -12.305 -16.641 1 98 358 GLU A O 1
ATOM 2840 N N . GLY A 1 359 ? 6.023 -11.555 -14.609 1 94.62 359 GLY A N 1
ATOM 2841 C CA . GLY A 1 359 ? 6.453 -10.188 -14.859 1 94.62 359 GLY A CA 1
ATOM 2842 C C . GLY A 1 359 ? 7.426 -9.672 -13.812 1 94.62 359 GLY A C 1
ATOM 2843 O O . GLY A 1 359 ? 7.969 -10.445 -13.023 1 94.62 359 GLY A O 1
ATOM 2844 N N . PRO A 1 360 ? 7.586 -8.344 -13.852 1 92.44 360 PRO A N 1
ATOM 2845 C CA . PRO A 1 360 ? 8.742 -7.754 -13.164 1 92.44 360 PRO A CA 1
ATOM 2846 C C . PRO A 1 360 ? 8.578 -7.742 -11.648 1 92.44 360 PRO A C 1
ATOM 2848 O O . PRO A 1 360 ? 7.484 -8.008 -11.141 1 92.44 360 PRO A O 1
ATOM 2851 N N . GLY A 1 361 ? 9.781 -7.441 -10.93 1 92.69 361 GLY A N 1
ATOM 2852 C CA . GLY A 1 361 ? 9.852 -7.363 -9.484 1 92.69 361 GLY A CA 1
ATOM 2853 C C . GLY A 1 361 ? 9.836 -5.938 -8.961 1 92.69 361 GLY A C 1
ATOM 2854 O O . GLY A 1 361 ? 8.836 -5.5 -8.375 1 92.69 361 GLY A O 1
ATOM 2855 N N . HIS A 1 362 ? 10.93 -5.188 -9.281 1 97.81 362 HIS A N 1
ATOM 2856 C CA . HIS A 1 362 ? 11.055 -3.807 -8.836 1 97.81 362 HIS A CA 1
ATOM 2857 C C . HIS A 1 362 ? 10.773 -2.832 -9.969 1 97.81 362 HIS A C 1
ATOM 2859 O O . HIS A 1 362 ? 11.477 -2.834 -10.984 1 97.81 362 HIS A O 1
ATOM 2865 N N . VAL A 1 363 ? 9.75 -2.02 -9.891 1 98.69 363 VAL A N 1
ATOM 2866 C CA . VAL A 1 363 ? 9.359 -1.043 -10.898 1 98.69 363 VAL A CA 1
ATOM 2867 C C . VAL A 1 363 ? 8.734 0.177 -10.227 1 98.69 363 VAL A C 1
ATOM 2869 O O . VAL A 1 363 ? 7.719 0.06 -9.539 1 98.69 363 VAL A O 1
ATOM 2872 N N . PRO A 1 364 ? 9.344 1.378 -10.406 1 98.69 364 PRO A N 1
ATOM 2873 C CA . PRO A 1 364 ? 8.664 2.557 -9.859 1 98.69 364 PRO A CA 1
ATOM 2874 C C . PRO A 1 364 ? 7.293 2.783 -10.484 1 98.69 364 PRO A C 1
ATOM 2876 O O . PRO A 1 364 ? 7.039 2.355 -11.609 1 98.69 364 PRO A O 1
ATOM 2879 N N . MET A 1 365 ? 6.422 3.477 -9.797 1 98.81 365 MET A N 1
ATOM 2880 C CA . MET A 1 365 ? 5 3.582 -10.117 1 98.81 365 MET A CA 1
ATOM 2881 C C . MET A 1 365 ? 4.797 4.109 -11.531 1 98.81 365 MET A C 1
ATOM 2883 O O . MET A 1 365 ? 3.941 3.617 -12.266 1 98.81 365 MET A O 1
ATOM 2887 N N . ASN A 1 366 ? 5.602 5.094 -11.938 1 98.44 366 ASN A N 1
ATOM 2888 C CA . ASN A 1 366 ? 5.41 5.77 -13.219 1 98.44 366 ASN A CA 1
ATOM 2889 C C . ASN A 1 366 ? 5.746 4.855 -14.391 1 98.44 366 ASN A C 1
ATOM 2891 O O . ASN A 1 366 ? 5.414 5.16 -15.539 1 98.44 366 ASN A O 1
ATOM 2895 N N . LYS A 1 367 ? 6.363 3.701 -14.125 1 98.44 367 LYS A N 1
ATOM 2896 C CA . LYS A 1 367 ? 6.793 2.807 -15.195 1 98.44 367 LYS A CA 1
ATOM 2897 C C . LYS A 1 367 ? 5.949 1.537 -15.227 1 98.44 367 LYS A C 1
ATOM 2899 O O . LYS A 1 367 ? 6.098 0.707 -16.125 1 98.44 367 LYS A O 1
ATOM 2904 N N . ILE A 1 368 ? 5.02 1.353 -14.344 1 98.56 368 ILE A N 1
ATOM 2905 C CA . ILE A 1 368 ? 4.273 0.108 -14.203 1 98.56 368 ILE A CA 1
ATOM 2906 C C . ILE A 1 368 ? 3.352 -0.077 -15.406 1 98.56 368 ILE A C 1
ATOM 2908 O O . ILE A 1 368 ? 3.252 -1.177 -15.961 1 98.56 368 ILE A O 1
ATOM 2912 N N . ARG A 1 369 ? 2.662 0.98 -15.82 1 97.94 369 ARG A N 1
ATOM 2913 C CA . ARG A 1 369 ? 1.721 0.886 -16.938 1 97.94 369 ARG A CA 1
ATOM 2914 C C . ARG A 1 369 ? 2.42 0.413 -18.203 1 97.94 369 ARG A C 1
ATOM 2916 O O . ARG A 1 369 ? 1.869 -0.393 -18.953 1 97.94 369 ARG A O 1
ATOM 2923 N N . GLU A 1 370 ? 3.609 0.912 -18.438 1 97.94 370 GLU A N 1
ATOM 2924 C CA . GLU A 1 370 ? 4.379 0.527 -19.609 1 97.94 370 GLU A CA 1
ATOM 2925 C C . GLU A 1 370 ? 4.641 -0.976 -19.625 1 97.94 370 GLU A C 1
ATOM 2927 O O . GLU A 1 370 ? 4.59 -1.604 -20.688 1 97.94 370 GLU A O 1
ATOM 2932 N N . ASN A 1 371 ? 4.93 -1.539 -18.469 1 96.06 371 ASN A N 1
ATOM 2933 C CA . ASN A 1 371 ? 5.156 -2.977 -18.359 1 96.06 371 ASN A CA 1
ATOM 2934 C C . ASN A 1 371 ? 3.912 -3.77 -18.75 1 96.06 371 ASN A C 1
ATOM 2936 O O . ASN A 1 371 ? 3.994 -4.73 -19.516 1 96.06 371 ASN A O 1
ATOM 2940 N N . MET A 1 372 ? 2.787 -3.352 -18.234 1 97.19 372 MET A N 1
ATOM 2941 C CA . MET A 1 372 ? 1.521 -4.031 -18.5 1 97.19 372 MET A CA 1
ATOM 2942 C C . MET A 1 372 ? 1.149 -3.928 -19.984 1 97.19 372 MET A C 1
ATOM 2944 O O . MET A 1 372 ? 0.766 -4.922 -20.594 1 97.19 372 MET A O 1
ATOM 2948 N N . GLU A 1 373 ? 1.296 -2.734 -20.562 1 97.75 373 GLU A N 1
ATOM 2949 C CA . GLU A 1 373 ? 0.94 -2.512 -21.953 1 97.75 373 GLU A CA 1
ATOM 2950 C C . GLU A 1 373 ? 1.819 -3.34 -22.891 1 97.75 373 GLU A C 1
ATOM 2952 O O . GLU A 1 373 ? 1.33 -3.918 -23.859 1 97.75 373 GLU A O 1
ATOM 2957 N N . ARG A 1 374 ? 3.057 -3.402 -22.562 1 97.81 374 ARG A N 1
ATOM 2958 C CA . ARG A 1 374 ? 3.961 -4.207 -23.375 1 97.81 374 ARG A CA 1
ATOM 2959 C C . ARG A 1 374 ? 3.604 -5.688 -23.297 1 97.81 374 ARG A C 1
ATOM 2961 O O . ARG A 1 374 ? 3.619 -6.391 -24.312 1 97.81 374 ARG A O 1
ATOM 2968 N N . GLN A 1 375 ? 3.346 -6.133 -22.094 1 98.19 375 GLN A N 1
ATOM 2969 C CA . GLN A 1 375 ? 2.965 -7.527 -21.906 1 98.19 375 GLN A CA 1
ATOM 2970 C C . GLN A 1 375 ? 1.727 -7.879 -22.719 1 98.19 375 GLN A C 1
ATOM 2972 O O . GLN A 1 375 ? 1.688 -8.914 -23.391 1 98.19 375 GLN A O 1
ATOM 2977 N N . VAL A 1 376 ? 0.682 -7.039 -22.719 1 97.69 376 VAL A N 1
ATOM 2978 C CA . VAL A 1 376 ? -0.551 -7.281 -23.469 1 97.69 376 VAL A CA 1
ATOM 2979 C C . VAL A 1 376 ? -0.257 -7.316 -24.953 1 97.69 376 VAL A C 1
ATOM 2981 O O . VAL A 1 376 ? -0.747 -8.195 -25.672 1 97.69 376 VAL A O 1
ATOM 2984 N N . GLU A 1 377 ? 0.556 -6.434 -25.391 1 98.06 377 GLU A N 1
ATOM 2985 C CA . GLU A 1 377 ? 0.881 -6.324 -26.812 1 98.06 377 GLU A CA 1
ATOM 2986 C C . GLU A 1 377 ? 1.71 -7.516 -27.281 1 98.06 377 GLU A C 1
ATOM 2988 O O . GLU A 1 377 ? 1.38 -8.156 -28.281 1 98.06 377 GLU A O 1
ATOM 2993 N N . LYS A 1 378 ? 2.719 -7.875 -26.5 1 98.38 378 LYS A N 1
ATOM 2994 C CA . LYS A 1 378 ? 3.711 -8.836 -26.969 1 98.38 378 LYS A CA 1
ATOM 2995 C C . LYS A 1 378 ? 3.285 -10.266 -26.641 1 98.38 378 LYS A C 1
ATOM 2997 O O . LYS A 1 378 ? 3.645 -11.203 -27.359 1 98.38 378 LYS A O 1
ATOM 3002 N N . CYS A 1 379 ? 2.512 -10.398 -25.562 1 98.44 379 CYS A N 1
ATOM 3003 C CA . CYS A 1 379 ? 2.158 -11.742 -25.141 1 98.44 379 CYS A CA 1
ATOM 3004 C C . CYS A 1 379 ? 0.685 -12.031 -25.406 1 98.44 379 CYS A C 1
ATOM 3006 O O . CYS A 1 379 ? 0.096 -12.906 -24.766 1 98.44 379 CYS A O 1
ATOM 3008 N N . HIS A 1 380 ? 0.06 -11.266 -26.25 1 97.94 380 HIS A N 1
ATOM 3009 C CA . HIS A 1 380 ? -1.212 -11.539 -26.922 1 97.94 380 HIS A CA 1
ATOM 3010 C C . HIS A 1 380 ? -2.334 -11.703 -25.891 1 97.94 380 HIS A C 1
ATOM 3012 O O . HIS A 1 380 ? -3.24 -12.516 -26.094 1 97.94 380 HIS A O 1
ATOM 3018 N N . GLY A 1 381 ? -2.211 -11.102 -24.781 1 97.62 381 GLY A N 1
ATOM 3019 C CA . GLY A 1 381 ? -3.283 -11.109 -23.797 1 97.62 381 GLY A CA 1
ATOM 3020 C C . GLY A 1 381 ? -3.199 -12.273 -22.828 1 97.62 381 GLY A C 1
ATOM 3021 O O . GLY A 1 381 ? -4.094 -12.469 -22 1 97.62 381 GLY A O 1
ATOM 3022 N N . ALA A 1 382 ? -2.152 -13.133 -22.938 1 98.81 382 ALA A N 1
ATOM 3023 C CA . ALA A 1 382 ? -1.938 -14.156 -21.906 1 98.81 382 ALA A CA 1
ATOM 3024 C C . ALA A 1 382 ? -1.9 -13.539 -20.516 1 98.81 382 ALA A C 1
ATOM 3026 O O . ALA A 1 382 ? -1.385 -12.438 -20.328 1 98.81 382 ALA A O 1
ATOM 3027 N N . PRO A 1 383 ? -2.479 -14.242 -19.5 1 98.81 383 PRO A N 1
ATOM 3028 C CA . PRO A 1 383 ? -2.5 -13.656 -18.156 1 98.81 383 PRO A CA 1
ATOM 3029 C C . PRO A 1 383 ? -1.108 -13.281 -17.656 1 98.81 383 PRO A C 1
ATOM 3031 O O . PRO A 1 383 ? -0.146 -14.016 -17.891 1 98.81 383 PRO A O 1
ATOM 3034 N N . PHE A 1 384 ? -1.03 -12.125 -17.062 1 98.69 384 PHE A N 1
ATOM 3035 C CA . PHE A 1 384 ? 0.203 -11.648 -16.438 1 98.69 384 PHE A CA 1
ATOM 3036 C C . PHE A 1 384 ? 0.265 -12.031 -14.969 1 98.69 384 PHE A C 1
ATOM 3038 O O . PHE A 1 384 ? -0.738 -11.953 -14.258 1 98.69 384 PHE A O 1
ATOM 3045 N N . TYR A 1 385 ? 1.354 -12.539 -14.523 1 98.5 385 TYR A N 1
ATOM 3046 C CA . TYR A 1 385 ? 1.664 -12.945 -13.156 1 98.5 385 TYR A CA 1
ATOM 3047 C C . TYR A 1 385 ? 2.887 -12.203 -12.633 1 98.5 385 TYR A C 1
ATOM 3049 O O . TYR A 1 385 ? 4.016 -12.492 -13.031 1 98.5 385 TYR A O 1
ATOM 3057 N N . THR A 1 386 ? 2.709 -11.258 -11.68 1 97.81 386 THR A N 1
ATOM 3058 C CA . THR A 1 386 ? 3.811 -10.367 -11.336 1 97.81 386 THR A CA 1
ATOM 3059 C C . THR A 1 386 ? 4.164 -10.492 -9.852 1 97.81 386 THR A C 1
ATOM 3061 O O . THR A 1 386 ? 3.283 -10.711 -9.016 1 97.81 386 THR A O 1
ATOM 3064 N N . LEU A 1 387 ? 5.445 -10.375 -9.609 1 93.69 387 LEU A N 1
ATOM 3065 C CA . LEU A 1 387 ? 5.918 -10.18 -8.242 1 93.69 387 LEU A CA 1
ATOM 3066 C C . LEU A 1 387 ? 5.758 -8.719 -7.816 1 93.69 387 LEU A C 1
ATOM 3068 O O . LEU A 1 387 ? 6.496 -7.848 -8.281 1 93.69 387 LEU A O 1
ATOM 3072 N N . GLY A 1 388 ? 4.984 -8.391 -6.867 1 89.94 388 GLY A N 1
ATOM 3073 C CA . GLY A 1 388 ? 4.684 -7 -6.578 1 89.94 388 GLY A CA 1
ATOM 3074 C C . GLY A 1 388 ? 3.986 -6.289 -7.723 1 89.94 388 GLY A C 1
ATOM 3075 O O . GLY A 1 388 ? 2.912 -6.711 -8.156 1 89.94 388 GLY A O 1
ATOM 3076 N N . PRO A 1 389 ? 4.816 -5.227 -8.273 1 97 389 PRO A N 1
ATOM 3077 C CA . PRO A 1 389 ? 6.234 -4.875 -8.18 1 97 389 PRO A CA 1
ATOM 3078 C C . PRO A 1 389 ? 6.551 -4.043 -6.934 1 97 389 PRO A C 1
ATOM 3080 O O . PRO A 1 389 ? 5.664 -3.393 -6.383 1 97 389 PRO A O 1
ATOM 3083 N N . ILE A 1 390 ? 7.719 -4.078 -6.473 1 98.31 390 ILE A N 1
ATOM 3084 C CA . ILE A 1 390 ? 8.242 -3.227 -5.41 1 98.31 390 ILE A CA 1
ATOM 3085 C C . ILE A 1 390 ? 8.531 -1.831 -5.961 1 98.31 390 ILE A C 1
ATOM 3087 O O . ILE A 1 390 ? 9.344 -1.672 -6.879 1 98.31 390 ILE A O 1
ATOM 3091 N N . VAL A 1 391 ? 7.93 -0.804 -5.391 1 98.81 391 VAL A N 1
ATOM 3092 C CA . VAL A 1 391 ? 7.902 0.503 -6.039 1 98.81 391 VAL A CA 1
ATOM 3093 C C . VAL A 1 391 ? 9.031 1.375 -5.492 1 98.81 391 VAL A C 1
ATOM 3095 O O . VAL A 1 391 ? 9.344 2.424 -6.059 1 98.81 391 VAL A O 1
ATOM 3098 N N . THR A 1 392 ? 9.648 0.986 -4.418 1 98.75 392 THR A N 1
ATOM 3099 C CA . THR A 1 392 ? 10.836 1.624 -3.854 1 98.75 392 THR A CA 1
ATOM 3100 C C . THR A 1 392 ? 11.711 0.602 -3.135 1 98.75 392 THR A C 1
ATOM 3102 O O . THR A 1 392 ? 11.211 -0.402 -2.623 1 98.75 392 THR A O 1
ATOM 3105 N N . ASP A 1 393 ? 12.969 0.86 -3.078 1 98.12 393 ASP A N 1
ATOM 3106 C CA . ASP A 1 393 ? 13.906 -0.134 -2.572 1 98.12 393 ASP A CA 1
ATOM 3107 C C . ASP A 1 393 ? 14.359 0.206 -1.153 1 98.12 393 ASP A C 1
ATOM 3109 O O . ASP A 1 393 ? 15.125 -0.541 -0.543 1 98.12 393 ASP A O 1
ATOM 3113 N N . ILE A 1 394 ? 13.773 1.242 -0.517 1 98.44 394 ILE A N 1
ATOM 3114 C CA . ILE A 1 394 ? 14.453 1.766 0.664 1 98.44 394 ILE A CA 1
ATOM 3115 C C . ILE A 1 394 ? 13.719 1.32 1.923 1 98.44 394 ILE A C 1
ATOM 3117 O O . ILE A 1 394 ? 13.852 1.941 2.98 1 98.44 394 ILE A O 1
ATOM 3121 N N . ALA A 1 395 ? 12.867 0.321 1.813 1 98.38 395 ALA A N 1
ATOM 3122 C CA . ALA A 1 395 ? 12.102 -0.022 3.01 1 98.38 395 ALA A CA 1
ATOM 3123 C C . ALA A 1 395 ? 12.133 -1.525 3.268 1 98.38 395 ALA A C 1
ATOM 3125 O O . ALA A 1 395 ? 11.086 -2.15 3.459 1 98.38 395 ALA A O 1
ATOM 3126 N N . PRO A 1 396 ? 13.359 -2.133 3.328 1 97.44 396 PRO A N 1
ATOM 3127 C CA . PRO A 1 396 ? 13.375 -3.506 3.838 1 97.44 396 PRO A CA 1
ATOM 3128 C C . PRO A 1 396 ? 12.688 -3.641 5.191 1 97.44 396 PRO A C 1
ATOM 3130 O O . PRO A 1 396 ? 12.719 -2.709 6 1 97.44 396 PRO A O 1
ATOM 3133 N N . ALA A 1 397 ? 12.078 -4.777 5.512 1 97.38 397 ALA A N 1
ATOM 3134 C CA . ALA A 1 397 ? 11.258 -5.062 6.684 1 97.38 397 ALA A CA 1
ATOM 3135 C C . ALA A 1 397 ? 9.805 -4.668 6.445 1 97.38 397 ALA A C 1
ATOM 3137 O O . ALA A 1 397 ? 8.914 -5.055 7.207 1 97.38 397 ALA A O 1
ATOM 3138 N N . TYR A 1 398 ? 9.547 -3.865 5.406 1 98.38 398 TYR A N 1
ATOM 3139 C CA . TYR A 1 398 ? 8.203 -3.443 5.043 1 98.38 398 TYR A CA 1
ATOM 3140 C C . TYR A 1 398 ? 7.91 -3.746 3.578 1 98.38 398 TYR A C 1
ATOM 3142 O O . TYR A 1 398 ? 7.16 -3.016 2.926 1 98.38 398 TYR A O 1
ATOM 3150 N N . ASP A 1 399 ? 8.508 -4.797 3.066 1 97.5 399 ASP A N 1
ATOM 3151 C CA . ASP A 1 399 ? 8.422 -5.109 1.644 1 97.5 399 ASP A CA 1
ATOM 3152 C C . ASP A 1 399 ? 6.984 -5.438 1.241 1 97.5 399 ASP A C 1
ATOM 3154 O O . ASP A 1 399 ? 6.59 -5.223 0.093 1 97.5 399 ASP A O 1
ATOM 3158 N N . HIS A 1 400 ? 6.176 -5.934 2.225 1 98.44 400 HIS A N 1
ATOM 3159 C CA . HIS A 1 400 ? 4.773 -6.207 1.939 1 98.44 400 HIS A CA 1
ATOM 3160 C C . HIS A 1 400 ? 4.02 -4.926 1.608 1 98.44 400 HIS A C 1
ATOM 3162 O O . HIS A 1 400 ? 3.061 -4.945 0.832 1 98.44 400 HIS A O 1
ATOM 3168 N N . ILE A 1 401 ? 4.473 -3.773 2.105 1 98.75 401 ILE A N 1
ATOM 3169 C CA . ILE A 1 401 ? 3.799 -2.508 1.838 1 98.75 401 ILE A CA 1
ATOM 3170 C C . ILE A 1 401 ? 4.297 -1.928 0.517 1 98.75 401 ILE A C 1
ATOM 3172 O O . ILE A 1 401 ? 3.498 -1.537 -0.338 1 98.75 401 ILE A O 1
ATOM 3176 N N . THR A 1 402 ? 5.676 -1.863 0.301 1 98.69 402 THR A N 1
ATOM 3177 C CA . THR A 1 402 ? 6.219 -1.324 -0.94 1 98.69 402 THR A CA 1
ATOM 3178 C C . THR A 1 402 ? 5.676 -2.084 -2.146 1 98.69 402 THR A C 1
ATOM 3180 O O . THR A 1 402 ? 5.355 -1.48 -3.174 1 98.69 402 THR A O 1
ATOM 3183 N N . SER A 1 403 ? 5.535 -3.393 -1.967 1 98.56 403 SER A N 1
ATOM 3184 C CA . SER A 1 403 ? 5.086 -4.223 -3.08 1 98.56 403 SER A CA 1
ATOM 3185 C C . SER A 1 403 ? 3.57 -4.176 -3.23 1 98.56 403 SER A C 1
ATOM 3187 O O . SER A 1 403 ? 3.047 -4.293 -4.34 1 98.56 403 SER A O 1
ATOM 3189 N N . ALA A 1 404 ? 2.785 -4.031 -2.127 1 98.81 404 ALA A N 1
ATOM 3190 C CA . ALA A 1 404 ? 1.33 -3.963 -2.219 1 98.81 404 ALA A CA 1
ATOM 3191 C C . ALA A 1 404 ? 0.889 -2.752 -3.035 1 98.81 404 ALA A C 1
ATOM 3193 O O . ALA A 1 404 ? -0.116 -2.809 -3.748 1 98.81 404 ALA A O 1
ATOM 3194 N N . ILE A 1 405 ? 1.651 -1.646 -2.939 1 98.88 405 ILE A N 1
ATOM 3195 C CA . ILE A 1 405 ? 1.368 -0.454 -3.732 1 98.88 405 ILE A CA 1
ATOM 3196 C C . ILE A 1 405 ? 1.478 -0.785 -5.219 1 98.88 405 ILE A C 1
ATOM 3198 O O . ILE A 1 405 ? 0.55 -0.526 -5.988 1 98.88 405 ILE A O 1
ATOM 3202 N N . GLY A 1 406 ? 2.545 -1.396 -5.59 1 98.81 406 GLY A N 1
ATOM 3203 C CA . GLY A 1 406 ? 2.736 -1.782 -6.977 1 98.81 406 GLY A CA 1
ATOM 3204 C C . GLY A 1 406 ? 1.775 -2.861 -7.438 1 98.81 406 GLY A C 1
ATOM 3205 O O . GLY A 1 406 ? 1.28 -2.822 -8.562 1 98.81 406 GLY A O 1
ATOM 3206 N N . ALA A 1 407 ? 1.529 -3.826 -6.547 1 98.81 407 ALA A N 1
ATOM 3207 C CA . ALA A 1 407 ? 0.62 -4.926 -6.852 1 98.81 407 ALA A CA 1
ATOM 3208 C C . ALA A 1 407 ? -0.787 -4.414 -7.145 1 98.81 407 ALA A C 1
ATOM 3210 O O . ALA A 1 407 ? -1.436 -4.867 -8.086 1 98.81 407 ALA A O 1
ATOM 3211 N N . ALA A 1 408 ? -1.269 -3.473 -6.344 1 98.88 408 ALA A N 1
ATOM 3212 C CA . ALA A 1 408 ? -2.594 -2.898 -6.566 1 98.88 408 ALA A CA 1
ATOM 3213 C C . ALA A 1 408 ? -2.668 -2.199 -7.918 1 98.88 408 ALA A C 1
ATOM 3215 O O . ALA A 1 408 ? -3.641 -2.369 -8.656 1 98.88 408 ALA A O 1
ATOM 3216 N N . MET A 1 409 ? -1.659 -1.466 -8.273 1 98.69 409 MET A N 1
ATOM 3217 C CA . MET A 1 409 ? -1.641 -0.7 -9.516 1 98.69 409 MET A CA 1
ATOM 3218 C C . MET A 1 409 ? -1.602 -1.628 -10.727 1 98.69 409 MET A C 1
ATOM 3220 O O . MET A 1 409 ? -2.4 -1.48 -11.656 1 98.69 409 MET A O 1
ATOM 3224 N N . ILE A 1 410 ? -0.667 -2.566 -10.68 1 98.69 410 ILE A N 1
ATOM 3225 C CA . ILE A 1 410 ? -0.52 -3.414 -11.859 1 98.69 410 ILE A CA 1
ATOM 3226 C C . ILE A 1 410 ? -1.724 -4.348 -11.977 1 98.69 410 ILE A C 1
ATOM 3228 O O . ILE A 1 410 ? -2.143 -4.691 -13.086 1 98.69 410 ILE A O 1
ATOM 3232 N N . GLY A 1 411 ? -2.291 -4.809 -10.828 1 98.62 411 GLY A N 1
ATOM 3233 C CA . GLY A 1 411 ? -3.557 -5.527 -10.852 1 98.62 411 GLY A CA 1
ATOM 3234 C C . GLY A 1 411 ? -4.68 -4.734 -11.492 1 98.62 411 GLY A C 1
ATOM 3235 O O . GLY A 1 411 ? -5.441 -5.273 -12.305 1 98.62 411 GLY A O 1
ATOM 3236 N N . TRP A 1 412 ? -4.789 -3.463 -11.133 1 98.62 412 TRP A N 1
ATOM 3237 C CA . TRP A 1 412 ? -5.773 -2.568 -11.734 1 98.62 412 TRP A CA 1
ATOM 3238 C C . TRP A 1 412 ? -5.594 -2.492 -13.242 1 98.62 412 TRP A C 1
ATOM 3240 O O . TRP A 1 412 ? -6.574 -2.438 -13.992 1 98.62 412 TRP A O 1
ATOM 3250 N N . TYR A 1 413 ? -4.32 -2.518 -13.719 1 98.12 413 TYR A N 1
ATOM 3251 C CA . TYR A 1 413 ? -4.031 -2.365 -15.141 1 98.12 413 TYR A CA 1
ATOM 3252 C C . TYR A 1 413 ? -4.285 -3.668 -15.891 1 98.12 413 TYR A C 1
ATOM 3254 O O . TYR A 1 413 ? -4.328 -3.684 -17.125 1 98.12 413 TYR A O 1
ATOM 3262 N N . GLY A 1 414 ? -4.387 -4.832 -15.133 1 97.88 414 GLY A N 1
ATOM 3263 C CA . GLY A 1 414 ? -4.824 -6.004 -15.875 1 97.88 414 GLY A CA 1
ATOM 3264 C C . GLY A 1 414 ? -4.133 -7.281 -15.445 1 97.88 414 GLY A C 1
ATOM 3265 O O . GLY A 1 414 ? -4.504 -8.375 -15.875 1 97.88 414 GLY A O 1
ATOM 3266 N N . THR A 1 415 ? -3.1 -7.156 -14.57 1 98.5 415 THR A N 1
ATOM 3267 C CA . THR A 1 415 ? -2.428 -8.359 -14.094 1 98.5 415 THR A CA 1
ATOM 3268 C C . THR A 1 415 ? -3.426 -9.32 -13.453 1 98.5 415 THR A C 1
ATOM 3270 O O . THR A 1 415 ? -4.293 -8.898 -12.688 1 98.5 415 THR A O 1
ATOM 3273 N N . ALA A 1 416 ? -3.252 -10.625 -13.758 1 98.75 416 ALA A N 1
ATOM 3274 C CA . ALA A 1 416 ? -4.242 -11.625 -13.375 1 98.75 416 ALA A CA 1
ATOM 3275 C C . ALA A 1 416 ? -3.885 -12.266 -12.031 1 98.75 416 ALA A C 1
ATOM 3277 O O . ALA A 1 416 ? -4.766 -12.734 -11.312 1 98.75 416 ALA A O 1
ATOM 3278 N N . MET A 1 417 ? -2.648 -12.344 -11.703 1 98.81 417 MET A N 1
ATOM 3279 C CA . MET A 1 417 ? -2.188 -12.984 -10.477 1 98.81 417 MET A CA 1
ATOM 3280 C C . MET A 1 417 ? -0.974 -12.258 -9.906 1 98.81 417 MET A C 1
ATOM 3282 O O . MET A 1 417 ? -0.1 -11.82 -10.656 1 98.81 417 MET A O 1
ATOM 3286 N N . LEU A 1 418 ? -0.994 -12.133 -8.602 1 98.75 418 LEU A N 1
ATOM 3287 C CA . LEU A 1 418 ? 0.076 -11.453 -7.887 1 98.75 418 LEU A CA 1
ATOM 3288 C C . LEU A 1 418 ? 0.819 -12.414 -6.965 1 98.75 418 LEU A C 1
ATOM 3290 O O . LEU A 1 418 ? 0.197 -13.125 -6.176 1 98.75 418 LEU A O 1
ATOM 3294 N N . CYS A 1 419 ? 2.109 -12.453 -7.105 1 97.69 419 CYS A N 1
ATOM 3295 C CA . CYS A 1 419 ? 2.932 -13.195 -6.16 1 97.69 419 CYS A CA 1
ATOM 3296 C C . CYS A 1 419 ? 3.186 -12.383 -4.898 1 97.69 419 CYS A C 1
ATOM 3298 O O . CYS A 1 419 ? 3.857 -11.352 -4.945 1 97.69 419 CYS A O 1
ATOM 3300 N N . TYR A 1 420 ? 2.736 -12.797 -3.768 1 96.5 420 TYR A N 1
ATOM 3301 C CA . TYR A 1 420 ? 2.768 -11.992 -2.555 1 96.5 420 TYR A CA 1
ATOM 3302 C C . TYR A 1 420 ? 4.199 -11.797 -2.064 1 96.5 420 TYR A C 1
ATOM 3304 O O . TYR A 1 420 ? 5.098 -12.555 -2.441 1 96.5 420 TYR A O 1
ATOM 3312 N N . VAL A 1 421 ? 4.434 -10.789 -1.328 1 96.38 421 VAL A N 1
ATOM 3313 C CA . VAL A 1 421 ? 5.703 -10.445 -0.695 1 96.38 421 VAL A CA 1
ATOM 3314 C C . VAL A 1 421 ? 5.508 -10.297 0.812 1 96.38 421 VAL A C 1
ATOM 3316 O O . VAL A 1 421 ? 4.562 -9.633 1.256 1 96.38 421 VAL A O 1
ATOM 3319 N N . THR A 1 422 ? 6.305 -10.961 1.581 1 95.94 422 THR A N 1
ATOM 3320 C CA . THR A 1 422 ? 6.211 -10.859 3.033 1 95.94 422 THR A CA 1
ATOM 3321 C C . THR A 1 422 ? 7.043 -9.688 3.545 1 95.94 422 THR A C 1
ATOM 3323 O O . THR A 1 422 ? 7.844 -9.117 2.803 1 95.94 422 THR A O 1
ATOM 3326 N N . PRO A 1 423 ? 6.867 -9.328 4.844 1 95.88 423 PRO A N 1
ATOM 3327 C CA . PRO A 1 423 ? 7.66 -8.234 5.41 1 95.88 423 PRO A CA 1
ATOM 3328 C C . PRO A 1 423 ? 9.156 -8.523 5.41 1 95.88 423 PRO A C 1
ATOM 3330 O O . PRO A 1 423 ? 9.977 -7.605 5.324 1 95.88 423 PRO A O 1
ATOM 3333 N N . LYS A 1 424 ? 9.594 -9.797 5.363 1 91.81 424 LYS A N 1
ATOM 3334 C CA . LYS A 1 424 ? 10.992 -10.188 5.543 1 91.81 424 LYS A CA 1
ATOM 3335 C C . LYS A 1 424 ? 11.641 -10.531 4.207 1 91.81 424 LYS A C 1
ATOM 3337 O O . LYS A 1 424 ? 12.75 -11.078 4.172 1 91.81 424 LYS A O 1
ATOM 3342 N N . GLU A 1 425 ? 11 -10.391 3.023 1 82.94 425 GLU A N 1
ATOM 3343 C CA . GLU A 1 425 ? 11.406 -10.82 1.69 1 82.94 425 GLU A CA 1
ATOM 3344 C C . GLU A 1 425 ? 12.906 -10.617 1.478 1 82.94 425 GLU A C 1
ATOM 3346 O O . GLU A 1 425 ? 13.586 -11.492 0.947 1 82.94 425 GLU A O 1
ATOM 3351 N N . HIS A 1 426 ? 13.531 -9.547 1.886 1 81.19 426 HIS A N 1
ATOM 3352 C CA . HIS A 1 426 ? 14.922 -9.211 1.606 1 81.19 426 HIS A CA 1
ATOM 3353 C C . HIS A 1 426 ? 15.805 -9.453 2.824 1 81.19 426 HIS A C 1
ATOM 3355 O O . HIS A 1 426 ? 17.016 -9.211 2.779 1 81.19 426 HIS A O 1
ATOM 3361 N N . LEU A 1 427 ? 15.195 -10.078 3.855 1 89.19 427 LEU A N 1
ATOM 3362 C CA . LEU A 1 427 ? 15.953 -10.039 5.102 1 89.19 427 LEU A CA 1
ATOM 3363 C C . LEU A 1 427 ? 16.047 -11.422 5.727 1 89.19 427 LEU A C 1
ATOM 3365 O O . LEU A 1 427 ? 17.078 -11.789 6.285 1 89.19 427 LEU A O 1
ATOM 3369 N N . ALA A 1 428 ? 14.898 -12.141 5.598 1 87.5 428 ALA A N 1
ATOM 3370 C CA . ALA A 1 428 ? 14.828 -13.391 6.344 1 87.5 428 ALA A CA 1
ATOM 3371 C C . ALA A 1 428 ? 13.68 -14.266 5.844 1 87.5 428 ALA A C 1
ATOM 3373 O O . ALA A 1 428 ? 12.797 -13.797 5.125 1 87.5 428 ALA A O 1
ATOM 3374 N N . LEU A 1 429 ? 13.711 -15.578 6.195 1 84.5 429 LEU A N 1
ATOM 3375 C CA . LEU A 1 429 ? 12.594 -16.469 5.918 1 84.5 429 LEU A CA 1
ATOM 3376 C C . LEU A 1 429 ? 11.359 -16.078 6.723 1 84.5 429 LEU A C 1
ATOM 3378 O O . LEU A 1 429 ? 11.469 -15.703 7.891 1 84.5 429 LEU A O 1
ATOM 3382 N N . PRO A 1 430 ? 10.289 -16.125 6.129 1 88.75 430 PRO A N 1
ATOM 3383 C CA . PRO A 1 430 ? 9.07 -15.711 6.828 1 88.75 430 PRO A CA 1
ATOM 3384 C C . PRO A 1 430 ? 8.562 -16.75 7.816 1 88.75 430 PRO A C 1
ATOM 3386 O O . PRO A 1 430 ? 8.688 -17.953 7.566 1 88.75 430 PRO A O 1
ATOM 3389 N N . ASN A 1 431 ? 8.008 -16.328 8.93 1 89 431 ASN A N 1
ATOM 3390 C CA . ASN A 1 431 ? 7.242 -17.203 9.828 1 89 431 ASN A CA 1
ATOM 3391 C C . ASN A 1 431 ? 5.746 -17.109 9.539 1 89 431 ASN A C 1
ATOM 3393 O O . ASN A 1 431 ? 5.328 -16.469 8.578 1 89 431 ASN A O 1
ATOM 3397 N N . LYS A 1 432 ? 4.977 -17.812 10.32 1 91.19 432 LYS A N 1
ATOM 3398 C CA . LYS A 1 432 ? 3.533 -17.906 10.109 1 91.19 432 LYS A CA 1
ATOM 3399 C C . LYS A 1 432 ? 2.889 -16.516 10.133 1 91.19 432 LYS A C 1
ATOM 3401 O O . LYS A 1 432 ? 1.986 -16.234 9.344 1 91.19 432 LYS A O 1
ATOM 3406 N N . GLU A 1 433 ? 3.328 -15.672 11 1 94.44 433 GLU A N 1
ATOM 3407 C CA . GLU A 1 433 ? 2.754 -14.336 11.102 1 94.44 433 GLU A CA 1
ATOM 3408 C C . GLU A 1 433 ? 3.148 -13.469 9.906 1 94.44 433 GLU A C 1
ATOM 3410 O O . GLU A 1 433 ? 2.363 -12.641 9.445 1 94.44 433 GLU A O 1
ATOM 3415 N N . ASP A 1 434 ? 4.371 -13.695 9.445 1 94.25 434 ASP A N 1
ATOM 3416 C CA . ASP A 1 434 ? 4.805 -12.969 8.25 1 94.25 434 ASP A CA 1
ATOM 3417 C C . ASP A 1 434 ? 3.965 -13.367 7.035 1 94.25 434 ASP A C 1
ATOM 3419 O O . ASP A 1 434 ? 3.629 -12.516 6.203 1 94.25 434 ASP A O 1
ATOM 3423 N N . VAL A 1 435 ? 3.672 -14.656 7 1 95.06 435 VAL A N 1
ATOM 3424 C CA . VAL A 1 435 ? 2.838 -15.156 5.91 1 95.06 435 VAL A CA 1
ATOM 3425 C C . VAL A 1 435 ? 1.449 -14.523 5.996 1 95.06 435 VAL A C 1
ATOM 3427 O O . VAL A 1 435 ? 0.918 -14.039 4.996 1 95.06 435 VAL A O 1
ATOM 3430 N N . ARG A 1 436 ? 0.875 -14.5 7.188 1 97.31 436 ARG A N 1
ATOM 3431 C CA . ARG A 1 436 ? -0.423 -13.867 7.402 1 97.31 436 ARG A CA 1
ATOM 3432 C C . ARG A 1 436 ? -0.409 -12.422 6.934 1 97.31 436 ARG A C 1
ATOM 3434 O O . ARG A 1 436 ? -1.28 -12 6.164 1 97.31 436 ARG A O 1
ATOM 3441 N N . GLU A 1 437 ? 0.639 -11.656 7.273 1 97.81 437 GLU A N 1
ATOM 3442 C CA . GLU A 1 437 ? 0.755 -10.242 6.922 1 97.81 437 GLU A CA 1
ATOM 3443 C C . GLU A 1 437 ? 0.892 -10.062 5.414 1 97.81 437 GLU A C 1
ATOM 3445 O O . GLU A 1 437 ? 0.269 -9.172 4.832 1 97.81 437 GLU A O 1
ATOM 3450 N N . GLY A 1 438 ? 1.72 -10.906 4.852 1 97.94 438 GLY A N 1
ATOM 3451 C CA . GLY A 1 438 ? 1.907 -10.836 3.412 1 97.94 438 GLY A CA 1
ATOM 3452 C C . GLY A 1 438 ? 0.649 -11.164 2.631 1 97.94 438 GLY A C 1
ATOM 3453 O O . GLY A 1 438 ? 0.298 -10.453 1.684 1 97.94 438 GLY A O 1
ATOM 3454 N N . VAL A 1 439 ? -0.056 -12.227 3.053 1 98.44 439 VAL A N 1
ATOM 3455 C CA . VAL A 1 439 ? -1.261 -12.656 2.355 1 98.44 439 VAL A CA 1
ATOM 3456 C C . VAL A 1 439 ? -2.332 -11.578 2.447 1 98.44 439 VAL A C 1
ATOM 3458 O O . VAL A 1 439 ? -2.934 -11.203 1.438 1 98.44 439 VAL A O 1
ATOM 3461 N N . ILE A 1 440 ? -2.514 -11 3.607 1 98.75 440 ILE A N 1
ATOM 3462 C CA . ILE A 1 440 ? -3.553 -9.992 3.789 1 98.75 440 ILE A CA 1
ATOM 3463 C C . ILE A 1 440 ? -3.205 -8.742 2.986 1 98.75 440 ILE A C 1
ATOM 3465 O O . ILE A 1 440 ? -4.074 -8.148 2.34 1 98.75 440 ILE A O 1
ATOM 3469 N N . ALA A 1 441 ? -1.928 -8.328 3.025 1 98.75 441 ALA A N 1
ATOM 3470 C CA . ALA A 1 441 ? -1.501 -7.172 2.238 1 98.75 441 ALA A CA 1
ATOM 3471 C C . ALA A 1 441 ? -1.831 -7.363 0.76 1 98.75 441 ALA A C 1
ATOM 3473 O O . ALA A 1 441 ? -2.305 -6.438 0.098 1 98.75 441 ALA A O 1
ATOM 3474 N N . TYR A 1 442 ? -1.641 -8.531 0.291 1 98.81 442 TYR A N 1
ATOM 3475 C CA . TYR A 1 442 ? -1.843 -8.766 -1.135 1 98.81 442 TYR A CA 1
ATOM 3476 C C . TYR A 1 442 ? -3.316 -9 -1.445 1 98.81 442 TYR A C 1
ATOM 3478 O O . TYR A 1 442 ? -3.777 -8.711 -2.553 1 98.81 442 TYR A O 1
ATOM 3486 N N . LYS A 1 443 ? -4.078 -9.555 -0.496 1 98.81 443 LYS A N 1
ATOM 3487 C CA . LYS A 1 443 ? -5.527 -9.578 -0.685 1 98.81 443 LYS A CA 1
ATOM 3488 C C . LYS A 1 443 ? -6.094 -8.164 -0.762 1 98.81 443 LYS A C 1
ATOM 3490 O O . LYS A 1 443 ? -7.043 -7.91 -1.51 1 98.81 443 LYS A O 1
ATOM 3495 N N . ILE A 1 444 ? -5.516 -7.273 0.023 1 98.88 444 ILE A N 1
ATOM 3496 C CA . ILE A 1 444 ? -5.898 -5.867 -0.055 1 98.88 444 ILE A CA 1
ATOM 3497 C C . ILE A 1 444 ? -5.598 -5.328 -1.451 1 98.88 444 ILE A C 1
ATOM 3499 O O . ILE A 1 444 ? -6.465 -4.719 -2.086 1 98.88 444 ILE A O 1
ATOM 3503 N N . ALA A 1 445 ? -4.379 -5.566 -1.938 1 98.94 445 ALA A N 1
ATOM 3504 C CA . ALA A 1 445 ? -3.971 -5.086 -3.256 1 98.94 445 ALA A CA 1
ATOM 3505 C C . ALA A 1 445 ? -4.875 -5.652 -4.348 1 98.94 445 ALA A C 1
ATOM 3507 O O . ALA A 1 445 ? -5.348 -4.914 -5.215 1 98.94 445 ALA A O 1
ATOM 3508 N N . ALA A 1 446 ? -5.129 -6.949 -4.27 1 98.88 446 ALA A N 1
ATOM 3509 C CA . ALA A 1 446 ? -5.961 -7.617 -5.266 1 98.88 446 ALA A CA 1
ATOM 3510 C C . ALA A 1 446 ? -7.387 -7.066 -5.25 1 98.88 446 ALA A C 1
ATOM 3512 O O . ALA A 1 446 ? -7.957 -6.781 -6.305 1 98.88 446 ALA A O 1
ATOM 3513 N N . HIS A 1 447 ? -7.945 -6.938 -4.09 1 98.81 447 HIS A N 1
ATOM 3514 C CA . HIS A 1 447 ? -9.312 -6.441 -3.971 1 98.81 447 HIS A CA 1
ATOM 3515 C C . HIS A 1 447 ? -9.414 -4.992 -4.438 1 98.81 447 HIS A C 1
ATOM 3517 O O . HIS A 1 447 ? -10.383 -4.617 -5.102 1 98.81 447 HIS A O 1
ATOM 3523 N N . ALA A 1 448 ? -8.445 -4.164 -4.008 1 98.88 448 ALA A N 1
ATOM 3524 C CA . ALA A 1 448 ? -8.422 -2.785 -4.488 1 98.88 448 ALA A CA 1
ATOM 3525 C C . ALA A 1 448 ? -8.398 -2.736 -6.012 1 98.88 448 ALA A C 1
ATOM 3527 O O . ALA A 1 448 ? -9.07 -1.902 -6.625 1 98.88 448 ALA A O 1
ATOM 3528 N N . ALA A 1 449 ? -7.613 -3.578 -6.641 1 98.88 449 ALA A N 1
ATOM 3529 C CA . ALA A 1 449 ? -7.555 -3.674 -8.094 1 98.88 449 ALA A CA 1
ATOM 3530 C C . ALA A 1 449 ? -8.906 -4.078 -8.672 1 98.88 449 ALA A C 1
ATOM 3532 O O . ALA A 1 449 ? -9.352 -3.527 -9.688 1 98.88 449 ALA A O 1
ATOM 3533 N N . ASP A 1 450 ? -9.547 -5.035 -8.055 1 98.56 450 ASP A N 1
ATOM 3534 C CA . ASP A 1 450 ? -10.852 -5.504 -8.523 1 98.56 450 ASP A CA 1
ATOM 3535 C C . ASP A 1 450 ? -11.883 -4.383 -8.477 1 98.56 450 ASP A C 1
ATOM 3537 O O . ASP A 1 450 ? -12.719 -4.258 -9.375 1 98.56 450 ASP A O 1
ATOM 3541 N N . LEU A 1 451 ? -11.852 -3.582 -7.379 1 98.5 451 LEU A N 1
ATOM 3542 C CA . LEU A 1 451 ? -12.719 -2.416 -7.293 1 98.5 451 LEU A CA 1
ATOM 3543 C C . LEU A 1 451 ? -12.469 -1.463 -8.461 1 98.5 451 LEU A C 1
ATOM 3545 O O . LEU A 1 451 ? -13.406 -1.001 -9.102 1 98.5 451 LEU A O 1
ATOM 3549 N N . ALA A 1 452 ? -11.227 -1.245 -8.711 1 98.44 452 ALA A N 1
ATOM 3550 C CA . ALA A 1 452 ? -10.828 -0.274 -9.727 1 98.44 452 ALA A CA 1
ATOM 3551 C C . ALA A 1 452 ? -11.188 -0.767 -11.125 1 98.44 452 ALA A C 1
ATOM 3553 O O . ALA A 1 452 ? -11.547 0.029 -12 1 98.44 452 ALA A O 1
ATOM 3554 N N . LYS A 1 453 ? -11.102 -2.07 -11.336 1 96.75 453 LYS A N 1
ATOM 3555 C CA . LYS A 1 453 ? -11.438 -2.672 -12.625 1 96.75 453 LYS A CA 1
ATOM 3556 C C . LYS A 1 453 ? -12.945 -2.711 -12.836 1 96.75 453 LYS A C 1
ATOM 3558 O O . LYS A 1 453 ? -13.414 -2.889 -13.961 1 96.75 453 LYS A O 1
ATOM 3563 N N . GLY A 1 454 ? -13.672 -2.648 -11.75 1 95.5 454 GLY A N 1
ATOM 3564 C CA . GLY A 1 454 ? -15.125 -2.723 -11.844 1 95.5 454 GLY A CA 1
ATOM 3565 C C . GLY A 1 454 ? -15.648 -4.148 -11.883 1 95.5 454 GLY A C 1
ATOM 3566 O O . GLY A 1 454 ? -16.609 -4.441 -12.594 1 95.5 454 GLY A O 1
ATOM 3567 N N . HIS A 1 455 ? -14.922 -5.09 -11.227 1 95.88 455 HIS A N 1
ATOM 3568 C CA . HIS A 1 455 ? -15.484 -6.43 -11.094 1 95.88 455 HIS A CA 1
ATOM 3569 C C . HIS A 1 455 ? -16.891 -6.387 -10.5 1 95.88 455 HIS A C 1
ATOM 3571 O O . HIS A 1 455 ? -17.125 -5.688 -9.508 1 95.88 455 HIS A O 1
ATOM 3577 N N . PRO A 1 456 ? -17.797 -7.105 -11 1 93.94 456 PRO A N 1
ATOM 3578 C CA . PRO A 1 456 ? -19.203 -6.957 -10.625 1 93.94 456 PRO A CA 1
ATOM 3579 C C . PRO A 1 456 ? -19.453 -7.203 -9.141 1 93.94 456 PRO A C 1
ATOM 3581 O O . PRO A 1 456 ? -20.312 -6.543 -8.531 1 93.94 456 PRO A O 1
ATOM 3584 N N . GLY A 1 457 ? -18.781 -8.062 -8.547 1 94.06 457 GLY A N 1
ATOM 3585 C CA . GLY A 1 457 ? -19.047 -8.438 -7.164 1 94.06 457 GLY A CA 1
ATOM 3586 C C . GLY A 1 457 ? -18.172 -7.703 -6.168 1 94.06 457 GLY A C 1
ATOM 3587 O O . GLY A 1 457 ? -18.344 -7.844 -4.957 1 94.06 457 GLY A O 1
ATOM 3588 N N . ALA A 1 458 ? -17.297 -6.836 -6.633 1 94.69 458 ALA A N 1
ATOM 3589 C CA . ALA A 1 458 ? -16.219 -6.32 -5.781 1 94.69 458 ALA A CA 1
ATOM 3590 C C . ALA A 1 458 ? -16.766 -5.348 -4.742 1 94.69 458 ALA A C 1
ATOM 3592 O O . ALA A 1 458 ? -16.281 -5.309 -3.605 1 94.69 458 ALA A O 1
ATOM 3593 N N . ARG A 1 459 ? -17.828 -4.609 -5.008 1 96.19 459 ARG A N 1
ATOM 3594 C CA . ARG A 1 459 ? -18.297 -3.533 -4.145 1 96.19 459 ARG A CA 1
ATOM 3595 C C . ARG A 1 459 ? -19.188 -4.078 -3.025 1 96.19 459 ARG A C 1
ATOM 3597 O O . ARG A 1 459 ? -19.453 -3.381 -2.045 1 96.19 459 ARG A O 1
ATOM 3604 N N . ILE A 1 460 ? -19.688 -5.293 -3.189 1 96.88 460 ILE A N 1
ATOM 3605 C CA . ILE A 1 460 ? -20.719 -5.832 -2.309 1 96.88 460 ILE A CA 1
ATOM 3606 C C . ILE A 1 460 ? -20.188 -5.902 -0.877 1 96.88 460 ILE A C 1
ATOM 3608 O O . ILE A 1 460 ? -20.828 -5.398 0.052 1 96.88 460 ILE A O 1
ATOM 3612 N N . ARG A 1 461 ? -19.016 -6.473 -0.75 1 97.5 461 ARG A N 1
ATOM 3613 C CA . ARG A 1 461 ? -18.422 -6.637 0.573 1 97.5 461 ARG A CA 1
ATOM 3614 C C . ARG A 1 461 ? -18.016 -5.289 1.163 1 97.5 461 ARG A C 1
ATOM 3616 O O . ARG A 1 461 ? -18.203 -5.051 2.357 1 97.5 461 ARG A O 1
ATOM 3623 N N . ASP A 1 462 ? -17.5 -4.344 0.387 1 98.31 462 ASP A N 1
ATOM 3624 C CA . ASP A 1 462 ? -17.141 -2.998 0.825 1 98.31 462 ASP A CA 1
ATOM 3625 C C . ASP A 1 462 ? -18.359 -2.258 1.37 1 98.31 462 ASP A C 1
ATOM 3627 O O . ASP A 1 462 ? -18.312 -1.673 2.453 1 98.31 462 ASP A O 1
ATOM 3631 N N . ASN A 1 463 ? -19.422 -2.316 0.555 1 97.88 463 ASN A N 1
ATOM 3632 C CA . ASN A 1 463 ? -20.625 -1.619 0.963 1 97.88 463 ASN A CA 1
ATOM 3633 C C . ASN A 1 463 ? -21.188 -2.186 2.264 1 97.88 463 ASN A C 1
ATOM 3635 O O . ASN A 1 463 ? -21.625 -1.433 3.141 1 97.88 463 ASN A O 1
ATOM 3639 N N . ALA A 1 464 ? -21.141 -3.492 2.35 1 98 464 ALA A N 1
ATOM 3640 C CA . ALA A 1 464 ? -21.672 -4.133 3.551 1 98 464 ALA A CA 1
ATOM 3641 C C . ALA A 1 464 ? -20.875 -3.721 4.785 1 98 464 ALA A C 1
ATOM 3643 O O . ALA A 1 464 ? -21.453 -3.42 5.832 1 98 464 ALA A O 1
ATOM 3644 N N . LEU A 1 465 ? -19.609 -3.736 4.68 1 98.38 465 LEU A N 1
ATOM 3645 C CA . LEU A 1 465 ? -18.781 -3.379 5.82 1 98.38 465 LEU A CA 1
ATOM 3646 C C . LEU A 1 465 ? -18.938 -1.904 6.176 1 98.38 465 LEU A C 1
ATOM 3648 O O . LEU A 1 465 ? -19.031 -1.552 7.352 1 98.38 465 LEU A O 1
ATOM 3652 N N . SER A 1 466 ? -18.938 -1.038 5.184 1 98.06 466 SER A N 1
ATOM 3653 C CA . SER A 1 466 ? -19.094 0.392 5.422 1 98.06 466 SER A CA 1
ATOM 3654 C C . SER A 1 466 ? -20.438 0.688 6.094 1 98.06 466 SER A C 1
ATOM 3656 O O . SER A 1 466 ? -20.516 1.519 7.004 1 98.06 466 SER A O 1
ATOM 3658 N N . LYS A 1 467 ? -21.453 0.023 5.613 1 97.44 467 LYS A N 1
ATOM 3659 C CA . LYS A 1 467 ? -22.766 0.164 6.25 1 97.44 467 LYS A CA 1
ATOM 3660 C C . LYS A 1 467 ? -22.703 -0.266 7.715 1 97.44 467 LYS A C 1
ATOM 3662 O O . LYS A 1 467 ? -23.25 0.417 8.586 1 97.44 467 LYS A O 1
ATOM 3667 N N . ALA A 1 468 ? -22.094 -1.393 7.934 1 97.19 468 ALA A N 1
ATOM 3668 C CA . ALA A 1 468 ? -21.938 -1.883 9.305 1 97.19 468 ALA A CA 1
ATOM 3669 C C . ALA A 1 468 ? -21.188 -0.871 10.172 1 97.19 468 ALA A C 1
ATOM 3671 O O . ALA A 1 468 ? -21.562 -0.64 11.32 1 97.19 468 ALA A O 1
ATOM 3672 N N . ARG A 1 469 ? -20.141 -0.295 9.633 1 95.31 469 ARG A N 1
ATOM 3673 C CA . ARG A 1 469 ? -19.344 0.697 10.359 1 95.31 469 ARG A CA 1
ATOM 3674 C C . ARG A 1 469 ? -20.203 1.91 10.719 1 95.31 469 ARG A C 1
ATOM 3676 O O . ARG A 1 469 ? -20.172 2.365 11.867 1 95.31 469 ARG A O 1
ATOM 3683 N N . TYR A 1 470 ? -20.969 2.385 9.773 1 94.25 470 TYR A N 1
ATOM 3684 C CA . TYR A 1 470 ? -21.797 3.566 9.977 1 94.25 470 TYR A CA 1
ATOM 3685 C C . TYR A 1 470 ? -22.875 3.295 11.016 1 94.25 470 TYR A C 1
ATOM 3687 O O . TYR A 1 470 ? -23.25 4.188 11.781 1 94.25 470 TYR A O 1
ATOM 3695 N N . GLU A 1 471 ? -23.312 2.016 11.07 1 92.88 471 GLU A N 1
ATOM 3696 C CA . GLU A 1 471 ? -24.391 1.632 11.977 1 92.88 471 GLU A CA 1
ATOM 3697 C C . GLU A 1 471 ? -23.844 1.122 13.305 1 92.88 471 GLU A C 1
ATOM 3699 O O . GLU A 1 471 ? -24.594 0.631 14.148 1 92.88 471 GLU A O 1
ATOM 3704 N N . PHE A 1 472 ? -22.531 1.076 13.547 1 89.81 472 PHE A N 1
ATOM 3705 C CA . PHE A 1 472 ? -21.828 0.678 14.766 1 89.81 472 PHE A CA 1
ATOM 3706 C C . PHE A 1 472 ? -22.062 -0.797 15.062 1 89.81 472 PHE A C 1
ATOM 3708 O O . PHE A 1 472 ? -22.156 -1.193 16.234 1 89.81 472 PHE A O 1
ATOM 3715 N N . ARG A 1 473 ? -22.297 -1.556 13.984 1 93.81 473 ARG A N 1
ATOM 3716 C CA . ARG A 1 473 ? -22.328 -3.008 14.141 1 93.81 473 ARG A CA 1
ATOM 3717 C C . ARG A 1 473 ? -20.922 -3.598 14.141 1 93.81 473 ARG A C 1
ATOM 3719 O O . ARG A 1 473 ? -20.5 -4.207 13.156 1 93.81 473 ARG A O 1
ATOM 3726 N N . TRP A 1 474 ? -20.203 -3.541 15.219 1 93.06 474 TRP A N 1
ATOM 3727 C CA . TRP A 1 474 ? -18.797 -3.859 15.359 1 93.06 474 TRP A CA 1
ATOM 3728 C C . TRP A 1 474 ? -18.516 -5.305 14.953 1 93.06 474 TRP A C 1
ATOM 3730 O O . TRP A 1 474 ? -17.578 -5.574 14.188 1 93.06 474 TRP A O 1
ATOM 3740 N N . LYS A 1 475 ? -19.328 -6.215 15.414 1 95.12 475 LYS A N 1
ATOM 3741 C CA . LYS A 1 475 ? -19.109 -7.625 15.102 1 95.12 475 LYS A CA 1
ATOM 3742 C C . LYS A 1 475 ? -19.141 -7.863 13.594 1 95.12 475 LYS A C 1
ATOM 3744 O O . LYS A 1 475 ? -18.312 -8.609 13.062 1 95.12 475 LYS A O 1
ATOM 3749 N N . ASP A 1 476 ? -20.125 -7.223 12.945 1 97.69 476 ASP A N 1
ATOM 3750 C CA . ASP A 1 476 ? -20.219 -7.363 11.5 1 97.69 476 ASP A CA 1
ATOM 3751 C C . ASP A 1 476 ? -18.984 -6.793 10.805 1 97.69 476 ASP A C 1
ATOM 3753 O O . ASP A 1 476 ? -18.516 -7.34 9.805 1 97.69 476 ASP A O 1
ATOM 3757 N N . GLN A 1 477 ? -18.469 -5.648 11.359 1 96.94 477 GLN A N 1
ATOM 3758 C CA . GLN A 1 477 ? -17.266 -5.07 10.797 1 96.94 477 GLN A CA 1
ATOM 3759 C C . GLN A 1 477 ? -16.109 -6.07 10.828 1 96.94 477 GLN A C 1
ATOM 3761 O O . GLN A 1 477 ? -15.414 -6.254 9.828 1 96.94 477 GLN A O 1
ATOM 3766 N N . PHE A 1 478 ? -15.977 -6.77 11.977 1 97.31 478 PHE A N 1
ATOM 3767 C CA . PHE A 1 478 ? -14.906 -7.754 12.117 1 97.31 478 PHE A CA 1
ATOM 3768 C C . PHE A 1 478 ? -15.133 -8.938 11.18 1 97.31 478 PHE A C 1
ATOM 3770 O O . PHE A 1 478 ? -14.219 -9.344 10.461 1 97.31 478 PHE A O 1
ATOM 3777 N N . ASN A 1 479 ? -16.344 -9.414 11.172 1 98.06 479 ASN A N 1
ATOM 3778 C CA . ASN A 1 479 ? -16.672 -10.625 10.43 1 98.06 479 ASN A CA 1
ATOM 3779 C C . ASN A 1 479 ? -16.5 -10.43 8.93 1 98.06 479 ASN A C 1
ATOM 3781 O O . ASN A 1 479 ? -16.156 -11.375 8.211 1 98.06 479 ASN A O 1
ATOM 3785 N N . LEU A 1 480 ? -16.734 -9.219 8.453 1 98.38 480 LEU A N 1
ATOM 3786 C CA . LEU A 1 480 ? -16.688 -8.906 7.027 1 98.38 480 LEU A CA 1
ATOM 3787 C C . LEU A 1 480 ? -15.25 -8.602 6.598 1 98.38 480 LEU A C 1
ATOM 3789 O O . LEU A 1 480 ? -14.953 -8.562 5.402 1 98.38 480 LEU A O 1
ATOM 3793 N N . SER A 1 481 ? -14.344 -8.414 7.566 1 98.25 481 SER A N 1
ATOM 3794 C CA . SER A 1 481 ? -12.984 -7.984 7.258 1 98.25 481 SER A CA 1
ATOM 3795 C C . SER A 1 481 ? -12.148 -9.141 6.73 1 98.25 481 SER A C 1
ATOM 3797 O O . SER A 1 481 ? -12.523 -10.305 6.867 1 98.25 481 SER A O 1
ATOM 3799 N N . LEU A 1 482 ? -10.992 -8.852 6.109 1 98.38 482 LEU A N 1
ATOM 3800 C CA . LEU A 1 482 ? -10.055 -9.852 5.605 1 98.38 482 LEU A CA 1
ATOM 3801 C C . LEU A 1 482 ? -9.383 -10.594 6.754 1 98.38 482 LEU A C 1
ATOM 3803 O O . LEU A 1 482 ? -8.938 -11.734 6.586 1 98.38 482 LEU A O 1
ATOM 3807 N N . ASP A 1 483 ? -9.281 -9.953 7.895 1 98.12 483 ASP A N 1
ATOM 3808 C CA . ASP A 1 483 ? -8.664 -10.516 9.086 1 98.12 483 ASP A CA 1
ATOM 3809 C C . ASP A 1 483 ? -9.508 -10.242 10.328 1 98.12 483 ASP A C 1
ATOM 3811 O O . ASP A 1 483 ? -9.156 -9.391 11.148 1 98.12 483 ASP A O 1
ATOM 3815 N N . PRO A 1 484 ? -10.523 -11.016 10.484 1 97.88 484 PRO A N 1
ATOM 3816 C CA . PRO A 1 484 ? -11.438 -10.781 11.609 1 97.88 484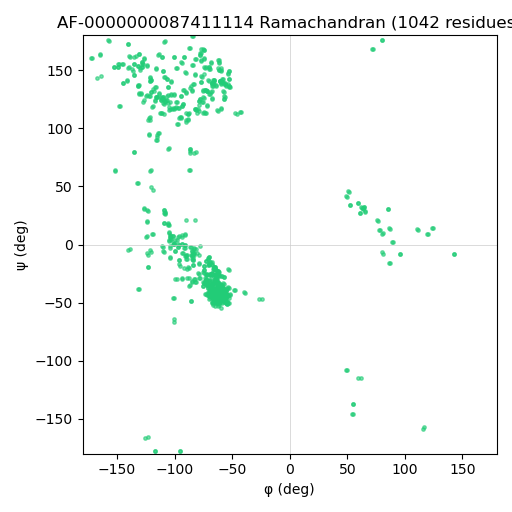 PRO A CA 1
ATOM 3817 C C . PRO A 1 484 ? -10.742 -10.891 12.961 1 97.88 484 PRO A C 1
ATOM 3819 O O . PRO A 1 484 ? -11.078 -10.148 13.891 1 97.88 484 PRO A O 1
ATOM 3822 N N . GLU A 1 485 ? -9.789 -11.781 13.094 1 96.94 485 GLU A N 1
ATOM 3823 C CA . GLU A 1 485 ? -9.086 -12.016 14.352 1 96.94 485 GLU A CA 1
ATOM 3824 C C . GLU A 1 485 ? -8.297 -10.773 14.773 1 96.94 485 GLU A C 1
ATOM 3826 O O . GLU A 1 485 ? -8.383 -10.336 15.922 1 96.94 485 GLU A O 1
ATOM 3831 N N . LYS A 1 486 ? -7.566 -10.195 13.867 1 97.12 486 LYS A N 1
ATOM 3832 C CA . LYS A 1 486 ? -6.766 -9.016 14.188 1 97.12 486 LYS A CA 1
ATOM 3833 C C . LYS A 1 486 ? -7.652 -7.801 14.438 1 97.12 486 LYS A C 1
ATOM 3835 O O . LYS A 1 486 ? -7.371 -6.988 15.32 1 97.12 486 LYS A O 1
ATOM 3840 N N . ALA A 1 487 ? -8.688 -7.59 13.641 1 96.94 487 ALA A N 1
ATOM 3841 C CA . ALA A 1 487 ? -9.617 -6.484 13.836 1 96.94 487 ALA A CA 1
ATOM 3842 C C . ALA A 1 487 ? -10.219 -6.523 15.242 1 96.94 487 ALA A C 1
ATOM 3844 O O . ALA A 1 487 ? -10.258 -5.5 15.93 1 96.94 487 ALA A O 1
ATOM 3845 N N . LEU A 1 488 ? -10.648 -7.691 15.641 1 96 488 LEU A N 1
ATOM 3846 C CA . LEU A 1 488 ? -11.219 -7.859 16.969 1 96 488 LEU A CA 1
ATOM 3847 C C . LEU A 1 488 ? -10.18 -7.574 18.047 1 96 488 LEU A C 1
ATOM 3849 O O . LEU A 1 488 ? -10.469 -6.891 19.031 1 96 488 LEU A O 1
ATOM 3853 N N . ALA A 1 489 ? -8.984 -8.125 17.828 1 95.62 489 ALA A N 1
ATOM 3854 C CA . ALA A 1 489 ? -7.914 -7.93 18.797 1 95.62 489 ALA A CA 1
ATOM 3855 C C . ALA A 1 489 ? -7.605 -6.449 18.984 1 95.62 489 ALA A C 1
ATOM 3857 O O . ALA A 1 489 ? -7.41 -5.98 20.109 1 95.62 489 ALA A O 1
ATOM 3858 N N . TYR A 1 490 ? -7.477 -5.727 17.906 1 94.75 490 TYR A N 1
ATOM 3859 C CA . TYR A 1 490 ? -7.195 -4.297 17.969 1 94.75 490 TYR A CA 1
ATOM 3860 C C . TYR A 1 490 ? -8.328 -3.547 18.656 1 94.75 490 TYR A C 1
ATOM 3862 O O . TYR A 1 490 ? -8.078 -2.666 19.484 1 94.75 490 TYR A O 1
ATOM 3870 N N . TRP A 1 491 ? -9.547 -3.828 18.281 1 93.12 491 TRP A N 1
ATOM 3871 C CA . TRP A 1 491 ? -10.695 -3.188 18.922 1 93.12 491 TRP A CA 1
ATOM 3872 C C . TRP A 1 491 ? -10.695 -3.428 20.422 1 93.12 491 TRP A C 1
ATOM 3874 O O . TRP A 1 491 ? -10.922 -2.502 21.203 1 93.12 491 TRP A O 1
ATOM 3884 N N . LYS A 1 492 ? -10.375 -4.641 20.938 1 91.06 492 LYS A N 1
ATOM 3885 C CA . LYS A 1 492 ? -10.367 -5.02 22.344 1 91.06 492 LYS A CA 1
ATOM 3886 C C . LYS A 1 492 ? -9.266 -4.285 23.094 1 91.06 492 LYS A C 1
ATOM 3888 O O . LYS A 1 492 ? -9.352 -4.105 24.312 1 91.06 492 LYS A O 1
ATOM 3893 N N . SER A 1 493 ? -8.289 -3.889 22.438 1 87.31 493 SER A N 1
ATOM 3894 C CA . SER A 1 493 ? -7.148 -3.256 23.094 1 87.31 493 SER A CA 1
ATOM 3895 C C . SER A 1 493 ? -7.52 -1.881 23.641 1 87.31 493 SER A C 1
ATOM 3897 O O . SER A 1 493 ? -6.855 -1.368 24.547 1 87.31 493 SER A O 1
ATOM 3899 N N . SER A 1 494 ? -8.453 -1.224 23.141 1 78.56 494 SER A N 1
ATOM 3900 C CA . SER A 1 494 ? -8.766 0.14 23.547 1 78.56 494 SER A CA 1
ATOM 3901 C C . SER A 1 494 ? -10.219 0.255 24.016 1 78.56 494 SER A C 1
ATOM 3903 O O . SER A 1 494 ? -10.641 1.312 24.484 1 78.56 494 SER A O 1
ATOM 3905 N N . ASN A 1 495 ? -10.977 -0.625 23.672 1 73.5 495 ASN A N 1
ATOM 3906 C CA . ASN A 1 495 ? -12.398 -0.487 23.969 1 73.5 495 ASN A CA 1
ATOM 3907 C C . ASN A 1 495 ? -12.852 -1.489 25.031 1 73.5 495 ASN A C 1
ATOM 3909 O O . ASN A 1 495 ? -12.398 -2.635 25.031 1 73.5 495 ASN A O 1
ATOM 3913 N N . LYS A 1 496 ? -13.18 -0.771 26.125 1 57.19 496 LYS A N 1
ATOM 3914 C CA . LYS A 1 496 ? -13.891 -1.664 27.031 1 57.19 496 LYS A CA 1
ATOM 3915 C C . LYS A 1 496 ? -15.148 -2.223 26.391 1 57.19 496 LYS A C 1
ATOM 3917 O O . LYS A 1 496 ? -15.742 -1.575 25.516 1 57.19 496 LYS A O 1
ATOM 3922 N N . VAL A 1 497 ? -15.547 -3.359 26.484 1 47.56 497 VAL A N 1
ATOM 3923 C CA . VAL A 1 497 ? -16.625 -4.164 25.922 1 47.56 497 VAL A CA 1
ATOM 3924 C C . VAL A 1 497 ? -17.922 -3.35 25.906 1 47.56 497 VAL A C 1
ATOM 3926 O O . VAL A 1 497 ? -18.281 -2.729 26.906 1 47.56 497 VAL A O 1
ATOM 3929 N N . GLY A 1 498 ? -18.578 -2.939 24.641 1 47.03 498 GLY A N 1
ATOM 3930 C CA . GLY A 1 498 ? -19.969 -2.584 24.422 1 47.03 498 GLY A CA 1
ATOM 3931 C C . GLY A 1 498 ? -20.172 -1.111 24.125 1 47.03 498 GLY A C 1
ATOM 3932 O O . GLY A 1 498 ? -21.297 -0.611 24.172 1 47.03 498 GLY A O 1
ATOM 3933 N N . GLY A 1 499 ? -19.156 -0.297 23.812 1 48.75 499 GLY A N 1
ATOM 3934 C CA . GLY A 1 499 ? -19.453 1.112 23.609 1 48.75 499 GLY A CA 1
ATOM 3935 C C . GLY A 1 499 ? -19.906 1.437 22.203 1 48.75 499 GLY A C 1
ATOM 3936 O O . GLY A 1 499 ? -19.531 0.743 21.25 1 48.75 499 GLY A O 1
ATOM 3937 N N . LYS A 1 500 ? -21 2.312 21.922 1 49.53 500 LYS A N 1
ATOM 3938 C CA . LYS A 1 500 ? -21.672 2.668 20.688 1 49.53 500 LYS A CA 1
ATOM 3939 C C . LYS A 1 500 ? -21.016 3.875 20.031 1 49.53 500 LYS A C 1
ATOM 3941 O O . LYS A 1 500 ? -21.688 4.684 19.391 1 49.53 500 LYS A O 1
ATOM 3946 N N . TYR A 1 501 ? -19.766 4.203 20.328 1 44.94 501 TYR A N 1
ATOM 3947 C CA . TYR A 1 501 ? -19.047 5.301 19.688 1 44.94 501 TYR A CA 1
ATOM 3948 C C . TYR A 1 501 ? -17.625 4.891 19.328 1 44.94 501 TYR A C 1
ATOM 3950 O O . TYR A 1 501 ? -17.094 3.92 19.875 1 44.94 501 TYR A O 1
ATOM 3958 N N . CYS A 1 502 ? -17.156 5.504 18.266 1 53.91 502 CYS A N 1
ATOM 3959 C CA . CYS A 1 502 ? -15.773 5.273 17.891 1 53.91 502 CYS A CA 1
ATOM 3960 C C . CYS A 1 502 ? -14.828 5.684 19.016 1 53.91 502 CYS A C 1
ATOM 3962 O O . CYS A 1 502 ? -14.93 6.789 19.547 1 53.91 502 CYS A O 1
ATOM 3964 N N . THR A 1 503 ? -14.141 4.797 19.516 1 44.66 503 THR A N 1
ATOM 3965 C CA . THR A 1 503 ? -13.227 5.051 20.625 1 44.66 503 THR A CA 1
ATOM 3966 C C . THR A 1 503 ? -12.273 6.195 20.297 1 44.66 503 THR A C 1
ATOM 3968 O O . THR A 1 503 ? -11.797 6.887 21.203 1 44.66 503 THR A O 1
ATOM 3971 N N . MET A 1 504 ? -12.188 6.367 18.953 1 55 504 MET A N 1
ATOM 3972 C CA . MET A 1 504 ? -11.266 7.43 18.562 1 55 504 MET A CA 1
ATOM 3973 C C . MET A 1 504 ? -11.891 8.805 18.812 1 55 504 MET A C 1
ATOM 3975 O O . MET A 1 504 ? -11.211 9.727 19.25 1 55 504 MET A O 1
ATOM 3979 N N . CYS A 1 505 ? -13.211 8.82 18.578 1 59.47 505 CYS A N 1
ATOM 3980 C CA . CYS A 1 505 ? -13.836 10.141 18.625 1 59.47 505 CYS A CA 1
ATOM 3981 C C . CYS A 1 505 ? -14.461 10.398 20 1 59.47 505 CYS A C 1
ATOM 3983 O O . CYS A 1 505 ? -14.602 11.555 20.406 1 59.47 505 CYS A O 1
ATOM 3985 N N . GLY A 1 506 ? -14.688 9.43 20.812 1 56.03 506 GLY A N 1
ATOM 3986 C CA . GLY A 1 506 ? -15.414 9.594 22.062 1 56.03 506 GLY A CA 1
ATOM 3987 C C . GLY A 1 506 ? -16.906 9.836 21.859 1 56.03 506 GLY A C 1
ATOM 3988 O O . GLY A 1 506 ? -17.359 9.969 20.719 1 56.03 506 GLY A O 1
ATOM 3989 N N . PRO A 1 507 ? -17.672 9.758 22.953 1 53.44 507 PRO A N 1
ATOM 3990 C CA . PRO A 1 507 ? -19.141 9.781 22.891 1 53.44 507 PRO A CA 1
ATOM 3991 C C . PRO A 1 507 ? -19.672 11.094 22.328 1 53.44 507 PRO A C 1
ATOM 3993 O O . PRO A 1 507 ? -20.688 11.102 21.625 1 53.44 507 PRO A O 1
ATOM 3996 N N . ASN A 1 508 ? -18.938 12.047 22.547 1 57.94 508 ASN A N 1
ATOM 3997 C CA . ASN A 1 508 ? -19.484 13.352 22.172 1 57.94 508 ASN A CA 1
ATOM 3998 C C . ASN A 1 508 ? -18.938 13.828 20.828 1 57.94 508 ASN A C 1
ATOM 4000 O O . ASN A 1 508 ? -19.484 14.734 20.219 1 57.94 508 ASN A O 1
ATOM 4004 N N . PHE A 1 509 ? -17.984 13.016 20.328 1 64.88 509 PHE A N 1
ATOM 4005 C CA . PHE A 1 509 ? -17.25 13.578 19.203 1 64.88 509 PHE A CA 1
ATOM 4006 C C . PHE A 1 509 ? -17.328 12.656 18 1 64.88 509 PHE A C 1
ATOM 4008 O O . PHE A 1 509 ? -16.719 12.938 16.969 1 64.88 509 PHE A O 1
ATOM 4015 N N . CYS A 1 510 ? -18.109 11.688 18.172 1 73.19 510 CYS A N 1
ATOM 4016 C CA . CYS A 1 510 ? -18.156 10.742 17.062 1 73.19 510 CYS A CA 1
ATOM 4017 C C . CYS A 1 510 ? -18.953 11.312 15.898 1 73.19 510 CYS A C 1
ATOM 4019 O O . CYS A 1 510 ? -20.156 11.5 15.992 1 73.19 510 CYS A O 1
ATOM 4021 N N . ALA A 1 511 ? -18.312 11.57 14.812 1 78.06 511 ALA A N 1
ATOM 4022 C CA . ALA A 1 511 ? -18.906 12.188 13.625 1 78.06 511 ALA A CA 1
ATOM 4023 C C . ALA A 1 511 ? -20.078 11.367 13.117 1 78.06 511 ALA A C 1
ATOM 4025 O O . ALA A 1 511 ? -21.109 11.93 12.727 1 78.06 511 ALA A O 1
ATOM 4026 N N . MET A 1 512 ? -19.984 10.109 13.148 1 79.06 512 MET A N 1
ATOM 4027 C CA . MET A 1 512 ? -21.047 9.25 12.641 1 79.06 512 MET A CA 1
ATOM 4028 C C . MET A 1 512 ? -22.297 9.352 13.508 1 79.06 512 MET A C 1
ATOM 4030 O O . MET A 1 512 ? -23.406 9.375 12.992 1 79.06 512 MET A O 1
ATOM 4034 N N . LYS A 1 513 ? -22.094 9.438 14.758 1 76.69 513 LYS A N 1
ATOM 4035 C CA . LYS A 1 513 ? -23.234 9.609 15.664 1 76.69 513 LYS A CA 1
ATOM 4036 C C . LYS A 1 513 ? -23.922 10.953 15.445 1 76.69 513 LYS A C 1
ATOM 4038 O O . LYS A 1 513 ? -25.141 11.016 15.336 1 76.69 513 LYS A O 1
ATOM 4043 N N . ILE A 1 514 ? -23.141 11.945 15.328 1 73.81 514 ILE A N 1
ATOM 4044 C CA . ILE A 1 514 ? -23.672 13.281 15.078 1 73.81 514 ILE A CA 1
ATOM 4045 C C . ILE A 1 514 ? -24.438 13.305 13.758 1 73.81 514 ILE A C 1
ATOM 4047 O O . ILE A 1 514 ? -25.531 13.852 13.672 1 73.81 514 ILE A O 1
ATOM 4051 N N . SER A 1 515 ? -23.906 12.68 12.812 1 77.38 515 SER A N 1
ATOM 4052 C CA . SER A 1 515 ? -24.531 12.625 11.492 1 77.38 515 SER A CA 1
ATOM 4053 C C . SER A 1 515 ? -25.859 11.883 11.531 1 77.38 515 SER A C 1
ATOM 4055 O O . SER A 1 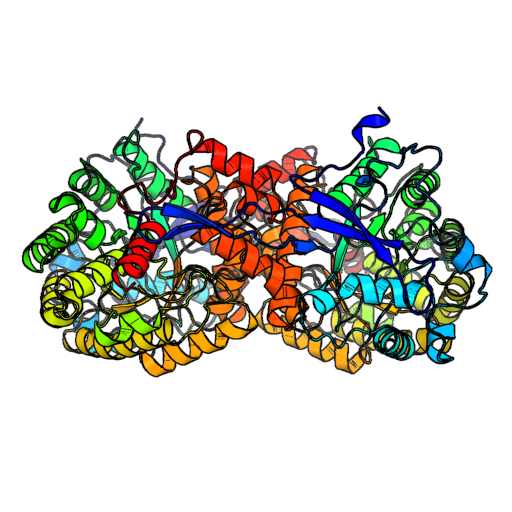515 ? -26.828 12.32 10.914 1 77.38 515 SER A O 1
ATOM 4057 N N . ARG A 1 516 ? -25.859 10.812 12.188 1 74.19 516 ARG A N 1
ATOM 4058 C CA . ARG A 1 516 ? -27.078 10.008 12.273 1 74.19 516 ARG A CA 1
ATOM 4059 C C . ARG A 1 516 ? -28.188 10.789 12.969 1 74.19 516 ARG A C 1
ATOM 4061 O O . ARG A 1 516 ? -29.359 10.633 12.641 1 74.19 516 ARG A O 1
ATOM 4068 N N . GLU A 1 517 ? -27.812 11.594 13.906 1 70.75 517 GLU A N 1
ATOM 4069 C CA . GLU A 1 517 ? -28.797 12.438 14.586 1 70.75 517 GLU A CA 1
ATOM 4070 C C . GLU A 1 517 ? -29.359 13.492 13.648 1 70.75 517 GLU A C 1
ATOM 4072 O O . GLU A 1 517 ? -30.516 13.906 13.789 1 70.75 517 GLU A O 1
ATOM 4077 N N . LEU A 1 518 ? -28.562 13.891 12.766 1 65.88 518 LEU A N 1
ATOM 4078 C CA . LEU A 1 518 ? -29 14.852 11.766 1 65.88 518 LEU A CA 1
ATOM 4079 C C . LEU A 1 518 ? -30.062 14.25 10.852 1 65.88 518 LEU A C 1
ATOM 4081 O O . LEU A 1 518 ? -31.031 14.922 10.477 1 65.88 518 LEU A O 1
ATOM 4085 N N . ASP A 1 519 ? -29.844 13.078 10.492 1 63.72 519 ASP A N 1
ATOM 4086 C CA . ASP A 1 519 ? -30.766 12.375 9.602 1 63.72 519 ASP A CA 1
ATOM 4087 C C . ASP A 1 519 ? -32.094 12.125 10.297 1 63.72 519 ASP A C 1
ATOM 4089 O O . ASP A 1 519 ? -33.156 12.156 9.656 1 63.72 519 ASP A O 1
ATOM 4093 N N . GLU A 1 520 ? -32 11.914 11.531 1 56.44 520 GLU A N 1
ATOM 4094 C CA . GLU A 1 520 ? -33.25 11.68 12.297 1 56.44 520 GLU A CA 1
ATOM 4095 C C . GLU A 1 520 ? -34.031 12.969 12.461 1 56.44 520 GLU A C 1
ATOM 4097 O O . GLU A 1 520 ? -35.281 12.938 12.562 1 56.44 520 GLU A O 1
ATOM 4102 N N . CYS A 1 521 ? -33.281 14.102 12.508 1 42.44 521 CYS A N 1
ATOM 4103 C CA . CYS A 1 521 ? -33.969 15.375 12.648 1 42.44 521 CYS A CA 1
ATOM 4104 C C . CYS A 1 521 ? -34.688 15.758 11.352 1 42.44 521 CYS A C 1
ATOM 4106 O O . CYS A 1 521 ? -35.656 16.516 11.375 1 42.44 521 CYS A O 1
ATOM 4108 N N . ASN A 1 522 ? -34.188 15.234 10.266 1 42.44 522 ASN A N 1
ATOM 4109 C CA . ASN A 1 522 ? -34.844 15.516 9.008 1 42.44 522 ASN A CA 1
ATOM 4110 C C . ASN A 1 522 ? -36.094 14.625 8.812 1 42.44 522 ASN A C 1
ATOM 4112 O O . ASN A 1 522 ? -36.906 14.859 7.914 1 42.44 522 ASN A O 1
ATOM 4116 N N . ASP A 1 523 ? -36.188 13.492 9.406 1 40.66 523 ASP A N 1
ATOM 4117 C CA . ASP A 1 523 ? -37.406 12.711 9.344 1 40.66 523 ASP A CA 1
ATOM 4118 C C . ASP A 1 523 ? -38.438 13.195 10.375 1 40.66 523 ASP A C 1
ATOM 4120 O O . ASP A 1 523 ? -38.125 13.289 11.562 1 40.66 523 ASP A O 1
ATOM 4124 N N . MET B 1 1 ? 14.922 11.195 33.531 1 35.72 1 MET B N 1
ATOM 4125 C CA . MET B 1 1 ? 13.82 11.07 32.562 1 35.72 1 MET B CA 1
ATOM 4126 C C . MET B 1 1 ? 14.188 11.68 31.219 1 35.72 1 MET B C 1
ATOM 4128 O O . MET B 1 1 ? 13.508 11.453 30.219 1 35.72 1 MET B O 1
ATOM 4132 N N . GLU B 1 2 ? 15.133 12.883 31.297 1 46.69 2 GLU B N 1
ATOM 4133 C CA . GLU B 1 2 ? 15.555 13.891 30.344 1 46.69 2 GLU B CA 1
ATOM 4134 C C . GLU B 1 2 ? 16.375 13.273 29.203 1 46.69 2 GLU B C 1
ATOM 4136 O O . GLU B 1 2 ? 16.203 13.641 28.047 1 46.69 2 GLU B O 1
ATOM 4141 N N . ASN B 1 3 ? 17.297 12.383 29.594 1 53.16 3 ASN B N 1
ATOM 4142 C CA . ASN B 1 3 ? 18.344 11.945 28.672 1 53.16 3 ASN B CA 1
ATOM 4143 C C . ASN B 1 3 ? 17.828 10.914 27.672 1 53.16 3 ASN B C 1
ATOM 4145 O O . ASN B 1 3 ? 18.438 10.703 26.625 1 53.16 3 ASN B O 1
ATOM 4149 N N . LYS B 1 4 ? 16.531 10.547 27.797 1 68.88 4 LYS B N 1
ATOM 4150 C CA . LYS B 1 4 ? 16.062 9.391 27.047 1 68.88 4 LYS B CA 1
ATOM 4151 C C . LYS B 1 4 ? 15.328 9.82 25.781 1 68.88 4 LYS B C 1
ATOM 4153 O O . LYS B 1 4 ? 14.875 8.977 25 1 68.88 4 LYS B O 1
ATOM 4158 N N . ILE B 1 5 ? 15.266 11.117 25.469 1 88.94 5 ILE B N 1
ATOM 4159 C CA . ILE B 1 5 ? 14.406 11.555 24.391 1 88.94 5 ILE B CA 1
ATOM 4160 C C . ILE B 1 5 ? 15.25 11.883 23.156 1 88.94 5 ILE B C 1
ATOM 4162 O O . ILE B 1 5 ? 14.719 12.102 22.062 1 88.94 5 ILE B O 1
ATOM 4166 N N . LYS B 1 6 ? 16.516 11.773 23.188 1 93.25 6 LYS B N 1
ATOM 4167 C CA . LYS B 1 6 ? 17.406 12 22.062 1 93.25 6 LYS B CA 1
ATOM 4168 C C . LYS B 1 6 ? 17.25 10.891 21.016 1 93.25 6 LYS B C 1
ATOM 4170 O O . LYS B 1 6 ? 16.844 9.773 21.344 1 93.25 6 LYS B O 1
ATOM 4175 N N . ILE B 1 7 ? 17.516 11.297 19.844 1 95.5 7 ILE B N 1
ATOM 4176 C CA . ILE B 1 7 ? 17.406 10.375 18.719 1 95.5 7 ILE B CA 1
ATOM 4177 C C . ILE B 1 7 ? 18.797 10.055 18.172 1 95.5 7 ILE B C 1
ATOM 4179 O O . ILE B 1 7 ? 19.609 10.953 17.953 1 95.5 7 ILE B O 1
ATOM 4183 N N . THR B 1 8 ? 19.125 8.812 18.062 1 94.81 8 THR B N 1
ATOM 4184 C CA . THR B 1 8 ? 20.344 8.352 17.406 1 94.81 8 THR B CA 1
ATOM 4185 C C . THR B 1 8 ? 20 7.438 16.234 1 94.81 8 THR B C 1
ATOM 4187 O O . THR B 1 8 ? 19.188 6.52 16.359 1 94.81 8 THR B O 1
ATOM 4190 N N . TYR B 1 9 ? 20.578 7.688 15.094 1 95.69 9 TYR B N 1
ATOM 4191 C CA . TYR B 1 9 ? 20.469 6.836 13.922 1 95.69 9 TYR B CA 1
ATOM 4192 C C . TYR B 1 9 ? 21.766 6.066 13.68 1 95.69 9 TYR B C 1
ATOM 4194 O O . TYR B 1 9 ? 22.859 6.605 13.867 1 95.69 9 TYR B O 1
ATOM 4202 N N . PRO B 1 10 ? 21.625 4.859 13.258 1 96.94 10 PRO B N 1
ATOM 4203 C CA . PRO B 1 10 ? 22.859 4.09 13.031 1 96.94 10 PRO B CA 1
ATOM 4204 C C . PRO B 1 10 ? 23.688 4.637 11.867 1 96.94 10 PRO B C 1
ATOM 4206 O O . PRO B 1 10 ? 23.125 5.059 10.852 1 96.94 10 PRO B O 1
ATOM 4209 N N . SER B 1 11 ? 25.047 4.668 12.117 1 97.69 11 SER B N 1
ATOM 4210 C CA . SER B 1 11 ? 26.031 5.066 11.117 1 97.69 11 SER B CA 1
ATOM 4211 C C . SER B 1 11 ? 25.672 6.414 10.5 1 97.69 11 SER B C 1
ATOM 4213 O O . SER B 1 11 ? 25.797 6.605 9.289 1 97.69 11 SER B O 1
ATOM 4215 N N . SER B 1 12 ? 25.109 7.273 11.273 1 97.69 12 SER B N 1
ATOM 4216 C CA . SER B 1 12 ? 24.609 8.555 10.789 1 97.69 12 SER B CA 1
ATOM 4217 C C . SER B 1 12 ? 25.141 9.711 11.633 1 97.69 12 SER B C 1
ATOM 4219 O O . SER B 1 12 ? 25.516 9.516 12.797 1 97.69 12 SER B O 1
ATOM 4221 N N . GLU B 1 13 ? 25.25 10.812 11.102 1 96.94 13 GLU B N 1
ATOM 4222 C CA . GLU B 1 13 ? 25.609 12.039 11.812 1 96.94 13 GLU B CA 1
ATOM 4223 C C . GLU B 1 13 ? 24.719 13.203 11.391 1 96.94 13 GLU B C 1
ATOM 4225 O O . GLU B 1 13 ? 24.266 13.258 10.25 1 96.94 13 GLU B O 1
ATOM 4230 N N . LYS B 1 14 ? 24.438 14.086 12.359 1 97.44 14 LYS B N 1
ATOM 4231 C CA . LYS B 1 14 ? 23.766 15.352 12.055 1 97.44 14 LYS B CA 1
ATOM 4232 C C . LYS B 1 14 ? 24.719 16.328 11.375 1 97.44 14 LYS B C 1
ATOM 4234 O O . LYS B 1 14 ? 25.844 16.547 11.859 1 97.44 14 LYS B O 1
ATOM 4239 N N . ILE B 1 15 ? 24.328 16.828 10.25 1 96.62 15 ILE B N 1
ATOM 4240 C CA . ILE B 1 15 ? 25.141 17.828 9.57 1 96.62 15 ILE B CA 1
ATOM 4241 C C . ILE B 1 15 ? 24.281 19.062 9.266 1 96.62 15 ILE B C 1
ATOM 4243 O O . ILE B 1 15 ? 23.047 19.016 9.312 1 96.62 15 ILE B O 1
ATOM 4247 N N . TYR B 1 16 ? 24.906 20.188 9.047 1 96.94 16 TYR B N 1
ATOM 4248 C CA . TYR B 1 16 ? 24.219 21.438 8.727 1 96.94 16 TYR B CA 1
ATOM 4249 C C . TYR B 1 16 ? 24.766 22.047 7.449 1 96.94 16 TYR B C 1
ATOM 4251 O O . TYR B 1 16 ? 25.984 22.234 7.312 1 96.94 16 TYR B O 1
ATOM 4259 N N . MET B 1 17 ? 23.938 22.281 6.527 1 96.06 17 MET B N 1
ATOM 4260 C CA . MET B 1 17 ? 24.312 22.953 5.289 1 96.06 17 MET B CA 1
ATOM 4261 C C . MET B 1 17 ? 24.125 24.469 5.418 1 96.06 17 MET B C 1
ATOM 4263 O O . MET B 1 17 ? 23.156 24.922 6.047 1 96.06 17 MET B O 1
ATOM 4267 N N . LYS B 1 18 ? 24.938 25.234 4.742 1 95.44 18 LYS B N 1
ATOM 4268 C CA . LYS B 1 18 ? 24.922 26.688 4.855 1 95.44 18 LYS B CA 1
ATOM 4269 C C . LYS B 1 18 ? 24.141 27.328 3.715 1 95.44 18 LYS B C 1
ATOM 4271 O O . LYS B 1 18 ? 24.031 26.734 2.633 1 95.44 18 LYS B O 1
ATOM 4276 N N . GLY B 1 19 ? 23.578 28.516 4.047 1 95.94 19 GLY B N 1
ATOM 4277 C CA . GLY B 1 19 ? 22.906 29.297 3.014 1 95.94 19 GLY B CA 1
ATOM 4278 C C . GLY B 1 19 ? 23.875 30.109 2.172 1 95.94 19 GLY B C 1
ATOM 4279 O O . GLY B 1 19 ? 25.047 30.266 2.529 1 95.94 19 GLY B O 1
ATOM 4280 N N . GLU B 1 20 ? 23.422 30.5 1.001 1 95.5 20 GLU B N 1
ATOM 4281 C CA . GLU B 1 20 ? 24.203 31.391 0.135 1 95.5 20 GLU B CA 1
ATOM 4282 C C . GLU B 1 20 ? 23.703 32.812 0.218 1 95.5 20 GLU B C 1
ATOM 4284 O O . GLU B 1 20 ? 24.5 33.75 0.308 1 95.5 20 GLU B O 1
ATOM 4289 N N . ILE B 1 21 ? 22.375 32.938 0.148 1 97.75 21 ILE B N 1
ATOM 4290 C CA . ILE B 1 21 ? 21.766 34.281 0.271 1 97.75 21 ILE B CA 1
ATOM 4291 C C . ILE B 1 21 ? 21.844 34.75 1.72 1 97.75 21 ILE B C 1
ATOM 4293 O O . ILE B 1 21 ? 22.188 35.906 1.984 1 97.75 21 ILE B O 1
ATOM 4297 N N . HIS B 1 22 ? 21.547 33.812 2.615 1 97.5 22 HIS B N 1
ATOM 4298 C CA . HIS B 1 22 ? 21.656 34.031 4.055 1 97.5 22 HIS B CA 1
ATOM 4299 C C . HIS B 1 22 ? 22.719 33.125 4.664 1 97.5 22 HIS B C 1
ATOM 4301 O O . HIS B 1 22 ? 22.406 32.031 5.164 1 97.5 22 HIS B O 1
ATOM 4307 N N . PRO B 1 23 ? 23.906 33.531 4.797 1 96.25 23 PRO B N 1
ATOM 4308 C CA . PRO B 1 23 ? 25.031 32.656 5.156 1 96.25 23 PRO B CA 1
ATOM 4309 C C . PRO B 1 23 ? 24.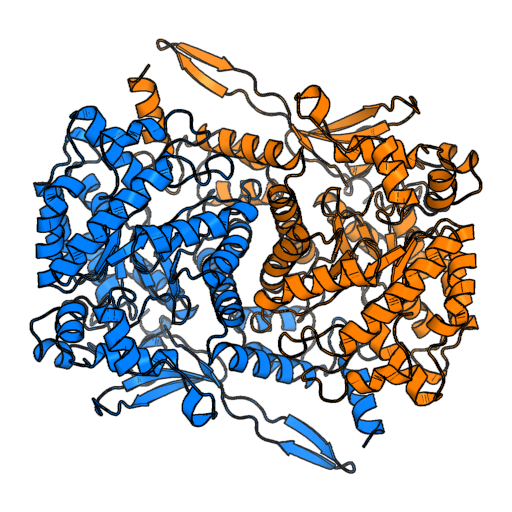938 32.125 6.574 1 96.25 23 PRO B C 1
ATOM 4311 O O . PRO B 1 23 ? 25.625 31.141 6.914 1 96.25 23 PRO B O 1
ATOM 4314 N N . GLU B 1 24 ? 24.156 32.719 7.371 1 94.56 24 GLU B N 1
ATOM 4315 C CA . GLU B 1 24 ? 24.047 32.281 8.758 1 94.56 24 GLU B CA 1
ATOM 4316 C C . GLU B 1 24 ? 23.125 31.062 8.883 1 94.56 24 GLU B C 1
ATOM 4318 O O . GLU B 1 24 ? 23.047 30.438 9.945 1 94.56 24 GLU B O 1
ATOM 4323 N N . LEU B 1 25 ? 22.453 30.672 7.805 1 96.81 25 LEU B N 1
ATOM 4324 C CA . LEU B 1 25 ? 21.531 29.547 7.848 1 96.81 25 LEU B CA 1
ATOM 4325 C C . LEU B 1 25 ? 22.266 28.25 8.156 1 96.81 25 LEU B C 1
ATOM 4327 O O . LEU B 1 25 ? 23.391 28.031 7.676 1 96.81 25 LEU B O 1
ATOM 4331 N N . ARG B 1 26 ? 21.703 27.453 9.008 1 95.88 26 ARG B N 1
ATOM 4332 C CA . ARG B 1 26 ? 22.125 26.094 9.312 1 95.88 26 ARG B CA 1
ATOM 4333 C C . ARG B 1 26 ? 21 25.109 9.062 1 95.88 26 ARG B C 1
ATOM 4335 O O . ARG B 1 26 ? 20.203 24.828 9.961 1 95.88 26 ARG B O 1
ATOM 4342 N N . VAL B 1 27 ? 21.016 24.531 7.883 1 97.44 27 VAL B N 1
ATOM 4343 C CA . VAL B 1 27 ? 19.938 23.625 7.48 1 97.44 27 VAL B CA 1
ATOM 4344 C C . VAL B 1 27 ? 20.297 22.203 7.902 1 97.44 27 VAL B C 1
ATOM 4346 O O . VAL B 1 27 ? 21.234 21.609 7.379 1 97.44 27 VAL B O 1
ATOM 4349 N N . GLY B 1 28 ? 19.516 21.641 8.867 1 96.06 28 GLY B N 1
ATOM 4350 C CA . GLY B 1 28 ? 19.797 20.312 9.414 1 96.06 28 GLY B CA 1
ATOM 4351 C C . GLY B 1 28 ? 19.484 19.188 8.453 1 96.06 28 GLY B C 1
ATOM 4352 O O . GLY B 1 28 ? 18.438 19.188 7.805 1 96.06 28 GLY B O 1
ATOM 4353 N N . MET B 1 29 ? 20.453 18.203 8.305 1 96.5 29 MET B N 1
ATOM 4354 C CA . MET B 1 29 ? 20.312 16.984 7.512 1 96.5 29 MET B CA 1
ATOM 4355 C C . MET B 1 29 ? 20.938 15.797 8.234 1 96.5 29 MET B C 1
ATOM 4357 O O . MET B 1 29 ? 21.625 15.969 9.242 1 96.5 29 MET B O 1
ATOM 4361 N N . ARG B 1 30 ? 20.578 14.656 7.816 1 97.56 30 ARG B N 1
ATOM 4362 C CA . ARG B 1 30 ? 21.203 13.43 8.289 1 97.56 30 ARG B CA 1
ATOM 4363 C C . ARG B 1 30 ? 22.125 12.844 7.234 1 97.56 30 ARG B C 1
ATOM 4365 O O . ARG B 1 30 ? 21.734 12.633 6.09 1 97.56 30 ARG B O 1
ATOM 4372 N N . LYS B 1 31 ? 23.344 12.68 7.566 1 97.81 31 LYS B N 1
ATOM 4373 C CA . LYS B 1 31 ? 24.344 12.055 6.703 1 97.81 31 LYS B CA 1
ATOM 4374 C C . LYS B 1 31 ? 24.562 10.586 7.078 1 97.81 31 LYS B C 1
ATOM 4376 O O . LYS B 1 31 ? 24.938 10.281 8.211 1 97.81 31 LYS B O 1
ATOM 4381 N N . ILE B 1 32 ? 24.281 9.664 6.176 1 98.19 32 ILE B N 1
ATOM 4382 C CA . ILE B 1 32 ? 24.453 8.234 6.406 1 98.19 32 ILE B CA 1
ATOM 4383 C C . ILE B 1 32 ? 25.797 7.785 5.832 1 98.19 32 ILE B C 1
ATOM 4385 O O . ILE B 1 32 ? 26.016 7.867 4.625 1 98.19 32 ILE B O 1
ATOM 4389 N N . ASN B 1 33 ? 26.625 7.324 6.684 1 98.12 33 ASN B N 1
ATOM 4390 C CA . ASN B 1 33 ? 27.922 6.836 6.254 1 98.12 33 ASN B CA 1
ATOM 4391 C C . ASN B 1 33 ? 27.844 5.395 5.766 1 98.12 33 ASN B C 1
ATOM 4393 O O . ASN B 1 33 ? 27.156 4.566 6.359 1 98.12 33 ASN B O 1
ATOM 4397 N N . LEU B 1 34 ? 28.531 5.105 4.672 1 98.12 34 LEU B N 1
ATOM 4398 C CA . LEU B 1 34 ? 28.453 3.785 4.059 1 98.12 34 LEU B CA 1
ATOM 4399 C C . LEU B 1 34 ? 29.797 3.07 4.105 1 98.12 34 LEU B C 1
ATOM 4401 O O . LEU B 1 34 ? 30.844 3.717 4.117 1 98.12 34 LEU B O 1
ATOM 4405 N N . THR B 1 35 ? 29.766 1.783 4.148 1 97.19 35 THR B N 1
ATOM 4406 C CA . THR B 1 35 ? 30.969 0.962 4.074 1 97.19 35 THR B CA 1
ATOM 4407 C C . THR B 1 35 ? 31.469 0.882 2.635 1 97.19 35 THR B C 1
ATOM 4409 O O . THR B 1 35 ? 30.719 1.139 1.691 1 97.19 35 THR B O 1
ATOM 4412 N N . PRO B 1 36 ? 32.719 0.568 2.457 1 95.94 36 PRO B N 1
ATOM 4413 C CA . PRO B 1 36 ? 33.281 0.508 1.101 1 95.94 36 PRO B CA 1
ATOM 4414 C C . PRO B 1 36 ? 32.812 -0.731 0.333 1 95.94 36 PRO B C 1
ATOM 4416 O O . PRO B 1 36 ? 32.469 -1.744 0.942 1 95.94 36 PRO B O 1
ATOM 4419 N N . THR B 1 37 ? 32.75 -0.643 -0.975 1 94.5 37 THR B N 1
ATOM 4420 C CA . THR B 1 37 ? 32.625 -1.795 -1.861 1 94.5 37 THR B CA 1
ATOM 4421 C C . THR B 1 37 ? 33.906 -2.617 -1.864 1 94.5 37 THR B C 1
ATOM 4423 O O . THR B 1 37 ? 35 -2.068 -2.023 1 94.5 37 THR B O 1
ATOM 4426 N N . VAL B 1 38 ? 33.75 -3.889 -1.662 1 90.94 38 VAL B N 1
ATOM 4427 C CA . VAL B 1 38 ? 34.906 -4.781 -1.677 1 90.94 38 VAL B CA 1
ATOM 4428 C C . VAL B 1 38 ? 34.875 -5.641 -2.939 1 90.94 38 VAL B C 1
ATOM 4430 O O . VAL B 1 38 ? 33.875 -6.301 -3.225 1 90.94 38 VAL B O 1
ATOM 4433 N N . MET B 1 39 ? 35.812 -5.625 -3.705 1 85.69 39 MET B N 1
ATOM 4434 C CA . MET B 1 39 ? 35.938 -6.426 -4.922 1 85.69 39 MET B CA 1
ATOM 4435 C C . MET B 1 39 ? 37.281 -7.156 -4.98 1 85.69 39 MET B C 1
ATOM 4437 O O . MET B 1 39 ? 38.219 -6.77 -4.301 1 85.69 39 MET B O 1
ATOM 4441 N N . LYS B 1 40 ? 37.281 -8.305 -5.629 1 80.5 40 LYS B N 1
ATOM 4442 C CA . LYS B 1 40 ? 38.531 -9.008 -5.922 1 80.5 40 LYS B CA 1
ATOM 4443 C C . LYS B 1 40 ? 39.031 -8.68 -7.324 1 80.5 40 LYS B C 1
ATOM 4445 O O . LYS B 1 40 ? 38.344 -8.922 -8.312 1 80.5 40 LYS B O 1
ATOM 4450 N N . VAL B 1 41 ? 40 -8.008 -7.441 1 79.19 41 VAL B N 1
ATOM 4451 C CA . VAL B 1 41 ? 40.656 -7.703 -8.711 1 79.19 41 VAL B CA 1
ATOM 4452 C C . VAL B 1 41 ? 42 -8.43 -8.805 1 79.19 41 VAL B C 1
ATOM 4454 O O . VAL B 1 41 ? 42.875 -8.195 -7.984 1 79.19 41 VAL B O 1
ATOM 4457 N N . ASN B 1 42 ? 42.125 -9.242 -9.82 1 83.75 42 ASN B N 1
ATOM 4458 C CA . ASN B 1 42 ? 43.312 -10.039 -10.016 1 83.75 42 ASN B CA 1
ATOM 4459 C C . ASN B 1 42 ? 43.719 -10.773 -8.742 1 83.75 42 ASN B C 1
ATOM 4461 O O . ASN B 1 42 ? 44.875 -10.758 -8.344 1 83.75 42 ASN B O 1
ATOM 4465 N N . GLY B 1 43 ? 42.719 -11.305 -8.062 1 79.25 43 GLY B N 1
ATOM 4466 C CA . GLY B 1 43 ? 42.938 -12.117 -6.879 1 79.25 43 GLY B CA 1
ATOM 4467 C C . GLY B 1 43 ? 43.188 -11.297 -5.629 1 79.25 43 GLY B C 1
ATOM 4468 O O . GLY B 1 43 ? 43.312 -11.844 -4.531 1 79.25 43 GLY B O 1
ATOM 4469 N N . GLU B 1 44 ? 43.344 -10.016 -5.77 1 84.75 44 GLU B N 1
ATOM 4470 C CA . GLU B 1 44 ? 43.625 -9.148 -4.629 1 84.75 44 GLU B CA 1
ATOM 4471 C C . GLU B 1 44 ? 42.375 -8.383 -4.199 1 84.75 44 GLU B C 1
ATOM 4473 O O . GLU B 1 44 ? 41.594 -7.949 -5.043 1 84.75 44 GLU B O 1
ATOM 4478 N N . ARG B 1 45 ? 42.281 -8.297 -2.9 1 87.56 45 ARG B N 1
ATOM 4479 C CA . ARG B 1 45 ? 41.156 -7.543 -2.311 1 87.56 45 ARG B CA 1
ATOM 4480 C C . ARG B 1 45 ? 41.344 -6.047 -2.518 1 87.56 45 ARG B C 1
ATOM 4482 O O . ARG B 1 45 ? 42.406 -5.488 -2.158 1 87.56 45 ARG B O 1
ATOM 4489 N N . LYS B 1 46 ? 40.438 -5.414 -3.193 1 91.25 46 LYS B N 1
ATOM 4490 C CA . LYS B 1 46 ? 40.438 -3.969 -3.395 1 91.25 46 LYS B CA 1
ATOM 4491 C C . LYS B 1 46 ? 39.156 -3.348 -2.83 1 91.25 46 LYS B C 1
ATOM 4493 O O . LYS B 1 46 ? 38.062 -3.936 -2.926 1 91.25 46 LYS B O 1
ATOM 4498 N N . GLU B 1 47 ? 39.312 -2.193 -2.24 1 93.06 47 GLU B N 1
ATOM 4499 C CA . GLU B 1 47 ? 38.188 -1.487 -1.647 1 93.06 47 GLU B CA 1
ATOM 4500 C C . GLU B 1 47 ? 37.969 -0.142 -2.328 1 93.06 47 GLU B C 1
ATOM 4502 O O . GLU B 1 47 ? 38.906 0.554 -2.68 1 93.06 47 GLU B O 1
ATOM 4507 N N . ARG B 1 48 ? 36.781 0.099 -2.65 1 94.81 48 ARG B N 1
ATOM 4508 C CA . ARG B 1 48 ? 36.375 1.396 -3.174 1 94.81 48 ARG B CA 1
ATOM 4509 C C . ARG B 1 48 ? 35.375 2.07 -2.242 1 94.81 48 ARG B C 1
ATOM 4511 O O . ARG B 1 48 ? 34.312 1.511 -1.95 1 94.81 48 ARG B O 1
ATOM 4518 N N . ALA B 1 49 ? 35.688 3.252 -1.829 1 95.12 49 ALA B N 1
ATOM 4519 C CA . ALA B 1 49 ? 34.812 3.98 -0.905 1 95.12 49 ALA B CA 1
ATOM 4520 C C . ALA B 1 49 ? 33.469 4.34 -1.563 1 95.12 49 ALA B C 1
ATOM 4522 O O . ALA B 1 49 ? 33.438 4.68 -2.748 1 95.12 49 ALA B O 1
ATOM 4523 N N . ASN B 1 50 ? 32.406 4.258 -0.838 1 96.06 50 ASN B N 1
ATOM 4524 C CA . ASN B 1 50 ? 31.094 4.766 -1.253 1 96.06 50 ASN B CA 1
ATOM 4525 C C . ASN B 1 50 ? 30.781 6.117 -0.608 1 96.06 50 ASN B C 1
ATOM 4527 O O . ASN B 1 50 ? 30.984 6.293 0.595 1 96.06 50 ASN B O 1
ATOM 4531 N N . ALA B 1 51 ? 30.406 7.086 -1.375 1 94.5 51 ALA B N 1
ATOM 4532 C CA . ALA B 1 51 ? 30.031 8.391 -0.835 1 94.5 51 ALA B CA 1
ATOM 4533 C C . ALA B 1 51 ? 28.859 8.273 0.13 1 94.5 51 ALA B C 1
ATOM 4535 O O . ALA B 1 51 ? 27.953 7.477 -0.092 1 94.5 51 ALA B O 1
ATOM 4536 N N . PRO B 1 52 ? 28.891 9.062 1.284 1 96.25 52 PRO B N 1
ATOM 4537 C CA . PRO B 1 52 ? 27.734 9.086 2.17 1 96.25 52 PRO B CA 1
ATOM 4538 C C . PRO B 1 52 ? 26.484 9.633 1.485 1 96.25 52 PRO B C 1
ATOM 4540 O O . PRO B 1 52 ? 26.578 10.297 0.452 1 96.25 52 PRO B O 1
ATOM 4543 N N . ILE B 1 53 ? 25.359 9.297 2.029 1 96.75 53 ILE B N 1
ATOM 4544 C CA . ILE B 1 53 ? 24.078 9.742 1.501 1 96.75 53 ILE B CA 1
ATOM 4545 C C . ILE B 1 53 ? 23.453 10.742 2.463 1 96.75 53 ILE B C 1
ATOM 4547 O O . ILE B 1 53 ? 23.297 10.453 3.652 1 96.75 53 ILE B O 1
ATOM 4551 N N . MET B 1 54 ? 23.109 11.906 2.002 1 96.44 54 MET B N 1
ATOM 4552 C CA . MET B 1 54 ? 22.391 12.898 2.795 1 96.44 54 MET B CA 1
ATOM 4553 C C . MET B 1 54 ? 20.875 12.719 2.639 1 96.44 54 MET B C 1
ATOM 4555 O O . MET B 1 54 ? 20.375 12.57 1.522 1 96.44 54 MET B O 1
ATOM 4559 N N . VAL B 1 55 ? 20.188 12.688 3.766 1 96.25 55 VAL B N 1
ATOM 4560 C CA . VAL B 1 55 ? 18.734 12.516 3.676 1 96.25 55 VAL B CA 1
ATOM 4561 C C . VAL B 1 55 ? 18.047 13.609 4.477 1 96.25 55 VAL B C 1
ATOM 4563 O O . VAL B 1 55 ? 18.641 14.219 5.367 1 96.25 55 VAL B O 1
ATOM 4566 N N . TYR B 1 56 ? 16.766 13.906 4.078 1 95.56 56 TYR B N 1
ATOM 4567 C CA . TYR B 1 56 ? 15.883 14.828 4.785 1 95.56 56 TYR B CA 1
ATOM 4568 C C . TYR B 1 56 ? 15.703 14.414 6.238 1 95.56 56 TYR B C 1
ATOM 4570 O O . TYR B 1 56 ? 15.398 13.25 6.523 1 95.56 56 TYR B O 1
ATOM 4578 N N . ASP B 1 57 ? 15.938 15.305 7.172 1 95.31 57 ASP B N 1
ATOM 4579 C CA . ASP B 1 57 ? 15.93 14.992 8.602 1 95.31 57 ASP B CA 1
ATOM 4580 C C . ASP B 1 57 ? 14.875 15.812 9.336 1 95.31 57 ASP B C 1
ATOM 4582 O O . ASP B 1 57 ? 14.969 17.047 9.398 1 95.31 57 ASP B O 1
ATOM 4586 N N . THR B 1 58 ? 13.914 15.125 9.93 1 97.75 58 THR B N 1
ATOM 4587 C CA . THR B 1 58 ? 12.828 15.812 10.633 1 97.75 58 THR B CA 1
ATOM 4588 C C . THR B 1 58 ? 13.07 15.797 12.141 1 97.75 58 THR B C 1
ATOM 4590 O O . THR B 1 58 ? 12.242 16.281 12.914 1 97.75 58 THR B O 1
ATOM 4593 N N . SER B 1 59 ? 14.211 15.344 12.664 1 97.12 59 SER B N 1
ATOM 4594 C CA . SER B 1 59 ? 14.43 15.117 14.086 1 97.12 59 SER B CA 1
ATOM 4595 C C . SER B 1 59 ? 14.859 16.406 14.789 1 97.12 59 SER B C 1
ATOM 4597 O O . SER B 1 59 ? 14.875 16.469 16.016 1 97.12 59 SER B O 1
ATOM 4599 N N . GLY B 1 60 ? 15.164 17.438 13.992 1 96.88 60 GLY B N 1
ATOM 4600 C CA . GLY B 1 60 ? 15.594 18.703 14.594 1 96.88 60 GLY B CA 1
ATOM 4601 C C . GLY B 1 60 ? 16.781 18.531 15.523 1 96.88 60 GLY B C 1
ATOM 4602 O O . GLY B 1 60 ? 17.734 17.828 15.203 1 96.88 60 GLY B O 1
ATOM 4603 N N . ALA B 1 61 ? 16.719 19.188 16.656 1 96.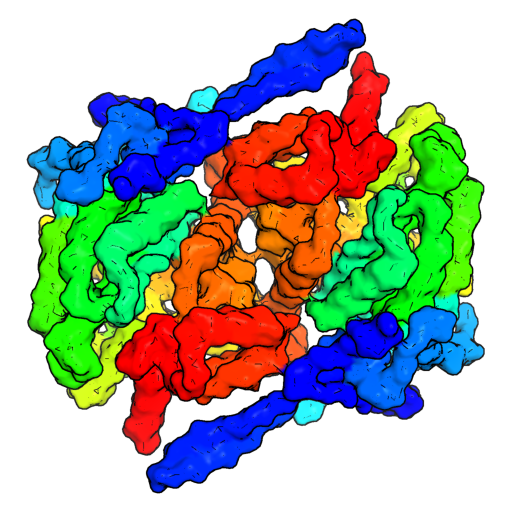88 61 ALA B N 1
ATOM 4604 C CA . ALA B 1 61 ? 17.828 19.219 17.609 1 96.88 61 ALA B CA 1
ATOM 4605 C C . ALA B 1 61 ? 17.969 17.875 18.328 1 96.88 61 ALA B C 1
ATOM 4607 O O . ALA B 1 61 ? 19 17.609 18.969 1 96.88 61 ALA B O 1
ATOM 4608 N N . TYR B 1 62 ? 16.969 17.016 18.234 1 97.56 62 TYR B N 1
ATOM 4609 C CA . TYR B 1 62 ? 16.953 15.766 18.984 1 97.56 62 TYR B CA 1
ATOM 4610 C C . TYR B 1 62 ? 18.047 14.82 18.5 1 97.56 62 TYR B C 1
ATOM 4612 O O . TYR B 1 62 ? 18.484 13.938 19.25 1 97.56 62 TYR B O 1
ATOM 4620 N N . SER B 1 63 ? 18.484 14.945 17.266 1 97.12 63 SER B N 1
ATOM 4621 C CA . SER B 1 63 ? 19.5 14.055 16.719 1 97.12 63 SER B CA 1
ATOM 4622 C C . SER B 1 63 ? 20.875 14.711 16.719 1 97.12 63 SER B C 1
ATOM 4624 O O . SER B 1 63 ? 21.828 14.156 16.172 1 97.12 63 SER B O 1
ATOM 4626 N N . ASP B 1 64 ? 20.984 15.945 17.203 1 96.94 64 ASP B N 1
ATOM 4627 C CA . ASP B 1 64 ? 22.266 16.641 17.328 1 96.94 64 ASP B CA 1
ATOM 4628 C C . ASP B 1 64 ? 22.922 16.328 18.672 1 96.94 64 ASP B C 1
ATOM 4630 O O . ASP B 1 64 ? 22.438 16.75 19.719 1 96.94 64 ASP B O 1
ATOM 4634 N N . PRO B 1 65 ? 24.016 15.633 18.672 1 95.19 65 PRO B N 1
ATOM 4635 C CA . PRO B 1 65 ? 24.641 15.227 19.938 1 95.19 65 PRO B CA 1
ATOM 4636 C C . PRO B 1 65 ? 25.203 16.406 20.734 1 95.19 65 PRO B C 1
ATOM 4638 O O . PRO B 1 65 ? 25.469 16.281 21.922 1 95.19 65 PRO B O 1
ATOM 4641 N N . THR B 1 66 ? 25.375 17.547 20.188 1 95.38 66 THR B N 1
ATOM 4642 C CA . THR B 1 66 ? 26.016 18.688 20.828 1 95.38 66 THR B CA 1
ATOM 4643 C C . THR B 1 66 ? 24.984 19.547 21.531 1 95.38 66 THR B C 1
ATOM 4645 O O . THR B 1 66 ? 25.328 20.484 22.266 1 95.38 66 THR B O 1
ATOM 4648 N N . ILE B 1 67 ? 23.75 19.297 21.312 1 95.44 67 ILE B N 1
ATOM 4649 C CA . ILE B 1 67 ? 22.688 20.109 21.922 1 95.44 67 ILE B CA 1
ATOM 4650 C C . ILE B 1 67 ? 22.078 19.344 23.094 1 95.44 67 ILE B C 1
ATOM 4652 O O . ILE B 1 67 ? 21.656 18.188 22.938 1 95.44 67 ILE B O 1
ATOM 4656 N N . ASP B 1 68 ? 21.984 20 24.219 1 93.69 68 ASP B N 1
ATOM 4657 C CA . ASP B 1 68 ? 21.297 19.422 25.375 1 93.69 68 ASP B CA 1
ATOM 4658 C C . ASP B 1 68 ? 19.797 19.672 25.312 1 93.69 68 ASP B C 1
ATOM 4660 O O . ASP B 1 68 ? 19.359 20.781 25.016 1 93.69 68 ASP B O 1
ATOM 4664 N N . ILE B 1 69 ? 19.078 18.688 25.516 1 94.5 69 ILE B N 1
ATOM 4665 C CA . ILE B 1 69 ? 17.625 18.797 25.438 1 94.5 69 ILE B CA 1
ATOM 4666 C C . ILE B 1 69 ? 17.031 18.906 26.844 1 94.5 69 ILE B C 1
ATOM 4668 O O . ILE B 1 69 ? 17.234 18.031 27.672 1 94.5 69 ILE B O 1
ATOM 4672 N N . ASP B 1 70 ? 16.406 19.953 27.188 1 94.06 70 ASP B N 1
ATOM 4673 C CA . ASP B 1 70 ? 15.586 20.203 28.375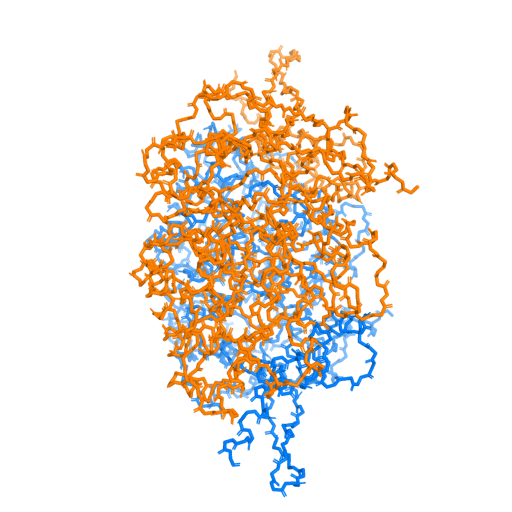 1 94.06 70 ASP B CA 1
ATOM 4674 C C . ASP B 1 70 ? 14.164 20.594 27.984 1 94.06 70 ASP B C 1
ATOM 4676 O O . ASP B 1 70 ? 13.914 21.734 27.578 1 94.06 70 ASP B O 1
ATOM 4680 N N . LEU B 1 71 ? 13.25 19.719 28.172 1 93 71 LEU B N 1
ATOM 4681 C CA . LEU B 1 71 ? 11.875 19.922 27.734 1 93 71 LEU B CA 1
ATOM 4682 C C . LEU B 1 71 ? 11.273 21.172 28.375 1 93 71 LEU B C 1
ATOM 4684 O O . LEU B 1 71 ? 10.367 21.781 27.812 1 93 71 LEU B O 1
ATOM 4688 N N . ARG B 1 72 ? 11.727 21.547 29.484 1 93.94 72 ARG B N 1
ATOM 4689 C CA . ARG B 1 72 ? 11.195 22.719 30.188 1 93.94 72 ARG B CA 1
ATOM 4690 C C . ARG B 1 72 ? 11.648 24 29.516 1 93.94 72 ARG B C 1
ATOM 4692 O O . ARG B 1 72 ? 10.938 25.016 29.547 1 93.94 72 ARG B O 1
ATOM 4699 N N . LYS B 1 73 ? 12.781 23.906 28.906 1 95 73 LYS B N 1
ATOM 4700 C CA . LYS B 1 73 ? 13.32 25.078 28.234 1 95 73 LYS B CA 1
ATOM 4701 C C . LYS B 1 73 ? 12.883 25.125 26.766 1 95 73 LYS B C 1
ATOM 4703 O O . LYS B 1 73 ? 12.914 26.188 26.141 1 95 73 LYS B O 1
ATOM 4708 N N . GLY B 1 74 ? 12.484 24 26.234 1 96 74 GLY B N 1
ATOM 4709 C CA . GLY B 1 74 ? 12.133 23.906 24.828 1 96 74 GLY B CA 1
ATOM 4710 C C . GLY B 1 74 ? 13.344 23.781 23.922 1 96 74 GLY B C 1
ATOM 4711 O O . GLY B 1 74 ? 14.484 23.812 24.391 1 96 74 GLY B O 1
ATOM 4712 N N . LEU B 1 75 ? 13.102 23.609 22.656 1 97.62 75 LEU B N 1
ATOM 4713 C CA . LEU B 1 75 ? 14.156 23.5 21.641 1 97.62 75 LEU B CA 1
ATOM 4714 C C . LEU B 1 75 ? 14.781 24.859 21.359 1 97.62 75 LEU B C 1
ATOM 4716 O O . LEU B 1 75 ? 14.211 25.891 21.703 1 97.62 75 LEU B O 1
ATOM 4720 N N . PRO B 1 76 ? 16.031 24.844 20.781 1 96.94 76 PRO B N 1
ATOM 4721 C CA . PRO B 1 76 ? 16.594 26.109 20.328 1 96.94 76 PRO B CA 1
ATOM 4722 C C . PRO B 1 76 ? 15.672 26.875 19.391 1 96.94 76 PRO B C 1
ATOM 4724 O O . PRO B 1 76 ? 15.016 26.281 18.531 1 96.94 76 PRO B O 1
ATOM 4727 N N . LYS B 1 77 ? 15.602 28.172 19.594 1 97.38 77 LYS B N 1
ATOM 4728 C CA . LYS B 1 77 ? 14.75 29.031 18.781 1 97.38 77 LYS B CA 1
ATOM 4729 C C . LYS B 1 77 ? 15.477 29.484 17.516 1 97.38 77 LYS B C 1
ATOM 4731 O O . LYS B 1 77 ? 15.836 30.656 17.375 1 97.38 77 LYS B O 1
ATOM 4736 N N . LEU B 1 78 ? 15.523 28.625 16.594 1 95.06 78 LEU B N 1
ATOM 4737 C CA . LEU B 1 78 ? 16.312 28.734 15.375 1 95.06 78 LEU B CA 1
ATOM 4738 C C . LEU B 1 78 ? 15.906 29.984 14.578 1 95.06 78 LEU B C 1
ATOM 4740 O O . LEU B 1 78 ? 16.75 30.641 13.984 1 95.06 78 LEU B O 1
ATOM 4744 N N . ARG B 1 79 ? 14.602 30.391 14.57 1 97.19 79 ARG B N 1
ATOM 4745 C CA . ARG B 1 79 ? 14.094 31.406 13.656 1 97.19 79 ARG B CA 1
ATOM 4746 C C . ARG B 1 79 ? 13.969 32.75 14.352 1 97.19 79 ARG B C 1
ATOM 4748 O O . ARG B 1 79 ? 13.57 33.75 13.734 1 97.19 79 ARG B O 1
ATOM 4755 N N . ASN B 1 80 ? 14.312 32.844 15.578 1 96.81 80 ASN B N 1
ATOM 4756 C CA . ASN B 1 80 ? 14.086 34.031 16.359 1 96.81 80 ASN B CA 1
ATOM 4757 C C . ASN B 1 80 ? 14.688 35.281 15.68 1 96.81 80 ASN B C 1
ATOM 4759 O O . ASN B 1 80 ? 14.016 36.281 15.531 1 96.81 80 ASN B O 1
ATOM 4763 N N . SER B 1 81 ? 15.898 35.188 15.273 1 96.69 81 SER B N 1
ATOM 4764 C CA . SER B 1 81 ? 16.578 36.312 14.664 1 96.69 81 SER B CA 1
ATOM 4765 C C . SER B 1 81 ? 16 36.625 13.289 1 96.69 81 SER B C 1
ATOM 4767 O O . SER B 1 81 ? 16.031 37.781 12.844 1 96.69 81 SER B O 1
ATOM 4769 N N . TRP B 1 82 ? 15.508 35.562 12.555 1 97 82 TRP B N 1
ATOM 4770 C CA . TRP B 1 82 ? 14.898 35.781 11.242 1 97 82 TRP B CA 1
ATOM 4771 C C . TRP B 1 82 ? 13.602 36.562 11.359 1 97 82 TRP B C 1
ATOM 4773 O O . TRP B 1 82 ? 13.383 37.5 10.609 1 97 82 TRP B O 1
ATOM 4783 N N . ILE B 1 83 ? 12.805 36.188 12.359 1 96.5 83 ILE B N 1
ATOM 4784 C CA . ILE B 1 83 ? 11.477 36.75 12.602 1 96.5 83 ILE B CA 1
ATOM 4785 C C . ILE B 1 83 ? 11.594 38.188 13.031 1 96.5 83 ILE B C 1
ATOM 4787 O O . ILE B 1 83 ? 10.773 39.031 12.648 1 96.5 83 ILE B O 1
ATOM 4791 N N . ALA B 1 84 ? 12.594 38.531 13.773 1 95.88 84 ALA B N 1
ATOM 4792 C CA . ALA B 1 84 ? 12.789 39.875 14.305 1 95.88 84 ALA B CA 1
ATOM 4793 C C . ALA B 1 84 ? 13.023 40.875 13.188 1 95.88 84 ALA B C 1
ATOM 4795 O O . ALA B 1 84 ? 12.742 42.062 13.344 1 95.88 84 ALA B O 1
ATOM 4796 N N . LYS B 1 85 ? 13.398 40.344 12.031 1 92.75 85 LYS B N 1
ATOM 4797 C CA . LYS B 1 85 ? 13.766 41.219 10.914 1 92.75 85 LYS B CA 1
ATOM 4798 C C . LYS B 1 85 ? 12.547 41.562 10.055 1 92.75 85 LYS B C 1
ATOM 4800 O O . LYS B 1 85 ? 12.594 42.469 9.234 1 92.75 85 LYS B O 1
ATOM 4805 N N . ARG B 1 86 ? 11.492 40.906 10.336 1 91.94 86 ARG B N 1
ATOM 4806 C CA . ARG B 1 86 ? 10.406 41 9.375 1 91.94 86 ARG B CA 1
ATOM 4807 C C . ARG B 1 86 ? 9.07 41.219 10.086 1 91.94 86 ARG B C 1
ATOM 4809 O O . ARG B 1 86 ? 8.906 40.812 11.242 1 91.94 86 ARG B O 1
ATOM 4816 N N . LYS B 1 87 ? 8.039 41.844 9.352 1 89.5 87 LYS B N 1
ATOM 4817 C CA . LYS B 1 87 ? 6.719 42.094 9.906 1 89.5 87 LYS B CA 1
ATOM 4818 C C . LYS B 1 87 ? 5.625 41.469 9.047 1 89.5 87 LYS B C 1
ATOM 4820 O O . LYS B 1 87 ? 4.48 41.312 9.484 1 89.5 87 LYS B O 1
ATOM 4825 N N . GLY B 1 88 ? 5.848 40.938 7.93 1 94.06 88 GLY B N 1
ATOM 4826 C CA . GLY B 1 88 ? 4.84 40.375 7.039 1 94.06 88 GLY B CA 1
ATOM 4827 C C . GLY B 1 88 ? 4.891 38.875 6.965 1 94.06 88 GLY B C 1
ATOM 4828 O O . GLY B 1 88 ? 5.695 38.219 7.648 1 94.06 88 GLY B O 1
ATOM 4829 N N . THR B 1 89 ? 3.9 38.281 6.238 1 98.19 89 THR B N 1
ATOM 4830 C CA . THR B 1 89 ? 3.828 36.844 6.066 1 98.19 89 THR B CA 1
ATOM 4831 C C . THR B 1 89 ? 4.832 36.375 5.02 1 98.19 89 THR B C 1
ATOM 4833 O O . THR B 1 89 ? 5.406 37.188 4.289 1 98.19 89 THR B O 1
ATOM 4836 N N . GLN B 1 90 ? 5.148 35.062 4.98 1 98.5 90 GLN B N 1
ATOM 4837 C CA . GLN B 1 90 ? 5.992 34.469 3.941 1 98.5 90 GLN B CA 1
ATOM 4838 C C . GLN B 1 90 ? 5.461 34.812 2.551 1 98.5 90 GLN B C 1
ATOM 4840 O O . GLN B 1 90 ? 6.234 35.188 1.658 1 98.5 90 GLN B O 1
ATOM 4845 N N . MET B 1 91 ? 4.117 34.719 2.342 1 98.81 91 MET B N 1
ATOM 4846 C CA . MET B 1 91 ? 3.521 35 1.043 1 98.81 91 MET B CA 1
ATOM 4847 C C . MET B 1 91 ? 3.688 36.469 0.696 1 98.81 91 MET B C 1
ATOM 4849 O O . MET B 1 91 ? 3.939 36.844 -0.459 1 98.81 91 MET B O 1
ATOM 4853 N N . TYR B 1 92 ? 3.506 37.375 1.686 1 98.5 92 TYR B N 1
ATOM 4854 C CA . TYR B 1 92 ? 3.705 38.812 1.48 1 98.5 92 TYR B CA 1
ATOM 4855 C C . TYR B 1 92 ? 5.098 39.094 0.924 1 98.5 92 TYR B C 1
ATOM 4857 O O . TYR B 1 92 ? 5.238 39.781 -0.09 1 98.5 92 TYR B O 1
ATOM 4865 N N . TYR B 1 93 ? 6.117 38.562 1.553 1 98.5 93 TYR B N 1
ATOM 4866 C CA . TYR B 1 93 ? 7.492 38.781 1.121 1 98.5 93 TYR B CA 1
ATOM 4867 C C . TYR B 1 93 ? 7.754 38.125 -0.232 1 98.5 93 TYR B C 1
ATOM 4869 O O . TYR B 1 93 ? 8.461 38.688 -1.069 1 98.5 93 TYR B O 1
ATOM 4877 N N . ALA B 1 94 ? 7.227 36.906 -0.405 1 98.81 94 ALA B N 1
ATOM 4878 C CA . ALA B 1 94 ? 7.383 36.25 -1.694 1 98.81 94 ALA B CA 1
ATOM 4879 C C . ALA B 1 94 ? 6.84 37.125 -2.828 1 98.81 94 ALA B C 1
ATOM 4881 O O . ALA B 1 94 ? 7.477 37.25 -3.873 1 98.81 94 ALA B O 1
ATOM 4882 N N . LYS B 1 95 ? 5.68 37.625 -2.646 1 98.62 95 LYS B N 1
ATOM 4883 C CA . LYS B 1 95 ? 5.039 38.469 -3.656 1 98.62 95 LYS B CA 1
ATOM 4884 C C . LYS B 1 95 ? 5.848 39.75 -3.908 1 98.62 95 LYS B C 1
ATOM 4886 O O . LYS B 1 95 ? 5.809 40.312 -5.004 1 98.62 95 LYS B O 1
ATOM 4891 N N . LEU B 1 96 ? 6.617 40.188 -2.967 1 98.31 96 LEU B N 1
ATOM 4892 C CA . LEU B 1 96 ? 7.457 41.375 -3.098 1 98.31 96 LEU B CA 1
ATOM 4893 C C . LEU B 1 96 ? 8.789 41.031 -3.76 1 98.31 96 LEU B C 1
ATOM 4895 O O . LEU B 1 96 ? 9.625 41.906 -3.969 1 98.31 96 LEU B O 1
ATOM 4899 N N . GLY B 1 97 ? 9.039 39.75 -4 1 98.38 97 GLY B N 1
ATOM 4900 C CA . GLY B 1 97 ? 10.281 39.312 -4.633 1 98.38 97 GLY B CA 1
ATOM 4901 C C . GLY B 1 97 ? 11.414 39.094 -3.648 1 98.38 97 GLY B C 1
ATOM 4902 O O . GLY B 1 97 ? 12.57 39 -4.043 1 98.38 97 GLY B O 1
ATOM 4903 N N . VAL B 1 98 ? 11.117 39.031 -2.373 1 98.25 98 VAL B N 1
ATOM 4904 C CA . VAL B 1 98 ? 12.125 38.875 -1.334 1 98.25 98 VAL B CA 1
ATOM 4905 C C . VAL B 1 98 ? 12.273 37.375 -0.994 1 98.25 98 VAL B C 1
ATOM 4907 O O . VAL B 1 98 ? 11.281 36.688 -0.76 1 98.25 98 VAL B O 1
ATOM 4910 N N . ILE B 1 99 ? 13.469 36.875 -1.02 1 98.62 99 ILE B N 1
ATOM 4911 C CA . ILE B 1 99 ? 13.758 35.5 -0.576 1 98.62 99 ILE B CA 1
ATOM 4912 C C . ILE B 1 99 ? 14.102 35.5 0.914 1 98.62 99 ILE B C 1
ATOM 4914 O O . ILE B 1 99 ? 15.18 35.969 1.31 1 98.62 99 ILE B O 1
ATOM 4918 N N . THR B 1 100 ? 13.219 35.062 1.715 1 98.5 100 THR B N 1
ATOM 4919 C CA . THR B 1 100 ? 13.422 35.031 3.16 1 98.5 100 THR B CA 1
ATOM 4920 C C . THR B 1 100 ? 14.367 33.906 3.561 1 98.5 100 THR B C 1
ATOM 4922 O O . THR B 1 100 ? 14.711 33.062 2.736 1 98.5 100 THR B O 1
ATOM 4925 N N . GLU B 1 101 ? 14.844 33.906 4.84 1 98.5 101 GLU B N 1
ATOM 4926 C CA . GLU B 1 101 ? 15.648 32.812 5.383 1 98.5 101 GLU B CA 1
ATOM 4927 C C . GLU B 1 101 ? 14.914 31.5 5.305 1 98.5 101 GLU B C 1
ATOM 4929 O O . GLU B 1 101 ? 15.5 30.469 4.949 1 98.5 101 GLU B O 1
ATOM 4934 N N . GLU B 1 102 ? 13.602 31.516 5.605 1 98.5 102 GLU B N 1
ATOM 4935 C CA . GLU B 1 102 ? 12.789 30.297 5.523 1 98.5 102 GLU B CA 1
ATOM 4936 C C . GLU B 1 102 ? 12.781 29.734 4.105 1 98.5 102 GLU B C 1
ATOM 4938 O O . GLU B 1 102 ? 12.891 28.531 3.914 1 98.5 102 GLU B O 1
ATOM 4943 N N . MET B 1 103 ? 12.656 30.562 3.115 1 98.81 103 MET B N 1
ATOM 4944 C CA . MET B 1 103 ? 12.562 30.125 1.721 1 98.81 103 MET B CA 1
ATOM 4945 C C . MET B 1 103 ? 13.867 29.5 1.252 1 98.81 103 MET B C 1
ATOM 4947 O O . MET B 1 103 ? 13.852 28.469 0.566 1 98.81 103 MET B O 1
ATOM 4951 N N . GLU B 1 104 ? 15.023 30.156 1.605 1 98.69 104 GLU B N 1
ATOM 4952 C CA . GLU B 1 104 ? 16.297 29.531 1.248 1 98.69 104 GLU B CA 1
ATOM 4953 C C . GLU B 1 104 ? 16.5 28.219 2.016 1 98.69 104 GLU B C 1
ATOM 4955 O O . GLU B 1 104 ? 17.031 27.25 1.471 1 98.69 104 GLU B O 1
ATOM 4960 N N . TYR B 1 105 ? 16.109 28.188 3.291 1 98.38 105 TYR B N 1
ATOM 4961 C CA . TYR B 1 105 ? 16.219 27 4.113 1 98.38 105 TYR B CA 1
ATOM 4962 C C . TYR B 1 105 ? 15.562 25.797 3.438 1 98.38 105 TYR B C 1
ATOM 4964 O O . TYR B 1 105 ? 16.172 24.734 3.291 1 98.38 105 TYR B O 1
ATOM 4972 N N . VAL B 1 106 ? 14.297 25.969 2.977 1 98.5 106 VAL B N 1
ATOM 4973 C CA . VAL B 1 106 ? 13.547 24.844 2.432 1 98.5 106 VAL B CA 1
ATOM 4974 C C . VAL B 1 106 ? 14.094 24.469 1.056 1 98.5 106 VAL B C 1
ATOM 4976 O O . VAL B 1 106 ? 14.055 23.312 0.658 1 98.5 106 VAL B O 1
ATOM 4979 N N . ALA B 1 107 ? 14.602 25.406 0.312 1 98 107 ALA B N 1
ATOM 4980 C CA . ALA B 1 107 ? 15.234 25.094 -0.965 1 98 107 ALA B CA 1
ATOM 4981 C C . ALA B 1 107 ? 16.422 24.172 -0.768 1 98 107 ALA B C 1
ATOM 4983 O O . ALA B 1 107 ? 16.578 23.172 -1.491 1 98 107 ALA B O 1
ATOM 4984 N N . ILE B 1 108 ? 17.234 24.531 0.234 1 97.06 108 ILE B N 1
ATOM 4985 C CA . ILE B 1 108 ? 18.422 23.734 0.535 1 97.06 108 ILE B CA 1
ATOM 4986 C C . ILE B 1 108 ? 18 22.344 1.023 1 97.06 108 ILE B C 1
ATOM 4988 O O . ILE B 1 108 ? 18.531 21.328 0.569 1 97.06 108 ILE B O 1
ATOM 4992 N N . ARG B 1 109 ? 17.031 22.281 1.841 1 96.5 109 ARG B N 1
ATOM 4993 C CA . ARG B 1 109 ? 16.562 21.031 2.432 1 96.5 109 ARG B CA 1
ATOM 4994 C C . ARG B 1 109 ? 16 20.094 1.365 1 96.5 109 ARG B C 1
ATOM 4996 O O . ARG B 1 109 ? 16.297 18.906 1.363 1 96.5 109 ARG B O 1
ATOM 5003 N N . GLU B 1 110 ? 15.203 20.609 0.451 1 96.75 110 GLU B N 1
ATOM 5004 C CA . GLU B 1 110 ? 14.555 19.844 -0.608 1 96.75 110 GLU B CA 1
ATOM 5005 C C . GLU B 1 110 ? 15.594 19.219 -1.543 1 96.75 110 GLU B C 1
ATOM 5007 O O . GLU B 1 110 ? 15.352 18.156 -2.113 1 96.75 110 GLU B O 1
ATOM 5012 N N . ASN B 1 111 ? 16.703 19.859 -1.688 1 92.5 111 ASN B N 1
ATOM 5013 C CA . ASN B 1 111 ? 17.75 19.406 -2.611 1 92.5 111 ASN B CA 1
ATOM 5014 C C . ASN B 1 111 ? 18.703 18.422 -1.944 1 92.5 111 ASN B C 1
ATOM 5016 O O . ASN B 1 111 ? 19.359 17.641 -2.623 1 92.5 111 ASN B O 1
ATOM 5020 N N . MET B 1 112 ? 18.672 18.5 -0.667 1 90 112 MET B N 1
ATOM 5021 C CA . MET B 1 112 ? 19.656 17.703 0.071 1 90 112 MET B CA 1
ATOM 5022 C C . MET B 1 112 ? 21.062 17.906 -0.494 1 90 112 MET B C 1
ATOM 5024 O O . MET B 1 112 ? 21.609 19.016 -0.429 1 90 112 MET B O 1
ATOM 5028 N N . ASN B 1 113 ? 21.719 17.047 -1.175 1 87.94 113 ASN B N 1
ATOM 5029 C CA . ASN B 1 113 ? 23.078 17.172 -1.68 1 87.94 113 ASN B CA 1
ATOM 5030 C C . ASN B 1 113 ? 23.141 16.984 -3.191 1 87.94 113 ASN B C 1
ATOM 5032 O O . ASN B 1 113 ? 24.156 16.547 -3.727 1 87.94 113 ASN B O 1
ATOM 5036 N N . CYS B 1 114 ? 22.078 17.328 -3.816 1 91.25 114 CYS B N 1
ATOM 5037 C CA . CYS B 1 114 ? 21.969 17.109 -5.254 1 91.25 114 CYS B CA 1
ATOM 5038 C C . CYS B 1 114 ? 23.078 17.828 -6.004 1 91.25 114 CYS B C 1
ATOM 5040 O O . CYS B 1 114 ? 23.703 17.25 -6.898 1 91.25 114 CYS B O 1
ATOM 5042 N N . ARG B 1 115 ? 23.391 19 -5.637 1 87.88 115 ARG B N 1
ATOM 5043 C CA . ARG B 1 115 ? 24.406 19.781 -6.324 1 87.88 115 ARG B CA 1
ATOM 5044 C C . ARG B 1 115 ? 25.766 19.094 -6.266 1 87.88 115 ARG B C 1
ATOM 5046 O O . ARG B 1 115 ? 26.438 18.938 -7.293 1 87.88 115 ARG B O 1
ATOM 5053 N N . GLU B 1 116 ? 26.156 18.688 -5.141 1 87.75 116 GLU B N 1
ATOM 5054 C CA . GLU B 1 116 ? 27.438 18.031 -4.965 1 87.75 116 GLU B CA 1
ATOM 5055 C C . GLU B 1 116 ? 27.5 16.703 -5.715 1 87.75 116 GLU B C 1
ATOM 5057 O O . GLU B 1 116 ? 28.562 16.25 -6.117 1 87.75 116 GLU B O 1
ATOM 5062 N N . LEU B 1 117 ? 26.344 16.109 -5.918 1 90.31 117 LEU B N 1
ATOM 5063 C CA . LEU B 1 117 ? 26.266 14.812 -6.594 1 90.31 117 LEU B CA 1
ATOM 5064 C C . LEU B 1 117 ? 26.094 14.992 -8.102 1 90.31 117 LEU B C 1
ATOM 5066 O O . LEU B 1 117 ? 25.953 14.016 -8.836 1 90.31 117 LEU B O 1
ATOM 5070 N N . GLY B 1 118 ? 26.047 16.188 -8.523 1 90.5 118 GLY B N 1
ATOM 5071 C CA . GLY B 1 118 ? 25.906 16.5 -9.938 1 90.5 118 GLY B CA 1
ATOM 5072 C C . GLY B 1 118 ? 24.5 16.281 -10.453 1 90.5 118 GLY B C 1
ATOM 5073 O O . GLY B 1 118 ? 24.297 16.078 -11.656 1 90.5 118 GLY B O 1
ATOM 5074 N N . VAL B 1 119 ? 23.562 16.281 -9.555 1 92.44 119 VAL B N 1
ATOM 5075 C CA . VAL B 1 119 ? 22.156 16.125 -9.938 1 92.44 119 VAL B CA 1
ATOM 5076 C C . VAL B 1 119 ? 21.516 17.5 -10.133 1 92.44 119 VAL B C 1
ATOM 5078 O O . VAL B 1 119 ? 21.516 18.328 -9.219 1 92.44 119 VAL B O 1
ATOM 5081 N N . GLU B 1 120 ? 21.016 17.734 -11.328 1 92.94 120 GLU B N 1
ATOM 5082 C CA . GLU B 1 120 ? 20.344 19 -11.609 1 92.94 120 GLU B CA 1
ATOM 5083 C C . GLU B 1 120 ? 18.984 19.078 -10.914 1 92.94 120 GLU B C 1
ATOM 5085 O O . GLU B 1 120 ? 18.234 18.109 -10.898 1 92.94 120 GLU B O 1
ATOM 5090 N N . SER B 1 121 ? 18.766 20.266 -10.234 1 94.5 121 SER B N 1
ATOM 5091 C CA . SER B 1 121 ? 17.5 20.484 -9.547 1 94.5 121 SER B CA 1
ATOM 5092 C C . SER B 1 121 ? 16.906 21.844 -9.883 1 94.5 121 SER B C 1
ATOM 5094 O O . SER B 1 121 ? 17.641 22.844 -9.93 1 94.5 121 SER B O 1
ATOM 5096 N N . ARG B 1 122 ? 15.641 21.859 -10.117 1 94.31 122 ARG B N 1
ATOM 5097 C CA . ARG B 1 122 ? 14.953 23.125 -10.367 1 94.31 122 ARG B CA 1
ATOM 5098 C C . ARG B 1 122 ? 14.578 23.828 -9.062 1 94.31 122 ARG B C 1
ATOM 5100 O O . ARG B 1 122 ? 14.086 24.953 -9.078 1 94.31 122 ARG B O 1
ATOM 5107 N N . ILE B 1 123 ? 14.812 23.25 -7.922 1 97.38 123 ILE B N 1
ATOM 5108 C CA . ILE B 1 123 ? 14.383 23.766 -6.629 1 97.38 123 ILE B CA 1
ATOM 5109 C C . ILE B 1 123 ? 15.43 24.75 -6.105 1 97.38 123 ILE B C 1
ATOM 5111 O O . ILE B 1 123 ? 16.297 24.391 -5.316 1 97.38 123 ILE B O 1
ATOM 5115 N N . THR B 1 124 ? 15.352 25.922 -6.559 1 97.56 124 THR B N 1
ATOM 5116 C CA . THR B 1 124 ? 16.172 27.031 -6.09 1 97.56 124 THR B CA 1
ATOM 5117 C C . THR B 1 124 ? 15.398 27.922 -5.121 1 97.56 124 THR B C 1
ATOM 5119 O O . THR B 1 124 ? 14.172 27.828 -5.039 1 97.56 124 THR B O 1
ATOM 5122 N N . PRO B 1 125 ? 16.109 28.734 -4.316 1 98.38 125 PRO B N 1
ATOM 5123 C CA . PRO B 1 125 ? 15.375 29.688 -3.477 1 98.38 125 PRO B CA 1
ATOM 5124 C C . PRO B 1 125 ? 14.406 30.562 -4.273 1 98.38 125 PRO B C 1
ATOM 5126 O O . PRO B 1 125 ? 13.297 30.844 -3.809 1 98.38 125 PRO B O 1
ATOM 5129 N N . GLU B 1 126 ? 14.82 30.922 -5.461 1 98.69 126 GLU B N 1
ATOM 5130 C CA . GLU B 1 126 ? 13.945 31.719 -6.32 1 98.69 126 GLU B CA 1
ATOM 5131 C C . GLU B 1 126 ? 12.711 30.938 -6.734 1 98.69 126 GLU B C 1
ATOM 5133 O O . GLU B 1 126 ? 11.602 31.469 -6.766 1 98.69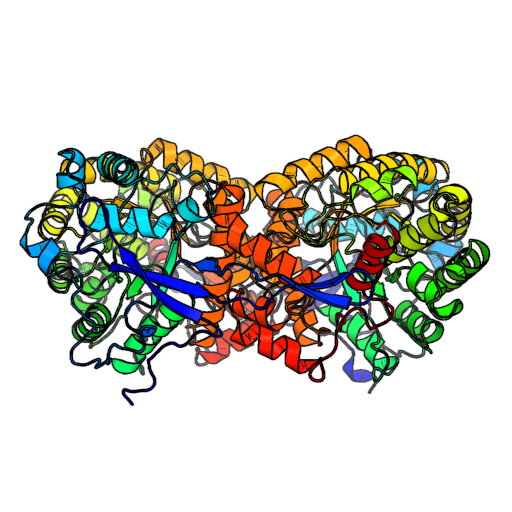 126 GLU B O 1
ATOM 5138 N N . PHE B 1 127 ? 12.898 29.703 -7.086 1 98.69 127 PHE B N 1
ATOM 5139 C CA . PHE B 1 127 ? 11.773 28.844 -7.441 1 98.69 127 PHE B CA 1
ATOM 5140 C C . PHE B 1 127 ? 10.805 28.719 -6.273 1 98.69 127 PHE B C 1
ATOM 5142 O O . PHE B 1 127 ? 9.586 28.797 -6.457 1 98.69 127 PHE B O 1
ATOM 5149 N N . VAL B 1 128 ? 11.383 28.5 -5.074 1 98.81 128 VAL B N 1
ATOM 5150 C CA . VAL B 1 128 ? 10.578 28.422 -3.863 1 98.81 128 VAL B CA 1
ATOM 5151 C C . VAL B 1 128 ? 9.773 29.703 -3.699 1 98.81 128 VAL B C 1
ATOM 5153 O O . VAL B 1 128 ? 8.562 29.672 -3.473 1 98.81 128 VAL B O 1
ATOM 5156 N N . ARG B 1 129 ? 10.461 30.844 -3.816 1 98.88 129 ARG B N 1
ATOM 5157 C CA . ARG B 1 129 ? 9.805 32.156 -3.699 1 98.88 129 ARG B CA 1
ATOM 5158 C C . ARG B 1 129 ? 8.641 32.281 -4.684 1 98.88 129 ARG B C 1
ATOM 5160 O O . ARG B 1 129 ? 7.555 32.719 -4.316 1 98.88 129 ARG B O 1
ATOM 5167 N N . GLU B 1 130 ? 8.82 31.875 -5.922 1 98.88 130 GLU B N 1
ATOM 5168 C CA . GLU B 1 130 ? 7.805 31.953 -6.965 1 98.88 130 GLU B CA 1
ATOM 5169 C C . GLU B 1 130 ? 6.594 31.078 -6.629 1 98.88 130 GLU B C 1
ATOM 5171 O O . GLU B 1 130 ? 5.449 31.5 -6.816 1 98.88 130 GLU B O 1
ATOM 5176 N N . GLU B 1 131 ? 6.859 29.891 -6.164 1 98.88 131 GLU B N 1
ATOM 5177 C CA . GLU B 1 131 ? 5.781 28.969 -5.828 1 98.88 131 GLU B CA 1
ATOM 5178 C C . GLU B 1 131 ? 4.957 29.484 -4.652 1 98.88 131 GLU B C 1
ATOM 5180 O O . GLU B 1 131 ? 3.732 29.359 -4.641 1 98.88 131 GLU B O 1
ATOM 5185 N N . VAL B 1 132 ? 5.648 30.031 -3.641 1 98.88 132 VAL B N 1
ATOM 5186 C CA . VAL B 1 132 ? 4.953 30.594 -2.482 1 98.88 132 VAL B CA 1
ATOM 5187 C C . VAL B 1 132 ? 4.141 31.812 -2.904 1 98.88 132 VAL B C 1
ATOM 5189 O O . VAL B 1 132 ? 2.99 31.969 -2.496 1 98.88 132 VAL B O 1
ATOM 5192 N N . ALA B 1 133 ? 4.711 32.656 -3.766 1 98.88 133 ALA B N 1
ATOM 5193 C CA . ALA B 1 133 ? 4.031 33.844 -4.242 1 98.88 133 ALA B CA 1
ATOM 5194 C C . ALA B 1 133 ? 2.766 33.5 -5.02 1 98.88 133 ALA B C 1
ATOM 5196 O O . ALA B 1 133 ? 1.747 34.188 -4.91 1 98.88 133 ALA B O 1
ATOM 5197 N N . ALA B 1 134 ? 2.867 32.406 -5.754 1 98.69 134 ALA B N 1
ATOM 5198 C CA . ALA B 1 134 ? 1.761 32 -6.609 1 98.69 134 ALA B CA 1
ATOM 5199 C C . ALA B 1 134 ? 0.73 31.188 -5.82 1 98.69 134 ALA B C 1
ATOM 5201 O O . ALA B 1 134 ? -0.351 30.891 -6.328 1 98.69 134 ALA B O 1
ATOM 5202 N N . GLY B 1 135 ? 1.015 30.891 -4.582 1 98.75 135 GLY B N 1
ATOM 5203 C CA . GLY B 1 135 ? 0.108 30.125 -3.74 1 98.75 135 GLY B CA 1
ATOM 5204 C C . GLY B 1 135 ? 0.181 28.625 -3.986 1 98.75 135 GLY B C 1
ATOM 5205 O O . GLY B 1 135 ? -0.615 27.859 -3.438 1 98.75 135 GLY B O 1
ATOM 5206 N N . ARG B 1 136 ? 1.136 28.172 -4.75 1 98.69 136 ARG B N 1
ATOM 5207 C CA . ARG B 1 136 ? 1.256 26.766 -5.125 1 98.69 136 ARG B CA 1
ATOM 5208 C C . ARG B 1 136 ? 2.131 26 -4.133 1 98.69 136 ARG B C 1
ATOM 5210 O O . ARG B 1 136 ? 2.311 24.797 -4.254 1 98.69 136 ARG B O 1
ATOM 5217 N N . ALA B 1 137 ? 2.678 26.672 -3.166 1 98.81 137 ALA B N 1
ATOM 5218 C CA . ALA B 1 137 ? 3.393 26.094 -2.037 1 98.81 137 ALA B CA 1
ATOM 5219 C C . ALA B 1 137 ? 3.17 26.891 -0.764 1 98.81 137 ALA B C 1
ATOM 5221 O O . ALA B 1 137 ? 2.844 28.078 -0.827 1 98.81 137 ALA B O 1
ATOM 5222 N N . VAL B 1 138 ? 3.318 26.219 0.334 1 98.88 138 VAL B N 1
ATOM 5223 C CA . VAL B 1 138 ? 3.104 26.812 1.647 1 98.88 138 VAL B CA 1
ATOM 5224 C C . VAL B 1 138 ? 4.281 26.484 2.562 1 98.88 138 VAL B C 1
ATOM 5226 O O . VAL B 1 138 ? 4.816 25.375 2.525 1 98.88 138 VAL B O 1
ATOM 5229 N N . ILE B 1 139 ? 4.738 27.453 3.312 1 98.88 139 ILE B N 1
ATOM 5230 C CA . ILE B 1 139 ? 5.695 27.281 4.398 1 98.88 139 ILE B CA 1
ATOM 5231 C C . ILE B 1 139 ? 5.039 27.656 5.727 1 98.88 139 ILE B C 1
ATOM 5233 O O . ILE B 1 139 ? 5.047 28.828 6.125 1 98.88 139 ILE B O 1
ATOM 5237 N N . PRO B 1 140 ? 4.422 26.656 6.383 1 98.56 140 PRO B N 1
ATOM 5238 C CA . PRO B 1 140 ? 3.85 27 7.691 1 98.56 140 PRO B CA 1
ATOM 5239 C C . PRO B 1 140 ? 4.906 27.422 8.703 1 98.56 140 PRO B C 1
ATOM 5241 O O . PRO B 1 140 ? 5.758 26.609 9.094 1 98.56 140 PRO B O 1
ATOM 5244 N N . ALA B 1 141 ? 4.84 28.672 9.125 1 96.25 141 ALA B N 1
ATOM 5245 C CA . ALA B 1 141 ? 5.895 29.234 9.953 1 96.25 141 ALA B CA 1
ATOM 5246 C C . ALA B 1 141 ? 5.348 30.344 10.859 1 96.25 141 ALA B C 1
ATOM 5248 O O . ALA B 1 141 ? 5.793 31.5 10.781 1 96.25 141 ALA B O 1
ATOM 5249 N N . ASN B 1 142 ? 4.469 29.969 11.75 1 98.56 142 ASN B N 1
ATOM 5250 C CA . ASN B 1 142 ? 3.986 30.953 12.711 1 98.56 142 ASN B CA 1
ATOM 5251 C C . ASN B 1 142 ? 5.137 31.656 13.43 1 98.56 142 ASN B C 1
ATOM 5253 O O . ASN B 1 142 ? 6.098 31 13.852 1 98.56 142 ASN B O 1
ATOM 5257 N N . ILE B 1 143 ? 5.082 33 13.594 1 98.25 143 ILE B N 1
ATOM 5258 C CA . ILE B 1 143 ? 6.168 33.812 14.148 1 98.25 143 ILE B CA 1
ATOM 5259 C C . ILE B 1 143 ? 6.324 33.5 15.641 1 98.25 143 ILE B C 1
ATOM 5261 O O . ILE B 1 143 ? 7.344 33.844 16.234 1 98.25 143 ILE B O 1
ATOM 5265 N N . LYS B 1 144 ? 5.332 32.844 16.266 1 98.38 144 LYS B N 1
ATOM 5266 C CA . LYS B 1 144 ? 5.375 32.5 17.688 1 98.38 144 LYS B CA 1
ATOM 5267 C C . LYS B 1 144 ? 5.859 31.078 17.891 1 98.38 144 LYS B C 1
ATOM 5269 O O . LYS B 1 144 ? 5.844 30.578 19.016 1 98.38 144 LYS B O 1
ATOM 5274 N N . HIS B 1 145 ? 6.312 30.344 16.891 1 98.38 145 HIS B N 1
ATOM 5275 C CA . HIS B 1 145 ? 6.934 29.031 16.953 1 98.38 145 HIS B CA 1
ATOM 5276 C C . HIS B 1 145 ? 8.336 29.047 16.359 1 98.38 145 HIS B C 1
ATOM 5278 O O . HIS B 1 145 ? 8.617 28.328 15.398 1 98.38 145 HIS B O 1
ATOM 5284 N N . PRO B 1 146 ? 9.234 29.766 16.922 1 98.12 146 PRO B N 1
ATOM 5285 C CA . PRO B 1 146 ? 10.57 29.953 16.359 1 98.12 146 PRO B CA 1
ATOM 5286 C C . PRO B 1 146 ? 11.43 28.703 16.453 1 98.12 146 PRO B C 1
ATOM 5288 O O . PRO B 1 146 ? 12.5 28.625 15.844 1 98.12 146 PRO B O 1
ATOM 5291 N N . GLU B 1 147 ? 10.984 27.703 17.219 1 97.69 147 GLU B N 1
ATOM 5292 C CA . GLU B 1 147 ? 11.711 26.438 17.375 1 97.69 147 GLU B CA 1
ATOM 5293 C C . GLU B 1 147 ? 11.617 25.594 16.125 1 97.69 147 GLU B C 1
ATOM 5295 O O . GLU B 1 147 ? 12.453 24.719 15.891 1 97.69 147 GLU B O 1
ATOM 5300 N N . SER B 1 148 ? 10.57 25.75 15.312 1 97.44 148 SER B N 1
ATOM 5301 C CA . SER B 1 148 ? 10.266 24.875 14.188 1 97.44 148 SER B CA 1
ATOM 5302 C C . SER B 1 148 ? 11.227 25.109 13.023 1 97.44 148 SER B C 1
ATOM 5304 O O . SER B 1 148 ? 11.516 26.25 12.672 1 97.44 148 SER B O 1
ATOM 5306 N N . GLU B 1 149 ? 11.742 24.016 12.477 1 97.88 149 GLU B N 1
ATOM 5307 C CA . GLU B 1 149 ? 12.492 24.094 11.227 1 97.88 149 GLU B CA 1
ATOM 5308 C C . GLU B 1 149 ? 11.562 24.281 10.031 1 97.88 149 GLU B C 1
ATOM 5310 O O . GLU B 1 149 ? 10.539 23.609 9.922 1 97.88 149 GLU B O 1
ATOM 5315 N N . PRO B 1 150 ? 11.914 25.234 9.148 1 98.12 150 PRO B N 1
ATOM 5316 C CA . PRO B 1 150 ? 11.047 25.484 7.992 1 98.12 150 PRO B CA 1
ATOM 5317 C C . PRO B 1 150 ? 10.891 24.266 7.09 1 98.12 150 PRO B C 1
ATOM 5319 O O . PRO B 1 150 ? 11.852 23.516 6.887 1 98.12 150 PRO B O 1
ATOM 5322 N N . MET B 1 151 ? 9.758 24.047 6.598 1 97.25 151 MET B N 1
ATOM 5323 C CA . MET B 1 151 ? 9.43 23.031 5.617 1 97.25 151 MET B CA 1
ATOM 5324 C C . MET B 1 151 ? 8.445 23.562 4.578 1 97.25 151 MET B C 1
ATOM 5326 O O . MET B 1 151 ? 7.711 24.516 4.844 1 97.25 151 MET B O 1
ATOM 5330 N N . ILE B 1 152 ? 8.5 23 3.414 1 98.75 152 ILE B N 1
ATOM 5331 C CA . ILE B 1 152 ? 7.641 23.5 2.344 1 98.75 152 ILE B CA 1
ATOM 5332 C C . ILE B 1 152 ? 6.66 22.406 1.92 1 98.75 152 ILE B C 1
ATOM 5334 O O . ILE B 1 152 ? 7.023 21.234 1.861 1 98.75 152 ILE B O 1
ATOM 5338 N N . ILE B 1 153 ? 5.418 22.734 1.738 1 98.88 153 ILE B N 1
ATOM 5339 C CA . ILE B 1 153 ? 4.352 21.859 1.25 1 98.88 153 ILE B CA 1
ATOM 5340 C C . ILE B 1 153 ? 3.893 22.328 -0.129 1 98.88 153 ILE B C 1
ATOM 5342 O O . ILE B 1 153 ? 3.33 23.422 -0.264 1 98.88 153 ILE B O 1
ATOM 5346 N N . GLY B 1 154 ? 4.141 21.531 -1.138 1 98.69 154 GLY B N 1
ATOM 5347 C CA . GLY B 1 154 ? 3.748 21.875 -2.496 1 98.69 154 GLY B CA 1
ATOM 5348 C C . GLY B 1 154 ? 3.953 20.734 -3.479 1 98.69 154 GLY B C 1
ATOM 5349 O O . GLY B 1 154 ? 4.766 19.844 -3.24 1 98.69 154 GLY B O 1
ATOM 5350 N N . THR B 1 155 ? 3.281 20.844 -4.57 1 97.75 155 THR B N 1
ATOM 5351 C CA . THR B 1 155 ? 3.23 19.781 -5.57 1 97.75 155 THR B CA 1
ATOM 5352 C C . THR B 1 155 ? 4.617 19.516 -6.148 1 97.75 155 THR B C 1
ATOM 5354 O O . THR B 1 155 ? 4.945 18.375 -6.484 1 97.75 155 THR B O 1
ATOM 5357 N N . ASN B 1 156 ? 5.457 20.531 -6.258 1 97.62 156 ASN B N 1
ATOM 5358 C CA . ASN B 1 156 ? 6.719 20.406 -6.98 1 97.62 156 ASN B CA 1
ATOM 5359 C C . ASN B 1 156 ? 7.867 20.047 -6.043 1 97.62 156 ASN B C 1
ATOM 5361 O O . ASN B 1 156 ? 9.031 20.016 -6.457 1 97.62 156 ASN B O 1
ATOM 5365 N N . PHE B 1 157 ? 7.609 19.75 -4.84 1 98.5 157 PHE B N 1
ATOM 5366 C CA . PHE B 1 157 ? 8.594 19.406 -3.826 1 98.5 157 PHE B CA 1
ATOM 5367 C C . PHE B 1 157 ? 8.383 17.969 -3.328 1 98.5 157 PHE B C 1
ATOM 5369 O O . PHE B 1 157 ? 7.562 17.234 -3.879 1 98.5 157 PHE B O 1
ATOM 5376 N N . LEU B 1 158 ? 9.172 17.484 -2.354 1 98.25 158 LEU B N 1
ATOM 5377 C CA . LEU B 1 158 ? 8.945 16.188 -1.748 1 98.25 158 LEU B CA 1
ATOM 5378 C C . LEU B 1 158 ? 7.555 16.094 -1.136 1 98.25 158 LEU B C 1
ATOM 5380 O O . LEU B 1 158 ? 7.066 17.062 -0.546 1 98.25 158 LEU B O 1
ATOM 5384 N N . VAL B 1 159 ? 6.926 14.977 -1.299 1 98.75 159 VAL B N 1
ATOM 5385 C CA . VAL B 1 159 ? 5.633 14.758 -0.656 1 98.75 159 VAL B CA 1
ATOM 5386 C C . VAL B 1 159 ? 5.816 14.672 0.858 1 98.75 159 VAL B C 1
ATOM 5388 O O . VAL B 1 159 ? 6.637 13.891 1.348 1 98.75 159 VAL B O 1
ATOM 5391 N N . LYS B 1 160 ? 5.102 15.477 1.589 1 98.81 160 LYS B N 1
ATOM 5392 C CA . LYS B 1 160 ? 5.207 15.516 3.045 1 98.81 160 LYS B CA 1
ATOM 5393 C C . LYS B 1 160 ? 4.168 14.602 3.695 1 98.81 160 LYS B C 1
ATOM 5395 O O . LYS B 1 160 ? 3.164 14.258 3.072 1 98.81 160 LYS B O 1
ATOM 5400 N N . ILE B 1 161 ? 4.41 14.164 4.891 1 98.56 161 ILE B N 1
ATOM 5401 C CA . ILE B 1 161 ? 3.416 13.414 5.648 1 98.56 161 ILE B CA 1
ATOM 5402 C C . ILE B 1 161 ? 3.105 14.141 6.953 1 98.56 161 ILE B C 1
ATOM 5404 O O . ILE B 1 161 ? 3.996 14.727 7.574 1 98.56 161 ILE B O 1
ATOM 5408 N N . ASN B 1 162 ? 1.896 14.125 7.301 1 98.44 162 ASN B N 1
ATOM 5409 C CA . ASN B 1 162 ? 1.434 14.648 8.578 1 98.44 162 ASN B CA 1
ATOM 5410 C C . ASN B 1 162 ? 1.063 13.531 9.547 1 98.44 162 ASN B C 1
ATOM 5412 O O . ASN B 1 162 ? 0.468 12.531 9.141 1 98.44 162 ASN B O 1
ATOM 5416 N N . THR B 1 163 ? 1.5 13.688 10.758 1 97.06 163 THR B N 1
ATOM 5417 C CA . THR B 1 163 ? 1.098 12.742 11.797 1 97.06 163 THR B CA 1
ATOM 5418 C C . THR B 1 163 ? 0.147 13.406 12.789 1 97.06 163 THR B C 1
ATOM 5420 O O . THR B 1 163 ? 0.173 14.633 12.961 1 97.06 163 THR B O 1
ATOM 5423 N N . ASN B 1 164 ? -0.709 12.625 13.32 1 93.31 164 ASN B N 1
ATOM 5424 C CA . ASN B 1 164 ? -1.668 13.109 14.305 1 93.31 164 ASN B CA 1
ATOM 5425 C C . ASN B 1 164 ? -1.415 12.5 15.688 1 93.31 164 ASN B C 1
ATOM 5427 O O . ASN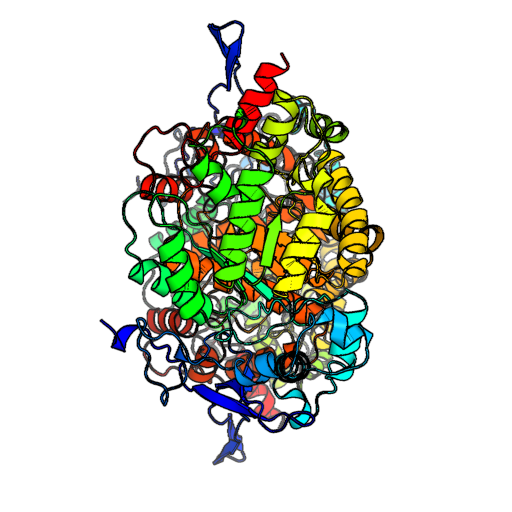 B 1 164 ? -1.182 11.297 15.797 1 93.31 164 ASN B O 1
ATOM 5431 N N . ILE B 1 165 ? -1.362 13.414 16.641 1 87.56 165 ILE B N 1
ATOM 5432 C CA . ILE B 1 165 ? -1.27 12.938 18.016 1 87.56 165 ILE B CA 1
ATOM 5433 C C . ILE B 1 165 ? -2.418 13.508 18.844 1 87.56 165 ILE B C 1
ATOM 5435 O O . ILE B 1 165 ? -3.07 14.469 18.422 1 87.56 165 ILE B O 1
ATOM 5439 N N . GLY B 1 166 ? -2.805 12.867 19.875 1 77.69 166 GLY B N 1
ATOM 5440 C CA . GLY B 1 166 ? -3.836 13.398 20.766 1 77.69 166 GLY B CA 1
ATOM 5441 C C . GLY B 1 166 ? -3.939 12.648 22.078 1 77.69 166 GLY B C 1
ATOM 5442 O O . GLY B 1 166 ? -3.416 11.539 22.203 1 77.69 166 GLY B O 1
ATOM 5443 N N . ASN B 1 167 ? -4.227 13.453 23.234 1 66 167 ASN B N 1
ATOM 5444 C CA . ASN B 1 167 ? -4.469 12.859 24.531 1 66 167 ASN B CA 1
ATOM 5445 C C . ASN B 1 167 ? -5.898 12.336 24.656 1 66 167 ASN B C 1
ATOM 5447 O O . ASN B 1 167 ? -6.816 12.875 24.031 1 66 167 ASN B O 1
ATOM 5451 N N . SER B 1 168 ? -6.078 10.977 24.766 1 55.19 168 SER B N 1
ATOM 5452 C CA . SER B 1 168 ? -7.449 10.656 25.156 1 55.19 168 SER B CA 1
ATOM 5453 C C . SER B 1 168 ? -7.703 11.008 26.625 1 55.19 168 SER B C 1
ATOM 5455 O O . SER B 1 168 ? -6.762 11.211 27.391 1 55.19 168 SER B O 1
ATOM 5457 N N . HIS B 1 169 ? -8.961 11.312 27.047 1 50.09 169 HIS B N 1
ATOM 5458 C CA . HIS B 1 169 ? -9.492 11.773 28.312 1 50.09 169 HIS B CA 1
ATOM 5459 C C . HIS B 1 169 ? -8.609 11.328 29.484 1 50.09 169 HIS B C 1
ATOM 5461 O O . HIS B 1 169 ? -8.508 12.031 30.484 1 50.09 169 HIS B O 1
ATOM 5467 N N . ASN B 1 170 ? -8.211 10.062 29.531 1 48.38 170 ASN B N 1
ATOM 5468 C CA . ASN B 1 170 ? -7.938 9.562 30.875 1 48.38 170 ASN B CA 1
ATOM 5469 C C . ASN B 1 170 ? -6.441 9.578 31.188 1 48.38 170 ASN B C 1
ATOM 5471 O O . ASN B 1 170 ? -6.043 9.383 32.344 1 48.38 170 ASN B O 1
ATOM 5475 N N . ASN B 1 171 ? -5.438 9.438 30.312 1 51.94 171 ASN B N 1
ATOM 5476 C CA . ASN B 1 171 ? -4.238 8.875 30.922 1 51.94 171 ASN B CA 1
ATOM 5477 C C . ASN B 1 171 ? -2.977 9.57 30.422 1 51.94 171 ASN B C 1
ATOM 5479 O O . ASN B 1 171 ? -1.862 9.164 30.75 1 51.94 171 ASN B O 1
ATOM 5483 N N . SER B 1 172 ? -2.932 10.547 29.453 1 60.66 172 SER B N 1
ATOM 5484 C CA . SER B 1 172 ? -1.546 10.758 29.031 1 60.66 172 SER B CA 1
ATOM 5485 C C . SER B 1 172 ? -0.989 12.055 29.625 1 60.66 172 SER B C 1
ATOM 5487 O O . SER B 1 172 ? -1.669 13.086 29.625 1 60.66 172 SER B O 1
ATOM 5489 N N . GLY B 1 173 ? 0.144 11.953 30.5 1 71.88 173 GLY B N 1
ATOM 5490 C CA . GLY B 1 173 ? 0.875 13.117 30.984 1 71.88 173 GLY B CA 1
ATOM 5491 C C . GLY B 1 173 ? 1.517 13.914 29.859 1 71.88 173 GLY B C 1
ATOM 5492 O O . GLY B 1 173 ? 1.602 13.445 28.719 1 71.88 173 GLY B O 1
ATOM 5493 N N . ILE B 1 174 ? 1.733 15.227 30 1 79.56 174 ILE B N 1
ATOM 5494 C CA . ILE B 1 174 ? 2.303 16.203 29.062 1 79.56 174 ILE B CA 1
ATOM 5495 C C . ILE B 1 174 ? 3.6 15.648 28.469 1 79.56 174 ILE B C 1
ATOM 5497 O O . ILE B 1 174 ? 3.832 15.75 27.266 1 79.56 174 ILE B O 1
ATOM 5501 N N . GLU B 1 175 ? 4.355 15 29.281 1 84.81 175 GLU B N 1
ATOM 5502 C CA . GLU B 1 175 ? 5.621 14.438 28.812 1 84.81 175 GLU B CA 1
ATOM 5503 C C . GLU B 1 175 ? 5.391 13.32 27.812 1 84.81 175 GLU B C 1
ATOM 5505 O O . GLU B 1 175 ? 6.152 13.172 26.859 1 84.81 175 GLU B O 1
ATOM 5510 N N . GLU B 1 176 ? 4.375 12.656 28.016 1 86.19 176 GLU B N 1
ATOM 5511 C CA . GLU B 1 176 ? 4.043 11.562 27.109 1 86.19 176 GLU B CA 1
ATOM 5512 C C . GLU B 1 176 ? 3.633 12.086 25.734 1 86.19 176 GLU B C 1
ATOM 5514 O O . GLU B 1 176 ? 3.959 11.484 24.703 1 86.19 176 GLU B O 1
ATOM 5519 N N . GLU B 1 177 ? 2.947 13.18 25.75 1 86.88 177 GLU B N 1
ATOM 5520 C CA . GLU B 1 177 ? 2.531 13.758 24.484 1 86.88 177 GLU B CA 1
ATOM 5521 C C . GLU B 1 177 ? 3.727 14.289 23.703 1 86.88 177 GLU B C 1
ATOM 5523 O O . GLU B 1 177 ? 3.783 14.164 22.469 1 86.88 177 GLU B O 1
ATOM 5528 N N . VAL B 1 178 ? 4.582 14.875 24.406 1 91.75 178 VAL B N 1
ATOM 5529 C CA . VAL B 1 178 ? 5.797 15.375 23.766 1 91.75 178 VAL B CA 1
ATOM 5530 C C . VAL B 1 178 ? 6.602 14.203 23.203 1 91.75 178 VAL B C 1
ATOM 5532 O O . VAL B 1 178 ? 7.148 14.289 22.109 1 91.75 178 VAL B O 1
ATOM 5535 N N . GLU B 1 179 ? 6.617 13.156 23.953 1 92.25 179 GLU B N 1
ATOM 5536 C CA . GLU B 1 179 ? 7.34 11.969 23.5 1 92.25 179 GLU B CA 1
ATOM 5537 C C . GLU B 1 179 ? 6.734 11.414 22.219 1 92.25 179 GLU B C 1
ATOM 5539 O O . GLU B 1 179 ? 7.453 10.93 21.344 1 92.25 179 GLU B O 1
ATOM 5544 N N . LYS B 1 180 ? 5.457 11.461 22.125 1 90.75 180 LYS B N 1
ATOM 5545 C CA . LYS B 1 180 ? 4.781 11.008 20.922 1 90.75 180 LYS B CA 1
ATOM 5546 C C . LYS B 1 180 ? 5.172 11.867 19.719 1 90.75 180 LYS B C 1
ATOM 5548 O O . LYS B 1 180 ? 5.379 11.344 18.609 1 90.75 180 LYS B O 1
ATOM 5553 N N . ALA B 1 181 ? 5.195 13.125 19.984 1 94.12 181 ALA B N 1
ATOM 5554 C CA . ALA B 1 181 ? 5.59 14.055 18.922 1 94.12 181 ALA B CA 1
ATOM 5555 C C . ALA B 1 181 ? 7.008 13.758 18.438 1 94.12 181 ALA B C 1
ATOM 5557 O O . ALA B 1 181 ? 7.25 13.656 17.234 1 94.12 181 ALA B O 1
ATOM 5558 N N . VAL B 1 182 ? 7.883 13.586 19.359 1 95.88 182 VAL B N 1
ATOM 5559 C CA . VAL B 1 182 ? 9.281 13.32 19.047 1 95.88 182 VAL B CA 1
ATOM 5560 C C . VAL B 1 182 ? 9.406 11.977 18.328 1 95.88 182 VAL B C 1
ATOM 5562 O O . VAL B 1 182 ? 10.195 11.836 17.391 1 95.88 182 VAL B O 1
ATOM 5565 N N . TRP B 1 183 ? 8.609 11.023 18.781 1 95.94 183 TRP B N 1
ATOM 5566 C CA . TRP B 1 183 ? 8.578 9.703 18.172 1 95.94 183 TRP B CA 1
ATOM 5567 C C . TRP B 1 183 ? 8.172 9.789 16.703 1 95.94 183 TRP B C 1
ATOM 5569 O O . TRP B 1 183 ? 8.789 9.156 15.844 1 95.94 183 TRP B O 1
ATOM 5579 N N . SER B 1 184 ? 7.207 10.609 16.422 1 96.44 184 SER B N 1
ATOM 5580 C CA . SER B 1 184 ? 6.77 10.836 15.047 1 96.44 184 SER B CA 1
ATOM 5581 C C . SER B 1 184 ? 7.879 11.461 14.211 1 96.44 184 SER B C 1
ATOM 5583 O O . SER B 1 184 ? 8.109 11.055 13.07 1 96.44 184 SER B O 1
ATOM 5585 N N . CYS B 1 185 ? 8.539 12.375 14.75 1 97.56 185 CYS B N 1
ATOM 5586 C CA . CYS B 1 185 ? 9.625 13.062 14.047 1 97.56 185 CYS B CA 1
ATOM 5587 C C . CYS B 1 185 ? 10.789 12.117 13.781 1 97.56 185 CYS B C 1
ATOM 5589 O O . CYS B 1 185 ? 11.414 12.18 12.727 1 97.56 185 CYS B O 1
ATOM 5591 N N . LYS B 1 186 ? 11.086 11.242 14.742 1 97.12 186 LYS B N 1
ATOM 5592 C CA . LYS B 1 186 ? 12.156 10.266 14.586 1 97.12 186 LYS B CA 1
ATOM 5593 C C . LYS B 1 186 ? 11.969 9.438 13.32 1 97.12 186 LYS B C 1
ATOM 5595 O O . LYS B 1 186 ? 12.938 9.156 12.609 1 97.12 186 LYS B O 1
ATOM 5600 N N . TRP B 1 187 ? 10.719 9.141 13.055 1 97.44 187 TRP B N 1
ATOM 5601 C CA . TRP B 1 187 ? 10.445 8.195 11.977 1 97.44 187 TRP B CA 1
ATOM 5602 C C . TRP B 1 187 ? 10.109 8.93 10.68 1 97.44 187 TRP B C 1
ATOM 5604 O O . TRP B 1 187 ? 9.844 8.305 9.656 1 97.44 187 TRP B O 1
ATOM 5614 N N . GLY B 1 188 ? 10.07 10.25 10.75 1 97.44 188 GLY B N 1
ATOM 5615 C CA . GLY B 1 188 ? 10.023 10.977 9.492 1 97.44 188 GLY B CA 1
ATOM 5616 C C . GLY B 1 188 ? 8.773 11.828 9.344 1 97.44 188 GLY B C 1
ATOM 5617 O O . GLY B 1 188 ? 8.477 12.32 8.25 1 97.44 188 GLY B O 1
ATOM 5618 N N . GLY B 1 189 ? 7.93 12 10.391 1 98.06 189 GLY B N 1
ATOM 5619 C CA . GLY B 1 189 ? 6.805 12.922 10.305 1 98.06 189 GLY B CA 1
ATOM 5620 C C . GLY B 1 189 ? 7.219 14.344 9.961 1 98.06 189 GLY B C 1
ATOM 5621 O O . GLY B 1 189 ? 8.031 14.945 10.664 1 98.06 189 GLY B O 1
ATOM 5622 N N . ASP B 1 190 ? 6.625 14.891 8.906 1 98.5 190 ASP B N 1
ATOM 5623 C CA . ASP B 1 190 ? 7.039 16.203 8.43 1 98.5 190 ASP B CA 1
ATOM 5624 C C . ASP B 1 190 ? 6.289 17.312 9.156 1 98.5 190 ASP B C 1
ATOM 5626 O O . ASP B 1 190 ? 6.809 18.422 9.312 1 98.5 190 ASP B O 1
ATOM 5630 N N . THR B 1 191 ? 5.078 17.062 9.453 1 98.44 191 THR B N 1
ATOM 5631 C CA . THR B 1 191 ? 4.246 17.922 10.281 1 98.44 191 THR B CA 1
ATOM 5632 C C . THR B 1 191 ? 3.49 17.109 11.328 1 98.44 191 THR B C 1
ATOM 5634 O O . THR B 1 191 ? 3.455 15.883 11.266 1 98.44 191 THR B O 1
ATOM 5637 N N . LEU B 1 192 ? 3.035 17.859 12.328 1 97.56 192 LEU B N 1
ATOM 5638 C CA . LEU B 1 192 ? 2.301 17.234 13.422 1 97.56 192 LEU B CA 1
ATOM 5639 C C . LEU B 1 192 ? 1.01 17.984 13.711 1 97.56 192 LEU B C 1
ATOM 5641 O O . LEU B 1 192 ? 1.012 19.219 13.797 1 97.56 192 LEU B O 1
ATOM 5645 N N . MET B 1 193 ? -0.063 17.281 13.789 1 96.75 193 MET B N 1
ATOM 5646 C CA . MET B 1 193 ? -1.286 17.922 14.266 1 96.75 193 MET B CA 1
ATOM 5647 C C . MET B 1 193 ? -1.617 17.453 15.688 1 96.75 193 MET B C 1
ATOM 5649 O O . MET B 1 193 ? -1.636 16.266 15.961 1 96.75 193 MET B O 1
ATOM 5653 N N . ASP B 1 194 ? -1.816 18.344 16.547 1 93.69 194 ASP B N 1
ATOM 5654 C CA . ASP B 1 194 ? -2.285 18.094 17.906 1 93.69 194 ASP B CA 1
ATOM 5655 C C . ASP B 1 194 ? -3.811 18.078 17.969 1 93.69 194 ASP B C 1
ATOM 5657 O O . ASP B 1 194 ? -4.449 19.125 17.906 1 93.69 194 ASP B O 1
ATOM 5661 N N . LEU B 1 195 ? -4.379 16.922 18.141 1 86.88 195 LEU B N 1
ATOM 5662 C CA . LEU B 1 195 ? -5.828 16.766 18.172 1 86.88 195 LEU B CA 1
ATOM 5663 C C . LEU B 1 195 ? -6.312 16.453 19.578 1 86.88 195 LEU B C 1
ATOM 5665 O O . LEU B 1 195 ? -7.359 15.836 19.766 1 86.88 195 LEU B O 1
ATOM 5669 N N . SER B 1 196 ? -5.551 16.906 20.469 1 81.25 196 SER B N 1
ATOM 5670 C CA . SER B 1 196 ? -5.863 16.688 21.891 1 81.25 196 SER B CA 1
ATOM 5671 C C . SER B 1 196 ? -7.203 17.312 22.25 1 81.25 196 SER B C 1
ATOM 5673 O O . SER B 1 196 ? -7.57 18.375 21.734 1 81.25 196 SER B O 1
ATOM 5675 N N . THR B 1 197 ? -7.871 16.594 23.047 1 73.62 197 THR B N 1
ATOM 5676 C CA . THR B 1 197 ? -9.109 17.062 23.656 1 73.62 197 THR B CA 1
ATOM 5677 C C . THR B 1 197 ? -9.07 16.891 25.172 1 73.62 197 THR B C 1
ATOM 5679 O O . THR B 1 197 ? -8.172 16.219 25.703 1 73.62 197 THR B O 1
ATOM 5682 N N . GLY B 1 198 ? -9.883 17.672 25.922 1 73.38 198 GLY B N 1
ATOM 5683 C CA . GLY B 1 198 ? -9.977 17.453 27.359 1 73.38 198 GLY B CA 1
ATOM 5684 C C . GLY B 1 198 ? -9.477 18.625 28.172 1 73.38 198 GLY B C 1
ATOM 5685 O O . GLY B 1 198 ? -9.469 19.766 27.688 1 73.38 198 GLY B O 1
ATOM 5686 N N . GLU B 1 199 ? -9.102 18.422 29.453 1 70.5 199 GLU B N 1
ATOM 5687 C CA . GLU B 1 199 ? -8.953 19.469 30.469 1 70.5 199 GLU B CA 1
ATOM 5688 C C . GLU B 1 199 ? -7.652 20.234 30.281 1 70.5 199 GLU B C 1
ATOM 5690 O O . GLU B 1 199 ? -7.59 21.438 30.562 1 70.5 199 GLU B O 1
ATOM 5695 N N . ASN B 1 200 ? -6.547 19.688 29.734 1 82.56 200 ASN B N 1
ATOM 5696 C CA . ASN B 1 200 ? -5.266 20.391 29.688 1 82.56 200 ASN B CA 1
ATOM 5697 C C . ASN B 1 200 ? -4.781 20.578 28.25 1 82.56 200 ASN B C 1
ATOM 5699 O O . ASN B 1 200 ? -3.59 20.422 27.969 1 82.56 200 ASN B O 1
ATOM 5703 N N . ILE B 1 201 ? -5.719 21.078 27.453 1 88.06 201 ILE B N 1
ATOM 5704 C CA . ILE B 1 201 ? -5.402 21.188 26.031 1 88.06 201 ILE B CA 1
ATOM 5705 C C . ILE B 1 201 ? -4.398 22.312 25.812 1 88.06 201 ILE B C 1
ATOM 5707 O O . ILE B 1 201 ? -3.441 22.156 25.047 1 88.06 201 ILE B O 1
ATOM 5711 N N . HIS B 1 202 ? -4.609 23.453 26.484 1 91.12 202 HIS B N 1
ATOM 5712 C CA . HIS B 1 202 ? -3.75 24.609 26.297 1 91.12 202 HIS B CA 1
ATOM 5713 C C . HIS B 1 202 ? -2.316 24.312 26.734 1 91.12 202 HIS B C 1
ATOM 5715 O O . HIS B 1 202 ? -1.372 24.578 25.984 1 91.12 202 HIS B O 1
ATOM 5721 N N . GLU B 1 203 ? -2.141 23.781 27.891 1 91.62 203 GLU B N 1
ATOM 5722 C CA . GLU B 1 203 ? -0.816 23.484 28.422 1 91.62 203 GLU B CA 1
ATOM 5723 C C . GLU B 1 203 ? -0.114 22.406 27.594 1 91.62 203 GLU B C 1
ATOM 5725 O O . GLU B 1 203 ? 1.087 22.516 27.328 1 91.62 203 GLU B O 1
ATOM 5730 N N . THR B 1 204 ? -0.861 21.391 27.266 1 91.25 204 THR B N 1
ATOM 5731 C CA . THR B 1 204 ? -0.303 20.312 26.438 1 91.25 204 THR B CA 1
ATOM 5732 C C . THR B 1 204 ? 0.216 20.859 25.109 1 91.25 204 THR B C 1
ATOM 5734 O O . THR B 1 204 ? 1.333 20.547 24.703 1 91.25 204 THR B O 1
ATOM 5737 N N . ARG B 1 205 ? -0.568 21.688 24.484 1 95.12 205 ARG B N 1
ATOM 5738 C CA . ARG B 1 205 ? -0.198 22.266 23.203 1 95.12 205 ARG B CA 1
ATOM 5739 C C . ARG B 1 205 ? 1.044 23.141 23.328 1 95.12 205 ARG B C 1
ATOM 5741 O O . ARG B 1 205 ? 1.908 23.125 22.453 1 95.12 205 ARG B O 1
ATOM 5748 N N . GLU B 1 206 ? 1.109 23.922 24.406 1 95.62 206 GLU B N 1
ATOM 5749 C CA . GLU B 1 206 ? 2.283 24.766 24.656 1 95.62 206 GLU B CA 1
ATOM 5750 C C . GLU B 1 206 ? 3.555 23.922 24.703 1 95.62 206 GLU B C 1
ATOM 5752 O O . GLU B 1 206 ? 4.566 24.266 24.094 1 95.62 206 GLU B O 1
ATOM 5757 N N . TRP B 1 207 ? 3.477 22.828 25.422 1 93.94 207 TRP B N 1
ATOM 5758 C CA . TRP B 1 207 ? 4.621 21.938 25.547 1 93.94 207 TRP B CA 1
ATOM 5759 C C . TRP B 1 207 ? 5.004 21.344 24.203 1 93.94 207 TRP B C 1
ATOM 5761 O O . TRP B 1 207 ? 6.188 21.234 23.875 1 93.94 207 TRP B O 1
ATOM 5771 N N . ILE B 1 208 ? 4.012 20.938 23.438 1 95.69 208 ILE B N 1
ATOM 5772 C CA . ILE B 1 208 ? 4.27 20.359 22.109 1 95.69 208 ILE B CA 1
ATOM 5773 C C . ILE B 1 208 ? 4.945 21.406 21.219 1 95.69 208 ILE B C 1
ATOM 5775 O O . ILE B 1 208 ? 5.969 21.125 20.594 1 95.69 208 ILE B O 1
ATOM 5779 N N . LEU B 1 209 ? 4.445 22.625 21.25 1 97.56 209 LEU B N 1
ATOM 5780 C CA . LEU B 1 209 ? 4.945 23.688 20.375 1 97.56 209 LEU B CA 1
ATOM 5781 C C . LEU B 1 209 ? 6.395 24.031 20.703 1 97.56 209 LEU B C 1
ATOM 5783 O O . LEU B 1 209 ? 7.227 24.172 19.812 1 97.56 209 LEU B O 1
ATOM 5787 N N . ARG B 1 210 ? 6.715 24.078 21.984 1 97.88 210 ARG B N 1
ATOM 5788 C CA . ARG B 1 210 ? 8.062 24.469 22.406 1 97.88 210 ARG B CA 1
ATOM 5789 C C . ARG B 1 210 ? 9.055 23.344 22.141 1 97.88 210 ARG B C 1
ATOM 5791 O O . ARG B 1 210 ? 10.258 23.578 22.047 1 97.88 210 ARG B O 1
ATOM 5798 N N . ASN B 1 211 ? 8.516 22.141 21.969 1 97.25 211 ASN B N 1
ATOM 5799 C CA . ASN B 1 211 ? 9.414 20.984 21.891 1 97.25 211 ASN B CA 1
ATOM 5800 C C . ASN B 1 211 ? 9.297 20.266 20.562 1 97.25 211 ASN B C 1
ATOM 5802 O O . ASN B 1 211 ? 9.82 19.156 20.391 1 97.25 211 ASN B O 1
ATOM 5806 N N . CYS B 1 212 ? 8.633 20.766 19.609 1 97.12 212 CYS B N 1
ATOM 5807 C CA . CYS B 1 212 ? 8.453 20.125 18.312 1 97.12 212 CYS B CA 1
ATOM 5808 C C . CYS B 1 212 ? 9.281 20.828 17.234 1 97.12 212 CYS B C 1
ATOM 5810 O O . CYS B 1 212 ? 9.125 22.031 17.016 1 97.12 212 CYS B O 1
ATOM 5812 N N . PRO B 1 213 ? 10.109 20.062 16.562 1 97.81 213 PRO B N 1
ATOM 5813 C CA . PRO B 1 213 ? 10.984 20.688 15.562 1 97.81 213 PRO B CA 1
ATOM 5814 C C . PRO B 1 213 ? 10.305 20.906 14.219 1 97.81 213 PRO B C 1
ATOM 5816 O O . PRO B 1 213 ? 10.867 21.531 13.32 1 97.81 213 PRO B O 1
ATOM 5819 N N . VAL B 1 214 ? 9.094 20.359 14.039 1 98.38 214 VAL B N 1
ATOM 5820 C CA . VAL B 1 214 ? 8.375 20.5 12.773 1 98.38 214 VAL B CA 1
ATOM 5821 C C . VAL B 1 214 ? 7.117 21.328 12.984 1 98.38 214 VAL B C 1
ATOM 5823 O O . VAL B 1 214 ? 6.672 21.531 14.125 1 98.38 214 VAL B O 1
ATOM 5826 N N . PRO B 1 215 ? 6.523 21.859 11.891 1 98.75 215 PRO B N 1
ATOM 5827 C CA . PRO B 1 215 ? 5.301 22.656 12.047 1 98.75 215 PRO B CA 1
ATOM 5828 C C . PRO B 1 215 ? 4.172 21.875 12.719 1 98.75 215 PRO B C 1
ATOM 5830 O O . PRO B 1 215 ? 4.012 20.672 12.469 1 98.75 215 PRO B O 1
ATOM 5833 N N . VAL B 1 216 ? 3.422 22.562 13.555 1 98.56 216 VAL B N 1
ATOM 5834 C CA . VAL B 1 216 ? 2.334 21.969 14.32 1 98.56 216 VAL B CA 1
ATOM 5835 C C . VAL B 1 216 ? 1.001 22.578 13.891 1 98.56 216 VAL B C 1
ATOM 5837 O O . VAL B 1 216 ? 0.868 23.797 13.797 1 98.56 216 VAL B O 1
ATOM 5840 N N . GLY B 1 217 ? 0.078 21.703 13.539 1 98.38 217 GLY B N 1
ATOM 5841 C CA . GLY B 1 217 ? -1.273 22.125 13.211 1 98.38 217 GLY B CA 1
ATOM 5842 C C . GLY B 1 217 ? -2.303 21.688 14.242 1 98.38 217 GLY B C 1
ATOM 5843 O O . GLY B 1 217 ? -2.021 20.844 15.086 1 98.38 217 GLY B O 1
ATOM 5844 N N . THR B 1 218 ? -3.432 22.312 14.242 1 97.69 218 THR B N 1
ATOM 5845 C CA . THR B 1 218 ? -4.566 21.922 15.078 1 97.69 218 THR B CA 1
ATOM 5846 C C . THR B 1 218 ? -5.875 22.078 14.305 1 97.69 218 THR B C 1
ATOM 5848 O O . THR B 1 218 ? -5.887 22.547 13.164 1 97.69 218 THR B O 1
ATOM 5851 N N . VAL B 1 219 ? -6.941 21.594 14.938 1 96.5 219 VAL B N 1
ATOM 5852 C CA . VAL B 1 219 ? -8.32 21.859 14.547 1 96.5 219 VAL B CA 1
ATOM 5853 C C . VAL B 1 219 ? -9.016 22.688 15.625 1 96.5 219 VAL B C 1
ATOM 5855 O O . VAL B 1 219 ? -9.633 22.141 16.531 1 96.5 219 VAL B O 1
ATOM 5858 N N . PRO B 1 220 ? -9.047 24 15.445 1 97.25 220 PRO B N 1
ATOM 5859 C CA . PRO B 1 220 ? -9.539 24.875 16.516 1 97.25 220 PRO B CA 1
ATOM 5860 C C . PRO B 1 220 ? -10.961 24.531 16.953 1 97.25 220 PRO B C 1
ATOM 5862 O O . PRO B 1 220 ? -11.328 24.719 18.109 1 97.25 220 PRO B O 1
ATOM 5865 N N . MET B 1 221 ? -11.719 23.984 16.047 1 95.69 221 MET B N 1
ATOM 5866 C CA . MET B 1 221 ? -13.102 23.625 16.344 1 95.69 221 MET B CA 1
ATOM 5867 C C . MET B 1 221 ? -13.172 22.656 17.516 1 95.69 221 MET B C 1
ATOM 5869 O O . MET B 1 221 ? -14.117 22.703 18.297 1 95.69 221 MET B O 1
ATOM 5873 N N . TYR B 1 222 ? -12.188 21.797 17.656 1 92 222 TYR B N 1
ATOM 5874 C CA . TYR B 1 222 ? -12.211 20.797 18.734 1 92 222 TYR B CA 1
ATOM 5875 C C . TYR B 1 222 ? -12.156 21.469 20.094 1 92 222 TYR B C 1
ATOM 5877 O O . TYR B 1 222 ? -12.953 21.141 20.984 1 92 222 TYR B O 1
ATOM 5885 N N . GLN B 1 223 ? -11.266 22.391 20.281 1 93.81 223 GLN B N 1
ATOM 5886 C CA . GLN B 1 223 ? -11.18 23.109 21.547 1 93.81 223 GLN B CA 1
ATOM 5887 C C . GLN B 1 223 ? -12.391 24.031 21.734 1 93.81 223 GLN B C 1
ATOM 5889 O O . GLN B 1 223 ? -12.914 24.156 22.844 1 93.81 223 GLN B O 1
ATOM 5894 N N . ALA B 1 224 ? -12.781 24.719 20.656 1 95.94 224 ALA B N 1
ATOM 5895 C CA . ALA B 1 224 ? -13.961 25.578 20.75 1 95.94 224 ALA B CA 1
ATOM 5896 C C . ALA B 1 224 ? -15.18 24.797 21.219 1 95.94 224 ALA B C 1
ATOM 5898 O O . ALA B 1 224 ? -15.977 25.281 22.016 1 95.94 224 ALA B O 1
ATOM 5899 N N . PHE B 1 225 ? -15.328 23.594 20.672 1 93.5 225 PHE B N 1
ATOM 5900 C CA . PHE B 1 225 ? -16.438 22.719 21.031 1 93.5 225 PHE B CA 1
ATOM 5901 C C . PHE B 1 225 ? -16.391 22.328 22.5 1 93.5 225 PHE B C 1
ATOM 5903 O O . PHE B 1 225 ? -17.422 22.266 23.172 1 93.5 225 PHE B O 1
ATOM 5910 N N . GLU B 1 226 ? -15.203 22.141 22.984 1 90.75 226 GLU B N 1
ATOM 5911 C CA . GLU B 1 226 ? -15.023 21.844 24.391 1 90.75 226 GLU B CA 1
ATOM 5912 C C . GLU B 1 226 ? -15.414 23.031 25.266 1 90.75 226 GLU B C 1
ATOM 5914 O O . GLU B 1 226 ? -15.992 22.859 26.344 1 90.75 226 GLU B O 1
ATOM 5919 N N . LYS B 1 227 ? -15.109 24.219 24.828 1 93.75 227 LYS B N 1
ATOM 5920 C CA . LYS B 1 227 ? -15.391 25.438 25.578 1 93.75 227 LYS B CA 1
ATOM 5921 C C . LYS B 1 227 ? -16.891 25.641 25.766 1 93.75 227 LYS B C 1
ATOM 5923 O O . LYS B 1 227 ? -17.312 26.359 26.656 1 93.75 227 LYS B O 1
ATOM 5928 N N . VAL B 1 228 ? -17.672 25.062 24.922 1 95.38 228 VAL B N 1
ATOM 5929 C CA . VAL B 1 228 ? -19.125 25.172 25.047 1 95.38 228 VAL B CA 1
ATOM 5930 C C . VAL B 1 228 ? -19.703 23.859 25.562 1 95.38 228 VAL B C 1
ATOM 5932 O O . VAL B 1 228 ? -20.844 23.5 25.266 1 95.38 228 VAL B O 1
ATOM 5935 N N . ASN B 1 229 ? -18.922 23 26.156 1 92.19 229 ASN B N 1
ATOM 5936 C CA . ASN B 1 229 ? -19.281 21.766 26.812 1 92.19 229 ASN B CA 1
ATOM 5937 C C . ASN B 1 229 ? -19.906 20.766 25.844 1 92.19 229 ASN B C 1
ATOM 5939 O O . ASN B 1 229 ? -20.859 20.078 26.188 1 92.19 229 ASN B O 1
ATOM 5943 N N . GLY B 1 230 ? -19.453 20.844 24.609 1 90 230 GLY B N 1
ATOM 5944 C CA . GLY B 1 230 ? -19.906 19.891 23.609 1 90 230 GLY B CA 1
ATOM 5945 C C . GLY B 1 230 ? -21.281 20.188 23.078 1 90 230 GLY B C 1
ATOM 5946 O O . GLY B 1 230 ? -21.906 19.328 22.453 1 90 230 GLY B O 1
ATOM 5947 N N . LYS B 1 231 ? -21.828 21.328 23.328 1 94.44 231 LYS B N 1
ATOM 5948 C CA . LYS B 1 231 ? -23.141 21.734 22.828 1 94.44 231 LYS B CA 1
ATOM 5949 C C . LYS B 1 231 ? -23 22.531 21.531 1 94.44 231 LYS B C 1
ATOM 5951 O O . LYS B 1 231 ? -22.656 23.719 21.562 1 94.44 231 LYS B O 1
ATOM 5956 N N . VAL B 1 232 ? -23.391 21.891 20.516 1 95.19 232 VAL B N 1
ATOM 5957 C CA . VAL B 1 232 ? -23.234 22.469 19.188 1 95.19 232 VAL B CA 1
ATOM 5958 C C . VAL B 1 232 ? -23.984 23.797 19.094 1 95.19 232 VAL B C 1
ATOM 5960 O O . VAL B 1 232 ? -23.484 24.766 18.484 1 95.19 232 VAL B O 1
ATOM 5963 N N . GLU B 1 233 ? -25.141 23.906 19.719 1 95.06 233 GLU B N 1
ATOM 5964 C CA . GLU B 1 233 ? -26 25.078 19.641 1 95.06 233 GLU B CA 1
ATOM 5965 C C . GLU B 1 233 ? -25.344 26.297 20.281 1 95.06 233 GLU B C 1
ATOM 5967 O O . GLU B 1 233 ? -25.703 27.438 19.984 1 95.06 233 GLU B O 1
ATOM 5972 N N . ASP B 1 234 ? -24.375 26.047 21.156 1 97.25 234 ASP B N 1
ATOM 5973 C CA . ASP B 1 234 ? -23.734 27.125 21.906 1 97.25 234 ASP B CA 1
ATOM 5974 C C . ASP B 1 234 ? -22.484 27.625 21.188 1 97.25 234 ASP B C 1
ATOM 5976 O O . ASP B 1 234 ? -21.906 28.641 21.578 1 97.25 234 ASP B O 1
ATOM 5980 N N . LEU B 1 235 ? -22.078 26.969 20.141 1 97.5 235 LEU B N 1
ATOM 5981 C CA . LEU B 1 235 ? -20.953 27.438 19.328 1 97.5 235 LEU B CA 1
ATOM 5982 C C . LEU B 1 235 ? -21.297 28.734 18.609 1 97.5 235 LEU B C 1
ATOM 5984 O O . LEU B 1 235 ? -22.438 28.938 18.188 1 97.5 235 LEU B O 1
ATOM 5988 N N . ASN B 1 236 ? -20.375 29.594 18.531 1 97.69 236 ASN B N 1
ATOM 5989 C CA . ASN B 1 236 ? -20.531 30.828 17.766 1 97.69 236 ASN B CA 1
ATOM 5990 C C . ASN B 1 236 ? -19.188 31.406 17.359 1 97.69 236 ASN B C 1
ATOM 5992 O O . ASN B 1 236 ? -18.141 30.859 17.719 1 97.69 236 ASN B O 1
ATOM 5996 N N . TRP B 1 237 ? -19.203 32.438 16.609 1 98.25 237 TRP B N 1
ATOM 5997 C CA . TRP B 1 237 ? -18 33.062 16.062 1 98.25 237 TRP B CA 1
ATOM 5998 C C . TRP B 1 237 ? -17.078 33.531 17.172 1 98.25 237 TRP B C 1
ATOM 6000 O O . TRP B 1 237 ? -15.859 33.312 17.109 1 98.25 237 TRP B O 1
ATOM 6010 N N . GLU B 1 238 ? -17.594 34.094 18.203 1 98.5 238 GLU B N 1
ATOM 6011 C CA . GLU B 1 238 ? -16.781 34.688 19.266 1 98.5 238 GLU B CA 1
ATOM 6012 C C . GLU B 1 238 ? -15.945 33.625 19.984 1 98.5 238 GLU B C 1
ATOM 6014 O O . GLU B 1 238 ? -14.75 33.812 20.219 1 98.5 238 GLU B O 1
ATOM 6019 N N . VAL B 1 239 ? -16.625 32.5 20.281 1 98.25 239 VAL B N 1
ATOM 6020 C CA . VAL B 1 239 ? -15.922 31.406 20.938 1 98.25 239 VAL B CA 1
ATOM 6021 C C . VAL B 1 239 ? -14.82 30.875 20.031 1 98.25 239 VAL B C 1
ATOM 6023 O O . VAL B 1 239 ? -13.703 30.594 20.484 1 98.25 239 VAL B O 1
ATOM 6026 N N . PHE B 1 240 ? -15.156 30.75 18.797 1 98.38 240 PHE B N 1
ATOM 6027 C CA . PHE B 1 240 ? -14.188 30.25 17.844 1 98.38 240 PHE B CA 1
ATOM 6028 C C . PHE B 1 240 ? -13.031 31.234 17.656 1 98.38 240 PHE B C 1
ATOM 6030 O O . PHE B 1 240 ? -11.867 30.828 17.688 1 98.38 240 PHE B O 1
ATOM 6037 N N . ARG B 1 241 ? -13.391 32.5 17.422 1 98.69 241 ARG B N 1
ATOM 6038 C CA . ARG B 1 241 ? -12.391 33.531 17.234 1 98.69 241 ARG B CA 1
ATOM 6039 C C . ARG B 1 241 ? -11.414 33.594 18.406 1 98.69 241 ARG B C 1
ATOM 6041 O O . ARG B 1 241 ? -10.203 33.656 18.203 1 98.69 241 ARG B O 1
ATOM 6048 N N . ASP B 1 242 ? -11.922 33.5 19.609 1 98.38 242 ASP B N 1
ATOM 6049 C CA . ASP B 1 242 ? -11.078 33.531 20.797 1 98.38 242 ASP B CA 1
ATOM 6050 C C . ASP B 1 242 ? -10.133 32.344 20.828 1 98.38 242 ASP B C 1
ATOM 6052 O O . ASP B 1 242 ? -8.969 32.469 21.219 1 98.38 242 ASP B O 1
ATOM 6056 N N . THR B 1 243 ? -10.672 31.234 20.438 1 98.06 243 THR B N 1
ATOM 6057 C CA . THR B 1 243 ? -9.859 30.016 20.391 1 98.06 243 THR B CA 1
ATOM 6058 C C . THR B 1 243 ? -8.758 30.141 19.344 1 98.06 243 THR B C 1
ATOM 6060 O O . THR B 1 243 ? -7.617 29.766 19.578 1 98.06 243 THR B O 1
ATOM 6063 N N . LEU B 1 244 ? -9.102 30.672 18.203 1 98.69 244 LEU B N 1
ATOM 6064 C CA . LEU B 1 244 ? -8.156 30.844 17.109 1 98.69 244 LEU B CA 1
ATOM 6065 C C . LEU B 1 244 ? -7.016 31.781 17.516 1 98.69 244 LEU B C 1
ATOM 6067 O O . LEU B 1 244 ? -5.844 31.469 17.297 1 98.69 244 LEU B O 1
ATOM 6071 N N . VAL B 1 245 ? -7.352 32.906 18.141 1 98.75 245 VAL B N 1
ATOM 6072 C CA . VAL B 1 245 ? -6.363 33.875 18.578 1 98.75 245 VAL B CA 1
ATOM 6073 C C . VAL B 1 245 ? -5.453 33.25 19.641 1 98.75 245 VAL B C 1
ATOM 6075 O O . VAL B 1 245 ? -4.23 33.406 19.578 1 98.75 245 VAL B O 1
ATOM 6078 N N . GLU B 1 246 ? -6.082 32.531 20.562 1 98.12 246 GLU B N 1
ATOM 6079 C CA . GLU B 1 246 ? -5.332 31.844 21.609 1 98.12 246 GLU B CA 1
ATOM 6080 C C . GLU B 1 246 ? -4.273 30.922 21 1 98.12 246 GLU B C 1
ATOM 6082 O O . GLU B 1 246 ? -3.115 30.938 21.422 1 98.12 246 GLU B O 1
ATOM 6087 N N . GLN B 1 247 ? -4.664 30.125 20.062 1 98.5 247 GLN B N 1
ATOM 6088 C CA . GLN B 1 247 ? -3.768 29.156 19.453 1 98.5 247 GLN B CA 1
ATOM 6089 C C . GLN B 1 247 ? -2.721 29.828 18.578 1 98.5 247 GLN B C 1
ATOM 6091 O O . GLN B 1 247 ? -1.573 29.375 18.516 1 98.5 247 GLN B O 1
ATOM 6096 N N . CYS B 1 248 ? -3.104 30.891 17.875 1 98.62 248 CYS B N 1
ATOM 6097 C CA . CYS B 1 248 ? -2.131 31.672 17.125 1 98.62 248 CYS B CA 1
ATOM 6098 C C . CYS B 1 248 ? -1.031 32.188 18.047 1 98.62 248 CYS B C 1
ATOM 6100 O O . CYS B 1 248 ? 0.152 32.125 17.703 1 98.62 248 CYS B O 1
ATOM 6102 N N . GLU B 1 249 ? -1.434 32.719 19.172 1 98.62 249 GLU B N 1
ATOM 6103 C CA . GLU B 1 249 ? -0.506 33.312 20.125 1 98.62 249 GLU B CA 1
ATOM 6104 C C . GLU B 1 249 ? 0.449 32.281 20.703 1 98.62 249 GLU B C 1
ATOM 6106 O O . GLU B 1 249 ? 1.6 32.594 21.016 1 98.62 249 GLU B O 1
ATOM 6111 N N . GLN B 1 250 ? -0.033 31.047 20.781 1 98.25 250 GLN B N 1
ATOM 6112 C CA . GLN B 1 250 ? 0.829 29.969 21.25 1 98.25 250 GLN B CA 1
ATOM 6113 C C . GLN B 1 250 ? 1.849 29.578 20.188 1 98.25 250 GLN B C 1
ATOM 6115 O O . GLN B 1 250 ? 2.922 29.062 20.516 1 98.25 250 GLN B O 1
ATOM 6120 N N . GLY B 1 251 ? 1.45 29.672 18.906 1 98.75 251 GLY B N 1
ATOM 6121 C CA . GLY B 1 251 ? 2.443 29.406 17.891 1 98.75 251 GLY B CA 1
ATOM 6122 C C . GLY B 1 251 ? 2.018 28.312 16.906 1 98.75 251 GLY B C 1
ATOM 6123 O O . GLY B 1 251 ? 2.848 27.766 16.188 1 98.75 251 GLY B O 1
ATOM 6124 N N . VAL B 1 252 ? 0.713 27.938 16.891 1 98.81 252 VAL B N 1
ATOM 6125 C CA . VAL B 1 252 ? 0.243 26.922 15.945 1 98.81 252 VAL B CA 1
ATOM 6126 C C . VAL B 1 252 ? 0.55 27.375 14.523 1 98.81 252 VAL B C 1
ATOM 6128 O O . VAL B 1 252 ? 0.233 28.5 14.141 1 98.81 252 VAL B O 1
ATOM 6131 N N . ASP B 1 253 ? 1.134 26.469 13.742 1 98.88 253 ASP B N 1
ATOM 6132 C CA . ASP B 1 253 ? 1.688 26.859 12.453 1 98.88 253 ASP B CA 1
ATOM 6133 C C . ASP B 1 253 ? 0.613 26.844 11.367 1 98.88 253 ASP B C 1
ATOM 6135 O O . ASP B 1 253 ? 0.715 27.562 10.375 1 98.88 253 ASP B O 1
ATOM 6139 N N . TYR B 1 254 ? -0.343 25.969 11.5 1 98.81 254 TYR B N 1
ATOM 6140 C CA . TYR B 1 254 ? -1.439 25.938 10.539 1 98.81 254 TYR B CA 1
ATOM 6141 C C . TYR B 1 254 ? -2.709 25.391 11.18 1 98.81 254 TYR B C 1
ATOM 6143 O O . TYR B 1 254 ? -2.646 24.641 12.148 1 98.81 254 TYR B O 1
ATOM 6151 N N . PHE B 1 255 ? -3.863 25.828 10.641 1 98.81 255 PHE B N 1
ATOM 6152 C CA . PHE B 1 255 ? -5.168 25.453 11.18 1 98.81 255 PHE B CA 1
ATOM 6153 C C . PHE B 1 255 ? -6.012 24.75 10.125 1 98.81 255 PHE B C 1
ATOM 6155 O O . PHE B 1 255 ? -6.156 25.234 9.008 1 98.81 255 PHE B O 1
ATOM 6162 N N . THR B 1 256 ? -6.527 23.562 10.523 1 98.56 256 THR B N 1
ATOM 6163 C CA . THR B 1 256 ? -7.613 22.984 9.727 1 98.56 256 THR B CA 1
ATOM 6164 C C . THR B 1 256 ? -8.953 23.609 10.117 1 98.56 256 THR B C 1
ATOM 6166 O O . THR B 1 256 ? -9.383 23.484 11.273 1 98.56 256 THR B O 1
ATOM 6169 N N . ILE B 1 257 ? -9.57 24.266 9.25 1 98.69 257 ILE B N 1
ATOM 6170 C CA . ILE B 1 257 ? -10.859 24.906 9.5 1 98.69 257 ILE B CA 1
ATOM 6171 C C . ILE B 1 257 ? -11.844 24.516 8.391 1 98.69 257 ILE B C 1
ATOM 6173 O O . ILE B 1 257 ? -11.531 24.641 7.207 1 98.69 257 ILE B O 1
ATOM 6177 N N . HIS B 1 258 ? -13.023 24.062 8.742 1 98.25 258 HIS B N 1
ATOM 6178 C CA . HIS B 1 258 ? -14.023 23.562 7.805 1 98.25 258 HIS B CA 1
ATOM 6179 C C . HIS B 1 258 ? -14.883 24.688 7.258 1 98.25 258 HIS B C 1
ATOM 6181 O O . HIS B 1 258 ? -16.109 24.656 7.379 1 98.25 258 HIS B O 1
ATOM 6187 N N . CYS B 1 259 ? -14.289 25.562 6.551 1 98.12 259 CYS B N 1
ATOM 6188 C CA . CYS B 1 259 ? -14.93 26.781 6.043 1 98.12 259 CYS B CA 1
ATOM 6189 C C . CYS B 1 259 ? -15.672 26.5 4.742 1 98.12 259 CYS B C 1
ATOM 6191 O O . CYS B 1 259 ? -16.516 27.297 4.316 1 98.12 259 CYS B O 1
ATOM 6193 N N . GLY B 1 260 ? -15.422 25.344 4.129 1 98.12 260 GLY B N 1
ATOM 6194 C CA . GLY B 1 260 ? -15.953 25.078 2.801 1 98.12 260 GLY B CA 1
ATOM 6195 C C . GLY B 1 260 ? -17.375 24.547 2.818 1 98.12 260 GLY B C 1
ATOM 6196 O O . GLY B 1 260 ? -18.031 24.484 1.776 1 98.12 260 GLY B O 1
ATOM 6197 N N . ILE B 1 261 ? -17.875 24.234 3.982 1 98.06 261 ILE B N 1
ATOM 6198 C CA . ILE B 1 261 ? -19.234 23.703 4.105 1 98.06 261 ILE B CA 1
ATOM 6199 C C . ILE B 1 261 ? -20.25 24.844 4.02 1 98.06 261 ILE B C 1
ATOM 6201 O O . ILE B 1 261 ? -20.156 25.812 4.785 1 98.06 261 ILE B O 1
ATOM 6205 N N . ARG B 1 262 ? -21.172 24.781 3.107 1 98.38 262 ARG B N 1
ATOM 6206 C CA . ARG B 1 262 ? -22.25 25.75 2.947 1 98.38 262 ARG B CA 1
ATOM 6207 C C . ARG B 1 262 ? -23.594 25.141 3.355 1 98.38 262 ARG B C 1
ATOM 6209 O O . ARG B 1 262 ? -23.859 23.969 3.08 1 98.38 262 ARG B O 1
ATOM 6216 N N . LEU B 1 263 ? -24.422 25.969 3.945 1 98.12 263 LEU B N 1
ATOM 6217 C CA . LEU B 1 263 ? -25.734 25.5 4.375 1 98.12 263 LEU B CA 1
ATOM 6218 C C . LEU B 1 263 ? -26.469 24.812 3.227 1 98.12 263 LEU B C 1
ATOM 6220 O O . LEU B 1 263 ? -27.016 23.719 3.4 1 98.12 263 LEU B O 1
ATOM 6224 N N . LYS B 1 264 ? -26.469 25.297 2.039 1 97.31 264 LYS B N 1
ATOM 6225 C CA . LYS B 1 264 ? -27.219 24.812 0.888 1 97.31 264 LYS B CA 1
ATOM 6226 C C . LYS B 1 264 ? -26.672 23.484 0.388 1 97.31 264 LYS B C 1
ATOM 6228 O O . LYS B 1 264 ? -27.359 22.766 -0.354 1 97.31 264 LYS B O 1
ATOM 6233 N N . ASN B 1 265 ? -25.438 23.109 0.778 1 96.94 265 ASN B N 1
ATOM 6234 C CA . ASN B 1 265 ? -24.797 21.922 0.224 1 96.94 265 ASN B CA 1
ATOM 6235 C C . ASN B 1 265 ? -24.828 20.766 1.21 1 96.94 265 ASN B C 1
ATOM 6237 O O . ASN B 1 265 ? -24.5 19.625 0.854 1 96.94 265 ASN B O 1
ATOM 6241 N N . ILE B 1 266 ? -25.188 21 2.443 1 97.25 266 ILE B N 1
ATOM 6242 C CA . ILE B 1 266 ? -25.172 19.969 3.479 1 97.25 266 ILE B CA 1
ATOM 6243 C C . ILE B 1 266 ? -26.078 18.812 3.072 1 97.25 266 ILE B C 1
ATOM 6245 O O . ILE B 1 266 ? -25.734 17.641 3.287 1 97.25 266 ILE B O 1
ATOM 6249 N N . CYS B 1 267 ? -27.203 19.078 2.395 1 96.12 267 CYS B N 1
ATOM 6250 C CA . CYS B 1 267 ? -28.188 18.078 2.025 1 96.12 267 CYS B CA 1
ATOM 6251 C C . CYS B 1 267 ? -27.656 17.156 0.941 1 96.12 267 CYS B C 1
ATOM 6253 O O . CYS B 1 267 ? -28.219 16.078 0.708 1 96.12 267 CYS B O 1
ATOM 6255 N N . LEU B 1 268 ? -26.594 17.562 0.278 1 97.31 268 LEU B N 1
ATOM 6256 C CA . LEU B 1 268 ? -26 16.719 -0.75 1 97.31 268 LEU B CA 1
ATOM 6257 C C . LEU B 1 268 ? -25.422 15.445 -0.138 1 97.31 268 LEU B C 1
ATOM 6259 O O . LEU B 1 268 ? -25.156 14.477 -0.85 1 97.31 268 LEU B O 1
ATOM 6263 N N . ALA B 1 269 ? -25.141 15.43 1.14 1 95.81 269 ALA B N 1
ATOM 6264 C CA . ALA B 1 269 ? -24.609 14.25 1.821 1 95.81 269 ALA B CA 1
ATOM 6265 C C . ALA B 1 269 ? -25.734 13.32 2.268 1 95.81 269 ALA B C 1
ATOM 6267 O O . ALA B 1 269 ? -25.469 12.219 2.764 1 95.81 269 ALA B O 1
ATOM 6268 N N . ASP B 1 270 ? -26.969 13.836 1.974 1 93.5 270 ASP B N 1
ATOM 6269 C CA . ASP B 1 270 ? -28.109 12.984 2.326 1 93.5 270 ASP B CA 1
ATOM 6270 C C . ASP B 1 270 ? -28.141 11.727 1.463 1 93.5 270 ASP B C 1
ATOM 6272 O O . ASP B 1 270 ? -27.922 11.789 0.251 1 93.5 270 ASP B O 1
ATOM 6276 N N . GLY B 1 271 ? -28.297 10.586 2.006 1 92.69 271 GLY B N 1
ATOM 6277 C CA . GLY B 1 271 ? -28.406 9.344 1.26 1 92.69 271 GLY B CA 1
ATOM 6278 C C . GLY B 1 271 ? -27.078 8.609 1.143 1 92.69 271 GLY B C 1
ATOM 6279 O O . GLY B 1 271 ? -27.016 7.496 0.613 1 92.69 271 GLY B O 1
ATOM 6280 N N . ARG B 1 272 ? -26 9.281 1.581 1 96.25 272 ARG B N 1
ATOM 6281 C CA . ARG B 1 272 ? -24.719 8.594 1.619 1 96.25 272 ARG B CA 1
ATOM 6282 C C . ARG B 1 272 ? -24.812 7.289 2.402 1 96.25 272 ARG B C 1
ATOM 6284 O O . ARG B 1 272 ? -25.578 7.191 3.367 1 96.25 272 ARG B O 1
ATOM 6291 N N . LEU B 1 273 ? -23.984 6.312 1.933 1 97.25 273 LEU B N 1
ATOM 6292 C CA . LEU B 1 273 ? -23.875 5.059 2.67 1 97.25 273 LEU B CA 1
ATOM 6293 C C . LEU B 1 273 ? -23.344 5.305 4.078 1 97.25 273 LEU B C 1
ATOM 6295 O O . LEU B 1 273 ? -23.781 4.656 5.031 1 97.25 273 LEU B O 1
ATOM 6299 N N . THR B 1 274 ? -22.344 6.309 4.254 1 96.06 274 THR B N 1
ATOM 6300 C CA . THR B 1 274 ? -21.719 6.516 5.555 1 96.06 274 THR B CA 1
ATOM 6301 C C . THR B 1 274 ? -21.875 7.965 6.008 1 96.06 274 THR B C 1
ATOM 6303 O O . THR B 1 274 ? -21.094 8.461 6.816 1 96.06 274 THR B O 1
ATOM 6306 N N . GLY B 1 275 ? -22.797 8.727 5.5 1 94.69 275 GLY B N 1
ATOM 6307 C CA . GLY B 1 275 ? -23.109 10.07 5.969 1 94.69 275 GLY B CA 1
ATOM 6308 C C . GLY B 1 275 ? -21.891 10.984 6 1 94.69 275 GLY B C 1
ATOM 6309 O O . GLY B 1 275 ? -21.094 10.992 5.059 1 94.69 275 GLY B O 1
ATOM 6310 N N . ILE B 1 276 ? -21.891 11.875 6.988 1 95.25 276 ILE B N 1
ATOM 6311 C CA . ILE B 1 276 ? -20.766 12.773 7.234 1 95.25 276 ILE B CA 1
ATOM 6312 C C . ILE B 1 276 ? -19.828 12.156 8.273 1 95.25 276 ILE B C 1
ATOM 6314 O O . ILE B 1 276 ? -20.234 11.898 9.406 1 95.25 276 ILE B O 1
ATOM 6318 N N . VAL B 1 277 ? -18.562 11.93 7.844 1 93.06 277 VAL B N 1
ATOM 6319 C CA . VAL B 1 277 ? -17.672 11.172 8.711 1 93.06 277 VAL B CA 1
ATOM 6320 C C . VAL B 1 277 ? -16.578 12.086 9.273 1 93.06 277 VAL B C 1
ATOM 6322 O O . VAL B 1 277 ? -15.742 11.656 10.07 1 93.06 277 VAL B O 1
ATOM 6325 N N . SER B 1 278 ? -16.469 13.32 8.883 1 93.69 278 SER B N 1
ATOM 6326 C CA . SER B 1 278 ? -15.57 14.32 9.438 1 93.69 278 SER B CA 1
ATOM 6327 C C . SER B 1 278 ? -16.109 14.883 10.75 1 93.69 278 SER B C 1
ATOM 6329 O O . SER B 1 278 ? -17.234 15.406 10.789 1 93.69 278 SER B O 1
ATOM 6331 N N . ARG B 1 279 ? -15.312 14.805 11.781 1 90.44 279 ARG B N 1
ATOM 6332 C CA . ARG B 1 279 ? -15.742 15.328 13.078 1 90.44 279 ARG B CA 1
ATOM 6333 C C . ARG B 1 279 ? -16.047 16.812 12.992 1 90.44 279 ARG B C 1
ATOM 6335 O O . ARG B 1 279 ? -17.141 17.266 13.352 1 90.44 279 ARG B O 1
ATOM 6342 N N . GLY B 1 280 ? -15.047 17.578 12.492 1 92.94 280 GLY B N 1
ATOM 6343 C CA . GLY B 1 280 ? -15.273 19 12.32 1 92.94 280 GLY B CA 1
ATOM 6344 C C . GLY B 1 280 ? -16.422 19.312 11.375 1 92.94 280 GLY B C 1
ATOM 6345 O O . GLY B 1 280 ? -17.219 20.219 11.633 1 92.94 280 GLY B O 1
ATOM 6346 N N . GLY B 1 281 ? -16.5 18.547 10.32 1 94.69 281 GLY B N 1
ATOM 6347 C CA . GLY B 1 281 ? -17.578 18.719 9.352 1 94.69 281 GLY B CA 1
ATOM 6348 C C . GLY B 1 281 ? -18.953 18.438 9.93 1 94.69 281 GLY B C 1
ATOM 6349 O O . GLY B 1 281 ? -19.906 19.156 9.641 1 94.69 281 GLY B O 1
ATOM 6350 N N . SER B 1 282 ? -19.047 17.406 10.719 1 94.81 282 SER B N 1
ATOM 6351 C CA . SER B 1 282 ? -20.328 17.047 11.305 1 94.81 282 SER B CA 1
ATOM 6352 C C . SER B 1 282 ? -20.797 18.094 12.312 1 94.81 282 SER B C 1
ATOM 6354 O O . SER B 1 282 ? -21.984 18.422 12.375 1 94.81 282 SER B O 1
ATOM 6356 N N . ILE B 1 283 ? -19.844 18.672 13.094 1 94.56 283 ILE B N 1
ATOM 6357 C CA . ILE B 1 283 ? -20.172 19.672 14.102 1 94.56 283 ILE B CA 1
ATOM 6358 C C . ILE B 1 283 ? -20.734 20.922 13.43 1 94.56 283 ILE B C 1
ATOM 6360 O O . ILE B 1 283 ? -21.812 21.391 13.789 1 94.56 283 ILE B O 1
ATOM 6364 N N . ILE B 1 284 ? -20.047 21.422 12.438 1 96.81 284 ILE B N 1
ATOM 6365 C CA . ILE B 1 284 ? -20.469 22.672 11.82 1 96.81 284 ILE B CA 1
ATOM 6366 C C . ILE B 1 284 ? -21.734 22.453 10.992 1 96.81 284 ILE B C 1
ATOM 6368 O O . ILE B 1 284 ? -22.578 23.344 10.891 1 96.81 284 ILE B O 1
ATOM 6372 N N . SER B 1 285 ? -21.875 21.281 10.352 1 96.56 285 SER B N 1
ATOM 6373 C CA . SER B 1 285 ? -23.094 20.953 9.625 1 96.56 285 SER B CA 1
ATOM 6374 C C . SER B 1 285 ? -24.297 20.953 10.547 1 96.56 285 SER B C 1
ATOM 6376 O O . SER B 1 285 ? -25.359 21.5 10.211 1 96.56 285 SER B O 1
ATOM 6378 N N . LYS B 1 286 ? -24.141 20.312 11.688 1 95.88 286 LYS B N 1
ATOM 6379 C CA . LYS B 1 286 ? -25.219 20.281 12.68 1 95.88 286 LYS B CA 1
ATOM 6380 C C . LYS B 1 286 ? -25.547 21.703 13.156 1 95.88 286 LYS B C 1
ATOM 6382 O O . LYS B 1 286 ? -26.734 22.047 13.32 1 95.88 286 LYS B O 1
ATOM 6387 N N . TRP B 1 287 ? -24.547 22.5 13.422 1 97.38 287 TRP B N 1
ATOM 6388 C CA . TRP B 1 287 ? -24.75 23.891 13.836 1 97.38 287 TRP B CA 1
ATOM 6389 C C . TRP B 1 287 ? -25.594 24.641 12.82 1 97.38 287 TRP B C 1
ATOM 6391 O O . TRP B 1 287 ? -26.562 25.328 13.188 1 97.38 287 TRP B O 1
ATOM 6401 N N . CYS B 1 288 ? -25.234 24.562 11.531 1 97.75 288 CYS B N 1
ATOM 6402 C CA . CYS B 1 288 ? -25.969 25.234 10.453 1 97.75 288 CYS B CA 1
ATOM 6403 C C . CYS B 1 288 ? -27.422 24.797 10.438 1 97.75 288 CYS B C 1
ATOM 6405 O O . CYS B 1 288 ? -28.312 25.625 10.281 1 97.75 288 CYS B O 1
ATOM 6407 N N . LYS B 1 289 ? -27.609 23.562 10.617 1 95.38 289 LYS B N 1
ATOM 6408 C CA . LYS B 1 289 ? -28.969 23.016 10.539 1 95.38 289 LYS B CA 1
ATOM 6409 C C . LYS B 1 289 ? -29.797 23.484 11.734 1 95.38 289 LYS B C 1
ATOM 6411 O O . LYS B 1 289 ? -30.969 23.828 11.578 1 95.38 289 LYS B O 1
ATOM 6416 N N . ILE B 1 290 ? -29.219 23.438 12.922 1 95.88 290 ILE B N 1
ATOM 6417 C CA . ILE B 1 290 ? -29.922 23.844 14.141 1 95.88 290 ILE B CA 1
ATOM 6418 C C . ILE B 1 290 ? -30.312 25.312 14.047 1 95.88 290 ILE B C 1
ATOM 6420 O O . ILE B 1 290 ? -31.453 25.672 14.367 1 95.88 290 ILE B O 1
ATOM 6424 N N . HIS B 1 291 ? -29.422 26.125 13.641 1 97.12 291 HIS B N 1
ATOM 6425 C CA . HIS B 1 291 ? -29.625 27.578 13.633 1 97.12 291 HIS B CA 1
ATOM 6426 C C . HIS B 1 291 ? -30.234 28.031 12.32 1 97.12 291 HIS B C 1
ATOM 6428 O O . HIS B 1 291 ? -30.672 29.188 12.203 1 97.12 291 HIS B O 1
ATOM 6434 N N . GLN B 1 292 ? -30.25 27.156 11.32 1 97 292 GLN B N 1
ATOM 6435 C CA . GLN B 1 292 ? -30.703 27.516 9.977 1 97 292 GLN B CA 1
ATOM 6436 C C . GLN B 1 292 ? -30 28.781 9.492 1 97 292 GLN B C 1
ATOM 6438 O O . GLN B 1 292 ? -30.641 29.719 9.031 1 97 292 GLN B O 1
ATOM 6443 N N . ARG B 1 293 ? -28.734 28.797 9.688 1 98.06 293 ARG B N 1
ATOM 6444 C CA . ARG B 1 293 ? -27.859 29.891 9.289 1 98.06 293 ARG B CA 1
ATOM 6445 C C . ARG B 1 293 ? -26.625 29.391 8.555 1 98.06 293 ARG B C 1
ATOM 6447 O O . ARG B 1 293 ? -26.25 28.219 8.703 1 98.06 293 ARG B O 1
ATOM 6454 N N . GLU B 1 294 ? -26.094 30.234 7.742 1 98.44 294 GLU B N 1
ATOM 6455 C CA . GLU B 1 294 ? -24.875 29.906 7.027 1 98.44 294 GLU B CA 1
ATOM 6456 C C . GLU B 1 294 ? -23.734 29.609 8 1 98.44 294 GLU B C 1
ATOM 6458 O O . GLU B 1 294 ? -23.703 30.141 9.117 1 98.44 294 GLU B O 1
ATOM 6463 N N . ASN B 1 295 ? -22.828 28.734 7.59 1 98.25 295 ASN B N 1
ATOM 6464 C CA . ASN B 1 295 ? -21.578 28.406 8.289 1 98.25 295 ASN B CA 1
ATOM 6465 C C . ASN B 1 295 ? -20.859 29.672 8.758 1 98.25 295 ASN B C 1
ATOM 6467 O O . ASN B 1 295 ? -20.391 30.453 7.934 1 98.25 295 ASN B O 1
ATOM 6471 N N . PHE B 1 296 ? -20.797 29.859 10.094 1 98.5 296 PHE B N 1
ATOM 6472 C CA . PHE B 1 296 ? -20.219 31.094 10.586 1 98.5 296 PHE B CA 1
ATOM 6473 C C . PHE B 1 296 ? -18.734 31.172 10.25 1 98.5 296 PHE B C 1
ATOM 6475 O O . PHE B 1 296 ? -18.141 32.25 10.211 1 98.5 296 PHE B O 1
ATOM 6482 N N . LEU B 1 297 ? -18.047 30 9.961 1 98.69 297 LEU B N 1
ATOM 6483 C CA . LEU B 1 297 ? -16.656 30 9.531 1 98.69 297 LEU B CA 1
ATOM 6484 C C . LEU B 1 297 ? -16.531 30.562 8.117 1 98.69 297 LEU B C 1
ATOM 6486 O O . LEU B 1 297 ? -15.555 31.25 7.801 1 98.69 297 LEU B O 1
ATOM 6490 N N . TYR B 1 298 ? -17.469 30.172 7.277 1 98.62 298 TYR B N 1
ATOM 6491 C CA . TYR B 1 298 ? -17.516 30.734 5.93 1 98.62 298 TYR B CA 1
ATOM 6492 C C . TYR B 1 298 ? -17.797 32.219 5.973 1 98.62 298 TYR B C 1
ATOM 6494 O O . TYR B 1 298 ? -17.109 33.031 5.305 1 98.62 298 TYR B O 1
ATOM 6502 N N . SER B 1 299 ? -18.734 32.656 6.777 1 98.62 299 SER B N 1
ATOM 6503 C CA . SER B 1 299 ? -19.188 34.031 6.848 1 98.62 299 SER B CA 1
ATOM 6504 C C . SER B 1 299 ? -18.094 34.969 7.371 1 98.62 299 SER B C 1
ATOM 6506 O O . SER B 1 299 ? -18 36.125 6.984 1 98.62 299 SER B O 1
ATOM 6508 N N . HIS B 1 300 ? -17.297 34.406 8.242 1 98.75 300 HIS B N 1
ATOM 6509 C CA . HIS B 1 300 ? -16.25 35.219 8.867 1 98.75 300 HIS B CA 1
ATOM 6510 C C . HIS B 1 300 ? -14.867 34.812 8.344 1 98.75 300 HIS B C 1
ATOM 6512 O O . HIS B 1 300 ? -13.867 35 9.031 1 98.75 300 HIS B O 1
ATOM 6518 N N . PHE B 1 301 ? -14.805 34.312 7.176 1 98.75 301 PHE B N 1
ATOM 6519 C CA . PHE B 1 301 ? -13.555 33.781 6.637 1 98.75 301 PHE B CA 1
ATOM 6520 C C . PHE B 1 301 ? -12.508 34.875 6.523 1 98.75 301 PHE B C 1
ATOM 6522 O O . PHE B 1 301 ? -11.328 34.656 6.824 1 98.75 301 PHE B O 1
ATOM 6529 N N . ASP B 1 302 ? -12.898 36.031 6.027 1 98.81 302 ASP B N 1
ATOM 6530 C CA . ASP B 1 302 ? -11.945 37.125 5.875 1 98.81 302 ASP B CA 1
ATOM 6531 C C . ASP B 1 302 ? -11.344 37.531 7.227 1 98.81 302 ASP B C 1
ATOM 6533 O O . ASP B 1 302 ? -10.164 37.844 7.312 1 98.81 302 ASP B O 1
ATOM 6537 N N . GLU B 1 303 ? -12.148 37.531 8.273 1 98.75 303 GLU B N 1
ATOM 6538 C CA . GLU B 1 303 ? -11.648 37.812 9.609 1 98.75 303 GLU B CA 1
ATOM 6539 C C . GLU B 1 303 ? -10.664 36.75 10.07 1 98.75 303 GLU B C 1
ATOM 6541 O O . GLU B 1 303 ? -9.68 37.031 10.75 1 98.75 303 GLU B O 1
ATOM 6546 N N . ILE B 1 304 ? -10.977 35.5 9.75 1 98.94 304 ILE B N 1
ATOM 6547 C CA . ILE B 1 304 ? -10.062 34.406 10.039 1 98.94 304 ILE B CA 1
ATOM 6548 C C . ILE B 1 304 ? -8.711 34.656 9.375 1 98.94 304 ILE B C 1
ATOM 6550 O O . ILE B 1 304 ? -7.664 34.531 10.016 1 98.94 304 ILE B O 1
ATOM 6554 N N . CYS B 1 305 ? -8.727 35.062 8.117 1 98.88 305 CYS B N 1
ATOM 6555 C CA . CYS B 1 305 ? -7.504 35.375 7.379 1 98.88 305 CYS B CA 1
ATOM 6556 C C . CYS B 1 305 ? -6.742 36.531 8.031 1 98.88 305 CYS B C 1
ATOM 6558 O O . CYS B 1 305 ? -5.516 36.469 8.133 1 98.88 305 CYS B O 1
ATOM 6560 N N . ASP B 1 306 ? -7.473 37.531 8.469 1 98.81 306 ASP B N 1
ATOM 6561 C CA . ASP B 1 306 ? -6.84 38.688 9.125 1 98.81 306 ASP B CA 1
ATOM 6562 C C . ASP B 1 306 ? -6.09 38.25 10.383 1 98.81 306 ASP B C 1
ATOM 6564 O O . ASP B 1 306 ? -4.969 38.688 10.633 1 98.81 306 ASP B O 1
ATOM 6568 N N . ILE B 1 307 ? -6.723 37.375 11.125 1 98.81 307 ILE B N 1
ATOM 6569 C CA . ILE B 1 307 ? -6.109 36.875 12.344 1 98.81 307 ILE B CA 1
ATOM 6570 C C . ILE B 1 307 ? -4.855 36.062 11.992 1 98.81 307 ILE B C 1
ATOM 6572 O O . ILE B 1 307 ? -3.787 36.281 12.57 1 98.81 307 ILE B O 1
ATOM 6576 N N . CYS B 1 308 ? -4.965 35.156 11.047 1 98.81 308 CYS B N 1
ATOM 6577 C CA . CYS B 1 308 ? -3.848 34.281 10.656 1 98.81 308 CYS B CA 1
ATOM 6578 C C . CYS B 1 308 ? -2.691 35.125 10.109 1 98.81 308 CYS B C 1
ATOM 6580 O O . CYS B 1 308 ? -1.525 34.812 10.367 1 98.81 308 CYS B O 1
ATOM 6582 N N . ALA B 1 309 ? -2.967 36.156 9.359 1 98.56 309 ALA B N 1
ATOM 6583 C CA . ALA B 1 309 ? -1.954 37 8.734 1 98.56 309 ALA B CA 1
ATOM 6584 C C . ALA B 1 309 ? -1.079 37.688 9.797 1 98.56 309 ALA B C 1
ATOM 6586 O O . ALA B 1 309 ? 0.116 37.906 9.57 1 98.56 309 ALA B O 1
ATOM 6587 N N . GLN B 1 310 ? -1.681 38 10.953 1 98.19 310 GLN B N 1
ATOM 6588 C CA . GLN B 1 310 ? -0.956 38.688 12.016 1 98.19 310 GLN B CA 1
ATOM 6589 C C . GLN B 1 310 ? 0.169 37.844 12.57 1 98.19 310 GLN B C 1
ATOM 6591 O O . GLN B 1 310 ? 1.152 38.344 13.109 1 98.19 310 GLN B O 1
ATOM 6596 N N . TYR B 1 311 ? 0.06 36.531 12.383 1 98.38 311 TYR B N 1
ATOM 6597 C CA . TYR B 1 311 ? 1.01 35.625 13.008 1 98.38 311 TYR B CA 1
ATOM 6598 C C . TYR B 1 311 ? 1.75 34.781 11.961 1 98.38 311 TYR B C 1
ATOM 6600 O O . TYR B 1 311 ? 2.621 33.969 12.297 1 98.38 311 TYR B O 1
ATOM 6608 N N . ASP B 1 312 ? 1.364 34.906 10.688 1 98.31 312 ASP B N 1
ATOM 6609 C CA . ASP B 1 312 ? 1.851 34.125 9.57 1 98.31 312 ASP B CA 1
ATOM 6610 C C . ASP B 1 312 ? 1.464 32.656 9.727 1 98.31 312 ASP B C 1
ATOM 6612 O O . ASP B 1 312 ? 2.258 31.75 9.422 1 98.31 312 ASP B O 1
ATOM 6616 N N . ALA B 1 313 ? 0.334 32.375 10.328 1 98.75 313 ALA B N 1
ATOM 6617 C CA . ALA B 1 313 ? -0.227 31.016 10.367 1 98.75 313 ALA B CA 1
ATOM 6618 C C . ALA B 1 313 ? -0.88 30.656 9.031 1 98.75 313 ALA B C 1
ATOM 6620 O O . ALA B 1 313 ? -1.521 31.5 8.398 1 98.75 313 ALA B O 1
ATOM 6621 N N . ALA B 1 314 ? -0.688 29.406 8.602 1 98.88 314 ALA B N 1
ATOM 6622 C CA . ALA B 1 314 ? -1.284 28.953 7.352 1 98.88 314 ALA B CA 1
ATOM 6623 C C . ALA B 1 314 ? -2.656 28.328 7.59 1 98.88 314 ALA B C 1
ATOM 6625 O O . ALA B 1 314 ? -3.021 28.031 8.734 1 98.88 314 ALA B O 1
ATOM 6626 N N . LEU B 1 315 ? -3.432 28.25 6.512 1 98.88 315 LEU B N 1
ATOM 6627 C CA . LEU B 1 315 ? -4.758 27.656 6.59 1 98.88 315 LEU B CA 1
ATOM 6628 C C . LEU B 1 315 ? -4.805 26.344 5.805 1 98.88 315 LEU B C 1
ATOM 6630 O O . LEU B 1 315 ? -4.371 26.281 4.652 1 98.88 315 LEU B O 1
ATOM 6634 N N . SER B 1 316 ? -5.203 25.297 6.48 1 98.62 316 SER B N 1
ATOM 6635 C CA . SER B 1 316 ? -5.637 24.062 5.848 1 98.62 316 SER B CA 1
ATOM 6636 C C . SER B 1 316 ? -7.156 24 5.738 1 98.62 316 SER B C 1
ATOM 6638 O O . SER B 1 316 ? -7.844 23.703 6.715 1 98.62 316 SER B O 1
ATOM 6640 N N . LEU B 1 317 ? -7.645 24.234 4.562 1 98.75 317 LEU B N 1
ATOM 6641 C CA . LEU B 1 317 ? -9.094 24.25 4.402 1 98.75 317 LEU B CA 1
ATOM 6642 C C . LEU B 1 317 ? -9.664 22.828 4.465 1 98.75 317 LEU B C 1
ATOM 6644 O O . LEU B 1 317 ? -9.445 22.031 3.551 1 98.75 317 LEU B O 1
ATOM 6648 N N . GLY B 1 318 ? -10.422 22.609 5.52 1 97.38 318 GLY B N 1
ATOM 6649 C CA . GLY B 1 318 ? -10.859 21.266 5.871 1 97.38 318 GLY B CA 1
ATOM 6650 C C . GLY B 1 318 ? -11.875 20.703 4.902 1 97.38 318 GLY B C 1
ATOM 6651 O O . GLY B 1 318 ? -12.664 21.438 4.312 1 97.38 318 GLY B O 1
ATOM 6652 N N . ASP B 1 319 ? -11.883 19.391 4.812 1 96.25 319 ASP B N 1
ATOM 6653 C CA . ASP B 1 319 ? -12.812 18.625 3.979 1 96.25 319 ASP B CA 1
ATOM 6654 C C . ASP B 1 319 ? -13.883 17.953 4.828 1 96.25 319 ASP B C 1
ATOM 6656 O O . ASP B 1 319 ? -13.836 16.734 5.035 1 96.25 319 ASP B O 1
ATOM 6660 N N . GLY B 1 320 ? -14.852 18.75 5.113 1 96.56 320 GLY B N 1
ATOM 6661 C CA . GLY B 1 320 ? -15.867 18.312 6.059 1 96.56 320 GLY B CA 1
ATOM 6662 C C . GLY B 1 320 ? -16.844 17.312 5.477 1 96.56 320 GLY B C 1
ATOM 6663 O O . GLY B 1 320 ? -17.469 16.547 6.211 1 96.56 320 GLY B O 1
ATOM 6664 N N . LEU B 1 321 ? -17.016 17.297 4.195 1 97.38 321 LEU B N 1
ATOM 6665 C CA . LEU B 1 321 ? -17.953 16.391 3.537 1 97.38 321 LEU B CA 1
ATOM 6666 C C . LEU B 1 321 ? -17.203 15.312 2.752 1 97.38 321 LEU B C 1
ATOM 6668 O O . LEU B 1 321 ? -17.656 14.883 1.694 1 97.38 321 LEU B O 1
ATOM 6672 N N . ARG B 1 322 ? -16.016 14.977 3.252 1 96.38 322 ARG B N 1
ATOM 6673 C CA . ARG B 1 322 ? -15.25 13.906 2.613 1 96.38 322 ARG B CA 1
ATOM 6674 C C . ARG B 1 322 ? -16 12.586 2.658 1 96.38 322 ARG B C 1
ATOM 6676 O O . ARG B 1 322 ? -16.797 12.344 3.576 1 96.38 322 ARG B O 1
ATOM 6683 N N . PRO B 1 323 ? -15.781 11.727 1.667 1 97.19 323 PRO B N 1
ATOM 6684 C CA . PRO B 1 323 ? -16.406 10.406 1.703 1 97.19 323 PRO B CA 1
ATOM 6685 C C . PRO B 1 323 ? -15.82 9.5 2.779 1 97.19 323 PRO B C 1
ATOM 6687 O O . PRO B 1 323 ? -14.617 9.523 3.02 1 97.19 323 PRO B O 1
ATOM 6690 N N . GLY B 1 324 ? -16.703 8.727 3.438 1 95.88 324 GLY B N 1
ATOM 6691 C CA . GLY B 1 324 ? -16.281 7.781 4.465 1 95.88 324 GLY B CA 1
ATOM 6692 C C . GLY B 1 324 ? -16.312 6.34 3.994 1 95.88 324 GLY B C 1
ATOM 6693 O O . GLY B 1 324 ? -16.125 5.418 4.793 1 95.88 324 GLY B O 1
ATOM 6694 N N . SER B 1 325 ? -16.625 6.109 2.734 1 97.75 325 SER B N 1
ATOM 6695 C CA . SER B 1 325 ? -16.625 4.809 2.07 1 97.75 325 SER B CA 1
ATOM 6696 C C . SER B 1 325 ? -16.281 4.945 0.591 1 97.75 325 SER B C 1
ATOM 6698 O O . SER B 1 325 ? -16.438 6.02 0.008 1 97.75 325 SER B O 1
ATOM 6700 N N . THR B 1 326 ? -15.781 3.877 0.044 1 98.12 326 THR B N 1
ATOM 6701 C CA . THR B 1 326 ? -15.508 3.896 -1.388 1 98.12 326 THR B CA 1
ATOM 6702 C C . THR B 1 326 ? -16.781 4.121 -2.186 1 98.12 326 THR B C 1
ATOM 6704 O O . THR B 1 326 ? -16.75 4.707 -3.27 1 98.12 326 THR B O 1
ATOM 6707 N N . HIS B 1 327 ? -17.906 3.746 -1.648 1 98 327 HIS B N 1
ATOM 6708 C CA . HIS B 1 327 ? -19.203 3.93 -2.277 1 98 327 HIS B CA 1
ATOM 6709 C C . HIS B 1 327 ? -19.516 5.41 -2.459 1 98 327 HIS B C 1
ATOM 6711 O O . HIS B 1 327 ? -20.109 5.805 -3.469 1 98 327 HIS B O 1
ATOM 6717 N N . ASP B 1 328 ? -19.141 6.23 -1.496 1 98.12 328 ASP B N 1
ATOM 6718 C CA . ASP B 1 328 ? -19.516 7.641 -1.456 1 98.12 328 ASP B CA 1
ATOM 6719 C C . ASP B 1 328 ? -18.469 8.508 -2.156 1 98.12 328 ASP B C 1
ATOM 6721 O O . ASP B 1 328 ? -18.531 9.734 -2.1 1 98.12 328 ASP B O 1
ATOM 6725 N N . ALA B 1 329 ? -17.5 7.926 -2.838 1 98.12 329 ALA B N 1
ATOM 6726 C CA . ALA B 1 329 ? -16.359 8.641 -3.391 1 98.12 329 ALA B CA 1
ATOM 6727 C C . ALA B 1 329 ? -16.781 9.578 -4.516 1 98.12 329 ALA B C 1
ATOM 6729 O O . ALA B 1 329 ? -17.609 9.219 -5.352 1 98.12 329 ALA B O 1
ATOM 6730 N N . ASN B 1 330 ? -16.219 10.742 -4.547 1 97.94 330 ASN B N 1
ATOM 6731 C CA . ASN B 1 330 ? -16.359 11.734 -5.609 1 97.94 330 ASN B CA 1
ATOM 6732 C C . ASN B 1 330 ? -17.828 12.141 -5.789 1 97.94 330 ASN B C 1
ATOM 6734 O O . ASN B 1 330 ? -18.297 12.312 -6.918 1 97.94 330 ASN B O 1
ATOM 6738 N N . ASP B 1 331 ? -18.516 12.195 -4.684 1 97.56 331 ASP B N 1
ATOM 6739 C CA . ASP B 1 331 ? -19.922 12.539 -4.797 1 97.56 331 ASP B CA 1
ATOM 6740 C C . ASP B 1 331 ? -20.125 14.055 -4.848 1 97.56 331 ASP B C 1
ATOM 6742 O O . ASP B 1 331 ? -19.156 14.812 -4.809 1 97.56 331 ASP B O 1
ATOM 6746 N N . ALA B 1 332 ? -21.359 14.43 -4.953 1 98 332 ALA B N 1
ATOM 6747 C CA . ALA B 1 332 ? -21.703 15.844 -5.113 1 98 332 ALA B CA 1
ATOM 6748 C C . ALA B 1 332 ? -21.359 16.641 -3.855 1 98 332 ALA B C 1
ATOM 6750 O O . ALA B 1 332 ? -20.953 17.797 -3.938 1 98 332 ALA B O 1
ATOM 6751 N N . ALA B 1 333 ? -21.469 16.047 -2.707 1 97.69 333 ALA B N 1
ATOM 6752 C CA . ALA B 1 333 ? -21.188 16.734 -1.446 1 97.69 333 ALA B CA 1
ATOM 6753 C C . ALA B 1 333 ? -19.719 17.125 -1.334 1 97.69 333 ALA B C 1
ATOM 6755 O O . ALA B 1 333 ? -19.406 18.281 -1.063 1 97.69 333 ALA B O 1
ATOM 6756 N N . GLN B 1 334 ? -18.875 16.156 -1.527 1 97.62 334 GLN B N 1
ATOM 6757 C CA . GLN B 1 334 ? -17.438 16.406 -1.45 1 97.62 334 GLN B CA 1
ATOM 6758 C C . GLN B 1 334 ? -17.016 17.469 -2.453 1 97.62 334 GLN B C 1
ATOM 6760 O O . GLN B 1 334 ? -16.266 18.391 -2.109 1 97.62 334 GLN B O 1
ATOM 6765 N N . PHE B 1 335 ? -17.484 17.406 -3.717 1 98.12 335 PHE B N 1
ATOM 6766 C CA . PHE B 1 335 ? -17.016 18.281 -4.781 1 98.12 335 PHE B CA 1
ATOM 6767 C C . PHE B 1 335 ? -17.594 19.688 -4.617 1 98.12 335 PHE B C 1
ATOM 6769 O O . PHE B 1 335 ? -16.938 20.672 -4.957 1 98.12 335 PHE B O 1
ATOM 6776 N N . ALA B 1 336 ? -18.812 19.766 -4.09 1 98.31 336 ALA B N 1
ATOM 6777 C CA . ALA B 1 336 ? -19.359 21.094 -3.807 1 98.31 336 ALA B CA 1
ATOM 6778 C C . ALA B 1 336 ? -18.516 21.828 -2.775 1 98.31 336 ALA B C 1
ATOM 6780 O O . ALA B 1 336 ? -18.281 23.031 -2.906 1 98.31 336 ALA B O 1
ATOM 6781 N N . GLU B 1 337 ? -18.094 21.125 -1.802 1 98.31 337 GLU B N 1
ATOM 6782 C CA . GLU B 1 337 ? -17.234 21.734 -0.792 1 98.31 337 GLU B CA 1
ATOM 6783 C C . GLU B 1 337 ? -15.883 22.125 -1.381 1 98.31 337 GLU B C 1
ATOM 6785 O O . GLU B 1 337 ? -15.367 23.203 -1.099 1 98.31 337 GLU B O 1
ATOM 6790 N N . LEU B 1 338 ? -15.32 21.266 -2.215 1 98.38 338 LEU B N 1
ATOM 6791 C CA . LEU B 1 338 ? -14.047 21.531 -2.867 1 98.38 338 LEU B CA 1
ATOM 6792 C C . LEU B 1 338 ? -14.117 22.812 -3.703 1 98.38 338 LEU B C 1
ATOM 6794 O O . LEU B 1 338 ? -13.195 23.625 -3.684 1 98.38 338 LEU B O 1
ATOM 6798 N N . ASP B 1 339 ? -15.211 22.969 -4.414 1 98.12 339 ASP B N 1
ATOM 6799 C CA . ASP B 1 339 ? -15.406 24.156 -5.238 1 98.12 339 ASP B CA 1
ATOM 6800 C C . ASP B 1 339 ? -15.453 25.422 -4.375 1 98.12 339 ASP B C 1
ATOM 6802 O O . ASP B 1 339 ? -14.891 26.453 -4.746 1 98.12 339 ASP B O 1
ATOM 6806 N N . THR B 1 340 ? -16.109 25.297 -3.26 1 98.69 340 THR B N 1
ATOM 6807 C CA . THR B 1 340 ? -16.156 26.422 -2.338 1 98.69 340 THR B CA 1
ATOM 6808 C C . THR B 1 340 ? -14.758 26.75 -1.814 1 98.69 340 THR B C 1
ATOM 6810 O O . THR B 1 340 ? -14.398 27.922 -1.672 1 98.69 340 THR B O 1
ATOM 6813 N N . MET B 1 341 ? -13.977 25.734 -1.553 1 98.69 341 MET B N 1
ATOM 6814 C CA . MET B 1 341 ? -12.617 25.953 -1.062 1 98.69 341 MET B CA 1
ATOM 6815 C C . MET B 1 341 ? -11.766 26.656 -2.111 1 98.69 341 MET B C 1
ATOM 6817 O O . MET B 1 341 ? -10.867 27.438 -1.771 1 98.69 341 MET B O 1
ATOM 6821 N N . GLY B 1 342 ? -12.078 26.422 -3.361 1 98.5 342 GLY B N 1
ATOM 6822 C CA . GLY B 1 342 ? -11.406 27.156 -4.426 1 98.5 342 GLY B CA 1
ATOM 6823 C C . GLY B 1 342 ? -11.617 28.656 -4.348 1 98.5 342 GLY B C 1
ATOM 6824 O O . GLY B 1 342 ? -10.688 29.422 -4.566 1 98.5 342 GLY B O 1
ATOM 6825 N N . GLU B 1 343 ? -12.789 29.016 -3.992 1 98.38 343 GLU B N 1
ATOM 6826 C CA . GLU B 1 343 ? -13.109 30.422 -3.797 1 98.38 343 GLU B CA 1
ATOM 6827 C C . GLU B 1 343 ? -12.383 31 -2.58 1 98.38 343 GLU B C 1
ATOM 6829 O O . GLU B 1 343 ? -11.859 32.094 -2.627 1 98.38 343 GLU B O 1
ATOM 6834 N N . LEU B 1 344 ? -12.367 30.234 -1.59 1 98.88 344 LEU B N 1
ATOM 6835 C CA . LEU B 1 344 ? -11.82 30.672 -0.316 1 98.88 344 LEU B CA 1
ATOM 6836 C C . LEU B 1 344 ? -10.305 30.844 -0.405 1 98.88 344 LEU B C 1
ATOM 6838 O O . LEU B 1 344 ? -9.734 31.734 0.213 1 98.88 344 LEU B O 1
ATOM 6842 N N . VAL B 1 345 ? -9.672 29.984 -1.149 1 98.69 345 VAL B N 1
ATOM 6843 C CA . VAL B 1 345 ? -8.219 30.031 -1.233 1 98.69 345 VAL B CA 1
ATOM 6844 C C . VAL B 1 345 ? -7.785 31.344 -1.904 1 98.69 345 VAL B C 1
ATOM 6846 O O . VAL B 1 345 ? -6.789 31.938 -1.509 1 98.69 345 VAL B O 1
ATOM 6849 N N . GLU B 1 346 ? -8.5 31.812 -2.883 1 98.56 346 GLU B N 1
ATOM 6850 C CA . GLU B 1 346 ? -8.195 33.094 -3.523 1 98.56 346 GLU B CA 1
ATOM 6851 C C . GLU B 1 346 ? -8.359 34.25 -2.547 1 98.56 346 GLU B C 1
ATOM 6853 O O . GLU B 1 346 ? -7.57 35.188 -2.561 1 98.56 346 GLU B O 1
ATOM 6858 N N . ARG B 1 347 ? -9.367 34.125 -1.749 1 98.81 347 ARG B N 1
ATOM 6859 C CA . ARG B 1 347 ? -9.586 35.156 -0.732 1 98.81 347 ARG B CA 1
ATOM 6860 C C . ARG B 1 347 ? -8.438 35.188 0.275 1 98.81 347 ARG B C 1
ATOM 6862 O O . ARG B 1 347 ? -7.996 36.25 0.7 1 98.81 347 ARG B O 1
ATOM 6869 N N . ALA B 1 348 ? -7.984 34 0.647 1 98.94 348 ALA B N 1
ATOM 6870 C CA . ALA B 1 348 ? -6.836 33.906 1.545 1 98.94 348 ALA B CA 1
ATOM 6871 C C . ALA B 1 348 ? -5.602 34.531 0.916 1 98.94 348 ALA B C 1
ATOM 6873 O O . ALA B 1 348 ? -4.902 35.344 1.562 1 98.94 348 ALA B O 1
ATOM 6874 N N . TRP B 1 349 ? -5.359 34.25 -0.354 1 98.81 349 TRP B N 1
ATOM 6875 C CA . TRP B 1 349 ? -4.195 34.75 -1.072 1 98.81 349 TRP B CA 1
ATOM 6876 C C . TRP B 1 349 ? -4.23 36.281 -1.173 1 98.81 349 TRP B C 1
ATOM 6878 O O . TRP B 1 349 ? -3.191 36.938 -1.096 1 98.81 349 TRP B O 1
ATOM 6888 N N . LYS B 1 350 ? -5.391 36.844 -1.343 1 98.56 350 LYS B N 1
ATOM 6889 C CA . LYS B 1 350 ? -5.543 38.312 -1.423 1 98.56 350 LYS B CA 1
ATOM 6890 C C . LYS B 1 350 ? -5.09 38.969 -0.129 1 98.56 350 LYS B C 1
ATOM 6892 O O . LYS B 1 350 ? -4.656 40.125 -0.142 1 98.56 350 LYS B O 1
ATOM 6897 N N . LYS B 1 351 ? -5.113 38.219 0.943 1 98.62 351 LYS B N 1
ATOM 6898 C CA . LYS B 1 351 ? -4.719 38.75 2.244 1 98.62 351 LYS B CA 1
ATOM 6899 C C . LYS B 1 351 ? -3.338 38.25 2.648 1 98.62 351 LYS B C 1
ATOM 6901 O O . LYS B 1 351 ? -2.932 38.406 3.803 1 98.62 351 LYS B O 1
ATOM 6906 N N . ASN B 1 352 ? -2.643 37.625 1.718 1 98.62 352 ASN B N 1
ATOM 6907 C CA . ASN B 1 352 ? -1.298 37.062 1.894 1 98.62 352 ASN B CA 1
ATOM 6908 C C . ASN B 1 352 ? -1.266 35.969 2.951 1 98.62 352 ASN B C 1
ATOM 6910 O O . ASN B 1 352 ? -0.308 35.875 3.721 1 98.62 352 ASN B O 1
ATOM 6914 N N . VAL B 1 353 ? -2.338 35.25 3.066 1 98.88 353 VAL B N 1
ATOM 6915 C CA . VAL B 1 353 ? -2.379 34.094 3.945 1 98.88 353 VAL B CA 1
ATOM 6916 C C . VAL B 1 353 ? -2.16 32.812 3.127 1 98.88 353 VAL B C 1
ATOM 6918 O O . VAL B 1 353 ? -2.85 32.594 2.131 1 98.88 353 VAL B O 1
ATOM 6921 N N . GLN B 1 354 ? -1.129 32.062 3.518 1 98.88 354 GLN B N 1
ATOM 6922 C CA . GLN B 1 354 ? -0.853 30.797 2.855 1 98.88 354 GLN B CA 1
ATOM 6923 C C . GLN B 1 354 ? -1.954 29.781 3.137 1 98.88 354 GLN B C 1
ATOM 6925 O O . GLN B 1 354 ? -2.453 29.688 4.262 1 98.88 354 GLN B O 1
ATOM 6930 N N . ALA B 1 355 ? -2.381 29.047 2.061 1 98.81 355 ALA B N 1
ATOM 6931 C CA . ALA B 1 355 ? -3.482 28.109 2.242 1 98.81 355 ALA B CA 1
ATOM 6932 C C . ALA B 1 355 ? -3.252 26.828 1.437 1 98.81 355 ALA B C 1
ATOM 6934 O O . ALA B 1 355 ? -2.658 26.875 0.355 1 98.81 355 ALA B O 1
ATOM 6935 N N . PHE B 1 356 ? -3.607 25.688 1.995 1 98.69 356 PHE B N 1
ATOM 6936 C CA . PHE B 1 356 ? -3.67 24.438 1.266 1 98.69 356 PHE B CA 1
ATOM 6937 C C . PHE B 1 356 ? -4.996 23.719 1.522 1 98.69 356 PHE B C 1
ATOM 6939 O O . PHE B 1 356 ? -5.789 24.172 2.355 1 98.69 356 PHE B O 1
ATOM 6946 N N . ILE B 1 357 ? -5.301 22.766 0.681 1 98.69 357 ILE B N 1
ATOM 6947 C CA . ILE B 1 357 ? -6.645 22.203 0.547 1 98.69 357 ILE B CA 1
ATOM 6948 C C . ILE B 1 357 ? -6.652 20.766 1.05 1 98.69 357 ILE B C 1
ATOM 6950 O O . ILE B 1 357 ? -5.824 19.953 0.64 1 98.69 357 ILE B O 1
ATOM 6954 N N . GLU B 1 358 ? -7.578 20.469 1.968 1 98 358 GLU B N 1
ATOM 6955 C CA . GLU B 1 358 ? -7.73 19.078 2.377 1 98 358 GLU B CA 1
ATOM 6956 C C . GLU B 1 358 ? -8.602 18.297 1.395 1 98 358 GLU B C 1
ATOM 6958 O O . GLU B 1 358 ? -9.5 18.875 0.77 1 98 358 GLU B O 1
ATOM 6963 N N . GLY B 1 359 ? -8.258 17.016 1.257 1 94.69 359 GLY B N 1
ATOM 6964 C CA . GLY B 1 359 ? -8.961 16.203 0.285 1 94.69 359 GLY B CA 1
ATOM 6965 C C . GLY B 1 359 ? -9.555 14.938 0.89 1 94.69 359 GLY B C 1
ATOM 6966 O O . GLY B 1 359 ? -9.641 14.812 2.113 1 94.69 359 GLY B O 1
ATOM 6967 N N . PRO B 1 360 ? -9.945 14.047 -0.032 1 92.31 360 PRO B N 1
ATOM 6968 C CA . PRO B 1 360 ? -10.852 12.977 0.384 1 92.31 360 PRO B CA 1
ATOM 6969 C C . PRO B 1 360 ? -10.156 11.898 1.213 1 92.31 360 PRO B C 1
ATOM 6971 O O . PRO B 1 360 ? -8.93 11.859 1.276 1 92.31 360 PRO B O 1
ATOM 6974 N N . GLY B 1 361 ? -11.062 10.992 1.884 1 92.12 361 GLY B N 1
ATOM 6975 C CA . GLY B 1 361 ? -10.602 9.898 2.723 1 92.12 361 GLY B CA 1
ATOM 6976 C C . GLY B 1 361 ? -10.633 8.555 2.018 1 92.12 361 GLY B C 1
ATOM 6977 O O . GLY B 1 361 ? -9.586 7.957 1.765 1 92.12 361 GLY B O 1
ATOM 6978 N N . HIS B 1 362 ? -11.891 8.109 1.65 1 97.75 362 HIS B N 1
ATOM 6979 C CA . HIS B 1 362 ? -12.078 6.832 0.979 1 97.75 362 HIS B CA 1
ATOM 6980 C C . HIS B 1 362 ? -12.367 7.023 -0.505 1 97.75 362 HIS B C 1
ATOM 6982 O O . HIS B 1 362 ? -13.375 7.645 -0.868 1 97.75 362 HIS B O 1
ATOM 6988 N N . VAL B 1 363 ? -11.523 6.566 -1.392 1 98.69 363 VAL B N 1
ATOM 6989 C CA . VAL B 1 363 ? -11.68 6.688 -2.838 1 98.69 363 VAL B CA 1
ATOM 6990 C C . VAL B 1 363 ? -11.055 5.477 -3.525 1 98.69 363 VAL B C 1
ATOM 6992 O O . VAL B 1 363 ? -9.859 5.219 -3.383 1 98.69 363 VAL B O 1
ATOM 6995 N N . PRO B 1 364 ? -11.867 4.684 -4.277 1 98.69 364 PRO B N 1
ATOM 6996 C CA . PRO B 1 364 ? -11.234 3.6 -5.031 1 98.69 364 PRO B CA 1
ATOM 6997 C C . PRO B 1 364 ? -10.219 4.105 -6.055 1 98.69 364 PRO B C 1
ATOM 6999 O O . PRO B 1 364 ? -10.32 5.246 -6.512 1 98.69 364 PRO B O 1
ATOM 7002 N N . MET B 1 365 ? -9.281 3.277 -6.438 1 98.75 365 MET B N 1
ATOM 7003 C CA . MET B 1 365 ? -8.102 3.66 -7.207 1 98.75 365 MET B CA 1
ATOM 7004 C C . MET B 1 365 ? -8.5 4.348 -8.508 1 98.75 365 MET B C 1
ATOM 7006 O O . MET B 1 365 ? -7.891 5.344 -8.898 1 98.75 365 MET B O 1
ATOM 7010 N N . ASN B 1 366 ? -9.539 3.85 -9.18 1 98.44 366 ASN B N 1
ATOM 7011 C CA . ASN B 1 366 ? -9.914 4.336 -10.5 1 98.44 366 ASN B CA 1
ATOM 7012 C C . ASN B 1 366 ? -10.5 5.742 -10.438 1 98.44 366 ASN B C 1
ATOM 7014 O O . ASN B 1 366 ? -10.648 6.406 -11.461 1 98.44 366 ASN B O 1
ATOM 7018 N N . LYS B 1 367 ? -10.789 6.242 -9.234 1 98.44 367 LYS B N 1
ATOM 7019 C CA . LYS B 1 367 ? -11.422 7.547 -9.086 1 98.44 367 LYS B CA 1
ATOM 7020 C C . LYS B 1 367 ? -10.453 8.562 -8.484 1 98.44 367 LYS B C 1
ATOM 7022 O O . LYS B 1 367 ? -10.781 9.75 -8.375 1 98.44 367 LYS B O 1
ATOM 7027 N N . ILE B 1 368 ? -9.258 8.203 -8.156 1 98.56 368 ILE B N 1
ATOM 7028 C CA . ILE B 1 368 ? -8.328 9.062 -7.445 1 98.56 368 ILE B CA 1
ATOM 7029 C C . ILE B 1 368 ? -7.871 10.195 -8.359 1 98.56 368 ILE B C 1
ATOM 7031 O O . ILE B 1 368 ? -7.805 11.359 -7.938 1 98.56 368 ILE B O 1
ATOM 7035 N N . ARG B 1 369 ? -7.543 9.891 -9.609 1 97.94 369 ARG B N 1
ATOM 7036 C CA . ARG B 1 369 ? -7.051 10.898 -10.539 1 97.94 369 ARG B CA 1
ATOM 7037 C C . ARG B 1 369 ? -8.062 12.023 -10.719 1 97.94 369 ARG B C 1
ATOM 7039 O O . ARG B 1 369 ? -7.688 13.195 -10.789 1 97.94 369 ARG B O 1
ATOM 7046 N N . GLU B 1 370 ? -9.32 11.672 -10.781 1 97.88 370 GLU B N 1
ATOM 7047 C CA . GLU B 1 370 ? -10.383 12.656 -10.938 1 97.88 370 GLU B CA 1
ATOM 7048 C C . GLU B 1 370 ? -10.391 13.656 -9.789 1 97.88 370 GLU B C 1
ATOM 7050 O O . GLU B 1 370 ? -10.617 14.852 -9.992 1 97.88 370 GLU B O 1
ATOM 7055 N N . ASN B 1 371 ? -10.148 13.172 -8.578 1 95.94 371 ASN B N 1
ATOM 7056 C CA . ASN B 1 371 ? -10.086 14.047 -7.41 1 95.94 371 ASN B CA 1
ATOM 7057 C C . ASN B 1 371 ? -8.945 15.055 -7.527 1 95.94 371 ASN B C 1
ATOM 7059 O O . ASN B 1 371 ? -9.141 16.25 -7.273 1 95.94 371 ASN B O 1
ATOM 7063 N N . MET B 1 372 ? -7.805 14.562 -7.922 1 97.12 372 MET B N 1
ATOM 7064 C CA . MET B 1 372 ? -6.621 15.414 -8.047 1 97.12 372 MET B CA 1
ATOM 7065 C C . MET B 1 372 ? -6.809 16.453 -9.148 1 97.12 372 MET B C 1
ATOM 7067 O O . MET B 1 372 ? -6.512 17.625 -8.945 1 97.12 372 MET B O 1
ATOM 7071 N N . GLU B 1 373 ? -7.332 16.031 -10.297 1 97.75 373 GLU B N 1
ATOM 7072 C CA . GLU B 1 373 ? -7.527 16.938 -11.422 1 97.75 373 GLU B CA 1
ATOM 7073 C C . GLU B 1 373 ? -8.539 18.031 -11.086 1 97.75 373 GLU B C 1
ATOM 7075 O O . GLU B 1 373 ? -8.336 19.188 -11.43 1 97.75 373 GLU B O 1
ATOM 7080 N N . ARG B 1 374 ? -9.562 17.656 -10.414 1 97.75 374 ARG B N 1
ATOM 7081 C CA . ARG B 1 374 ? -10.562 18.641 -10.016 1 97.75 374 ARG B CA 1
ATOM 7082 C C . ARG B 1 374 ? -9.977 19.641 -9.031 1 97.75 374 ARG B C 1
ATOM 7084 O O . ARG B 1 374 ? -10.234 20.844 -9.133 1 97.75 374 ARG B O 1
ATOM 7091 N N . GLN B 1 375 ? -9.25 19.125 -8.078 1 98.12 375 GLN B N 1
ATOM 7092 C CA . GLN B 1 375 ? -8.617 20 -7.094 1 98.12 375 GLN B CA 1
ATOM 7093 C C . GLN B 1 375 ? -7.703 21.016 -7.77 1 98.12 375 GLN B C 1
ATOM 7095 O O . GLN B 1 375 ? -7.738 22.203 -7.441 1 98.12 375 GLN B O 1
ATOM 7100 N N . VAL B 1 376 ? -6.867 20.609 -8.734 1 97.69 376 VAL B N 1
ATOM 7101 C CA . VAL B 1 376 ? -5.949 21.5 -9.438 1 97.69 376 VAL B CA 1
ATOM 7102 C C . VAL B 1 376 ? -6.742 22.547 -10.219 1 97.69 376 VAL B C 1
ATOM 7104 O O . VAL B 1 376 ? -6.406 23.734 -10.188 1 97.69 376 VAL B O 1
ATOM 7107 N N . GLU B 1 377 ? -7.777 22.125 -10.812 1 98.06 377 GLU B N 1
ATOM 7108 C CA . GLU B 1 377 ? -8.594 23.016 -11.633 1 98.06 377 GLU B CA 1
ATOM 7109 C C . GLU B 1 377 ? -9.336 24.031 -10.773 1 98.06 377 GLU B C 1
ATOM 7111 O O . GLU B 1 377 ? -9.281 25.234 -11.039 1 98.06 377 GLU B O 1
ATOM 7116 N N . LYS B 1 378 ? -9.953 23.562 -9.703 1 98.38 378 LYS B N 1
ATOM 7117 C CA . LYS B 1 378 ? -10.883 24.391 -8.953 1 98.38 378 LYS B CA 1
ATOM 7118 C C . LYS B 1 378 ? -10.156 25.203 -7.883 1 98.38 378 LYS B C 1
ATOM 7120 O O . LYS B 1 378 ? -10.594 26.297 -7.516 1 98.38 378 LYS B O 1
ATOM 7125 N N . CYS B 1 379 ? -9.047 24.641 -7.41 1 98.5 379 CYS B N 1
ATOM 7126 C CA . CYS B 1 379 ? -8.359 25.312 -6.312 1 98.5 379 CYS B CA 1
ATOM 7127 C C . CYS B 1 379 ? -7.043 25.922 -6.781 1 98.5 379 CYS B C 1
ATOM 7129 O O . CYS B 1 379 ? -6.137 26.156 -5.977 1 98.5 379 CYS B O 1
ATOM 7131 N N . HIS B 1 380 ? -6.887 26.109 -8.07 1 97.94 380 HIS B N 1
ATOM 7132 C CA . HIS B 1 380 ? -5.898 26.969 -8.711 1 97.94 380 HIS B CA 1
ATOM 7133 C C . HIS B 1 380 ? -4.477 26.531 -8.375 1 97.94 380 HIS B C 1
ATOM 7135 O O . HIS B 1 380 ? -3.58 27.359 -8.227 1 97.94 380 HIS B O 1
ATOM 7141 N N . GLY B 1 381 ? -4.289 25.281 -8.094 1 97.69 381 GLY B N 1
ATOM 7142 C CA . GLY B 1 381 ? -2.953 24.75 -7.871 1 97.69 381 GLY B CA 1
ATOM 7143 C C . GLY B 1 381 ? -2.508 24.844 -6.426 1 97.69 381 GLY B C 1
ATOM 7144 O O . GLY B 1 381 ? -1.362 24.516 -6.102 1 97.69 381 GLY B O 1
ATOM 7145 N N . ALA B 1 382 ? -3.377 25.344 -5.504 1 98.81 382 ALA B N 1
ATOM 7146 C CA . ALA B 1 382 ? -3.055 25.281 -4.082 1 98.81 382 ALA B CA 1
ATOM 7147 C C . ALA B 1 382 ? -2.697 23.859 -3.664 1 98.81 382 ALA B C 1
ATOM 7149 O O . ALA B 1 382 ? -3.281 22.891 -4.16 1 98.81 382 ALA B O 1
ATOM 7150 N N . PRO B 1 383 ? -1.7 23.703 -2.756 1 98.81 383 PRO B N 1
ATOM 7151 C CA . PRO B 1 383 ? -1.303 22.344 -2.375 1 98.81 383 PRO B CA 1
ATOM 7152 C C . PRO B 1 383 ? -2.471 21.516 -1.852 1 98.81 383 PRO B C 1
ATOM 7154 O O . PRO B 1 383 ? -3.326 22.031 -1.127 1 98.81 383 PRO B O 1
ATOM 7157 N N . PHE B 1 384 ? -2.512 20.281 -2.285 1 98.69 384 PHE B N 1
ATOM 7158 C CA . PHE B 1 384 ? -3.512 19.328 -1.828 1 98.69 384 PHE B CA 1
ATOM 7159 C C . PHE B 1 384 ? -2.992 18.516 -0.639 1 98.69 384 PHE B C 1
ATOM 7161 O O . PHE B 1 384 ? -1.833 18.109 -0.624 1 98.69 384 PHE B O 1
ATOM 7168 N N . TYR B 1 385 ? -3.77 18.391 0.382 1 98.5 385 TYR B N 1
ATOM 7169 C CA . TYR B 1 385 ? -3.512 17.625 1.604 1 98.5 385 TYR B CA 1
ATOM 7170 C C . TYR B 1 385 ? -4.574 16.562 1.817 1 98.5 385 TYR B C 1
ATOM 7172 O O . TYR B 1 385 ? -5.715 16.859 2.176 1 98.5 385 TYR B O 1
ATOM 7180 N N . THR B 1 386 ? -4.215 15.266 1.655 1 97.81 386 THR B N 1
ATOM 7181 C CA . THR B 1 386 ? -5.25 14.234 1.615 1 97.81 386 THR B CA 1
ATOM 7182 C C . THR B 1 386 ? -5.027 13.195 2.713 1 97.81 386 THR B C 1
ATOM 7184 O O . THR B 1 386 ? -3.885 12.883 3.051 1 97.81 386 THR B O 1
ATOM 7187 N N . LEU B 1 387 ? -6.145 12.75 3.242 1 93.69 387 LEU B N 1
ATOM 7188 C CA . LEU B 1 387 ? -6.125 11.555 4.074 1 93.69 387 LEU B CA 1
ATOM 7189 C C . LEU B 1 387 ? -6.059 10.297 3.217 1 93.69 387 LEU B C 1
ATOM 7191 O O . LEU B 1 387 ? -7.023 9.961 2.523 1 93.69 387 LEU B O 1
ATOM 7195 N N . GLY B 1 388 ? -5.074 9.477 3.324 1 89.38 388 GLY B N 1
ATOM 7196 C CA . GLY B 1 388 ? -4.918 8.367 2.395 1 89.38 388 GLY B CA 1
ATOM 7197 C C . GLY B 1 388 ? -4.781 8.812 0.952 1 89.38 388 GLY B C 1
ATOM 7198 O O . GLY B 1 388 ? -3.881 9.586 0.616 1 89.38 388 GLY B O 1
ATOM 7199 N N . PRO B 1 389 ? -5.918 8.367 0.133 1 96.94 389 PRO B N 1
ATOM 7200 C CA . PRO B 1 389 ? -7.246 7.832 0.446 1 96.94 389 PRO B CA 1
ATOM 7201 C C . PRO B 1 389 ? -7.227 6.328 0.708 1 96.94 389 PRO B C 1
ATOM 7203 O O . PRO B 1 389 ? -6.32 5.629 0.25 1 96.94 389 PRO B O 1
ATOM 7206 N N . ILE B 1 390 ? -8.133 5.832 1.43 1 98.31 390 ILE B N 1
ATOM 7207 C CA . ILE B 1 390 ? -8.375 4.41 1.641 1 98.31 390 ILE B CA 1
ATOM 7208 C C . ILE B 1 390 ? -9.047 3.814 0.406 1 98.31 390 ILE B C 1
ATOM 7210 O O . ILE B 1 390 ? -10.141 4.242 0.019 1 98.31 390 ILE B O 1
ATOM 7214 N N . VAL B 1 391 ? -8.453 2.803 -0.189 1 98.81 391 VAL B N 1
ATOM 7215 C CA . VAL B 1 391 ? -8.859 2.381 -1.524 1 98.81 391 VAL B CA 1
ATOM 7216 C C . VAL B 1 391 ? -9.844 1.216 -1.421 1 98.81 391 VAL B C 1
ATOM 7218 O O . VAL B 1 391 ? -10.5 0.858 -2.404 1 98.81 391 VAL B O 1
ATOM 7221 N N . THR B 1 392 ? -9.977 0.614 -0.279 1 98.75 392 THR B N 1
ATOM 7222 C CA . THR B 1 392 ? -10.977 -0.408 0.023 1 98.75 392 THR B CA 1
ATOM 7223 C C . THR B 1 392 ? -11.367 -0.363 1.497 1 98.75 392 THR B C 1
ATOM 7225 O O . THR B 1 392 ? -10.562 0.026 2.346 1 98.75 392 THR B O 1
ATOM 7228 N N . ASP B 1 393 ? -12.547 -0.776 1.786 1 98.12 393 ASP B N 1
ATOM 7229 C CA . ASP B 1 393 ? -13.086 -0.606 3.133 1 98.12 393 ASP B CA 1
ATOM 7230 C C . ASP B 1 393 ? -13.055 -1.923 3.906 1 98.12 393 ASP B C 1
ATOM 7232 O O . ASP B 1 393 ? -13.43 -1.97 5.078 1 98.12 393 ASP B O 1
ATOM 7236 N N . ILE B 1 394 ? -12.453 -2.986 3.348 1 98.44 394 ILE B N 1
ATOM 7237 C CA . ILE B 1 394 ? -12.75 -4.293 3.926 1 98.44 394 ILE B CA 1
ATOM 7238 C C . ILE B 1 394 ? -11.555 -4.777 4.746 1 98.44 394 ILE B C 1
ATOM 7240 O O . ILE B 1 394 ? -11.406 -5.977 4.992 1 98.44 394 ILE B O 1
ATOM 7244 N N . ALA B 1 395 ? -10.656 -3.887 5.098 1 98.38 395 ALA B N 1
ATOM 7245 C CA . ALA B 1 395 ? -9.477 -4.391 5.797 1 98.38 395 ALA B CA 1
ATOM 7246 C C . ALA B 1 395 ? -9.172 -3.555 7.039 1 98.38 395 ALA B C 1
ATOM 7248 O O . ALA B 1 395 ? -8.047 -3.102 7.23 1 98.38 395 ALA B O 1
ATOM 7249 N N . PRO B 1 396 ? -10.188 -3.367 7.941 1 97.44 396 PRO B N 1
ATOM 7250 C CA . PRO B 1 396 ? -9.805 -2.799 9.234 1 97.44 396 PRO B CA 1
ATOM 7251 C C . PRO B 1 396 ? -8.672 -3.568 9.914 1 97.44 396 PRO B C 1
ATOM 7253 O O . PRO B 1 396 ? -8.57 -4.785 9.75 1 97.44 396 PRO B O 1
ATOM 7256 N N . ALA B 1 397 ? -7.82 -2.932 10.695 1 97.38 397 ALA B N 1
ATOM 7257 C CA . ALA B 1 397 ? -6.605 -3.449 11.32 1 97.38 397 ALA B CA 1
ATOM 7258 C C . ALA B 1 397 ? -5.41 -3.322 10.375 1 97.38 397 ALA B C 1
ATOM 7260 O O . ALA B 1 397 ? -4.262 -3.463 10.805 1 97.38 397 ALA B O 1
ATOM 7261 N N . TYR B 1 398 ? -5.668 -3.098 9.086 1 98.38 398 TYR B N 1
ATOM 7262 C CA . TYR B 1 398 ? -4.617 -2.912 8.086 1 98.38 398 TYR B CA 1
ATOM 7263 C C . TYR B 1 398 ? -4.82 -1.614 7.316 1 98.38 398 TYR B C 1
ATOM 7265 O O . TYR B 1 398 ? -4.48 -1.528 6.133 1 98.38 398 TYR B O 1
ATOM 7273 N N . ASP B 1 399 ? -5.391 -0.625 7.977 1 97.5 399 ASP B N 1
ATOM 7274 C CA . ASP B 1 399 ? -5.762 0.618 7.305 1 97.5 399 ASP B CA 1
ATOM 7275 C C . ASP B 1 399 ? -4.527 1.354 6.793 1 97.5 399 ASP B C 1
ATOM 7277 O O . ASP B 1 399 ? -4.602 2.086 5.801 1 97.5 399 ASP B O 1
ATOM 7281 N N . HIS B 1 400 ? -3.359 1.122 7.461 1 98.44 400 HIS B N 1
ATOM 7282 C CA . HIS B 1 400 ? -2.121 1.733 6.992 1 98.44 400 HIS B CA 1
ATOM 7283 C C . HIS B 1 400 ? -1.738 1.214 5.613 1 98.44 400 HIS B C 1
ATOM 7285 O O . HIS B 1 400 ? -1.124 1.935 4.82 1 98.44 400 HIS B O 1
ATOM 7291 N N . ILE B 1 401 ? -2.162 -0.001 5.25 1 98.75 401 ILE B N 1
ATOM 7292 C CA . ILE B 1 401 ? -1.829 -0.565 3.949 1 98.75 401 ILE B CA 1
ATOM 7293 C C . ILE B 1 401 ? -2.842 -0.094 2.908 1 98.75 401 ILE B C 1
ATOM 7295 O O . ILE B 1 401 ? -2.463 0.378 1.833 1 98.75 401 ILE B O 1
ATOM 7299 N N . THR B 1 402 ? -4.203 -0.189 3.203 1 98.69 402 THR B N 1
ATOM 7300 C CA . THR B 1 402 ? -5.227 0.248 2.26 1 98.69 402 THR B CA 1
ATOM 7301 C C . THR B 1 402 ? -5.023 1.713 1.883 1 98.69 402 THR B C 1
ATOM 7303 O O . THR B 1 402 ? -5.18 2.088 0.72 1 98.69 402 THR B O 1
ATOM 7306 N N . SER B 1 403 ? -4.621 2.494 2.885 1 98.5 403 SER B N 1
ATOM 7307 C CA . SER B 1 403 ? -4.469 3.926 2.652 1 98.5 403 SER B CA 1
ATOM 7308 C C . SER B 1 403 ? -3.129 4.242 1.997 1 98.5 403 SER B C 1
ATOM 7310 O O . SER B 1 403 ? -3.018 5.195 1.225 1 98.5 403 SER B O 1
ATOM 7312 N N . ALA B 1 404 ? -2.043 3.475 2.287 1 98.81 404 ALA B N 1
ATOM 7313 C CA . ALA B 1 404 ? -0.743 3.725 1.669 1 98.81 404 ALA B CA 1
ATOM 7314 C C . ALA B 1 404 ? -0.813 3.553 0.154 1 98.81 404 ALA B C 1
ATOM 7316 O O . ALA B 1 404 ? -0.129 4.258 -0.59 1 98.81 404 ALA B O 1
ATOM 7317 N N . ILE B 1 405 ? -1.659 2.609 -0.309 1 98.88 405 ILE B N 1
ATOM 7318 C CA . ILE B 1 405 ? -1.864 2.408 -1.74 1 98.88 405 ILE B CA 1
ATOM 7319 C C . ILE B 1 405 ? -2.438 3.68 -2.361 1 98.88 405 ILE B C 1
ATOM 7321 O O . ILE B 1 405 ? -1.894 4.199 -3.34 1 98.88 405 ILE B O 1
ATOM 7325 N N . GLY B 1 406 ? -3.455 4.191 -1.776 1 98.81 406 GLY B N 1
ATOM 7326 C CA . GLY B 1 406 ? -4.062 5.418 -2.27 1 98.81 406 GLY B CA 1
ATOM 7327 C C . GLY B 1 406 ? -3.166 6.633 -2.113 1 98.81 406 GLY B C 1
ATOM 7328 O O . GLY B 1 406 ? -3.111 7.488 -2.998 1 98.81 406 GLY B O 1
ATOM 7329 N N . ALA B 1 407 ? -2.477 6.695 -0.978 1 98.81 407 ALA B N 1
ATOM 7330 C CA . ALA B 1 407 ? -1.573 7.809 -0.694 1 98.81 407 ALA B CA 1
ATOM 7331 C C . ALA B 1 407 ? -0.459 7.887 -1.733 1 98.81 407 ALA B C 1
ATOM 7333 O O . ALA B 1 407 ? -0.122 8.977 -2.207 1 98.81 407 ALA B O 1
ATOM 7334 N N . ALA B 1 408 ? 0.118 6.754 -2.092 1 98.88 408 ALA B N 1
ATOM 7335 C CA . ALA B 1 408 ? 1.173 6.73 -3.102 1 98.88 408 ALA B CA 1
ATOM 7336 C C . ALA B 1 408 ? 0.656 7.238 -4.445 1 98.88 408 ALA B C 1
ATOM 7338 O O . ALA B 1 408 ? 1.319 8.031 -5.113 1 98.88 408 ALA B O 1
ATOM 7339 N N . MET B 1 409 ? -0.519 6.832 -4.828 1 98.69 409 MET B N 1
ATOM 7340 C CA . MET B 1 409 ? -1.092 7.199 -6.121 1 98.69 409 MET B CA 1
ATOM 7341 C C . MET B 1 409 ? -1.413 8.688 -6.172 1 98.69 409 MET B C 1
ATOM 7343 O O . MET B 1 409 ? -1.025 9.383 -7.113 1 98.69 409 MET B O 1
ATOM 7347 N N . ILE B 1 410 ? -2.109 9.148 -5.141 1 98.69 410 ILE B N 1
ATOM 7348 C CA . ILE B 1 410 ? -2.529 10.547 -5.191 1 98.69 410 ILE B CA 1
ATOM 7349 C C . ILE B 1 410 ? -1.314 11.453 -5.016 1 98.69 410 ILE B C 1
ATOM 7351 O O . ILE B 1 410 ? -1.265 12.547 -5.586 1 98.69 410 ILE B O 1
ATOM 7355 N N . GLY B 1 411 ? -0.312 11.031 -4.199 1 98.62 411 GLY B N 1
ATOM 7356 C CA . GLY B 1 411 ? 0.958 11.742 -4.145 1 98.62 411 GLY B CA 1
ATOM 7357 C C . GLY B 1 411 ? 1.644 11.844 -5.496 1 98.62 411 GLY B C 1
ATOM 7358 O O . GLY B 1 411 ? 2.145 12.906 -5.863 1 98.62 411 GLY B O 1
ATOM 7359 N N . TRP B 1 412 ? 1.668 10.742 -6.223 1 98.56 412 TRP B N 1
ATOM 7360 C CA . TRP B 1 412 ? 2.227 10.711 -7.574 1 98.56 412 TRP B CA 1
ATOM 7361 C C . TRP B 1 412 ? 1.515 11.719 -8.477 1 98.56 412 TRP B C 1
ATOM 7363 O O . TRP B 1 412 ? 2.148 12.367 -9.305 1 98.56 412 TRP B O 1
ATOM 7373 N N . TYR B 1 413 ? 0.183 11.859 -8.297 1 98.12 413 TYR B N 1
ATOM 7374 C CA . TYR B 1 413 ? -0.608 12.727 -9.164 1 98.12 413 TYR B CA 1
ATOM 7375 C C . TYR B 1 413 ? -0.444 14.188 -8.773 1 98.12 413 TYR B C 1
ATOM 7377 O O . TYR B 1 413 ? -0.828 15.086 -9.523 1 98.12 413 TYR B O 1
ATOM 7385 N N . GLY B 1 414 ? 0.096 14.461 -7.516 1 97.88 414 GLY B N 1
ATOM 7386 C CA . GLY B 1 414 ? 0.411 15.859 -7.281 1 97.88 414 GLY B CA 1
ATOM 7387 C C . GLY B 1 414 ? 0.13 16.312 -5.859 1 97.88 414 GLY B C 1
ATOM 7388 O O . GLY B 1 414 ? 0.491 17.422 -5.473 1 97.88 414 GLY B O 1
ATOM 7389 N N . THR B 1 415 ? -0.525 15.438 -5.055 1 98.5 415 THR B N 1
ATOM 7390 C CA . THR B 1 415 ? -0.784 15.812 -3.67 1 98.5 415 THR B CA 1
ATOM 7391 C C . THR B 1 415 ? 0.517 16.156 -2.951 1 98.5 415 THR B C 1
ATOM 7393 O O . THR B 1 415 ? 1.521 15.461 -3.098 1 98.5 415 THR B O 1
ATOM 7396 N N . ALA B 1 416 ? 0.458 17.234 -2.145 1 98.75 416 ALA B N 1
ATOM 7397 C CA . ALA B 1 416 ? 1.664 17.812 -1.547 1 98.75 416 ALA B CA 1
ATOM 7398 C C . ALA B 1 416 ? 1.91 17.234 -0.156 1 98.75 416 ALA B C 1
ATOM 7400 O O . ALA B 1 416 ? 3.053 17.172 0.304 1 98.75 416 ALA B O 1
ATOM 7401 N N . MET B 1 417 ? 0.901 16.859 0.541 1 98.81 417 MET B N 1
ATOM 7402 C CA . MET B 1 417 ? 1.009 16.344 1.902 1 98.81 417 MET B CA 1
ATOM 7403 C C . MET B 1 417 ? -0.025 15.25 2.152 1 98.81 417 MET B C 1
ATOM 7405 O O . MET B 1 417 ? -1.166 15.352 1.696 1 98.81 417 MET B O 1
ATOM 7409 N N . LEU B 1 418 ? 0.435 14.234 2.848 1 98.75 418 LEU B N 1
ATOM 7410 C CA . LEU B 1 418 ? -0.41 13.086 3.162 1 98.75 418 LEU B CA 1
ATOM 7411 C C . LEU B 1 418 ? -0.622 12.969 4.668 1 98.75 418 LEU B C 1
ATOM 7413 O O . LEU B 1 418 ? 0.341 12.992 5.438 1 98.75 418 LEU B O 1
ATOM 7417 N N . CYS B 1 419 ? -1.862 12.898 5.062 1 97.69 419 CYS B N 1
ATOM 7418 C CA . CYS B 1 419 ? -2.178 12.602 6.453 1 97.69 419 CYS B CA 1
ATOM 7419 C C . CYS B 1 419 ? -2.104 11.102 6.723 1 97.69 419 CYS B C 1
ATOM 7421 O O . CYS B 1 419 ? -2.908 10.336 6.199 1 97.69 419 CYS B O 1
ATOM 7423 N N . TYR B 1 420 ? -1.224 10.633 7.539 1 96.56 420 TYR B N 1
ATOM 7424 C CA . TYR B 1 420 ? -0.956 9.211 7.699 1 96.56 420 TYR B CA 1
ATOM 7425 C C . TYR B 1 420 ? -2.135 8.508 8.359 1 96.56 420 TYR B C 1
ATOM 7427 O O . TYR B 1 420 ? -2.979 9.148 8.984 1 96.56 420 TYR B O 1
ATOM 7435 N N . VAL B 1 421 ? -2.254 7.254 8.172 1 96.44 421 VAL B N 1
ATOM 7436 C CA . VAL B 1 421 ? -3.252 6.367 8.758 1 96.44 421 VAL B CA 1
ATOM 7437 C C . VAL B 1 421 ? -2.561 5.219 9.484 1 96.44 421 VAL B C 1
ATOM 7439 O O . VAL B 1 421 ? -1.64 4.598 8.945 1 96.44 421 VAL B O 1
ATOM 7442 N N . THR B 1 422 ? -2.912 5 10.711 1 96.06 422 THR B N 1
ATOM 7443 C CA . THR B 1 422 ? -2.33 3.908 11.477 1 96.06 422 THR B CA 1
ATOM 7444 C C . THR B 1 422 ? -3.1 2.611 11.242 1 96.06 422 THR B C 1
ATOM 7446 O O . THR B 1 422 ? -4.191 2.627 10.672 1 96.06 422 THR B O 1
ATOM 7449 N N . PRO B 1 423 ? -2.531 1.467 11.711 1 96.06 423 PRO B N 1
ATOM 7450 C CA . PRO B 1 423 ? -3.232 0.191 11.547 1 96.06 423 PRO B CA 1
ATOM 7451 C C . PRO B 1 423 ? -4.57 0.155 12.281 1 96.06 423 PRO B C 1
ATOM 7453 O O . PRO B 1 423 ? -5.496 -0.539 11.859 1 96.06 423 PRO B O 1
ATOM 7456 N N . LYS B 1 424 ? -4.793 0.976 13.312 1 91.94 424 LYS B N 1
ATOM 7457 C CA . LYS B 1 424 ? -5.957 0.893 14.195 1 91.94 424 LYS B CA 1
ATOM 7458 C C . LYS B 1 424 ? -6.973 1.979 13.867 1 91.94 424 LYS B C 1
ATOM 7460 O O . LYS B 1 424 ? -7.922 2.199 14.625 1 91.94 424 LYS B O 1
ATOM 7465 N N . GLU B 1 425 ? -6.824 2.828 12.82 1 83.12 425 GLU B N 1
ATOM 7466 C CA . GLU B 1 425 ? -7.602 4.012 12.469 1 83.12 425 GLU B CA 1
ATOM 7467 C C . GLU B 1 425 ? -9.094 3.783 12.711 1 83.12 425 GLU B C 1
ATOM 7469 O O . GLU B 1 425 ? -9.773 4.648 13.258 1 83.12 425 GLU B O 1
ATOM 7474 N N . HIS B 1 426 ? -9.688 2.652 12.406 1 81.5 426 HIS B N 1
ATOM 7475 C CA . HIS B 1 426 ? -11.125 2.4 12.484 1 81.5 426 HIS B CA 1
ATOM 7476 C C . HIS B 1 426 ? -11.469 1.573 13.719 1 81.5 426 HIS B C 1
ATOM 7478 O O . HIS B 1 426 ? -12.641 1.258 13.945 1 81.5 426 HIS B O 1
ATOM 7484 N N . LEU B 1 427 ? -10.453 1.366 14.578 1 89.44 427 LEU B N 1
ATOM 7485 C CA . LEU B 1 427 ? -10.719 0.333 15.57 1 89.44 427 LEU B CA 1
ATOM 7486 C C . LEU B 1 427 ? -10.367 0.817 16.969 1 89.44 427 LEU B C 1
ATOM 7488 O O . LEU B 1 427 ? -11.07 0.513 17.938 1 89.44 427 LEU B O 1
ATOM 7492 N N . ALA B 1 428 ? -9.234 1.58 17 1 87.81 428 ALA B N 1
ATOM 7493 C CA . ALA B 1 428 ? -8.711 1.909 18.328 1 87.81 428 ALA B CA 1
ATOM 7494 C C . ALA B 1 428 ? -7.695 3.045 18.25 1 87.81 428 ALA B C 1
ATOM 7496 O O . ALA B 1 428 ? -7.215 3.379 17.156 1 87.81 428 ALA B O 1
ATOM 7497 N N . LEU B 1 429 ? -7.387 3.678 19.391 1 84.94 429 LEU B N 1
ATOM 7498 C CA . LEU B 1 429 ? -6.32 4.668 19.469 1 84.94 429 LEU B CA 1
ATOM 7499 C C . LEU B 1 429 ? -4.961 4.02 19.234 1 84.94 429 LEU B C 1
ATOM 7501 O O . LEU B 1 429 ? -4.707 2.91 19.719 1 84.94 429 LEU B O 1
ATOM 7505 N N . PRO B 1 430 ? -4.168 4.648 18.547 1 88.94 430 PRO B N 1
ATOM 7506 C CA . PRO B 1 430 ? -2.867 4.055 18.234 1 88.94 430 PRO B CA 1
ATOM 7507 C C . PRO B 1 430 ? -1.888 4.137 19.406 1 88.94 430 PRO B C 1
ATOM 7509 O O . PRO B 1 430 ? -1.897 5.113 20.156 1 88.94 430 PRO B O 1
ATOM 7512 N N . ASN B 1 431 ? -1.05 3.143 19.578 1 89.12 431 ASN B N 1
ATOM 7513 C CA . ASN B 1 431 ? 0.106 3.209 20.469 1 89.12 431 ASN B CA 1
ATOM 7514 C C . ASN B 1 431 ? 1.375 3.586 19.719 1 89.12 431 ASN B C 1
ATOM 7516 O O . ASN B 1 431 ? 1.321 3.902 18.516 1 89.12 431 ASN B O 1
ATOM 7520 N N . LYS B 1 432 ? 2.473 3.627 20.422 1 91.25 432 LYS B N 1
ATOM 7521 C CA . LYS B 1 432 ? 3.744 4.062 19.844 1 91.25 432 LYS B CA 1
ATOM 7522 C C . LYS B 1 432 ? 4.129 3.203 18.641 1 91.25 432 LYS B C 1
ATOM 7524 O O . LYS B 1 432 ? 4.645 3.717 17.656 1 91.25 432 LYS B O 1
ATOM 7529 N N . GLU B 1 433 ? 3.896 1.94 18.719 1 94.5 433 GLU B N 1
ATOM 7530 C CA . GLU B 1 433 ? 4.25 1.045 17.625 1 94.5 433 GLU B CA 1
ATOM 7531 C C . GLU B 1 433 ? 3.328 1.25 16.422 1 94.5 433 GLU B C 1
ATOM 7533 O O . GLU B 1 433 ? 3.76 1.133 15.273 1 94.5 433 GLU B O 1
ATOM 7538 N N . ASP B 1 434 ? 2.074 1.545 16.734 1 94.31 434 ASP B N 1
ATOM 7539 C CA . ASP B 1 434 ? 1.143 1.841 15.648 1 94.31 434 ASP B CA 1
ATOM 7540 C C . ASP B 1 434 ? 1.554 3.107 14.906 1 94.31 434 ASP B C 1
ATOM 7542 O O . ASP B 1 434 ? 1.435 3.18 13.68 1 94.31 434 ASP B O 1
ATOM 7546 N N . VAL B 1 435 ? 2.008 4.062 15.703 1 95.06 435 VAL B N 1
ATOM 7547 C CA . VAL B 1 435 ? 2.475 5.309 15.109 1 95.06 435 VAL B CA 1
ATOM 7548 C C . VAL B 1 435 ? 3.688 5.039 14.219 1 95.06 435 VAL B C 1
ATOM 7550 O O . VAL B 1 435 ? 3.748 5.504 13.086 1 95.06 435 VAL B O 1
ATOM 7553 N N . ARG B 1 436 ? 4.633 4.254 14.727 1 97.38 436 ARG B N 1
ATOM 7554 C CA . ARG B 1 436 ? 5.805 3.871 13.945 1 97.38 436 ARG B CA 1
ATOM 7555 C C . ARG B 1 436 ? 5.398 3.217 12.625 1 97.38 436 ARG B C 1
ATOM 7557 O O . ARG B 1 436 ? 5.867 3.617 11.555 1 97.38 436 ARG B O 1
ATOM 7564 N N . GLU B 1 437 ? 4.426 2.285 12.656 1 97.88 437 GLU B N 1
ATOM 7565 C CA . GLU B 1 437 ? 3.973 1.559 11.469 1 97.88 437 GLU B CA 1
ATOM 7566 C C . GLU B 1 437 ? 3.285 2.492 10.477 1 97.88 437 GLU B C 1
ATOM 7568 O O . GLU B 1 437 ? 3.514 2.398 9.273 1 97.88 437 GLU B O 1
ATOM 7573 N N . GLY B 1 438 ? 2.463 3.338 11.039 1 97.94 438 GLY B N 1
ATOM 7574 C CA . GLY B 1 438 ? 1.771 4.289 10.188 1 97.94 438 GLY B CA 1
ATOM 7575 C C . GLY B 1 438 ? 2.707 5.27 9.5 1 97.94 438 GLY B C 1
ATOM 7576 O O . GLY B 1 438 ? 2.584 5.52 8.305 1 97.94 438 GLY B O 1
ATOM 7577 N N . VAL B 1 439 ? 3.67 5.801 10.266 1 98.44 439 VAL B N 1
ATOM 7578 C CA . VAL B 1 439 ? 4.605 6.785 9.734 1 98.44 439 VAL B CA 1
ATOM 7579 C C . VAL B 1 439 ? 5.453 6.145 8.633 1 98.44 439 VAL B C 1
ATOM 7581 O O . VAL B 1 439 ? 5.594 6.703 7.543 1 98.44 439 VAL B O 1
ATOM 7584 N N . ILE B 1 440 ? 5.941 4.953 8.867 1 98.75 440 ILE B N 1
ATOM 7585 C CA . ILE B 1 440 ? 6.805 4.297 7.887 1 98.75 440 ILE B CA 1
ATOM 7586 C C . ILE B 1 440 ? 6.004 3.963 6.629 1 98.75 440 ILE B C 1
ATOM 7588 O O . ILE B 1 440 ? 6.484 4.16 5.512 1 98.75 440 ILE B O 1
ATOM 7592 N N . ALA B 1 441 ? 4.773 3.453 6.805 1 98.81 441 ALA B N 1
ATOM 7593 C CA . ALA B 1 441 ? 3.92 3.164 5.652 1 98.81 441 ALA B CA 1
ATOM 7594 C C . ALA B 1 441 ? 3.736 4.402 4.781 1 98.81 441 ALA B C 1
ATOM 7596 O O . ALA B 1 441 ? 3.797 4.32 3.555 1 98.81 441 ALA B O 1
ATOM 7597 N N . TYR B 1 442 ? 3.574 5.508 5.402 1 98.81 442 TYR B N 1
ATOM 7598 C CA . TYR B 1 442 ? 3.299 6.719 4.637 1 98.81 442 TYR B CA 1
ATOM 7599 C C . TYR B 1 442 ? 4.586 7.332 4.098 1 98.81 442 TYR B C 1
ATOM 7601 O O . TYR B 1 442 ? 4.578 7.996 3.062 1 98.81 442 TYR B O 1
ATOM 7609 N N . LYS B 1 443 ? 5.715 7.148 4.797 1 98.81 443 LYS B N 1
ATOM 7610 C CA . LYS B 1 443 ? 6.988 7.527 4.195 1 98.81 443 LYS B CA 1
ATOM 7611 C C . LYS B 1 443 ? 7.266 6.707 2.936 1 98.81 443 LYS B C 1
ATOM 7613 O O . LYS B 1 443 ? 7.84 7.219 1.97 1 98.81 443 LYS B O 1
ATOM 7618 N N . ILE B 1 444 ? 6.867 5.445 2.979 1 98.88 444 ILE B N 1
ATOM 7619 C CA . ILE B 1 444 ? 6.973 4.605 1.792 1 98.88 444 ILE B CA 1
ATOM 7620 C C . ILE B 1 444 ? 6.121 5.191 0.668 1 98.88 444 ILE B C 1
ATOM 7622 O O . ILE B 1 444 ? 6.598 5.367 -0.455 1 98.88 444 ILE B O 1
ATOM 7626 N N . ALA B 1 445 ? 4.863 5.508 0.97 1 98.94 445 ALA B N 1
ATOM 7627 C CA . ALA B 1 445 ? 3.951 6.062 -0.027 1 98.94 445 ALA B CA 1
ATOM 7628 C C . ALA B 1 445 ? 4.488 7.371 -0.597 1 98.94 445 ALA B C 1
ATOM 7630 O O . ALA B 1 445 ? 4.508 7.566 -1.814 1 98.94 445 ALA B O 1
ATOM 7631 N N . ALA B 1 446 ? 4.957 8.242 0.289 1 98.88 446 ALA B N 1
ATOM 7632 C CA . ALA B 1 446 ? 5.48 9.539 -0.125 1 98.88 446 ALA B CA 1
ATOM 7633 C C . ALA B 1 446 ? 6.715 9.375 -1.01 1 98.88 446 ALA B C 1
ATOM 7635 O O . ALA B 1 446 ? 6.828 10.023 -2.051 1 98.88 446 ALA B O 1
ATOM 7636 N N . HIS B 1 447 ? 7.617 8.539 -0.601 1 98.81 447 HIS B N 1
ATOM 7637 C CA . HIS B 1 447 ? 8.836 8.328 -1.367 1 98.81 447 HIS B CA 1
ATOM 7638 C C . HIS B 1 447 ? 8.539 7.695 -2.721 1 98.81 447 HIS B C 1
ATOM 7640 O O . HIS B 1 447 ? 9.141 8.062 -3.73 1 98.81 447 HIS B O 1
ATOM 7646 N N . ALA B 1 448 ? 7.668 6.672 -2.711 1 98.88 448 ALA B N 1
ATOM 7647 C CA . ALA B 1 448 ? 7.258 6.074 -3.977 1 98.88 448 ALA B CA 1
ATOM 7648 C C . ALA B 1 448 ? 6.691 7.129 -4.926 1 98.88 448 ALA B C 1
ATOM 7650 O O . ALA B 1 448 ? 6.965 7.105 -6.125 1 98.88 448 ALA B O 1
ATOM 7651 N N . ALA B 1 449 ? 5.883 8.031 -4.43 1 98.88 449 ALA B N 1
ATOM 7652 C CA . ALA B 1 449 ? 5.336 9.133 -5.219 1 98.88 449 ALA B CA 1
ATOM 7653 C C . ALA B 1 449 ? 6.445 10.031 -5.75 1 98.88 449 ALA B C 1
ATOM 7655 O O . ALA B 1 449 ? 6.41 10.445 -6.91 1 98.88 449 ALA B O 1
ATOM 7656 N N . ASP B 1 450 ? 7.402 10.336 -4.914 1 98.56 450 ASP B N 1
ATOM 7657 C CA . ASP B 1 450 ? 8.508 11.195 -5.324 1 98.56 450 ASP B CA 1
ATOM 7658 C C . ASP B 1 450 ? 9.305 10.555 -6.461 1 98.56 450 ASP B C 1
ATOM 7660 O O . ASP B 1 450 ? 9.742 11.25 -7.387 1 98.56 450 ASP B O 1
ATOM 7664 N N . LEU B 1 451 ? 9.539 9.227 -6.355 1 98.5 451 LEU B N 1
ATOM 7665 C CA . LEU B 1 451 ? 10.188 8.508 -7.445 1 98.5 451 LEU B CA 1
ATOM 7666 C C . LEU B 1 451 ? 9.398 8.648 -8.742 1 98.5 451 LEU B C 1
ATOM 7668 O O . LEU B 1 451 ? 9.969 8.945 -9.789 1 98.5 451 LEU B O 1
ATOM 7672 N N . ALA B 1 452 ? 8.133 8.484 -8.617 1 98.44 452 ALA B N 1
ATOM 7673 C CA . ALA B 1 452 ? 7.254 8.492 -9.781 1 98.44 452 ALA B CA 1
ATOM 7674 C C . ALA B 1 452 ? 7.172 9.883 -10.398 1 98.44 452 ALA B C 1
ATOM 7676 O O . ALA B 1 452 ? 7.066 10.023 -11.625 1 98.44 452 ALA B O 1
ATOM 7677 N N . LYS B 1 453 ? 7.215 10.906 -9.562 1 96.75 453 LYS B N 1
ATOM 7678 C CA . LYS B 1 453 ? 7.164 12.289 -10.031 1 96.75 453 LYS B CA 1
ATOM 7679 C C . LYS B 1 453 ? 8.484 12.711 -10.664 1 96.75 453 LYS B C 1
ATOM 7681 O O . LYS B 1 453 ? 8.547 13.711 -11.383 1 96.75 453 LYS B O 1
ATOM 7686 N N . GLY B 1 454 ? 9.531 12 -10.305 1 95.38 454 GLY B N 1
ATOM 7687 C CA . GLY B 1 454 ? 10.844 12.344 -10.82 1 95.38 454 GLY B CA 1
ATOM 7688 C C . GLY B 1 454 ? 11.539 13.422 -10.008 1 95.38 454 GLY B C 1
ATOM 7689 O O . GLY B 1 454 ? 12.234 14.281 -10.562 1 95.38 454 GLY B O 1
ATOM 7690 N N . HIS B 1 455 ? 11.25 13.484 -8.68 1 95.75 455 HIS B N 1
ATOM 7691 C CA . HIS B 1 455 ? 12.023 14.391 -7.84 1 95.75 455 HIS B CA 1
ATOM 7692 C C . HIS B 1 455 ? 13.523 14.156 -8.008 1 95.75 455 HIS B C 1
ATOM 7694 O O . HIS B 1 455 ? 13.977 13.008 -8 1 95.75 455 HIS B O 1
ATOM 7700 N N . PRO B 1 456 ? 14.305 15.141 -8.109 1 93.94 456 PRO B N 1
ATOM 7701 C CA . PRO B 1 456 ? 15.711 15 -8.492 1 93.94 456 PRO B CA 1
ATOM 7702 C C . PRO B 1 456 ? 16.5 14.141 -7.508 1 93.94 456 PRO B C 1
ATOM 7704 O O . PRO B 1 456 ? 17.391 13.391 -7.914 1 93.94 456 PRO B O 1
ATOM 7707 N N . GLY B 1 457 ? 16.219 14.188 -6.293 1 94 457 GLY B N 1
ATOM 7708 C CA . GLY B 1 457 ? 17.016 13.5 -5.289 1 94 457 GLY B CA 1
ATOM 7709 C C . GLY B 1 457 ? 16.438 12.148 -4.898 1 94 457 GLY B C 1
ATOM 7710 O O . GLY B 1 457 ? 17.047 11.406 -4.133 1 94 457 GLY B O 1
ATOM 7711 N N . ALA B 1 458 ? 15.328 11.758 -5.492 1 94.69 458 ALA B N 1
ATOM 7712 C CA . ALA B 1 458 ? 14.562 10.625 -4.969 1 94.69 458 ALA B CA 1
ATOM 7713 C C . ALA B 1 458 ? 15.281 9.305 -5.227 1 94.69 458 ALA B C 1
ATOM 7715 O O . ALA B 1 458 ? 15.234 8.398 -4.398 1 94.69 458 ALA B O 1
ATOM 7716 N N . ARG B 1 459 ? 16.047 9.164 -6.293 1 96.19 459 ARG B N 1
ATOM 7717 C CA . ARG B 1 459 ? 16.625 7.887 -6.711 1 96.19 459 ARG B CA 1
ATOM 7718 C C . ARG B 1 459 ? 17.922 7.602 -5.957 1 96.19 459 ARG B C 1
ATOM 7720 O O . ARG B 1 459 ? 18.406 6.469 -5.961 1 96.19 459 ARG B O 1
ATOM 7727 N N . ILE B 1 460 ? 18.516 8.625 -5.363 1 96.81 460 ILE B N 1
ATOM 7728 C CA . ILE B 1 460 ? 19.859 8.523 -4.812 1 96.81 460 ILE B CA 1
ATOM 7729 C C . ILE B 1 460 ? 19.891 7.469 -3.711 1 96.81 460 ILE B C 1
ATOM 7731 O O . ILE B 1 460 ? 20.719 6.559 -3.732 1 96.81 460 ILE B O 1
ATOM 7735 N N . ARG B 1 461 ? 18.938 7.582 -2.805 1 97.44 461 ARG B N 1
ATOM 7736 C CA . ARG B 1 461 ? 18.891 6.652 -1.683 1 97.44 461 ARG B CA 1
ATOM 7737 C C . ARG B 1 461 ? 18.516 5.25 -2.15 1 97.44 461 ARG B C 1
ATOM 7739 O O . ARG B 1 461 ? 19.062 4.258 -1.662 1 97.44 461 ARG B O 1
ATOM 7746 N N . ASP B 1 462 ? 17.594 5.078 -3.107 1 98.31 462 ASP B N 1
ATOM 7747 C CA . ASP B 1 462 ? 17.219 3.791 -3.68 1 98.31 462 ASP B CA 1
ATOM 7748 C C . ASP B 1 462 ? 18.422 3.088 -4.309 1 98.31 462 ASP B C 1
ATOM 7750 O O . ASP B 1 462 ? 18.656 1.907 -4.047 1 98.31 462 ASP B O 1
ATOM 7754 N N . ASN B 1 463 ? 19.109 3.867 -5.141 1 97.88 463 ASN B N 1
ATOM 7755 C CA . ASN B 1 463 ? 20.266 3.291 -5.816 1 97.88 463 ASN B CA 1
ATOM 7756 C C . ASN B 1 463 ? 21.328 2.834 -4.824 1 97.88 463 ASN B C 1
ATOM 7758 O O . ASN B 1 463 ? 21.922 1.764 -4.984 1 97.88 463 ASN B O 1
ATOM 7762 N N . ALA B 1 464 ? 21.516 3.658 -3.816 1 97.94 464 ALA B N 1
ATOM 7763 C CA . ALA B 1 464 ? 22.531 3.32 -2.814 1 97.94 464 ALA B CA 1
ATOM 7764 C C . ALA B 1 464 ? 22.172 2.031 -2.084 1 97.94 464 ALA B C 1
ATOM 7766 O O . ALA B 1 464 ? 23.016 1.168 -1.871 1 97.94 464 ALA B O 1
ATOM 7767 N N . LEU B 1 465 ? 20.953 1.915 -1.697 1 98.44 465 LEU B N 1
ATOM 7768 C CA . LEU B 1 465 ? 20.531 0.725 -0.969 1 98.44 465 LEU B CA 1
ATOM 7769 C C . LEU B 1 465 ? 20.578 -0.507 -1.867 1 98.44 465 LEU B C 1
ATOM 7771 O O . LEU B 1 465 ? 21.031 -1.574 -1.443 1 98.44 465 LEU B O 1
ATOM 7775 N N . SER B 1 466 ? 20.078 -0.395 -3.084 1 98.06 466 SER B N 1
ATOM 7776 C CA . SER B 1 466 ? 20.094 -1.513 -4.023 1 98.06 466 SER B CA 1
ATOM 7777 C C . SER B 1 466 ? 21.516 -1.987 -4.293 1 98.06 466 SER B C 1
ATOM 7779 O O . SER B 1 466 ? 21.781 -3.191 -4.363 1 98.06 466 SER B O 1
ATOM 7781 N N . LYS B 1 467 ? 22.406 -1.026 -4.469 1 97.44 467 LYS B N 1
ATOM 7782 C CA . LYS B 1 467 ? 23.812 -1.374 -4.645 1 97.44 467 LYS B CA 1
ATOM 7783 C C . LYS B 1 467 ? 24.344 -2.135 -3.436 1 97.44 467 LYS B C 1
ATOM 7785 O O . LYS B 1 467 ? 25.047 -3.137 -3.586 1 97.44 467 LYS B O 1
ATOM 7790 N N . ALA B 1 468 ? 24.016 -1.612 -2.275 1 97.19 468 ALA B N 1
ATOM 7791 C CA . ALA B 1 468 ? 24.438 -2.279 -1.045 1 97.19 468 ALA B CA 1
ATOM 7792 C C . ALA B 1 468 ? 23.906 -3.705 -0.983 1 97.19 468 ALA B C 1
ATOM 7794 O O . ALA B 1 468 ? 24.609 -4.629 -0.581 1 97.19 468 ALA B O 1
ATOM 7795 N N . ARG B 1 469 ? 22.641 -3.885 -1.345 1 95.38 469 ARG B N 1
ATOM 7796 C CA . ARG B 1 469 ? 22.016 -5.203 -1.34 1 95.38 469 ARG B CA 1
ATOM 7797 C C . ARG B 1 469 ? 22.75 -6.156 -2.283 1 95.38 469 ARG B C 1
ATOM 7799 O O . ARG B 1 469 ? 23.062 -7.289 -1.909 1 95.38 469 ARG B O 1
ATOM 7806 N N . TYR B 1 470 ? 23.031 -5.684 -3.471 1 94.25 470 TYR B N 1
ATOM 7807 C CA . TYR B 1 470 ? 23.688 -6.508 -4.48 1 94.25 470 TYR B CA 1
ATOM 7808 C C . TYR B 1 470 ? 25.094 -6.895 -4.039 1 94.25 470 TYR B C 1
ATOM 7810 O O . TYR B 1 470 ? 25.578 -7.992 -4.348 1 94.25 470 TYR B O 1
ATOM 7818 N N . GLU B 1 471 ? 25.719 -6 -3.242 1 92.81 471 GLU B N 1
ATOM 7819 C CA . GLU B 1 471 ? 27.094 -6.215 -2.801 1 92.81 471 GLU B CA 1
ATOM 7820 C C . GLU B 1 471 ? 27.141 -6.902 -1.439 1 92.81 471 GLU B C 1
ATOM 7822 O O . GLU B 1 471 ? 28.203 -7.051 -0.846 1 92.81 471 GLU B O 1
ATOM 7827 N N . PHE B 1 472 ? 26.016 -7.242 -0.807 1 89.75 472 PHE B N 1
ATOM 7828 C CA . PHE B 1 472 ? 25.875 -7.949 0.46 1 89.75 472 PHE B CA 1
ATOM 7829 C C . PHE B 1 472 ? 26.422 -7.121 1.611 1 89.75 472 PHE B C 1
ATOM 7831 O O . PHE B 1 472 ? 26.969 -7.668 2.568 1 89.75 472 PHE B O 1
ATOM 7838 N N . ARG B 1 473 ? 26.359 -5.805 1.431 1 93.75 473 ARG B N 1
ATOM 7839 C CA . ARG B 1 473 ? 26.688 -4.914 2.543 1 93.75 473 ARG B CA 1
ATOM 7840 C C . ARG B 1 473 ? 25.484 -4.73 3.461 1 93.75 473 ARG B C 1
ATOM 7842 O O . ARG B 1 473 ? 24.844 -3.678 3.451 1 93.75 473 ARG B O 1
ATOM 7849 N N . TRP B 1 474 ? 25.188 -5.656 4.32 1 92.94 474 TRP B N 1
ATOM 7850 C CA . TRP B 1 474 ? 23.969 -5.754 5.129 1 92.94 474 TRP B CA 1
ATOM 7851 C C . TRP B 1 474 ? 23.812 -4.523 6.012 1 92.94 474 TRP B C 1
ATOM 7853 O O . TRP B 1 474 ? 22.719 -3.943 6.078 1 92.94 474 TRP B O 1
ATOM 7863 N N . LYS B 1 475 ? 24.859 -4.102 6.668 1 94.94 475 LYS B N 1
ATOM 7864 C CA . LYS B 1 475 ? 24.766 -2.951 7.559 1 94.94 475 LYS B CA 1
ATOM 7865 C C . LYS B 1 475 ? 24.312 -1.706 6.805 1 94.94 475 LYS B C 1
ATOM 7867 O O . LYS B 1 475 ? 23.469 -0.945 7.305 1 94.94 475 LYS B O 1
ATOM 7872 N N . ASP B 1 476 ? 24.891 -1.527 5.609 1 97.62 476 ASP B N 1
ATOM 7873 C CA . ASP B 1 476 ? 24.484 -0.381 4.797 1 97.62 476 ASP B CA 1
ATOM 7874 C C . ASP B 1 476 ? 23.016 -0.473 4.406 1 97.62 476 ASP B C 1
ATOM 7876 O O . ASP B 1 476 ? 22.312 0.542 4.359 1 97.62 476 ASP B O 1
ATOM 7880 N N . GLN B 1 477 ? 22.562 -1.725 4.102 1 96.94 477 GLN B N 1
ATOM 7881 C CA . GLN B 1 477 ? 21.156 -1.91 3.773 1 96.94 477 GLN B CA 1
ATOM 7882 C C . GLN B 1 477 ? 20.25 -1.435 4.91 1 96.94 477 GLN B C 1
ATOM 7884 O O . GLN B 1 477 ? 19.281 -0.708 4.684 1 96.94 477 GLN B O 1
ATOM 7889 N N . PHE B 1 478 ? 20.641 -1.803 6.156 1 97.25 478 PHE B N 1
ATOM 7890 C CA . PHE B 1 478 ? 19.859 -1.401 7.32 1 97.25 478 PHE B CA 1
ATOM 7891 C C . PHE B 1 478 ? 19.922 0.108 7.52 1 97.25 478 PHE B C 1
ATOM 7893 O O . PHE B 1 478 ? 18.906 0.759 7.703 1 97.25 478 PHE B O 1
ATOM 7900 N N . ASN B 1 479 ? 21.125 0.63 7.438 1 98 479 ASN B N 1
ATOM 7901 C CA . ASN B 1 479 ? 21.359 2.037 7.742 1 98 479 ASN B CA 1
ATOM 7902 C C . ASN B 1 479 ? 20.641 2.955 6.754 1 98 479 ASN B C 1
ATOM 7904 O O . ASN B 1 479 ? 20.219 4.055 7.117 1 98 479 ASN B O 1
ATOM 7908 N N . LEU B 1 480 ? 20.5 2.512 5.508 1 98.38 480 LEU B N 1
ATOM 7909 C CA . LEU B 1 480 ? 19.891 3.307 4.445 1 98.38 480 LEU B CA 1
ATOM 7910 C C . LEU B 1 480 ? 18.375 3.178 4.469 1 98.38 480 LEU B C 1
ATOM 7912 O O . LEU B 1 480 ? 17.672 3.957 3.82 1 98.38 480 LEU B O 1
ATOM 7916 N N . SER B 1 481 ? 17.859 2.217 5.246 1 98.25 481 SER B N 1
ATOM 7917 C CA . SER B 1 481 ? 16.422 1.932 5.23 1 98.25 481 SER B CA 1
ATOM 7918 C C . SER B 1 481 ? 15.648 2.965 6.035 1 98.25 481 SER B C 1
ATOM 7920 O O . SER B 1 481 ? 16.234 3.721 6.816 1 98.25 481 SER B O 1
ATOM 7922 N N . LEU B 1 482 ? 14.312 3.031 5.855 1 98.31 482 LEU B N 1
ATOM 7923 C CA . LEU B 1 482 ? 13.422 3.922 6.598 1 98.31 482 LEU B CA 1
ATOM 7924 C C . LEU B 1 482 ? 13.336 3.508 8.062 1 98.31 482 LEU B C 1
ATOM 7926 O O . LEU B 1 482 ? 13.031 4.332 8.93 1 98.31 482 LEU B O 1
ATOM 7930 N N . ASP B 1 483 ? 13.547 2.242 8.32 1 98.12 483 ASP B N 1
ATOM 7931 C CA . ASP B 1 483 ? 13.484 1.676 9.664 1 98.12 483 ASP B CA 1
ATOM 7932 C C . ASP B 1 483 ? 14.656 0.734 9.922 1 98.12 483 ASP B C 1
ATOM 7934 O O . ASP B 1 483 ? 14.492 -0.487 9.93 1 98.12 483 ASP B O 1
ATOM 7938 N N . PRO B 1 484 ? 15.766 1.312 10.211 1 97.88 484 PRO B N 1
ATOM 7939 C CA . PRO B 1 484 ? 16.969 0.494 10.398 1 97.88 484 PRO B CA 1
ATOM 7940 C C . PRO B 1 484 ? 16.812 -0.514 11.539 1 97.88 484 PRO B C 1
ATOM 7942 O O . PRO B 1 484 ? 17.344 -1.63 11.445 1 97.88 484 PRO B O 1
ATOM 7945 N N . GLU B 1 485 ? 16.141 -0.149 12.586 1 96.94 485 GLU B N 1
ATOM 7946 C CA . GLU B 1 485 ? 15.969 -1.005 13.758 1 96.94 485 GLU B CA 1
ATOM 7947 C C . GLU B 1 485 ? 15.188 -2.271 13.406 1 96.94 485 GLU B C 1
ATOM 7949 O O . GLU B 1 485 ? 15.602 -3.377 13.766 1 96.94 485 GLU B O 1
ATOM 7954 N N . LYS B 1 486 ? 14.102 -2.146 12.703 1 96.94 486 LYS B N 1
ATOM 7955 C CA . LYS B 1 486 ? 13.289 -3.301 12.336 1 96.94 486 LYS B CA 1
ATOM 7956 C C . LYS B 1 486 ? 14 -4.168 11.305 1 96.94 486 LYS B C 1
ATOM 7958 O O . LYS B 1 486 ? 13.922 -5.398 11.352 1 96.94 486 LYS B O 1
ATOM 7963 N N . ALA B 1 487 ? 14.641 -3.57 10.312 1 96.88 487 ALA B N 1
ATOM 7964 C CA . ALA B 1 487 ? 15.398 -4.32 9.312 1 96.88 487 ALA B CA 1
ATOM 7965 C C . ALA B 1 487 ? 16.453 -5.203 9.977 1 96.88 487 ALA B C 1
ATOM 7967 O O . ALA B 1 487 ? 16.578 -6.387 9.648 1 96.88 487 ALA B O 1
ATOM 7968 N N . LEU B 1 488 ? 17.172 -4.625 10.906 1 95.88 488 LEU B N 1
ATOM 7969 C CA . LEU B 1 488 ? 18.203 -5.375 11.625 1 95.88 488 LEU B CA 1
ATOM 7970 C C . LEU B 1 488 ? 17.578 -6.5 12.438 1 95.88 488 LEU B C 1
ATOM 7972 O O . LEU B 1 488 ? 18.078 -7.625 12.445 1 95.88 488 LEU B O 1
ATOM 7976 N N . ALA B 1 489 ? 16.484 -6.152 13.125 1 95.5 489 ALA B N 1
ATOM 7977 C CA . ALA B 1 489 ? 15.805 -7.148 13.945 1 95.5 489 ALA B CA 1
ATOM 7978 C C . ALA B 1 489 ? 15.352 -8.336 13.109 1 95.5 489 ALA B C 1
ATOM 7980 O O . ALA B 1 489 ? 15.492 -9.492 13.523 1 95.5 489 ALA B O 1
ATOM 7981 N N . TYR B 1 490 ? 14.734 -8.086 11.984 1 94.62 490 TYR B N 1
ATOM 7982 C CA . TYR B 1 490 ? 14.273 -9.148 11.102 1 94.62 490 TYR B CA 1
ATOM 7983 C C . TYR B 1 490 ? 15.445 -9.977 10.586 1 94.62 490 TYR B C 1
ATOM 7985 O O . TYR B 1 490 ? 15.367 -11.203 10.547 1 94.62 490 TYR B O 1
ATOM 7993 N N . TRP B 1 491 ? 16.484 -9.32 10.133 1 93 491 TRP B N 1
ATOM 7994 C CA . TRP B 1 491 ? 17.672 -10.031 9.648 1 93 491 TRP B CA 1
ATOM 7995 C C . TRP B 1 491 ? 18.234 -10.945 10.734 1 93 491 TRP B C 1
ATOM 7997 O O . TRP B 1 491 ? 18.578 -12.094 10.469 1 93 491 TRP B O 1
ATOM 8007 N N . LYS B 1 492 ? 18.312 -10.531 12.031 1 90.88 492 LYS B N 1
ATOM 8008 C CA . LYS B 1 492 ? 18.859 -11.281 13.156 1 90.88 492 LYS B CA 1
ATOM 8009 C C . LYS B 1 492 ? 17.984 -12.5 13.477 1 90.88 492 LYS B C 1
ATOM 8011 O O . LYS B 1 492 ? 18.469 -13.477 14.047 1 90.88 492 LYS B O 1
ATOM 8016 N N . SER B 1 493 ? 16.797 -12.445 13.141 1 87.25 493 SER B N 1
ATOM 8017 C CA . SER B 1 493 ? 15.875 -13.523 13.484 1 87.25 493 SER B CA 1
ATOM 8018 C C . SER B 1 493 ? 16.188 -14.789 12.703 1 87.25 493 SER B C 1
ATOM 8020 O O . SER B 1 493 ? 15.82 -15.891 13.125 1 87.25 493 SER B O 1
ATOM 8022 N N . SER B 1 494 ? 16.766 -14.734 11.602 1 78.31 494 SER B N 1
ATOM 8023 C CA . SER B 1 494 ? 16.984 -15.914 10.773 1 78.31 494 SER B CA 1
ATOM 8024 C C . SER B 1 494 ? 18.469 -16.094 10.461 1 78.31 494 SER B C 1
ATOM 8026 O O . SER B 1 494 ? 18.859 -17.094 9.844 1 78.31 494 SER B O 1
ATOM 8028 N N . ASN B 1 495 ? 19.172 -15.117 10.594 1 73.06 495 ASN B N 1
ATOM 8029 C CA . ASN B 1 495 ? 20.562 -15.203 10.172 1 73.06 495 ASN B CA 1
ATOM 8030 C C . ASN B 1 495 ? 21.516 -15.219 11.367 1 73.06 495 ASN B C 1
ATOM 8032 O O . ASN B 1 495 ? 21.281 -14.523 12.359 1 73.06 495 ASN B O 1
ATOM 8036 N N . LYS B 1 496 ? 22.078 -16.438 11.414 1 56.53 496 LYS B N 1
ATOM 8037 C CA . LYS B 1 496 ? 23.188 -16.375 12.344 1 56.53 496 LYS B CA 1
ATOM 8038 C C . LYS B 1 496 ? 24.234 -15.344 11.898 1 56.53 496 LYS B C 1
ATOM 8040 O O . LYS B 1 496 ? 24.375 -15.086 10.703 1 56.53 496 LYS B O 1
ATOM 8045 N N . VAL B 1 497 ? 24.797 -14.586 12.617 1 46.59 497 VAL B N 1
ATOM 8046 C CA . VAL B 1 497 ? 25.734 -13.477 12.469 1 46.59 497 VAL B CA 1
ATOM 8047 C C . VAL B 1 497 ? 26.797 -13.828 11.422 1 46.59 497 VAL B C 1
ATOM 8049 O O . VAL B 1 497 ? 27.375 -14.906 11.461 1 46.59 497 VAL B O 1
ATOM 8052 N N . GLY B 1 498 ? 26.891 -13.109 10.148 1 46.62 498 GLY B N 1
ATOM 8053 C CA . GLY B 1 498 ? 28.062 -12.977 9.297 1 46.62 498 GLY B CA 1
ATOM 8054 C C . GLY B 1 498 ? 27.938 -13.719 7.984 1 46.62 498 GLY B C 1
ATOM 8055 O O . GLY B 1 498 ? 28.922 -13.906 7.273 1 46.62 498 GLY B O 1
ATOM 8056 N N . GLY B 1 499 ? 26.719 -14.219 7.555 1 48.84 499 GLY B N 1
ATOM 8057 C CA . GLY B 1 499 ? 26.75 -14.992 6.328 1 48.84 499 GLY B CA 1
ATOM 8058 C C . GLY B 1 499 ? 26.625 -14.141 5.078 1 48.84 499 GLY B C 1
ATOM 8059 O O . GLY B 1 499 ? 26.047 -13.047 5.125 1 48.84 499 GLY B O 1
ATOM 8060 N N . LYS B 1 500 ? 27.453 -14.32 3.955 1 48.94 500 LYS B N 1
ATOM 8061 C CA . LYS B 1 500 ? 27.578 -13.586 2.699 1 48.94 500 LYS B CA 1
ATOM 8062 C C . LYS B 1 500 ? 26.516 -14.031 1.697 1 48.94 500 LYS B C 1
ATOM 8064 O O . LYS B 1 500 ? 26.766 -14.062 0.49 1 48.94 500 LYS B O 1
ATOM 8069 N N . TYR B 1 501 ? 25.391 -14.641 2.07 1 45.53 501 TYR B N 1
ATOM 8070 C CA . TYR B 1 501 ? 24.328 -15.039 1.151 1 45.53 501 TYR B CA 1
ATOM 8071 C C . TYR B 1 501 ? 22.969 -14.711 1.729 1 45.53 501 TYR B C 1
ATOM 8073 O O . TYR B 1 501 ? 22.828 -14.508 2.938 1 45.53 501 TYR B O 1
ATOM 8081 N N . CYS B 1 502 ? 22.078 -14.461 0.781 1 53.69 502 CYS B N 1
ATOM 8082 C CA . CYS B 1 502 ? 20.703 -14.242 1.206 1 53.69 502 CYS B CA 1
ATOM 8083 C C . CYS B 1 502 ? 20.156 -15.461 1.936 1 53.69 502 CYS B C 1
ATOM 8085 O O . CYS B 1 502 ? 20.266 -16.594 1.442 1 53.69 502 CYS B O 1
ATOM 8087 N N . THR B 1 503 ? 19.844 -15.328 3.094 1 44.88 503 THR B N 1
ATOM 8088 C CA . THR B 1 503 ? 19.344 -16.422 3.916 1 44.88 503 THR B CA 1
ATOM 8089 C C . THR B 1 503 ? 18.172 -17.109 3.248 1 44.88 503 THR B C 1
ATOM 8091 O O . THR B 1 503 ? 17.922 -18.297 3.484 1 44.88 503 THR B O 1
ATOM 8094 N N . MET B 1 504 ? 17.578 -16.297 2.348 1 55.28 504 MET B N 1
ATOM 8095 C CA . MET B 1 504 ? 16.422 -16.891 1.679 1 55.28 504 MET B CA 1
ATOM 8096 C C . MET B 1 504 ? 16.859 -17.906 0.631 1 55.28 504 MET B C 1
ATOM 8098 O O . MET B 1 504 ? 16.266 -18.969 0.502 1 55.28 504 MET B O 1
ATOM 8102 N N . CYS B 1 505 ? 17.984 -17.562 -0.001 1 59.31 505 CYS B N 1
ATOM 8103 C CA . CYS B 1 505 ? 18.375 -18.391 -1.133 1 59.31 505 CYS B CA 1
ATOM 8104 C C . CYS B 1 505 ? 19.375 -19.453 -0.71 1 59.31 505 CYS B C 1
ATOM 8106 O O . CYS B 1 505 ? 19.484 -20.5 -1.339 1 59.31 505 CYS B O 1
ATOM 8108 N N . GLY B 1 506 ? 20.031 -19.328 0.384 1 55.78 506 GLY B N 1
ATOM 8109 C CA . GLY B 1 506 ? 21.125 -20.219 0.761 1 55.78 506 GLY B CA 1
ATOM 8110 C C . GLY B 1 506 ? 22.375 -20 -0.057 1 55.78 506 GLY B C 1
ATOM 8111 O O . GLY B 1 506 ? 22.391 -19.219 -1.002 1 55.78 506 GLY B O 1
ATOM 8112 N N . PRO B 1 507 ? 23.5 -20.609 0.386 1 52.97 507 PRO B N 1
ATOM 8113 C CA . PRO B 1 507 ? 24.812 -20.344 -0.189 1 52.97 507 PRO B CA 1
ATOM 8114 C C . PRO B 1 507 ? 24.922 -20.766 -1.655 1 52.97 507 PRO B C 1
ATOM 8116 O O . PRO B 1 507 ? 25.609 -20.109 -2.443 1 52.97 507 PRO B O 1
ATOM 8119 N N . ASN B 1 508 ? 24.172 -21.688 -1.933 1 57.25 508 ASN B N 1
ATOM 8120 C CA . ASN B 1 508 ? 24.344 -22.234 -3.275 1 57.25 508 ASN B CA 1
ATOM 8121 C C . ASN B 1 508 ? 23.281 -21.688 -4.234 1 57.25 508 ASN B C 1
ATOM 8123 O O . ASN B 1 508 ? 23.438 -21.781 -5.453 1 57.25 508 ASN B O 1
ATOM 8127 N N . PHE B 1 509 ? 22.359 -20.922 -3.625 1 64.75 509 PHE B N 1
ATOM 8128 C CA . PHE B 1 509 ? 21.203 -20.625 -4.453 1 64.75 509 PHE B CA 1
ATOM 8129 C C . PHE B 1 509 ? 20.984 -19.125 -4.559 1 64.75 509 PHE B C 1
ATOM 8131 O O . PHE B 1 509 ? 20.016 -18.672 -5.188 1 64.75 509 PHE B O 1
ATOM 8138 N N . CYS B 1 510 ? 21.906 -18.469 -4.031 1 73.19 510 CYS B N 1
ATOM 8139 C CA . CYS B 1 510 ? 21.703 -17.031 -4.047 1 73.19 510 CYS B CA 1
ATOM 8140 C C . CYS B 1 510 ? 21.938 -16.453 -5.445 1 73.19 510 CYS B C 1
ATOM 8142 O O . CYS B 1 510 ? 23.062 -16.453 -5.945 1 73.19 510 CYS B O 1
ATOM 8144 N N . ALA B 1 511 ? 20.922 -15.945 -6.055 1 78.06 511 ALA B N 1
ATOM 8145 C CA . ALA B 1 511 ? 20.953 -15.43 -7.418 1 78.06 511 ALA B CA 1
ATOM 8146 C C . ALA B 1 511 ? 22 -14.32 -7.562 1 78.06 511 ALA B C 1
ATOM 8148 O O . ALA B 1 511 ? 22.719 -14.266 -8.562 1 78.06 511 ALA B O 1
ATOM 8149 N N . MET B 1 512 ? 22.109 -13.508 -6.602 1 79.19 512 MET B N 1
ATOM 8150 C CA . MET B 1 512 ? 23.047 -12.391 -6.664 1 79.19 512 MET B CA 1
ATOM 8151 C C . MET B 1 512 ? 24.484 -12.883 -6.656 1 79.19 512 MET B C 1
ATOM 8153 O O . MET B 1 512 ? 25.328 -12.352 -7.379 1 79.19 512 MET B O 1
ATOM 8157 N N . LYS B 1 513 ? 24.734 -13.867 -5.895 1 76.81 513 LYS B N 1
ATOM 8158 C CA . LYS B 1 513 ? 26.078 -14.453 -5.867 1 76.81 513 LYS B CA 1
ATOM 8159 C C . LYS B 1 513 ? 26.406 -15.102 -7.207 1 76.81 513 LYS B C 1
ATOM 8161 O O . LYS B 1 513 ? 27.5 -14.875 -7.754 1 76.81 513 LYS B O 1
ATOM 8166 N N . ILE B 1 514 ? 25.516 -15.828 -7.715 1 74.06 514 ILE B N 1
ATOM 8167 C CA . ILE B 1 514 ? 25.703 -16.484 -9.008 1 74.06 514 ILE B CA 1
ATOM 8168 C C . ILE B 1 514 ? 25.938 -15.422 -10.086 1 74.06 514 ILE B C 1
ATOM 8170 O O . ILE B 1 514 ? 26.828 -15.57 -10.922 1 74.06 514 ILE B O 1
ATOM 8174 N N . SER B 1 515 ? 25.219 -14.406 -10.023 1 76.88 515 SER B N 1
ATOM 8175 C CA . SER B 1 515 ? 25.328 -13.328 -11 1 76.88 515 SER B CA 1
ATOM 8176 C C . SER B 1 515 ? 26.688 -12.641 -10.914 1 76.88 515 SER B C 1
ATOM 8178 O O . SER B 1 515 ? 27.297 -12.344 -11.945 1 76.88 515 SER B O 1
ATOM 8180 N N . ARG B 1 516 ? 27.078 -12.375 -9.75 1 73.88 516 ARG B N 1
ATOM 8181 C CA . ARG B 1 516 ? 28.359 -11.703 -9.555 1 73.88 516 ARG B CA 1
ATOM 8182 C C . ARG B 1 516 ? 29.516 -12.555 -10.086 1 73.88 516 ARG B C 1
ATOM 8184 O O . ARG B 1 516 ? 30.5 -12.031 -10.586 1 73.88 516 ARG B O 1
ATOM 8191 N N . GLU B 1 517 ? 29.359 -13.828 -9.977 1 70.88 517 GLU B N 1
ATOM 8192 C CA . GLU B 1 517 ? 30.375 -14.742 -10.508 1 70.88 517 GLU B CA 1
ATOM 8193 C C . GLU B 1 517 ? 30.391 -14.695 -12.039 1 70.88 517 GLU B C 1
ATOM 8195 O O . GLU B 1 517 ? 31.453 -14.906 -12.648 1 70.88 517 GLU B O 1
ATOM 8200 N N . LEU B 1 518 ? 29.312 -14.445 -12.578 1 65.44 518 LEU B N 1
ATOM 8201 C CA . LEU B 1 518 ? 29.219 -14.312 -14.023 1 65.44 518 LEU B CA 1
ATOM 8202 C C . LEU B 1 518 ? 29.969 -13.078 -14.508 1 65.44 518 LEU B C 1
ATOM 8204 O O . LEU B 1 518 ? 30.625 -13.117 -15.555 1 65.44 518 LEU B O 1
ATOM 8208 N N . ASP B 1 519 ? 29.812 -12.062 -13.805 1 62.62 519 ASP B N 1
ATOM 8209 C CA . ASP B 1 519 ? 30.469 -10.812 -14.156 1 62.62 519 ASP B CA 1
ATOM 8210 C C . ASP B 1 519 ? 31.984 -10.922 -14.023 1 62.62 519 ASP B C 1
ATOM 8212 O O . ASP B 1 519 ? 32.719 -10.328 -14.797 1 62.62 519 ASP B O 1
ATOM 8216 N N . GLU B 1 520 ? 32.375 -11.672 -13.086 1 55.25 520 GLU B N 1
ATOM 8217 C CA . GLU B 1 520 ? 33.812 -11.859 -12.883 1 55.25 520 GLU B CA 1
ATOM 8218 C C . GLU B 1 520 ? 34.406 -12.734 -13.977 1 55.25 520 GLU B C 1
ATOM 8220 O O . GLU B 1 520 ? 35.594 -12.578 -14.328 1 55.25 520 GLU B O 1
ATOM 8225 N N . CYS B 1 521 ? 33.562 -13.656 -14.5 1 42.09 521 CYS B N 1
ATOM 8226 C CA . CYS B 1 521 ? 34.062 -14.516 -15.57 1 42.09 521 CYS B CA 1
ATOM 8227 C C . CYS B 1 521 ? 34.219 -13.742 -16.875 1 42.09 521 CYS B C 1
ATOM 8229 O O . CYS B 1 521 ? 34.969 -14.148 -17.766 1 42.09 521 CYS B O 1
ATOM 8231 N N . ASN B 1 522 ? 33.406 -12.672 -16.984 1 42 522 ASN B N 1
ATOM 8232 C CA . ASN B 1 522 ? 33.562 -11.852 -18.172 1 42 522 ASN B CA 1
ATOM 8233 C C . ASN B 1 522 ? 34.75 -10.906 -18.078 1 42 522 ASN B C 1
ATOM 8235 O O . ASN B 1 522 ? 35.156 -10.289 -19.062 1 42 522 ASN B O 1
ATOM 8239 N N . ASP B 1 523 ? 35.219 -10.508 -16.953 1 39.72 523 ASP B N 1
ATOM 8240 C CA . ASP B 1 523 ? 36.438 -9.727 -16.859 1 39.72 523 ASP B CA 1
ATOM 8241 C C . ASP B 1 523 ? 37.688 -10.625 -16.922 1 39.72 523 ASP B C 1
ATOM 8243 O O . ASP B 1 523 ? 38.75 -10.172 -17.266 1 39.72 523 ASP B O 1
#

Foldseek 3Di:
DQVPLAFEFPQKAWAFDAFDVHRVHTQIWIKHAAAWFWDQDPNDIDTHGDHIDIAQALLACRHHPVDRDDLVQFADLQCLVQLVVDQFALLVCLLVVHQGSLLQSQLCRQCGCCVVVVFDAPSHSNVSSPCSNLLQKDWLWFSLLSLARTHMFHLQTFFAEEEEDEDDAPDDDLVNRLSLLSLLSSLPHQEYEYEYAYDCSLVSVLSNSRHGHHAYEYALVRVLCVVQVNDLQPRDDVSSVVSLLSVSNSGHREYAAQLLDWQVLQCQQPPAPVGFDAPRLVSQNVNCVVVVDTRNCNVCVLVSLVSCRSGNHAYEHDQRRAHPFQRCHPGPSRLSSLLSLLVSCVSSSVSSHRYAYEHHAAHAPVCLLVRLVSNCVRNVNNAYEYEQRQNHDPQQLQSLQSSLVSLLNNSLSGHRYYYWDFSHNPPDDDDSVRSSSRSLSNVVSSLSSCVNNPSRSSCVLVVQLVVCVLSQVQQSVLSSGSHSPVSVVVCVVQDDPDDSADSVQPPVGGPSVVVVVVVVVVD/DQVPLAFEFPQKAWAFDAFDVHRVHTQIWIKHAAAWFWDQDPNDIDTHGDHIDIAQALLACRHHPVDGDDLVQFADLQCLVQLVVDQFALLVCLLVVHQGSLLQSQLCRQCGCCVVVVFDAPSHSNVSSPCSNLLQKDWQWFSLLSLARTHMFHLQTFFAEEEEDEDDADDDDLVNRLSLLSLLSSLGHQEYEYEYAYDCSLVSVLSNSRHGHHAYEYALVRVLCVVQVNDLQPRDDVSSVVSLLSVSNSGHREYAAQLLDWQVLQCQQPPAPVGWDAPRLVSQNVNCVVVVDTRNCNVCVLVSLVSCRSGNHAYEHDQRRAHPFQRCHPGPSRLSSLLSLLVSCVSSSVSSHRYAYEHHAAHAPVCLLVRLVSNCVRNVNNAYEYEQRQNHDPQQLQSLQSSLVSLLNNSLSGHRYYHWDFSHNPPDDDDSVRSSSRSLSNVVSSLSSCVNNPSRSSCVLVVQLVVCVLSQVQQSVLSSGSHSPVSVVVCVVQDDPDDSADSVQPPVGGPSVVVVVVVVVVD

Solvent-accessible surface area (backbone atoms only — not comparable to full-atom values): 52232 Å² total; per-residue (Å²): 130,68,80,72,70,58,47,84,62,66,63,46,44,63,44,65,48,69,40,82,92,46,62,83,43,68,40,64,32,33,36,35,60,50,68,57,49,78,46,71,55,95,86,37,85,43,74,44,82,45,80,61,48,62,40,84,48,42,42,52,66,41,41,33,88,88,54,86,70,44,82,89,75,29,50,69,54,76,35,49,72,64,48,73,74,56,88,71,20,72,32,45,38,19,64,71,72,44,74,47,70,59,37,42,43,29,21,51,51,72,40,54,52,25,68,85,69,70,40,77,69,82,63,36,37,65,47,44,25,52,32,31,42,66,37,30,26,32,63,46,53,11,68,54,29,28,31,34,51,64,49,64,38,12,47,93,52,62,42,37,36,32,38,78,47,60,46,60,88,83,72,64,56,61,67,52,54,40,48,51,52,51,53,40,16,67,55,53,30,49,28,37,30,53,62,45,52,66,93,58,40,68,62,42,48,48,53,36,49,40,57,32,34,34,36,36,30,35,45,54,62,60,56,31,37,52,75,41,75,66,38,56,86,66,60,50,63,67,56,42,51,53,41,46,52,54,42,45,66,60,17,42,7,29,36,41,42,56,38,28,56,44,57,88,48,58,65,53,39,60,85,44,73,40,43,30,48,25,44,68,23,26,50,51,51,50,34,18,62,74,67,70,39,66,32,60,55,44,77,41,36,68,58,50,39,56,57,27,33,77,39,28,22,24,38,32,40,31,44,26,46,23,26,62,26,47,86,40,36,90,35,69,25,35,50,54,27,49,48,42,39,20,57,49,46,54,57,28,49,77,61,31,24,43,47,32,36,40,44,50,32,17,30,30,61,69,52,43,62,58,53,53,53,48,45,41,67,47,36,69,43,34,16,33,34,23,36,30,18,26,26,53,59,38,38,56,54,40,35,22,55,38,14,25,39,27,25,19,52,43,32,39,75,36,33,5,30,32,36,54,43,29,29,31,72,90,45,20,71,71,52,74,66,33,48,52,53,10,42,46,37,36,50,49,14,28,49,30,9,26,49,38,61,57,45,68,56,48,56,58,60,32,52,52,26,35,39,24,56,55,69,63,36,59,68,43,35,23,51,62,23,73,43,34,68,55,26,48,51,47,25,57,72,63,40,70,91,85,69,90,46,48,68,72,43,34,86,88,42,22,15,46,60,54,32,53,53,51,55,53,69,73,100,130,64,82,73,70,58,48,83,62,67,63,46,45,64,44,65,48,68,40,81,93,48,62,85,42,67,40,63,31,34,36,35,60,48,68,56,49,76,47,71,54,94,87,36,85,44,75,42,82,44,80,61,48,63,40,85,47,43,42,53,65,40,41,34,89,88,55,85,72,45,82,91,74,28,51,69,55,76,35,47,72,64,48,74,74,55,88,72,20,72,31,44,38,18,65,71,70,44,74,49,69,58,37,42,43,29,21,49,51,72,40,54,52,28,68,85,70,72,41,77,69,81,63,36,38,66,48,43,23,52,33,29,42,66,36,30,24,34,62,48,52,11,68,53,30,28,30,33,50,65,47,64,38,11,48,94,52,63,44,38,37,33,39,78,46,61,44,61,85,83,73,66,55,60,67,54,54,40,48,50,51,50,52,40,16,68,55,53,29,49,28,37,30,54,62,45,52,66,93,58,41,69,63,40,49,49,53,36,48,39,57,31,35,34,36,36,28,35,44,52,63,60,56,32,38,53,76,42,73,67,38,57,86,66,60,50,61,67,55,41,50,53,41,46,51,54,41,44,68,58,17,43,6,28,36,42,43,57,39,28,56,44,58,88,47,58,65,54,38,60,84,44,73,38,44,31,48,26,45,68,24,27,50,51,52,50,34,19,62,75,67,70,38,67,30,60,54,44,76,42,38,69,59,51,38,56,56,28,33,76,38,28,22,23,38,32,39,32,44,27,46,23,26,61,28,50,87,42,36,90,35,70,25,35,51,53,26,48,48,41,40,20,56,48,46,54,57,29,47,77,61,30,22,43,45,32,37,39,44,50,33,18,30,30,62,72,53,42,63,59,55,52,53,48,45,41,68,49,35,67,43,33,17,33,32,23,34,29,18,26,26,54,59,39,38,55,53,41,36,23,54,37,13,23,38,26,24,19,51,44,31,40,74,37,33,5,32,32,38,54,41,29,30,32,70,89,44,20,71,71,50,74,66,33,47,53,53,11,42,46,39,37,51,49,15,27,50,29,9,27,50,39,61,57,45,69,57,48,57,58,60,30,52,53,24,34,39,23,55,54,68,62,37,59,67,42,35,24,52,61,23,74,42,35,69,55,26,47,52,47,27,56,71,62,40,70,91,84,69,93,46,50,69,72,44,32,85,89,41,22,15,46,61,53,30,54,52,51,55,57,71,72,104

Secondary structure (DSSP, 8-state):
--GGG----TTEEEEEEEPSSSTT-EEEEEEEP-PPEEEEETTEEEEEPPPPEEEE---GGGG-TTSPP-TTT-S--TTHHHHHT--S-HHHHHHTT---HHHHHHHHHHHTTTTTTT------HHHHHHHHHTTSEE----TT-TTSPP--EETTSPPEEEEEE---TTT--HHHHHHHHHHHHHHT-SEEEE---STTHHHHHHHHHHH-SS-EEE-HHHHHHHHTTT-GGG--HHHHHHHHHHHHHHT--EEEE-TT--GGGGGGGTT-SS----HHHHHHHHHHHHHT---HHHHTHHHHHHHHHHHT-EEEE--TT--SSGGGTT-HHHHHHHHHHHHHHHHHHHTT--EEEE--SB--HHHHHHHHHHHHHHTTTPPEEEE--BS-SS-TT-HHHHHHHHHHHHHHHT--EEE---TTTTTS---HHHHHHHHHHHHHHHHHHHHHHT-TTHHHHHHHHHHHHHTT-HHHHHHHSS-HHHHHHHHHHH--TT-SS-TTT-TTT-HHHHHHHHHHHH-/--GGG----TTEEEEEEEPSSSTT-EEEEEEEP-PPEEEEETTEEEEEPPPPEEEE---GGGG-TTSPP-TTT-S--TTHHHHHT--S-HHHHHHTT---HHHHHHHHHHHTTTTTTT------HHHHHHHHHHTSEE----TT-TTSPP--EETTSPPEEEEEE---TTT--HHHHHHHHHHHHHTT-SEEEE---STTHHHHHHHHHHH-SS-EEE-HHHHHHHHTTT-GGG--HHHHHHHHHHHHHHT--EEEE-TT--GGGGGGGTT-SS----HHHHHHHHHHHHHT---HHHHTHHHHHHHHHHHT-EEEE--TT--SSGGGTT-HHHHHHHHHHHHHHHHHHHTT--EEEEE-SB--HHHHHHHHHHHHHHTTTPPEEEE--BS-SS-TT-HHHHHHHHHHHHHHHT--EEE---TTTTTS---HHHHHHHHHHHHHHHHHHHHHHT-TTHHHHHHHHHHHHHTT-HHHHHHHSS-HHHHHHHHHHH--TT-SS-TTT-TTT-HHHHHHHHHHHH-

pLDDT: mean 93.15, std 11.26, range [35.72, 98.94]

Radius of gyration: 29.41 Å; Cα contacts (8 Å, |Δi|>4): 2441; chains: 2; bounding box: 85×82×63 Å

InterPro domains:
  IPR002817 Phosphomethylpyrimidine synthase ThiC/5-hydroxybenzimidazole synthase BzaA/B [PF01964] (89-516)
  IPR002817 Phosphomethylpyrimidine synthase ThiC/5-hydroxybenzimidazole synthase BzaA/B [PTHR30557] (3-520)
  IPR002817 Phosphomethylpyrimidine synthase ThiC/5-hydroxybenzimidazole synthase BzaA/B [SFLDF00407] (89-516)
  IPR002817 Phosphomethylpyrimidine synthase ThiC/5-hydroxybenzimidazole synthase BzaA/B [TIGR00190] (89-518)
  IPR037509 Phosphomethylpyrimidine synthase [MF_00089] (88-521)
  IPR038521 ThiC/Bza, core domain [G3DSA:3.20.20.540] (142-456)